Protein AF-A0A9D5SH58-F1 (afdb_monomer)

Radius of gyration: 31.22 Å; Cα contacts (8 Å, |Δi|>4): 1979; chains: 1; bounding box: 89×90×84 Å

Secondary structure (DSSP, 8-state):
--SSSSHHHHHHHHHHHTTTSSSS---SS--PPPPPHHHHHHHHHHHHTS--SEEEE-TTGGGSS---HHHHHHHHTTT-TTT-SEEEEE---SSS---SS--SSGGGGT-TT--HHHHHHHHHHHTT-EEEEEEETT--GGGG-BTTB--S-HHHHH-GGGBS-SSTT-TT-TTS-TTSB-TTSHHHHHHHHHHHHHHHHH---SEEEEETTSS---SHHHHTTPPPPHHHHHHHHHHHHHHHHHHHHHHHHHTS--EEEEE--S-HHHHHHHT--HHHHHHTT--SEEE--TT---S-HHHHHHHHHHTT-EE--EEE--S-GGGGTT-SS-SSSHHHHHHHHHHHHHTT-S-EEEES--SHHHHHHH--SSHHHHTT--EEEESS---SS-GGGTSTTGGGG-SS---BTTBPEEE-BTPPEEEEEEE-S-GGGGGSTTPPEEEEEEEEEE-SSPEEEEETTEEPEEEEE-SSEEEEEPPTTS--SEEEEEEEEE-----GGG-----S-SEETTEE-S--EEEE--S-TTSEEEETTEEEEEEESSSTT---EEEEE---B-S-EEEEEEEEEEEESSTTTSEEEEEESSEEEEEEEETTEEEETTTTEEEE--TTS-EEEEEEE-SS-EEEEETTEEEEEES--EETTSGGGSPTT---TTHHHHHHEEEEEE---SS-EEEEEEEEEEEEPPTT-EEEEEEEEEEE-GGGSPBPPTT-B----TTSBPPEE-SS-EEEEEEEEPPSS-EEEEEE-SS-EEEEEEETTEEEETTS-EEEE---SS-EEEEEEEEETTEEEEEETTEEEEE---------TT----TTS-B-HHHHHHHHGGGS-HHHHHHHHHSEEEEES--TT------PPP-

pLDDT: mean 77.19, std 18.74, range [27.81, 98.81]

Sequence (879 aa):
MNKKMGDYRKMMKHWSCSLLLAGCVLVSGQLRADISEQDYQLLRKAKAQKVRKIVLNNDGADSRGSFTREEFLRRRTAFTPGMVDTIVYCIGHAGFQQIIGIPSGETSKYLKSVDVLQMMIDFARQNDQEVFASFRMNDVHDWRHTEAKPLMSSWKRGNRDVLFGKSVKEKDTYYGFWTALDHEQQKVRDQHYNVISEVLEKYDIDGIDLDFSRYLPLFKKVSCGVPATAEQREMMNDLIRKIRKKADEMGRKRNRAILISVVLPDSFDYCRDLGADIEAWIKEGLIDIWSQPEMFQLNTLSQAITQAKKYGITFLPQTGYPYPAERQQNTFLPRNVPSAYYAKAAAAWTAGAEGLLYSDIPCKRALSTVVKRDNSQLARLDKRYFVTPFQWEGPSSHLASGESYLTRPIILPTSPYYIVPGMKTVLKLELGEDPDMLLKPDAPEVRGVIRKSGGSKLITISSNGKKWKRTGSDSTYETFSIPRGALKKGVNDLVLTVDPRIDVSHATGLFAPLFWKGQFKRYIYRWFASEHPQAEKITPEGLLIQDSGKHDKDIANVAIAYNERGEAMNFVFECKVIDSDDDLAVCARAATGKYYETVALRKDKVKLLNSGFEYQLDTTRFHKYQLVISTRNLIFRIDDEEVYRTRQLTKCTTPEACIKNFKSPATGIMNTISFIIGSLSGKGSGSAVWKSAASGTIPGGVALADLAVEFTYPENHPAAPEDLQFVNSNTTGKMLQSSAGFGAEMTAKHPVKPRHWIISDGKHVTGYTFARDGVKVYNSMPIGVMLNDQQLHCWQVIMLEDRPALYCDGQLFHHAMAPLDYKDPGFWRWADEFMTPADFLKAYGKNFTAAQKNIIKNGGSFVTPETPGSVISLKAGRK

Nearest PDB structures (foldseek):
  6s0f-assembly1_B  TM=7.868E-01  e=6.541E-25  uncultured bacterium pG7
  6s0f-assembly1_A  TM=7.772E-01  e=1.012E-24  uncultured bacterium pG7
  6s04-assembly1_A  TM=7.785E-01  e=2.557E-24  uncultured bacterium pG7
  1uip-assembly1_A  TM=4.868E-01  e=1.488E-02  Mus musculus
  3km8-assembly2_B  TM=4.522E-01  e=1.409E-02  Mus musculus

Mean predicted aligned error: 13.68 Å

Foldseek 3Di:
DPPPPVVVVVVVVVVVVVVVPVPDDDPDDDDDDFDDPVRLVVQQQVLLPPQWAEEEEAQQPLQPDADDLVRSCQFFHPQCQPQGQEYAYEQADFAADDPDQAHPDPSRVHCNPDDVLQSNVVSCVVRVHAYAYEGLLWADNCLVDDPVRHRYDPVCVVPVVQFLANHPPPQQQQLDGRSTGALVDVVSLVVVLVVLLVCLQPDPHQEYEYECVSPQQRHSVQSNFFFDDPVLLVSVVVSLVSSLVSQSVSCSVVVHHYAYEYEAELDQVLSNRSSHNVVVCLVVVSHSEYEYDQQHYQDDLLVSCVVCVVSPHQYAYEDEDQPPCVLQPPDQDDLLDLQLLLFVQLLNVLSPHSYHYYYHQTHSQSCVSNRDSHVVSSPLPKHKWWLASHHDDQLCSNHLLGLVSHPFDDFALQQWEWAFAPDKDKTKTAGSDALVLCVDPQFWFKKKKFFFPDFDFDKWKFKPPGTWAWPFDDGTMTMTGHDRPSDHHTIIIIIIHTHNPQPPVPPPQFPPFCDAQQDGDDDWDFQADAPDPVQWDQDRQAIKHWFALPALRRFTKTKDQDSYQYQKWKKKWKKAWPAWDDQQQWWKKFARLWFIWIWGDHQQWIATPQVGDIDGDRRNDIWMWMWIGHCQKIWIDINNHTPDMDRDTHTLSDPVLQLPDTGDNCRSSCSHGMMMGGGSGSRIITMMGINGIGMGRRRRMTTTNIIIMITGGQVVWDFDDPFWDDDDDPDFFAWTDGPFFTKTKFWDFQDCDWKKKWFAALFFIWIWIGHQFAIQTDVARNQRGDGDRPDTWMWMWGDGPFWIFIDTNRITSDTDDFSSDDDDPVDDDGSRHGQGLVRCCVVCVVVDDPVVSVCSNNTGMDMPDDDDPPPRPPDDDDD

Structure (mmCIF, N/CA/C/O backbone):
data_AF-A0A9D5SH58-F1
#
_entry.id   AF-A0A9D5SH58-F1
#
loop_
_atom_site.group_PDB
_atom_site.id
_atom_site.type_symbol
_atom_site.label_atom_id
_atom_site.label_alt_id
_atom_site.label_comp_id
_atom_site.label_asym_id
_atom_site.label_entity_id
_atom_site.label_seq_id
_atom_site.pdbx_PDB_ins_code
_atom_site.Cartn_x
_atom_site.Cartn_y
_atom_site.Cartn_z
_atom_site.occupancy
_atom_site.B_iso_or_equiv
_atom_site.auth_seq_id
_atom_site.auth_comp_id
_atom_site.auth_asym_id
_atom_site.auth_atom_id
_atom_site.pdbx_PDB_model_num
ATOM 1 N N . MET A 1 1 ? -24.416 55.507 26.902 1.00 43.62 1 MET A N 1
ATOM 2 C CA . MET A 1 1 ? -24.660 54.355 26.002 1.00 43.62 1 MET A CA 1
ATOM 3 C C . MET A 1 1 ? -24.269 53.003 26.633 1.00 43.62 1 MET A C 1
ATOM 5 O O . MET A 1 1 ? -23.828 52.116 25.926 1.00 43.62 1 MET A O 1
ATOM 9 N N . ASN A 1 2 ? -24.485 52.808 27.947 1.00 42.09 2 ASN A N 1
ATOM 10 C CA . ASN A 1 2 ? -24.043 51.612 28.701 1.00 42.09 2 ASN A CA 1
ATOM 11 C C . ASN A 1 2 ? -25.160 50.955 29.546 1.00 42.09 2 ASN A C 1
ATOM 13 O O . ASN A 1 2 ? -24.882 50.196 30.465 1.00 42.09 2 ASN A O 1
ATOM 17 N N . LYS A 1 3 ? -26.439 51.222 29.241 1.00 36.62 3 LYS A N 1
ATOM 18 C CA . LYS A 1 3 ? -27.583 50.649 29.984 1.00 36.62 3 LYS A CA 1
ATOM 19 C C . LYS A 1 3 ? -28.546 49.794 29.144 1.00 36.62 3 LYS A C 1
ATOM 21 O O . LYS A 1 3 ? -29.498 49.272 29.694 1.00 36.62 3 LYS A O 1
ATOM 26 N N . LYS A 1 4 ? -28.287 49.600 27.839 1.00 40.41 4 LYS A N 1
ATOM 27 C CA . LYS A 1 4 ? -29.126 48.777 26.933 1.00 40.41 4 LYS A CA 1
ATOM 28 C C . LYS A 1 4 ? -28.506 47.435 26.495 1.00 40.41 4 LYS A C 1
ATOM 30 O O . LYS A 1 4 ? -29.171 46.659 25.826 1.00 40.41 4 LYS A O 1
ATOM 35 N N . MET A 1 5 ? -27.274 47.118 26.906 1.00 36.19 5 MET A N 1
ATOM 36 C CA . MET A 1 5 ? -26.615 45.827 26.610 1.00 36.19 5 MET A CA 1
ATOM 37 C C . MET A 1 5 ? -26.720 44.787 27.744 1.00 36.19 5 MET A C 1
ATOM 39 O O . MET A 1 5 ? -26.300 43.645 27.565 1.00 36.19 5 MET A O 1
ATOM 43 N N . GLY A 1 6 ? -27.282 45.160 28.901 1.00 35.50 6 GLY A N 1
ATOM 44 C CA . GLY A 1 6 ? -27.437 44.267 30.057 1.00 35.50 6 GLY A CA 1
ATOM 45 C C . GLY A 1 6 ? -28.593 43.268 29.928 1.00 35.50 6 GLY A C 1
ATOM 46 O O . GLY A 1 6 ? -28.449 42.119 30.343 1.00 35.50 6 GLY A O 1
ATOM 47 N N . ASP A 1 7 ? -29.698 43.661 29.288 1.00 38.91 7 ASP A N 1
ATOM 48 C CA . ASP A 1 7 ? -30.921 42.842 29.259 1.00 38.91 7 ASP A CA 1
ATOM 49 C C . ASP A 1 7 ? -30.923 41.754 28.175 1.00 38.91 7 ASP A C 1
ATOM 51 O O . ASP A 1 7 ? -31.467 40.670 28.388 1.00 38.91 7 ASP A O 1
ATOM 55 N N . TYR A 1 8 ? -30.196 41.940 27.067 1.00 37.88 8 TYR A N 1
ATOM 56 C CA . TYR A 1 8 ? -30.078 40.905 26.027 1.00 37.88 8 TYR A CA 1
ATOM 57 C C . TYR A 1 8 ? -29.233 39.690 26.461 1.00 37.88 8 TYR A C 1
ATOM 59 O O . TYR A 1 8 ? -29.462 38.573 25.995 1.00 37.88 8 TYR A O 1
ATOM 67 N N . ARG A 1 9 ? -28.293 39.863 27.405 1.00 40.56 9 ARG A N 1
ATOM 68 C CA . ARG A 1 9 ? -27.490 38.751 27.957 1.00 40.56 9 ARG A CA 1
ATOM 69 C C . ARG A 1 9 ? -28.219 37.942 29.035 1.00 40.56 9 ARG A C 1
ATOM 71 O O . ARG A 1 9 ? -27.860 36.784 29.242 1.00 40.56 9 ARG A O 1
ATOM 78 N N . LYS A 1 10 ? -29.243 38.503 29.693 1.00 37.66 10 LYS A N 1
ATOM 79 C CA . LYS A 1 10 ? -30.092 37.758 30.642 1.00 37.66 10 LYS A CA 1
ATOM 80 C C . LYS A 1 10 ? -31.167 36.928 29.933 1.00 37.66 10 LYS A C 1
ATOM 82 O O . LYS A 1 10 ? -31.383 35.789 30.331 1.00 37.66 10 LYS A O 1
ATOM 87 N N . MET A 1 11 ? -31.738 37.419 28.829 1.00 35.12 11 MET A N 1
ATOM 88 C CA . MET A 1 11 ? -32.735 36.665 28.049 1.00 35.12 11 MET A CA 1
ATOM 89 C C . MET A 1 11 ? -32.150 35.421 27.350 1.00 35.12 11 MET A C 1
ATOM 91 O O . MET A 1 11 ? -32.754 34.351 27.394 1.00 35.12 11 MET A O 1
ATOM 95 N N . MET A 1 12 ? -30.930 35.500 26.798 1.00 33.72 12 MET A N 1
ATOM 96 C CA . MET A 1 12 ? -30.283 34.351 26.134 1.00 33.72 12 MET A CA 1
ATOM 97 C C . MET A 1 12 ? -29.794 33.251 27.093 1.00 33.72 12 MET A C 1
ATOM 99 O O . MET A 1 12 ? -29.640 32.107 26.668 1.00 33.72 12 MET A O 1
ATOM 103 N N . LYS A 1 13 ? -29.609 33.551 28.388 1.00 34.03 13 LYS A N 1
ATOM 104 C CA . LYS A 1 13 ? -29.289 32.543 29.418 1.00 34.03 13 LYS A CA 1
ATOM 105 C C . LYS A 1 13 ? -30.515 31.783 29.938 1.00 34.03 13 LYS A C 1
ATOM 107 O O . LYS A 1 13 ? -30.348 30.739 30.554 1.00 34.03 13 LYS A O 1
ATOM 112 N N . HIS A 1 14 ? -31.736 32.273 29.714 1.00 33.16 14 HIS A N 1
ATOM 113 C CA . HIS A 1 14 ? -32.962 31.581 30.147 1.00 33.16 14 HIS A CA 1
ATOM 114 C C . HIS A 1 14 ? -33.566 30.672 29.065 1.00 33.16 14 HIS A C 1
ATOM 116 O O . HIS A 1 14 ? -34.285 29.731 29.396 1.00 33.16 14 HIS A O 1
ATOM 122 N N . TRP A 1 15 ? -33.194 30.855 27.794 1.00 31.06 15 TRP A N 1
ATOM 123 C CA . TRP A 1 15 ? -33.571 29.935 26.710 1.00 31.06 15 TRP A CA 1
ATOM 124 C C . TRP A 1 15 ? -32.621 28.741 26.543 1.00 31.06 15 TRP A C 1
ATOM 126 O O . TRP A 1 15 ? -33.020 27.710 26.016 1.00 31.06 15 TRP A O 1
ATOM 136 N N . SER A 1 16 ? -31.393 28.828 27.061 1.00 31.47 16 SER A N 1
ATOM 137 C CA . SER A 1 16 ? -30.427 27.720 27.041 1.00 31.47 16 SER A CA 1
ATOM 138 C C . SER A 1 16 ? -30.493 26.817 28.283 1.00 31.47 16 SER A C 1
ATOM 140 O O . SER A 1 16 ? -30.081 25.668 28.204 1.00 31.47 16 SER A O 1
ATOM 142 N N . CYS A 1 17 ? -31.089 27.265 29.396 1.00 29.86 17 CYS A N 1
ATOM 143 C CA . CYS A 1 17 ? -31.307 26.412 30.577 1.00 29.86 17 CYS A CA 1
ATOM 144 C C . CYS A 1 17 ? -32.678 25.712 30.605 1.00 29.86 17 CYS A C 1
ATOM 146 O O . CYS A 1 17 ? -32.815 24.698 31.280 1.00 29.86 17 CYS A O 1
ATOM 148 N N . SER A 1 18 ? -33.673 26.186 29.847 1.00 30.00 18 SER A N 1
ATOM 149 C CA . SER A 1 18 ? -35.025 25.593 29.862 1.00 30.00 18 SER A CA 1
ATOM 150 C C . SER A 1 18 ? -35.188 24.388 28.919 1.00 30.00 18 SER A C 1
ATOM 152 O O . SER A 1 18 ? -36.120 23.611 29.083 1.00 30.00 18 SER A O 1
ATOM 154 N N . LEU A 1 19 ? -34.254 24.177 27.982 1.00 31.59 19 LEU A N 1
ATOM 155 C CA . LEU A 1 19 ? -34.184 22.973 27.130 1.00 31.59 19 LEU A CA 1
ATOM 156 C C . LEU A 1 19 ? -33.216 21.900 27.664 1.00 31.59 19 LEU A C 1
ATOM 158 O O . LEU A 1 19 ? -33.249 20.764 27.205 1.00 31.59 19 LEU A O 1
ATOM 162 N N . LEU A 1 20 ? -32.385 22.234 28.658 1.00 33.06 20 LEU A N 1
ATOM 163 C CA . LEU A 1 20 ? -31.386 21.331 29.252 1.00 33.06 20 LEU A CA 1
ATOM 164 C C . LEU A 1 20 ? -31.807 20.741 30.612 1.00 33.06 20 LEU A C 1
ATOM 166 O O . LEU A 1 20 ? -31.117 19.872 31.134 1.00 33.06 20 LEU A O 1
ATOM 170 N N . LEU A 1 21 ? -32.954 21.155 31.163 1.00 30.39 21 LEU A N 1
ATOM 171 C CA . LEU A 1 21 ? -33.477 20.680 32.455 1.00 30.39 21 LEU A CA 1
ATOM 172 C C . LEU A 1 21 ? -34.727 19.788 32.361 1.00 30.39 21 LEU A C 1
ATOM 174 O O . LEU A 1 21 ? -35.202 19.314 33.386 1.00 30.39 21 LEU A O 1
ATOM 178 N N . ALA A 1 22 ? -35.212 19.468 31.157 1.00 29.94 22 ALA A N 1
ATOM 179 C CA . ALA A 1 22 ? -36.266 18.461 30.967 1.00 29.94 22 ALA A CA 1
ATOM 180 C C . ALA A 1 22 ? -35.726 17.015 30.843 1.00 29.94 22 ALA A C 1
ATOM 182 O O . ALA A 1 22 ? -36.501 16.079 30.677 1.00 29.94 22 ALA A O 1
ATOM 183 N N . GLY A 1 23 ? -34.401 16.817 30.908 1.00 32.12 23 GLY A N 1
ATOM 184 C CA . GLY A 1 23 ? -33.751 15.521 30.662 1.00 32.12 23 GLY A CA 1
ATOM 185 C C . GLY A 1 23 ? -33.316 14.729 31.899 1.00 32.12 23 GLY A C 1
ATOM 186 O O . GLY A 1 23 ? -32.851 13.603 31.748 1.00 32.12 23 GLY A O 1
ATOM 187 N N . CYS A 1 24 ? -33.451 15.274 33.110 1.00 39.84 24 CYS A N 1
ATOM 188 C CA . CYS A 1 24 ? -32.981 14.614 34.328 1.00 39.84 24 CYS A CA 1
ATOM 189 C C . CYS A 1 24 ? -34.012 14.729 35.449 1.00 39.84 24 CYS A C 1
ATOM 191 O O . CYS A 1 24 ? -33.994 15.691 36.208 1.00 39.84 24 CYS A O 1
ATOM 193 N N . VAL A 1 25 ? -34.886 13.722 35.523 1.00 37.12 25 VAL A N 1
ATOM 194 C CA . VAL A 1 25 ? -35.441 13.044 36.714 1.00 37.12 25 VAL A CA 1
ATOM 195 C C . VAL A 1 25 ? -36.816 12.507 36.321 1.00 37.12 25 VAL A C 1
ATOM 197 O O . VAL A 1 25 ? -37.775 13.260 36.229 1.00 37.12 25 VAL A O 1
ATOM 200 N N . LEU A 1 26 ? -36.874 11.200 36.053 1.00 32.94 26 LEU A N 1
ATOM 201 C CA . LEU A 1 26 ? -37.937 10.273 36.463 1.00 32.94 26 LEU A CA 1
ATOM 202 C C . LEU A 1 26 ? -37.530 8.869 35.991 1.00 32.94 26 LEU A C 1
ATOM 204 O O . LEU A 1 26 ? -37.869 8.404 34.906 1.00 32.94 26 LEU A O 1
ATOM 208 N N . VAL A 1 27 ? -36.738 8.197 36.829 1.00 45.22 27 VAL A N 1
ATOM 209 C CA . VAL A 1 27 ? -36.621 6.738 36.805 1.00 45.22 27 VAL A CA 1
ATOM 210 C C . VAL A 1 27 ? -37.731 6.212 37.704 1.00 45.22 27 VAL A C 1
ATOM 212 O O . VAL A 1 27 ? -37.616 6.235 38.923 1.00 45.22 27 VAL A O 1
ATOM 215 N N . SER A 1 28 ? -38.828 5.780 37.094 1.00 38.12 28 SER A N 1
ATOM 216 C CA . SER A 1 28 ? -39.652 4.676 37.590 1.00 38.12 28 SER A CA 1
ATOM 217 C C . SER A 1 28 ? -40.616 4.226 36.487 1.00 38.12 28 SER A C 1
ATOM 219 O O . SER A 1 28 ? -41.533 4.938 36.103 1.00 38.12 28 SER A O 1
ATOM 221 N N . GLY A 1 29 ? -40.356 3.036 35.938 1.00 42.84 29 GLY A N 1
ATOM 222 C CA . GLY A 1 29 ? -41.383 2.114 35.439 1.00 42.84 29 GLY A CA 1
ATOM 223 C C . GLY A 1 29 ? -42.452 2.598 34.450 1.00 42.84 29 GLY A C 1
ATOM 224 O O . GLY A 1 29 ? -43.571 2.103 34.537 1.00 42.84 29 GLY A O 1
ATOM 225 N N . GLN A 1 30 ? -42.156 3.487 33.499 1.00 36.53 30 GLN A N 1
ATOM 226 C CA . GLN A 1 30 ? -43.063 3.775 32.378 1.00 36.53 30 GLN A CA 1
ATOM 227 C C . GLN A 1 30 ? -42.403 3.420 31.045 1.00 36.53 30 GLN A C 1
ATOM 229 O O . GLN A 1 30 ? -41.252 3.779 30.800 1.00 36.53 30 GLN A O 1
ATOM 234 N N . LEU A 1 31 ? -43.141 2.677 30.212 1.00 43.69 31 LEU A N 1
ATOM 235 C CA . LEU A 1 31 ? -42.813 2.350 28.824 1.00 43.69 31 LEU A CA 1
ATOM 236 C C . LEU A 1 31 ? -42.230 3.588 28.125 1.00 43.69 31 LEU A C 1
ATOM 238 O O . LEU A 1 31 ? -42.954 4.546 27.859 1.00 43.69 31 LEU A O 1
ATOM 242 N N . ARG A 1 32 ? -40.916 3.587 27.857 1.00 53.44 32 ARG A N 1
ATOM 243 C CA . ARG A 1 32 ? -40.295 4.613 27.013 1.00 53.44 32 ARG A CA 1
ATOM 244 C C . ARG A 1 32 ? -40.962 4.515 25.647 1.00 53.44 32 ARG A C 1
ATOM 246 O O . ARG A 1 32 ? -40.869 3.470 25.014 1.00 53.44 32 ARG A O 1
ATOM 253 N N . ALA A 1 33 ? -41.654 5.572 25.230 1.00 59.88 33 ALA A N 1
ATOM 254 C CA . ALA A 1 33 ? -42.177 5.666 23.877 1.00 59.88 33 ALA A CA 1
ATOM 255 C C . ALA A 1 33 ? -41.022 5.463 22.884 1.00 59.88 33 ALA A C 1
ATOM 257 O O . ALA A 1 33 ? -39.956 6.062 23.053 1.00 59.88 33 ALA A O 1
ATOM 258 N N . ASP A 1 34 ? -41.223 4.597 21.890 1.00 69.69 34 ASP A N 1
ATOM 259 C CA . ASP A 1 34 ? -40.237 4.372 20.836 1.00 69.69 34 ASP A CA 1
ATOM 260 C C . ASP A 1 34 ? -39.941 5.703 20.129 1.00 69.69 34 ASP A C 1
ATOM 262 O O . ASP A 1 34 ? -40.856 6.430 19.734 1.00 69.69 34 ASP A O 1
ATOM 266 N N . ILE A 1 35 ? -38.654 6.036 19.986 1.00 85.19 35 ILE A N 1
ATOM 267 C CA . ILE A 1 35 ? -38.213 7.206 19.219 1.00 85.19 35 ILE A CA 1
ATOM 268 C C . ILE A 1 35 ? -38.788 7.125 17.794 1.00 85.19 35 ILE A C 1
ATOM 270 O O . ILE A 1 35 ? -38.755 6.063 17.161 1.00 85.19 35 ILE A O 1
ATOM 274 N N . SER A 1 36 ? -39.326 8.239 17.287 1.00 88.56 36 SER A N 1
ATOM 275 C CA . SER A 1 36 ? -39.866 8.281 15.927 1.00 88.56 36 SER A CA 1
ATOM 276 C C . SER A 1 36 ? -38.766 7.986 14.902 1.00 88.56 36 SER A C 1
ATOM 278 O O . SER A 1 36 ? -37.585 8.240 15.148 1.00 88.56 36 SER A O 1
ATOM 280 N N . GLU A 1 37 ? -39.134 7.463 13.731 1.00 88.56 37 GLU A N 1
ATOM 281 C CA . GLU A 1 37 ? -38.156 7.193 12.670 1.00 88.56 37 GLU A CA 1
ATOM 282 C C . GLU A 1 37 ? -37.391 8.469 12.285 1.00 88.56 37 GLU A C 1
ATOM 284 O O . GLU A 1 37 ? -36.171 8.453 12.160 1.00 88.56 37 GLU A O 1
ATOM 289 N N . GLN A 1 38 ? -38.090 9.602 12.181 1.00 90.94 38 GLN A N 1
ATOM 290 C CA . GLN A 1 38 ? -37.481 10.881 11.826 1.00 90.94 38 GLN A CA 1
ATOM 291 C C . GLN A 1 38 ? -36.479 11.363 12.886 1.00 90.94 38 GLN A C 1
ATOM 293 O O . GLN A 1 38 ? -35.365 11.763 12.536 1.00 90.94 38 GLN A O 1
ATOM 298 N N . ASP A 1 39 ? -36.834 11.280 14.169 1.00 92.62 39 ASP A N 1
ATOM 299 C CA . ASP A 1 39 ? -35.941 11.671 15.266 1.00 92.62 39 ASP A CA 1
ATOM 300 C C . ASP A 1 39 ? -34.727 10.744 15.353 1.00 92.62 39 ASP A C 1
ATOM 302 O O . ASP A 1 39 ? -33.602 11.194 15.580 1.00 92.62 39 ASP A O 1
ATOM 306 N N . TYR A 1 40 ? -34.925 9.447 15.112 1.00 93.81 40 TYR A N 1
ATOM 307 C CA . TYR A 1 40 ? -33.837 8.481 15.094 1.00 93.81 40 TYR A CA 1
ATOM 308 C C . TYR A 1 40 ? -32.873 8.718 13.920 1.00 93.81 40 TYR A C 1
ATOM 310 O O . TYR A 1 40 ? -31.655 8.668 14.108 1.00 93.81 40 TYR A O 1
ATOM 318 N N . GLN A 1 41 ? -33.376 9.056 12.728 1.00 93.44 41 GLN A N 1
ATOM 319 C CA . GLN A 1 41 ? -32.516 9.426 11.599 1.00 93.44 41 GLN A CA 1
ATOM 320 C C . GLN A 1 41 ? -31.718 10.710 11.882 1.00 93.44 41 GLN A C 1
ATOM 322 O O . GLN A 1 41 ? -30.537 10.790 11.533 1.00 93.44 41 GLN A O 1
ATOM 327 N N . LEU A 1 42 ? -32.305 11.696 12.575 1.00 94.06 42 LEU A N 1
ATOM 328 C CA . LEU A 1 42 ? -31.578 12.886 13.036 1.00 94.06 42 LEU A CA 1
ATOM 329 C C . LEU A 1 42 ? -30.495 12.531 14.066 1.00 94.06 42 LEU A C 1
ATOM 331 O O . LEU A 1 42 ? -29.360 12.997 13.938 1.00 94.06 42 LEU A O 1
ATOM 335 N N . LEU A 1 43 ? -30.809 11.665 15.037 1.00 95.25 43 LEU A N 1
ATOM 336 C CA . LEU A 1 43 ? -29.857 11.154 16.028 1.00 95.25 43 LEU A CA 1
ATOM 337 C C . LEU A 1 43 ? -28.678 10.440 15.353 1.00 95.25 43 LEU A C 1
ATOM 339 O O . LEU A 1 43 ? -27.517 10.688 15.690 1.00 95.25 43 LEU A O 1
ATOM 343 N N . ARG A 1 44 ? -28.962 9.576 14.373 1.00 96.69 44 ARG A N 1
ATOM 344 C CA . ARG A 1 44 ? -27.948 8.856 13.597 1.00 96.69 44 ARG A CA 1
ATOM 345 C C . ARG A 1 44 ? -27.079 9.812 12.797 1.00 96.69 44 ARG A C 1
ATOM 347 O O . ARG A 1 44 ? -25.859 9.718 12.889 1.00 96.69 44 ARG A O 1
ATOM 354 N N . LYS A 1 45 ? -27.679 10.760 12.076 1.00 94.62 45 LYS A N 1
ATOM 355 C CA . LYS A 1 45 ? -26.943 11.768 11.304 1.00 94.62 45 LYS A CA 1
ATOM 356 C C . LYS A 1 45 ? -26.020 12.600 12.197 1.00 94.62 45 LYS A C 1
ATOM 358 O O . LYS A 1 45 ? -24.851 12.772 11.862 1.00 94.62 45 LYS A O 1
ATOM 363 N N . ALA A 1 46 ? -26.508 13.048 13.355 1.00 94.69 46 ALA A N 1
ATOM 364 C CA . ALA A 1 46 ? -25.697 13.775 14.330 1.00 94.69 46 ALA A CA 1
ATOM 365 C C . ALA A 1 46 ? -24.528 12.921 14.851 1.00 94.69 46 ALA A C 1
ATOM 367 O O . ALA A 1 46 ? -23.402 13.406 14.956 1.00 94.69 46 ALA A O 1
ATOM 368 N N . LYS A 1 47 ? -24.766 11.630 15.122 1.00 96.06 47 LYS A N 1
ATOM 369 C CA . LYS A 1 47 ? -23.714 10.700 15.552 1.00 96.06 47 LYS A CA 1
ATOM 370 C C . LYS A 1 47 ? -22.696 10.411 14.444 1.00 96.06 47 LYS A C 1
ATOM 372 O O . LYS A 1 47 ? -21.501 10.341 14.732 1.00 96.06 47 LYS A O 1
ATOM 377 N N . ALA A 1 48 ? -23.133 10.259 13.195 1.00 94.12 48 ALA A N 1
ATOM 378 C CA . ALA A 1 48 ? -22.253 10.066 12.044 1.00 94.12 48 ALA A CA 1
ATOM 379 C C . ALA A 1 48 ? -21.325 11.278 11.862 1.00 94.12 48 ALA A C 1
ATOM 381 O O . ALA A 1 48 ? -20.115 11.107 11.766 1.00 94.12 48 ALA A O 1
ATOM 382 N N . GLN A 1 49 ? -21.868 12.493 11.986 1.00 91.38 49 GLN A N 1
ATOM 383 C CA . GLN A 1 49 ? -21.131 13.761 11.882 1.00 91.38 49 GLN A CA 1
ATOM 384 C C . GLN A 1 49 ? -20.289 14.118 13.120 1.00 91.38 49 GLN A C 1
ATOM 386 O O . GLN A 1 49 ? -19.625 15.158 13.133 1.00 91.38 49 GLN A O 1
ATOM 391 N N . LYS A 1 50 ? -20.294 13.284 14.172 1.00 92.88 50 LYS A N 1
ATOM 392 C CA . LYS A 1 50 ? -19.401 13.465 15.323 1.00 92.88 50 LYS A CA 1
ATOM 393 C C . LYS A 1 50 ? -17.952 13.485 14.833 1.00 92.88 50 LYS A C 1
ATOM 395 O O . LYS A 1 50 ? -17.496 12.559 14.166 1.00 92.88 50 LYS A O 1
ATOM 400 N N . VAL A 1 51 ? -17.212 14.519 15.228 1.00 90.25 51 VAL A N 1
ATOM 401 C CA . VAL A 1 51 ? -15.780 14.623 14.931 1.00 90.25 51 VAL A CA 1
ATOM 402 C C . VAL A 1 51 ? -15.034 13.484 15.627 1.00 90.25 51 VAL A C 1
ATOM 404 O O . VAL A 1 51 ? -15.102 13.340 16.848 1.00 90.25 51 VAL A O 1
ATOM 407 N N . ARG A 1 52 ? -14.297 12.695 14.841 1.00 93.62 52 ARG A N 1
ATOM 408 C CA . ARG A 1 52 ? -13.428 11.605 15.301 1.00 93.62 52 ARG A CA 1
ATOM 409 C C . ARG A 1 52 ? -12.037 11.867 14.760 1.00 93.62 52 ARG A C 1
ATOM 411 O O . ARG A 1 52 ? -11.766 11.544 13.611 1.00 93.62 52 ARG A O 1
ATOM 418 N N . LYS A 1 53 ? -11.151 12.470 15.551 1.00 95.31 53 LYS A N 1
ATOM 419 C CA . LYS A 1 53 ? -9.803 12.771 15.055 1.00 95.31 53 LYS A CA 1
ATOM 420 C C . LYS A 1 53 ? -9.000 11.484 14.871 1.00 95.31 53 LYS A C 1
ATOM 422 O O . LYS A 1 53 ? -8.356 11.316 13.841 1.00 95.31 53 LYS A O 1
ATOM 427 N N . ILE A 1 54 ? -9.057 10.575 15.843 1.00 95.50 54 ILE A N 1
ATOM 428 C CA . ILE A 1 54 ? -8.295 9.326 15.853 1.00 95.50 54 ILE A CA 1
ATOM 429 C C . ILE A 1 54 ? -9.223 8.140 16.108 1.00 95.50 54 ILE A C 1
ATOM 431 O O . ILE A 1 54 ? -9.851 8.040 17.164 1.00 95.50 54 ILE A O 1
ATOM 435 N N . VAL A 1 55 ? -9.222 7.202 15.169 1.00 95.69 55 VAL A N 1
ATOM 436 C CA . VAL A 1 55 ? -9.836 5.881 15.303 1.00 95.69 55 VAL A CA 1
ATOM 437 C C . VAL A 1 55 ? -8.720 4.842 15.381 1.00 95.69 55 VAL A C 1
ATOM 439 O O . VAL A 1 55 ? -7.780 4.905 14.595 1.00 95.69 55 VAL A O 1
ATOM 442 N N . LEU A 1 56 ? -8.787 3.904 16.324 1.00 92.50 56 LEU A N 1
ATOM 443 C CA . LEU A 1 56 ? -7.796 2.833 16.473 1.00 92.50 56 LEU A CA 1
ATOM 444 C C . LEU A 1 56 ? -8.451 1.474 16.242 1.00 92.50 56 LEU A C 1
ATOM 446 O O . LEU A 1 56 ? -9.284 1.064 17.044 1.00 92.50 56 LEU A O 1
ATOM 450 N N . ASN A 1 57 ? -8.034 0.763 15.196 1.00 90.06 57 ASN A N 1
ATOM 451 C CA . ASN A 1 57 ? -8.368 -0.640 14.976 1.00 90.06 57 ASN A CA 1
ATOM 452 C C . ASN A 1 57 ? -7.233 -1.540 15.488 1.00 90.06 57 ASN A C 1
ATOM 454 O O . ASN A 1 57 ? -6.075 -1.396 15.091 1.00 90.06 57 ASN A O 1
ATOM 458 N N . ASN A 1 58 ? -7.556 -2.470 16.385 1.00 77.94 58 ASN A N 1
ATOM 459 C CA . ASN A 1 58 ? -6.570 -3.344 17.026 1.00 77.94 58 ASN A CA 1
ATOM 460 C C . ASN A 1 58 ? -6.235 -4.627 16.235 1.00 77.94 58 ASN A C 1
ATOM 462 O O . ASN A 1 58 ? -5.386 -5.400 16.690 1.00 77.94 58 ASN A O 1
ATOM 466 N N . ASP A 1 59 ? -6.914 -4.883 15.108 1.00 76.19 59 ASP A N 1
ATOM 467 C CA . ASP A 1 59 ? -6.816 -6.094 14.271 1.00 76.19 59 ASP A CA 1
ATOM 468 C C . ASP A 1 59 ? -7.056 -7.412 15.050 1.00 76.19 59 ASP A C 1
ATOM 470 O O . ASP A 1 59 ? -6.823 -8.498 14.539 1.00 76.19 59 ASP A O 1
ATOM 474 N N . GLY A 1 60 ? -7.555 -7.376 16.293 1.00 66.00 60 GLY A N 1
ATOM 475 C CA . GLY A 1 60 ? -7.938 -8.575 17.059 1.00 66.00 60 GLY A CA 1
ATOM 476 C C . GLY A 1 60 ? -6.767 -9.459 17.526 1.00 66.00 60 GLY A C 1
ATOM 477 O O . GLY A 1 60 ? -6.977 -10.555 18.055 1.00 66.00 60 GLY A O 1
ATOM 478 N N . ALA A 1 61 ? -5.522 -8.994 17.377 1.00 59.72 61 ALA A N 1
ATOM 479 C CA . ALA A 1 61 ? -4.315 -9.752 17.728 1.00 59.72 61 ALA A CA 1
ATOM 480 C C . ALA A 1 61 ? -3.966 -9.736 19.236 1.00 59.72 61 ALA A C 1
ATOM 482 O O . ALA A 1 61 ? -2.937 -10.283 19.640 1.00 59.72 61 ALA A O 1
ATOM 483 N N . ASP A 1 62 ? -4.830 -9.159 20.074 1.00 59.88 62 ASP A N 1
ATOM 484 C CA . ASP A 1 62 ? -4.637 -9.013 21.528 1.00 59.88 62 ASP A CA 1
ATOM 485 C C . ASP A 1 62 ? -4.701 -10.345 22.284 1.00 59.88 62 ASP A C 1
ATOM 487 O O . ASP A 1 62 ? -4.268 -10.457 23.429 1.00 59.88 62 ASP A O 1
ATOM 491 N N . SER A 1 63 ? -5.225 -11.380 21.631 1.00 51.34 63 SER A N 1
ATOM 492 C CA . SER A 1 63 ? -5.639 -12.621 22.271 1.00 51.34 63 SER A CA 1
ATOM 493 C C . SER A 1 63 ? -4.479 -13.578 22.620 1.00 51.34 63 SER A C 1
ATOM 495 O O . SER A 1 63 ? -4.628 -14.438 23.480 1.00 51.34 63 SER A O 1
ATOM 497 N N . ARG A 1 64 ? -3.274 -13.445 22.049 1.00 50.25 64 ARG A N 1
ATOM 498 C CA . ARG A 1 64 ? -2.203 -14.459 22.224 1.00 50.25 64 ARG A CA 1
ATOM 499 C C . ARG A 1 64 ? -1.503 -14.428 23.597 1.00 50.25 64 ARG A C 1
ATOM 501 O O . ARG A 1 64 ? -0.605 -13.604 23.786 1.00 50.25 64 ARG A O 1
ATOM 508 N N . GLY A 1 65 ? -1.839 -15.372 24.491 1.00 50.81 65 GLY A N 1
ATOM 509 C CA . GLY A 1 65 ? -1.150 -15.704 25.761 1.00 50.81 65 GLY A CA 1
ATOM 510 C C . GLY A 1 65 ? -2.095 -15.943 26.962 1.00 50.81 65 GLY A C 1
ATOM 511 O O . GLY A 1 65 ? -3.298 -16.097 26.770 1.00 50.81 65 GLY A O 1
ATOM 512 N N . SER A 1 66 ? -1.548 -16.006 28.185 1.00 50.28 66 SER A N 1
ATOM 513 C CA . SER A 1 66 ? -2.290 -16.152 29.458 1.00 50.28 66 SER A CA 1
ATOM 514 C C . SER A 1 66 ? -2.458 -14.788 30.134 1.00 50.28 66 SER A C 1
ATOM 516 O O . SER A 1 66 ? -1.434 -14.163 30.401 1.00 50.28 66 SER A O 1
ATOM 518 N N . PHE A 1 67 ? -3.692 -14.326 30.411 1.00 63.47 67 PHE A N 1
ATOM 519 C CA . PHE A 1 67 ? -3.947 -12.949 30.884 1.00 63.47 67 PHE A CA 1
ATOM 520 C C . PHE A 1 67 ? -5.007 -12.809 31.976 1.00 63.47 67 PHE A C 1
ATOM 522 O O . PHE A 1 67 ? -6.067 -13.430 31.921 1.00 63.47 67 PHE A O 1
ATOM 529 N N . THR A 1 68 ? -4.747 -11.876 32.889 1.00 73.81 68 THR A N 1
ATOM 530 C CA . THR A 1 68 ? -5.746 -11.125 33.672 1.00 73.81 68 THR A CA 1
ATOM 531 C C . THR A 1 68 ? -6.398 -10.004 32.835 1.00 73.81 68 THR A C 1
ATOM 533 O O . THR A 1 68 ? -5.877 -9.624 31.781 1.00 73.81 68 THR A O 1
ATOM 536 N N . ARG A 1 69 ? -7.523 -9.424 33.297 1.00 75.94 69 ARG A N 1
ATOM 537 C CA . ARG A 1 69 ? -8.199 -8.274 32.642 1.00 75.94 69 ARG A CA 1
ATOM 538 C C . ARG A 1 69 ? -7.239 -7.096 32.450 1.00 75.94 69 ARG A C 1
ATOM 540 O O . ARG A 1 69 ? -7.177 -6.498 31.377 1.00 75.94 69 ARG A O 1
ATOM 547 N N . GLU A 1 70 ? -6.458 -6.786 33.477 1.00 77.81 70 GLU A N 1
ATOM 548 C CA . GLU A 1 70 ? -5.522 -5.665 33.496 1.00 77.81 70 GLU A CA 1
ATOM 549 C C . GLU A 1 70 ? -4.347 -5.888 32.542 1.00 77.81 70 GLU A C 1
ATOM 551 O O . GLU A 1 70 ? -3.857 -4.934 31.939 1.00 77.81 70 GLU A O 1
ATOM 556 N N . GLU A 1 71 ? -3.857 -7.121 32.407 1.00 73.62 71 GLU A N 1
ATOM 557 C CA . GLU A 1 71 ? -2.792 -7.457 31.453 1.00 73.62 71 GLU A CA 1
ATOM 558 C C . GLU A 1 71 ? -3.280 -7.404 30.008 1.00 73.62 71 GLU A C 1
ATOM 560 O O . GLU A 1 71 ? -2.557 -6.900 29.147 1.00 73.62 71 GLU A O 1
ATOM 565 N N . PHE A 1 72 ? -4.509 -7.864 29.753 1.00 76.50 72 PHE A N 1
ATOM 566 C CA . PHE A 1 72 ? -5.134 -7.771 28.437 1.00 76.50 72 PHE A CA 1
ATOM 567 C C . PHE A 1 72 ? -5.246 -6.307 27.992 1.00 76.50 72 PHE A C 1
ATOM 569 O O . PHE A 1 72 ? -4.692 -5.923 26.960 1.00 76.50 72 PHE A O 1
ATOM 576 N N . LEU A 1 73 ? -5.869 -5.459 28.820 1.00 80.00 73 LEU A N 1
ATOM 577 C CA . LEU A 1 73 ? -6.038 -4.040 28.508 1.00 80.00 73 LEU A CA 1
ATOM 578 C C . LEU A 1 73 ? -4.688 -3.322 28.372 1.00 80.00 73 LEU A C 1
ATOM 580 O O . LEU A 1 73 ? -4.521 -2.520 27.454 1.00 80.00 73 LEU A O 1
ATOM 584 N N . ARG A 1 74 ? -3.694 -3.613 29.225 1.00 77.56 74 ARG A N 1
ATOM 585 C CA . ARG A 1 74 ? -2.373 -2.950 29.180 1.00 77.56 74 ARG A CA 1
ATOM 586 C C . ARG A 1 74 ? -1.621 -3.133 27.863 1.00 77.56 74 ARG A C 1
ATOM 588 O O . ARG A 1 74 ? -0.843 -2.250 27.505 1.00 77.56 74 ARG A O 1
ATOM 595 N N . ARG A 1 75 ? -1.839 -4.235 27.139 1.00 71.06 75 ARG A N 1
ATOM 596 C CA . ARG A 1 75 ? -1.103 -4.523 25.899 1.00 71.06 75 ARG A CA 1
ATOM 597 C C . ARG A 1 75 ? -1.417 -3.540 24.780 1.00 71.06 75 ARG A C 1
ATOM 599 O O . ARG A 1 75 ? -0.481 -3.035 24.159 1.00 71.06 75 ARG A O 1
ATOM 606 N N . ARG A 1 76 ? -2.704 -3.263 24.532 1.00 72.06 76 ARG A N 1
ATOM 607 C CA . ARG A 1 76 ? -3.136 -2.457 23.373 1.00 72.06 76 ARG A CA 1
ATOM 608 C C . ARG A 1 76 ? -4.184 -1.377 23.648 1.00 72.06 76 ARG A C 1
ATOM 610 O O . ARG A 1 76 ? -4.376 -0.525 22.787 1.00 72.06 76 ARG A O 1
ATOM 617 N N . THR A 1 77 ? -4.800 -1.351 24.831 1.00 82.19 77 THR A N 1
ATOM 618 C CA . THR A 1 77 ? -5.993 -0.519 25.077 1.00 82.19 77 THR A CA 1
ATOM 619 C C . THR A 1 77 ? -5.805 0.511 26.191 1.00 82.19 77 THR A C 1
ATOM 621 O O . THR A 1 77 ? -6.206 1.653 26.042 1.00 82.19 77 THR A O 1
ATOM 624 N N . ALA A 1 78 ? -5.141 0.183 27.301 1.00 84.19 78 ALA A N 1
ATOM 625 C CA . ALA A 1 78 ? -5.126 1.020 28.512 1.00 84.19 78 ALA A CA 1
ATOM 626 C C . ALA A 1 78 ? -4.504 2.424 28.334 1.00 84.19 78 ALA A C 1
ATOM 628 O O . ALA A 1 78 ? -4.588 3.261 29.226 1.00 84.19 78 ALA A O 1
ATOM 629 N N . PHE A 1 79 ? -3.846 2.681 27.205 1.00 83.31 79 PHE A N 1
ATOM 630 C CA . PHE A 1 79 ? -3.193 3.946 26.871 1.00 83.31 79 PHE A CA 1
ATOM 631 C C . PHE A 1 79 ? -3.949 4.792 25.839 1.00 83.31 79 PHE A C 1
ATOM 633 O O . PHE A 1 79 ? -3.445 5.837 25.432 1.00 83.31 79 PHE A O 1
ATOM 640 N N . THR A 1 80 ? -5.122 4.345 25.392 1.00 89.81 80 THR A N 1
ATOM 641 C CA . THR A 1 80 ? -5.965 5.074 24.440 1.00 89.81 80 THR A CA 1
ATOM 642 C C . THR A 1 80 ? -6.668 6.318 25.000 1.00 89.81 80 THR A C 1
ATOM 644 O O . THR A 1 80 ? -6.904 7.219 24.186 1.00 89.81 80 THR A O 1
ATOM 647 N N . PRO A 1 81 ? -7.012 6.432 26.305 1.00 91.94 81 PRO A N 1
ATOM 648 C CA . PRO A 1 81 ? -7.728 7.603 26.813 1.00 91.94 81 PRO A CA 1
ATOM 649 C C . PRO A 1 81 ? -6.994 8.918 26.513 1.00 91.94 81 PRO A C 1
ATOM 651 O O . PRO A 1 81 ? -5.773 9.011 26.640 1.00 91.94 81 PRO A O 1
ATOM 654 N N . GLY A 1 82 ? -7.736 9.931 26.055 1.00 87.44 82 GLY A N 1
ATOM 655 C CA . GLY A 1 82 ? -7.205 11.241 25.646 1.00 87.44 82 GLY A CA 1
ATOM 656 C C . GLY A 1 82 ? -6.488 11.275 24.285 1.00 87.44 82 GLY A C 1
ATOM 657 O O . GLY A 1 82 ? -6.289 12.355 23.726 1.00 87.44 82 GLY A O 1
ATOM 658 N N . MET A 1 83 ? -6.127 10.120 23.716 1.00 88.38 83 MET A N 1
ATOM 659 C CA . MET A 1 83 ? -5.434 10.018 22.425 1.00 88.38 83 MET A CA 1
ATOM 660 C C . MET A 1 83 ? -6.352 9.548 21.294 1.00 88.38 83 MET A C 1
ATOM 662 O O . MET A 1 83 ? -6.253 10.062 20.177 1.00 88.38 83 MET A O 1
ATOM 666 N N . VAL A 1 84 ? -7.230 8.590 21.586 1.00 93.44 84 VAL A N 1
ATOM 667 C CA . VAL A 1 84 ? -8.124 7.915 20.635 1.00 93.44 84 VAL A CA 1
ATOM 668 C C . VAL A 1 84 ? -9.569 8.308 20.932 1.00 93.44 84 VAL A C 1
ATOM 670 O O . VAL A 1 84 ? -9.977 8.315 22.089 1.00 93.44 84 VAL A O 1
ATOM 673 N N . ASP A 1 85 ? -10.351 8.616 19.901 1.00 96.25 85 ASP A N 1
ATOM 674 C CA . ASP A 1 85 ? -11.773 8.960 20.041 1.00 96.25 85 ASP A CA 1
ATOM 675 C C . ASP A 1 85 ? -12.670 7.716 19.912 1.00 96.25 85 ASP A C 1
ATOM 677 O O . ASP A 1 85 ? -13.647 7.572 20.651 1.00 96.25 85 ASP A O 1
ATOM 681 N N . THR A 1 86 ? -12.304 6.799 19.009 1.00 96.69 86 THR A N 1
ATOM 682 C CA . THR A 1 86 ? -13.053 5.565 18.729 1.00 96.69 86 THR A CA 1
ATOM 683 C C . THR A 1 86 ? -12.125 4.353 18.718 1.00 96.69 86 THR A C 1
ATOM 685 O O . THR A 1 86 ? -11.141 4.316 17.976 1.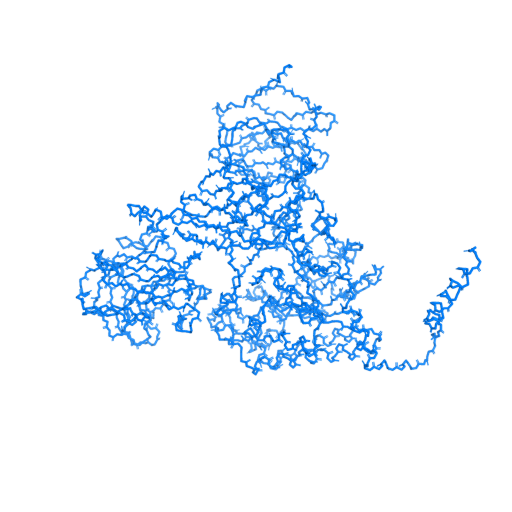00 96.69 86 THR A O 1
ATOM 688 N N . ILE A 1 87 ? -12.453 3.339 19.513 1.00 94.56 87 ILE A N 1
ATOM 689 C CA . ILE A 1 87 ? -11.807 2.026 19.492 1.00 94.56 87 ILE A CA 1
ATOM 690 C C . ILE A 1 87 ? -12.615 1.114 18.567 1.00 94.56 87 ILE A C 1
ATOM 692 O O . ILE A 1 87 ? -13.790 0.855 18.809 1.00 94.56 87 ILE A O 1
ATOM 696 N N . VAL A 1 88 ? -11.978 0.598 17.526 1.00 93.94 88 VAL A N 1
ATOM 697 C CA . VAL A 1 88 ? -12.518 -0.437 16.645 1.00 93.94 88 VAL A CA 1
ATOM 698 C C . VAL A 1 88 ? -11.913 -1.766 17.088 1.00 93.94 88 VAL A C 1
ATOM 700 O O . VAL A 1 88 ? -10.737 -2.047 16.861 1.00 93.94 88 VAL A O 1
ATOM 703 N N . TYR A 1 89 ? -12.706 -2.568 17.790 1.00 89.94 89 TYR A N 1
ATOM 704 C CA . TYR A 1 89 ? -12.264 -3.836 18.351 1.00 89.94 89 TYR A CA 1
ATOM 705 C C . TYR A 1 89 ? -12.645 -4.990 17.418 1.00 89.94 89 TYR A C 1
ATOM 707 O O . TYR A 1 89 ? -13.824 -5.315 17.268 1.00 89.94 89 TYR A O 1
ATOM 715 N N . CYS A 1 90 ? -11.652 -5.621 16.790 1.00 86.00 90 CYS A N 1
ATOM 716 C CA . CYS A 1 90 ? -11.862 -6.798 15.949 1.00 86.00 90 CYS A CA 1
ATOM 717 C C . CYS A 1 90 ? -12.065 -8.045 16.815 1.00 86.00 90 CYS A C 1
ATOM 719 O O . CYS A 1 90 ? -11.179 -8.492 17.542 1.00 86.00 90 CYS A O 1
ATOM 721 N N . ILE A 1 91 ? -13.256 -8.624 16.704 1.00 76.12 91 ILE A N 1
ATOM 722 C CA . ILE A 1 91 ? -13.759 -9.707 17.562 1.00 76.12 91 ILE A CA 1
ATOM 723 C C . ILE A 1 91 ? -13.281 -11.117 17.158 1.00 76.12 91 ILE A C 1
ATOM 725 O O . ILE A 1 91 ? -13.668 -12.092 17.796 1.00 76.12 91 ILE A O 1
ATOM 729 N N . GLY A 1 92 ? -12.435 -11.259 16.128 1.00 63.69 92 GLY A N 1
ATOM 730 C CA . GLY A 1 92 ? -11.908 -12.558 15.683 1.00 63.69 92 GLY A CA 1
ATOM 731 C C . GLY A 1 92 ? -10.479 -12.509 15.130 1.00 63.69 92 GLY A C 1
ATOM 732 O O . GLY A 1 92 ? -10.077 -11.520 14.522 1.00 63.69 92 GLY A O 1
ATOM 733 N N . HIS A 1 93 ? -9.724 -13.605 15.311 1.00 50.91 93 HIS A N 1
ATOM 734 C CA . HIS A 1 93 ? -8.388 -13.823 14.732 1.00 50.91 93 HIS A CA 1
ATOM 735 C C . HIS A 1 93 ? -8.316 -15.197 14.044 1.00 50.91 93 HIS A C 1
ATOM 737 O O . HIS A 1 93 ? -8.521 -16.213 14.700 1.00 50.91 93 HIS A O 1
ATOM 743 N N . ALA A 1 94 ? -7.950 -15.201 12.756 1.00 42.06 94 ALA A N 1
ATOM 744 C CA . ALA A 1 94 ? -7.709 -16.355 11.879 1.00 42.06 94 ALA A CA 1
ATOM 745 C C . ALA A 1 94 ? -8.846 -17.391 11.752 1.00 42.06 94 ALA A C 1
ATOM 747 O O . ALA A 1 94 ? -9.109 -18.180 12.659 1.00 42.06 94 ALA A O 1
ATOM 748 N N . GLY A 1 95 ? -9.447 -17.446 10.557 1.00 45.22 95 GLY A N 1
ATOM 749 C CA . GLY A 1 95 ? -10.599 -18.303 10.278 1.00 45.22 95 GLY A CA 1
ATOM 750 C C . GLY A 1 95 ? -11.886 -17.676 10.818 1.00 45.22 95 GLY A C 1
ATOM 751 O O . GLY A 1 95 ? -11.881 -16.989 11.832 1.00 45.22 95 GLY A O 1
ATOM 752 N N . PHE A 1 96 ? -12.984 -17.854 10.087 1.00 43.72 96 PHE A N 1
ATOM 753 C CA . PHE A 1 96 ? -14.273 -17.187 10.312 1.00 43.72 96 PHE A CA 1
ATOM 754 C C . PHE A 1 96 ? -14.651 -16.985 11.791 1.00 43.72 96 PHE A C 1
ATOM 756 O O . PHE A 1 96 ? -14.544 -17.924 12.585 1.00 43.72 96 PHE A O 1
ATOM 763 N N . GLN A 1 97 ? -15.144 -15.783 12.109 1.00 51.91 97 GLN A N 1
ATOM 764 C CA . GLN A 1 97 ? -15.584 -15.348 13.436 1.00 51.91 97 GLN A CA 1
ATOM 765 C C . GLN A 1 97 ? -16.509 -16.372 14.090 1.00 51.91 97 GLN A C 1
ATOM 767 O O . GLN A 1 97 ? -17.683 -16.500 13.752 1.00 51.91 97 GLN A O 1
ATOM 772 N N . GLN A 1 98 ? -15.962 -17.102 15.053 1.00 40.62 98 GLN A N 1
ATOM 773 C CA . GLN A 1 98 ? -16.760 -17.750 16.076 1.00 40.62 98 GLN A CA 1
ATOM 774 C C . GLN A 1 98 ? -16.990 -16.696 17.154 1.00 40.62 98 GLN A C 1
ATOM 776 O O . GLN A 1 98 ? -16.092 -16.428 17.946 1.00 40.62 98 GLN A O 1
ATOM 781 N N . ILE A 1 99 ? -18.162 -16.071 17.180 1.00 37.59 99 ILE A N 1
ATOM 782 C CA . ILE A 1 99 ? -18.597 -15.330 18.364 1.00 37.59 99 ILE A CA 1
ATOM 783 C C . ILE A 1 99 ? -19.712 -16.165 18.965 1.00 37.59 99 ILE A C 1
ATOM 785 O O . ILE A 1 99 ? -20.776 -16.290 18.380 1.00 37.59 99 ILE A O 1
ATOM 789 N N . ILE A 1 100 ? -19.373 -16.936 19.993 1.00 35.09 100 ILE A N 1
ATOM 790 C CA . ILE A 1 100 ? -19.694 -16.721 21.409 1.00 35.09 100 ILE A CA 1
ATOM 791 C C . ILE A 1 100 ? -19.056 -17.907 22.146 1.00 35.09 100 ILE A C 1
ATOM 793 O O . ILE A 1 100 ? -19.329 -19.066 21.848 1.00 35.09 100 ILE A O 1
ATOM 797 N N . GLY A 1 101 ? -18.170 -17.623 23.101 1.00 34.34 101 GLY A N 1
ATOM 798 C CA . GLY A 1 101 ? -17.738 -18.600 24.108 1.00 34.34 101 GLY A CA 1
ATOM 799 C C . GLY A 1 101 ? -16.586 -19.554 23.769 1.00 34.34 101 GLY A C 1
ATOM 800 O O . GLY A 1 101 ? -16.200 -20.319 24.649 1.00 34.34 101 GLY A O 1
ATOM 801 N N . ILE A 1 102 ? -15.980 -19.536 22.575 1.00 35.41 102 ILE A N 1
ATOM 802 C CA . ILE A 1 102 ? -14.796 -20.376 22.303 1.00 35.41 102 ILE A CA 1
ATOM 803 C C . ILE A 1 102 ? -13.781 -19.617 21.433 1.00 35.41 102 ILE A C 1
ATOM 805 O O . ILE A 1 102 ? -13.976 -19.509 20.224 1.00 35.41 102 ILE A O 1
ATOM 809 N N . PRO A 1 103 ? -12.665 -19.118 21.999 1.00 35.00 103 PRO A N 1
ATOM 810 C CA . PRO A 1 103 ? -11.539 -18.666 21.190 1.00 35.00 103 PRO A CA 1
ATOM 811 C C . PRO A 1 103 ? -11.015 -19.840 20.346 1.00 35.00 103 PRO A C 1
ATOM 813 O O . PRO A 1 103 ? -10.830 -20.937 20.866 1.00 35.00 103 PRO A O 1
ATOM 816 N N . SER A 1 104 ? -10.739 -19.657 19.058 1.00 36.03 104 SER A N 1
ATOM 817 C CA . SER A 1 104 ? -9.974 -20.646 18.289 1.00 36.03 104 SER A CA 1
ATOM 818 C C . SER A 1 104 ? -8.479 -20.508 18.601 1.00 36.03 104 SER A C 1
ATOM 820 O O . SER A 1 104 ? -7.914 -19.421 18.504 1.00 36.03 104 SER A O 1
ATOM 822 N N . GLY A 1 105 ? -7.829 -21.621 18.960 1.00 42.12 105 GLY A N 1
ATOM 823 C CA . GLY A 1 105 ? -6.390 -21.690 19.253 1.00 42.12 105 GLY A CA 1
ATOM 824 C C . GLY A 1 105 ? -6.037 -21.736 20.747 1.00 42.12 105 GLY A C 1
ATOM 825 O O . GLY A 1 105 ? -6.909 -21.861 21.609 1.00 42.12 105 GLY A O 1
ATOM 826 N N . GLU A 1 106 ? -4.737 -21.678 21.062 1.00 34.75 106 GLU A N 1
ATOM 827 C CA . GLU A 1 106 ? -4.196 -21.744 22.438 1.00 34.75 106 GLU A CA 1
ATOM 828 C C . GLU A 1 106 ? -4.764 -20.673 23.389 1.00 34.75 106 GLU A C 1
ATOM 830 O O . GLU A 1 106 ? -4.827 -20.882 24.598 1.00 34.75 106 GLU A O 1
ATOM 835 N N . THR A 1 107 ? -5.276 -19.578 22.830 1.00 38.19 107 THR A N 1
ATOM 836 C CA . THR A 1 107 ? -6.146 -18.565 23.450 1.00 38.19 107 THR A CA 1
ATOM 837 C C . THR A 1 107 ? -7.291 -19.143 24.281 1.00 38.19 107 THR A C 1
ATOM 839 O O . THR A 1 107 ? -7.627 -18.618 25.343 1.00 38.19 107 THR A O 1
ATOM 842 N N . SER A 1 108 ? -7.872 -20.258 23.830 1.00 42.75 108 SER A N 1
ATOM 843 C CA . SER A 1 108 ? -8.982 -20.937 24.507 1.00 42.75 108 SER A CA 1
ATOM 844 C C . SER A 1 108 ? -8.617 -21.521 25.864 1.00 42.75 108 SER A C 1
ATOM 846 O O . SER A 1 108 ? -9.512 -21.823 26.642 1.00 42.75 108 SER A O 1
ATOM 848 N N . LYS A 1 109 ? -7.337 -21.707 26.198 1.00 40.44 109 LYS A N 1
ATOM 849 C CA . LYS A 1 109 ? -6.986 -22.235 27.523 1.00 40.44 109 LYS A CA 1
ATOM 850 C C . LYS A 1 109 ? -7.094 -21.187 28.632 1.00 40.44 109 LYS A C 1
ATOM 852 O O . LYS A 1 109 ? -7.286 -21.588 29.773 1.00 40.44 109 LYS A O 1
ATOM 857 N N . TYR A 1 110 ? -7.041 -19.891 28.308 1.00 42.31 110 TYR A N 1
ATOM 858 C CA . TYR A 1 110 ? -6.834 -18.833 29.307 1.00 42.31 110 TYR A CA 1
ATOM 859 C C . TYR A 1 110 ? -7.988 -17.822 29.440 1.00 42.31 110 TYR A C 1
ATOM 861 O O . TYR A 1 110 ? -8.121 -17.211 30.492 1.00 42.31 110 TYR A O 1
ATOM 869 N N . LEU A 1 111 ? -8.853 -17.671 28.424 1.00 48.12 111 LEU A N 1
ATOM 870 C CA . LEU A 1 111 ? -9.968 -16.695 28.411 1.00 48.12 111 LEU A CA 1
ATOM 871 C C . LEU A 1 111 ? -11.372 -17.334 28.387 1.00 48.12 111 LEU A C 1
ATOM 873 O O . LEU A 1 111 ? -12.354 -16.657 28.097 1.00 48.12 111 LEU A O 1
ATOM 877 N N . LYS A 1 112 ? -11.493 -18.631 28.701 1.00 47.28 112 LYS A N 1
ATOM 878 C CA . LYS A 1 112 ? -12.741 -19.426 28.617 1.00 47.28 112 LYS A CA 1
ATOM 879 C C . LYS A 1 112 ? -13.959 -18.860 29.372 1.00 47.28 112 LYS A C 1
ATOM 881 O O . LYS A 1 112 ? -15.059 -19.357 29.161 1.00 47.28 112 LYS A O 1
ATOM 886 N N . SER A 1 113 ? -13.783 -17.852 30.224 1.00 51.22 113 SER A N 1
ATOM 887 C CA . SER A 1 113 ? -14.835 -17.248 31.049 1.00 51.22 113 SER A CA 1
ATOM 888 C C . SER A 1 113 ? -14.961 -15.725 30.914 1.00 51.22 113 SER A C 1
ATOM 890 O O . SER A 1 113 ? -15.675 -15.119 31.710 1.00 51.22 113 SER A O 1
ATOM 892 N N . VAL A 1 114 ? -14.260 -15.079 29.974 1.00 62.69 114 VAL A N 1
ATOM 893 C CA . VAL A 1 114 ? -14.202 -13.609 29.898 1.00 62.69 114 VAL A CA 1
ATOM 894 C C . VAL A 1 114 ? -14.761 -13.109 28.572 1.00 62.69 114 VAL A C 1
ATOM 896 O O . VAL A 1 114 ? -14.207 -13.377 27.506 1.00 62.69 114 VAL A O 1
ATOM 899 N N . ASP A 1 115 ? -15.847 -12.342 28.650 1.00 77.62 115 ASP A N 1
ATOM 900 C CA . ASP A 1 115 ? -16.403 -11.624 27.509 1.00 77.62 115 ASP A CA 1
ATOM 901 C C . ASP A 1 115 ? -15.532 -10.403 27.184 1.00 77.62 115 ASP A C 1
ATOM 903 O O . ASP A 1 115 ? -15.597 -9.354 27.832 1.00 77.62 115 ASP A O 1
ATOM 907 N N . VAL A 1 116 ? -14.655 -10.567 26.196 1.00 80.38 116 VAL A N 1
ATOM 908 C CA . VAL A 1 116 ? -13.673 -9.542 25.838 1.00 80.38 116 VAL A CA 1
ATOM 909 C C . VAL A 1 116 ? -14.332 -8.333 25.173 1.00 80.38 116 VAL A C 1
ATOM 911 O O . VAL A 1 116 ? -13.902 -7.207 25.411 1.00 80.38 116 VAL A O 1
ATOM 914 N N . LEU A 1 117 ? -15.394 -8.527 24.383 1.00 84.75 117 LEU A N 1
ATOM 915 C CA . LEU A 1 117 ? -16.100 -7.395 23.784 1.00 84.75 117 LEU A CA 1
ATOM 916 C C . LEU A 1 117 ? -16.777 -6.560 24.877 1.00 84.75 117 LEU A C 1
ATOM 918 O O . LEU A 1 117 ? -16.634 -5.339 24.872 1.00 84.75 117 LEU A O 1
ATOM 922 N N . GLN A 1 118 ? -17.412 -7.203 25.863 1.00 88.19 118 GLN A N 1
ATOM 923 C CA . GLN A 1 118 ? -17.964 -6.493 27.018 1.00 88.19 118 GLN A CA 1
ATOM 924 C C . GLN A 1 118 ? -16.876 -5.759 27.812 1.00 88.19 118 GLN A C 1
ATOM 926 O O . GLN A 1 118 ? -17.054 -4.596 28.159 1.00 88.19 118 GLN A O 1
ATOM 931 N N . MET A 1 119 ? -15.712 -6.381 28.030 1.00 86.25 119 MET A N 1
ATOM 932 C CA . MET A 1 119 ? -14.575 -5.724 28.686 1.00 86.25 119 MET A CA 1
ATOM 933 C C . MET A 1 119 ? -14.138 -4.444 27.957 1.00 86.25 119 MET A C 1
ATOM 935 O O . MET A 1 119 ? -13.858 -3.431 28.603 1.00 86.25 119 MET A O 1
ATOM 939 N N . MET A 1 120 ? -14.079 -4.483 26.625 1.00 88.62 120 MET A N 1
ATOM 940 C CA . MET A 1 120 ? -13.725 -3.327 25.798 1.00 88.62 120 MET A CA 1
ATOM 941 C C . MET A 1 120 ? -14.804 -2.242 25.841 1.00 88.62 120 MET A C 1
ATOM 943 O O . MET A 1 120 ? -14.469 -1.059 25.883 1.00 88.62 120 MET A O 1
ATOM 947 N N . ILE A 1 121 ? -16.081 -2.632 25.885 1.00 92.56 121 ILE A N 1
ATOM 948 C CA . ILE A 1 121 ? -17.206 -1.706 26.055 1.00 92.56 121 ILE A CA 1
ATOM 949 C C . ILE A 1 121 ? -17.124 -1.012 27.412 1.00 92.56 121 ILE A C 1
ATOM 951 O O . ILE A 1 121 ? -17.141 0.216 27.454 1.00 92.56 121 ILE A O 1
ATOM 955 N N . ASP A 1 122 ? -16.973 -1.765 28.504 1.00 93.81 122 ASP A N 1
ATOM 956 C CA . ASP A 1 122 ? -16.837 -1.204 29.851 1.00 93.81 122 ASP A CA 1
ATOM 957 C C . ASP A 1 122 ? -15.682 -0.200 29.909 1.00 93.81 122 ASP A C 1
ATOM 959 O O . ASP A 1 122 ? -15.839 0.909 30.418 1.00 93.81 122 ASP A O 1
ATOM 963 N N . PHE A 1 123 ? -14.524 -0.580 29.354 1.00 93.50 123 PHE A N 1
ATOM 964 C CA . PHE A 1 123 ? -13.348 0.280 29.305 1.00 93.50 123 PHE A CA 1
ATOM 965 C C . PHE A 1 123 ? -13.633 1.569 28.526 1.00 93.50 123 PHE A C 1
ATOM 967 O O . PHE A 1 123 ? -13.338 2.658 29.016 1.00 93.50 123 PHE A O 1
ATOM 974 N N . ALA A 1 124 ? -14.232 1.469 27.337 1.00 95.19 124 ALA A N 1
ATOM 975 C CA . ALA A 1 124 ? -14.549 2.633 26.517 1.00 95.19 124 ALA A CA 1
ATOM 976 C C . ALA A 1 124 ? -15.544 3.569 27.223 1.00 95.19 124 ALA A C 1
ATOM 978 O O . ALA A 1 124 ? -15.330 4.778 27.258 1.00 95.19 124 ALA A O 1
ATOM 979 N N . ARG A 1 125 ? -16.585 3.021 27.864 1.00 95.19 125 ARG A N 1
ATOM 980 C CA . ARG A 1 125 ? -17.576 3.793 28.634 1.00 95.19 125 ARG A CA 1
ATOM 981 C C . ARG A 1 125 ? -16.943 4.511 29.829 1.00 95.19 125 ARG A C 1
ATOM 983 O O . ARG A 1 125 ? -17.234 5.682 30.038 1.00 95.19 125 ARG A O 1
ATOM 990 N N . GLN A 1 126 ? -16.051 3.845 30.567 1.00 96.19 126 GLN A N 1
ATOM 991 C CA . GLN A 1 126 ? -15.319 4.441 31.696 1.00 96.19 126 GLN A CA 1
ATOM 992 C C . GLN A 1 126 ? -14.388 5.592 31.280 1.00 96.19 126 GLN A C 1
ATOM 994 O O . GLN A 1 126 ? -14.038 6.415 32.120 1.00 96.19 126 GLN A O 1
ATOM 999 N N . ASN A 1 127 ? -13.994 5.655 30.004 1.00 96.00 127 ASN A N 1
ATOM 1000 C CA . ASN A 1 127 ? -13.028 6.623 29.481 1.00 96.00 127 ASN A CA 1
ATOM 1001 C C . ASN A 1 127 ? -13.622 7.595 28.442 1.00 96.00 127 ASN A C 1
ATOM 1003 O O . ASN A 1 127 ? -12.860 8.265 27.748 1.00 96.00 127 ASN A O 1
ATOM 1007 N N . ASP A 1 128 ? -14.954 7.665 28.318 1.00 93.69 128 ASP A N 1
ATOM 1008 C CA . ASP A 1 128 ? -15.670 8.499 27.332 1.00 93.69 128 ASP A CA 1
ATOM 1009 C C . ASP A 1 128 ? -15.211 8.279 25.872 1.00 93.69 128 ASP A C 1
ATOM 1011 O O . ASP A 1 128 ? -15.094 9.199 25.061 1.00 93.69 128 ASP A O 1
ATOM 1015 N N . GLN A 1 129 ? -14.923 7.022 25.524 1.00 95.81 129 GLN A N 1
ATOM 1016 C CA . GLN A 1 129 ? -14.532 6.612 24.176 1.00 95.81 129 GLN A CA 1
ATOM 1017 C C . GLN A 1 129 ? -15.687 5.904 23.462 1.00 95.81 129 GLN A C 1
ATOM 1019 O O . GLN A 1 129 ? -16.516 5.214 24.065 1.00 95.81 129 GLN A O 1
ATOM 1024 N N . GLU A 1 130 ? -15.734 6.060 22.142 1.00 96.94 130 GLU A N 1
ATOM 1025 C CA . GLU A 1 130 ? -16.643 5.299 21.290 1.00 96.94 130 GLU A CA 1
ATOM 1026 C C . GLU A 1 130 ? -16.067 3.897 21.035 1.00 96.94 130 GLU A C 1
ATOM 1028 O O . GLU A 1 130 ? -14.851 3.737 20.923 1.00 96.94 130 GLU A O 1
ATOM 1033 N N . VAL A 1 131 ? -16.921 2.876 20.935 1.00 96.19 131 VAL A N 1
ATOM 1034 C CA . VAL A 1 131 ? -16.480 1.490 20.700 1.00 96.19 131 VAL A CA 1
ATOM 1035 C C . VAL A 1 131 ? -17.268 0.824 19.582 1.00 96.19 131 VAL A C 1
ATOM 1037 O O . VAL A 1 131 ? -18.500 0.766 19.616 1.00 96.19 131 VAL A O 1
ATOM 1040 N N . PHE A 1 132 ? -16.550 0.336 18.575 1.00 97.44 132 PHE A N 1
ATOM 1041 C CA . PHE A 1 132 ? -17.103 -0.381 17.433 1.00 97.44 132 PHE A CA 1
ATOM 1042 C C . PHE A 1 132 ? -16.680 -1.847 17.489 1.00 97.44 132 PHE A C 1
ATOM 1044 O O . PHE A 1 132 ? -15.513 -2.144 17.747 1.00 97.44 132 PHE A O 1
ATOM 1051 N N . ALA A 1 133 ? -17.607 -2.758 17.202 1.00 93.94 133 ALA A N 1
ATOM 1052 C CA . ALA A 1 133 ? -17.271 -4.160 16.961 1.00 93.94 133 ALA A CA 1
ATOM 1053 C C . ALA A 1 133 ? -16.905 -4.343 15.480 1.00 93.94 133 ALA A C 1
ATOM 1055 O O . ALA A 1 133 ? -17.720 -4.042 14.610 1.00 93.94 133 ALA A O 1
ATOM 1056 N N . SER A 1 134 ? -15.693 -4.816 15.186 1.00 92.75 134 SER A N 1
ATOM 1057 C CA . SER A 1 134 ? -15.224 -5.030 13.811 1.00 92.75 134 SER A CA 1
ATOM 1058 C C . SER A 1 134 ? -15.311 -6.491 13.389 1.00 92.75 134 SER A C 1
ATOM 1060 O O . SER A 1 134 ? -14.898 -7.397 14.121 1.00 92.75 134 SER A O 1
ATOM 1062 N N . PHE A 1 135 ? -15.835 -6.692 12.183 1.00 90.56 135 PHE A N 1
ATOM 1063 C CA . PHE A 1 135 ? -16.096 -7.966 11.545 1.00 90.56 135 PHE A CA 1
ATOM 1064 C C . PHE A 1 135 ? -15.268 -8.056 10.253 1.00 90.56 135 PHE A C 1
ATOM 1066 O O . PHE A 1 135 ? -15.629 -7.489 9.229 1.00 90.56 135 PHE A O 1
ATOM 1073 N N . ARG A 1 136 ? -14.187 -8.842 10.266 1.00 89.06 136 ARG A N 1
ATOM 1074 C CA . ARG A 1 136 ? -13.535 -9.375 9.054 1.00 89.06 136 ARG A CA 1
ATOM 1075 C C . ARG A 1 136 ? -14.527 -10.174 8.201 1.00 89.06 136 ARG A C 1
ATOM 1077 O O . ARG A 1 136 ? -14.903 -11.288 8.574 1.00 89.06 136 ARG A O 1
ATOM 1084 N N . MET A 1 137 ? -14.934 -9.631 7.061 1.00 91.69 137 MET A N 1
ATOM 1085 C CA . MET A 1 137 ? -16.025 -10.187 6.256 1.00 91.69 137 MET A CA 1
ATOM 1086 C C . MET A 1 137 ? -15.632 -11.432 5.454 1.00 91.69 137 MET A C 1
ATOM 1088 O O . MET A 1 137 ? -16.509 -12.137 4.978 1.00 91.69 137 MET A O 1
ATOM 1092 N N . ASN A 1 138 ? -14.345 -11.758 5.309 1.00 89.94 138 ASN A N 1
ATOM 1093 C CA . ASN A 1 138 ? -13.933 -12.955 4.574 1.00 89.94 138 ASN A CA 1
ATOM 1094 C C . ASN A 1 138 ? -12.527 -13.459 4.967 1.00 89.94 138 ASN A C 1
ATOM 1096 O O . ASN A 1 138 ? -11.675 -13.631 4.100 1.00 89.94 138 ASN A O 1
ATOM 1100 N N . ASP A 1 139 ? -12.215 -13.594 6.267 1.00 85.69 139 ASP A N 1
ATOM 1101 C CA . ASP A 1 139 ? -10.831 -13.855 6.707 1.00 85.69 139 ASP A CA 1
ATOM 1102 C C . ASP A 1 139 ? -10.303 -15.187 6.150 1.00 85.69 139 ASP A C 1
ATOM 1104 O O . ASP A 1 139 ? -10.979 -16.220 6.219 1.00 85.69 139 ASP A O 1
ATOM 1108 N N . VAL A 1 140 ? -9.074 -15.154 5.627 1.00 83.50 140 VAL A N 1
ATOM 1109 C CA . VAL A 1 140 ? -8.428 -16.277 4.927 1.00 83.50 140 VAL A CA 1
ATOM 1110 C C . VAL A 1 140 ? -7.112 -16.713 5.560 1.00 83.50 140 VAL A C 1
ATOM 1112 O O . VAL A 1 140 ? -6.365 -17.471 4.949 1.00 83.50 140 VAL A O 1
ATOM 1115 N N . HIS A 1 141 ? -6.776 -16.283 6.781 1.00 81.00 141 HIS A N 1
ATOM 1116 C CA . HIS A 1 141 ? -5.525 -16.716 7.426 1.00 81.00 141 HIS A CA 1
ATOM 1117 C C . HIS A 1 141 ? -5.468 -18.240 7.647 1.00 81.00 141 HIS A C 1
ATOM 1119 O O . HIS A 1 141 ? -4.391 -18.813 7.827 1.00 81.00 141 HIS A O 1
ATOM 1125 N N . ASP A 1 142 ? -6.621 -18.905 7.572 1.00 79.69 142 ASP A N 1
ATOM 1126 C CA . ASP A 1 142 ? -6.785 -20.353 7.561 1.00 79.69 142 ASP A CA 1
ATOM 1127 C C . ASP A 1 142 ? -6.403 -21.031 6.230 1.00 79.69 142 ASP A C 1
ATOM 1129 O O . ASP A 1 142 ? -6.470 -22.253 6.144 1.00 79.69 142 ASP A O 1
ATOM 1133 N N . TRP A 1 143 ? -5.923 -20.310 5.209 1.00 78.44 143 TRP A N 1
ATOM 1134 C CA . TRP A 1 143 ? -5.525 -20.908 3.924 1.00 78.44 143 TRP A CA 1
ATOM 1135 C C . TRP A 1 143 ? -4.409 -21.958 4.045 1.00 78.44 143 TRP A C 1
ATOM 1137 O O . TRP A 1 143 ? -4.285 -22.842 3.194 1.00 78.44 143 TRP A O 1
ATOM 1147 N N . ARG A 1 144 ? -3.602 -21.888 5.113 1.00 73.06 144 ARG A N 1
ATOM 1148 C CA . ARG A 1 144 ? -2.572 -22.885 5.465 1.00 73.06 144 ARG A CA 1
ATOM 1149 C C . ARG A 1 144 ? -3.090 -24.001 6.376 1.00 73.06 144 ARG A C 1
ATOM 1151 O O . ARG A 1 144 ? -2.283 -24.693 6.991 1.00 73.06 144 ARG A O 1
ATOM 1158 N N . HIS A 1 145 ? -4.406 -24.147 6.515 1.00 70.31 145 HIS A N 1
ATOM 1159 C CA . HIS A 1 145 ? -5.013 -25.158 7.371 1.00 70.31 145 HIS A CA 1
ATOM 1160 C C . HIS A 1 145 ? -4.509 -26.563 7.024 1.00 70.31 145 HIS A C 1
ATOM 1162 O O . HIS A 1 145 ? -4.567 -27.000 5.873 1.00 70.31 145 HIS A O 1
ATOM 1168 N N . THR A 1 146 ? -4.055 -27.276 8.051 1.00 67.19 146 THR A N 1
ATOM 1169 C CA . THR A 1 146 ? -3.740 -28.706 8.010 1.00 67.19 146 THR A CA 1
ATOM 1170 C C . THR A 1 146 ? -4.327 -29.376 9.249 1.00 67.19 146 THR A C 1
ATOM 1172 O O . THR A 1 146 ? -4.633 -28.696 10.230 1.00 67.19 146 THR A O 1
ATOM 1175 N N . GLU A 1 147 ? -4.450 -30.704 9.249 1.00 67.81 147 GLU A N 1
ATOM 1176 C CA . GLU A 1 147 ? -4.875 -31.446 10.448 1.00 67.81 147 GLU A CA 1
ATOM 1177 C C . GLU A 1 147 ? -3.944 -31.180 11.644 1.00 67.81 147 GLU A C 1
ATOM 1179 O O . GLU A 1 147 ? -4.407 -30.996 12.765 1.00 67.81 147 GLU A O 1
ATOM 1184 N N . ALA A 1 148 ? -2.639 -31.040 11.386 1.00 56.75 148 ALA A N 1
ATOM 1185 C CA . ALA A 1 148 ? -1.635 -30.700 12.395 1.00 56.75 148 ALA A CA 1
ATOM 1186 C C . ALA A 1 148 ? -1.666 -29.222 12.844 1.00 56.75 148 ALA A C 1
ATOM 1188 O O . ALA A 1 148 ? -1.116 -28.886 13.892 1.00 56.75 148 ALA A O 1
ATOM 1189 N N . LYS A 1 149 ? -2.265 -28.319 12.054 1.00 64.12 149 LYS A N 1
ATOM 1190 C CA . LYS A 1 149 ? -2.404 -26.882 12.357 1.00 64.12 149 LYS A CA 1
ATOM 1191 C C . LYS A 1 149 ? -3.828 -26.417 12.032 1.00 64.12 149 LYS A C 1
ATOM 1193 O O . LYS A 1 149 ? -4.055 -25.778 10.994 1.00 64.12 149 LYS A O 1
ATOM 1198 N N . PRO A 1 150 ? -4.806 -26.728 12.902 1.00 66.31 150 PRO A N 1
ATOM 1199 C CA . PRO A 1 150 ? -6.207 -26.466 12.627 1.00 66.31 150 PRO A CA 1
ATOM 1200 C C . PRO A 1 150 ? -6.552 -24.978 12.805 1.00 66.31 150 PRO A C 1
ATOM 1202 O O . PRO A 1 150 ? -7.060 -24.563 13.838 1.00 66.31 150 PRO A O 1
ATOM 1205 N N . LEU A 1 151 ? -6.270 -24.167 11.781 1.00 69.50 151 LEU A N 1
ATOM 1206 C CA . LEU A 1 151 ? -6.595 -22.729 11.753 1.00 69.50 151 LEU A CA 1
ATOM 1207 C C . LEU A 1 151 ? -8.027 -22.415 11.280 1.00 69.50 151 LEU A C 1
ATOM 1209 O O . LEU A 1 151 ? -8.503 -21.304 11.458 1.00 69.50 151 LEU A O 1
ATOM 1213 N N . MET A 1 152 ? -8.710 -23.376 10.655 1.00 77.75 152 MET A N 1
ATOM 1214 C CA . MET A 1 152 ? -10.042 -23.194 10.080 1.00 77.75 152 MET A CA 1
ATOM 1215 C C . MET A 1 152 ? -11.131 -23.362 11.143 1.00 77.75 152 MET A C 1
ATOM 1217 O O . MET A 1 152 ? -11.099 -24.313 11.932 1.00 77.75 152 MET A O 1
ATOM 1221 N N . SER A 1 153 ? -12.127 -22.473 11.134 1.00 76.25 153 SER A N 1
ATOM 1222 C CA . SER A 1 153 ? -13.236 -22.511 12.093 1.00 76.25 153 SER A CA 1
ATOM 1223 C C . SER A 1 153 ? -14.054 -23.808 11.993 1.00 76.25 153 SER A C 1
ATOM 1225 O O . SER A 1 153 ? -14.069 -24.481 10.959 1.00 76.25 153 SER A O 1
ATOM 1227 N N . SER A 1 154 ? -14.747 -24.186 13.074 1.00 78.69 154 SER A N 1
ATOM 1228 C CA . SER A 1 154 ? -15.680 -25.328 13.066 1.00 78.69 154 SER A CA 1
ATOM 1229 C C . SER A 1 154 ? -16.759 -25.164 11.994 1.00 78.69 154 SER A C 1
ATOM 1231 O O . SER A 1 154 ? -17.035 -26.108 11.259 1.00 78.69 154 SER A O 1
ATOM 1233 N N . TRP A 1 155 ? -17.291 -23.948 11.842 1.00 82.94 155 TRP A N 1
ATOM 1234 C CA . TRP A 1 155 ? -18.281 -23.632 10.820 1.00 82.94 155 TRP A CA 1
ATOM 1235 C C . TRP A 1 155 ? -17.728 -23.840 9.405 1.00 82.94 155 TRP A C 1
ATOM 1237 O O . TRP A 1 155 ? -18.333 -24.578 8.636 1.00 82.94 155 TRP A O 1
ATOM 1247 N N . LYS A 1 156 ? -16.549 -23.296 9.063 1.00 85.19 156 LYS A N 1
ATOM 1248 C CA . LYS A 1 156 ? -15.943 -23.517 7.733 1.00 85.19 156 LYS A CA 1
ATOM 1249 C C . LYS A 1 156 ? -15.626 -24.999 7.485 1.00 85.19 156 LYS A C 1
ATOM 1251 O O . LYS A 1 156 ? -15.821 -25.489 6.379 1.00 85.19 156 LYS A O 1
ATOM 1256 N N . ARG A 1 157 ? -15.198 -25.743 8.516 1.00 83.88 157 ARG A N 1
ATOM 1257 C CA . ARG A 1 157 ? -14.970 -27.198 8.413 1.00 83.88 157 ARG A CA 1
ATOM 1258 C C . ARG A 1 157 ? -16.252 -27.987 8.134 1.00 83.88 157 ARG A C 1
ATOM 1260 O O . ARG A 1 157 ? -16.186 -28.958 7.388 1.00 83.88 157 ARG A O 1
ATOM 1267 N N . GLY A 1 158 ? -17.384 -27.574 8.707 1.00 85.62 158 GLY A N 1
ATOM 1268 C CA . GLY A 1 158 ? -18.700 -28.175 8.458 1.00 85.62 158 GLY A CA 1
ATOM 1269 C C . GLY A 1 158 ? -19.387 -27.702 7.170 1.00 85.62 158 GLY A C 1
ATOM 1270 O O . GLY A 1 158 ? -20.365 -28.312 6.758 1.00 85.62 158 GLY A O 1
ATOM 1271 N N . ASN A 1 159 ? -18.880 -26.641 6.534 1.00 88.12 159 ASN A N 1
ATOM 1272 C CA . ASN A 1 159 ? -19.469 -25.990 5.358 1.00 88.12 159 ASN A CA 1
ATOM 1273 C C . ASN A 1 159 ? -18.403 -25.774 4.274 1.00 88.12 159 ASN A C 1
ATOM 1275 O O . ASN A 1 159 ? -18.114 -24.653 3.865 1.00 88.12 159 ASN A O 1
ATOM 1279 N N . ARG A 1 160 ? -17.732 -26.849 3.851 1.00 88.94 160 ARG A N 1
ATOM 1280 C CA . ARG A 1 160 ? -16.639 -26.751 2.866 1.00 88.94 160 ARG A CA 1
ATOM 1281 C C . ARG A 1 160 ? -17.126 -26.479 1.443 1.00 88.94 160 ARG A C 1
ATOM 1283 O O . ARG A 1 160 ? -16.333 -26.075 0.602 1.00 88.94 160 ARG A O 1
ATOM 1290 N N . ASP A 1 161 ? -18.396 -26.753 1.175 1.00 91.12 161 ASP A N 1
ATOM 1291 C CA . ASP A 1 161 ? -19.080 -26.564 -0.104 1.00 91.12 161 ASP A CA 1
ATOM 1292 C C . ASP A 1 161 ? -19.282 -25.087 -0.463 1.00 91.12 161 ASP A C 1
ATOM 1294 O O . ASP A 1 161 ? -19.344 -24.760 -1.644 1.00 91.12 161 ASP A O 1
ATOM 1298 N N . VAL A 1 162 ? -19.299 -24.197 0.535 1.00 92.56 162 VAL A N 1
ATOM 1299 C CA . VAL A 1 162 ? -19.450 -22.745 0.339 1.00 92.56 162 VAL A CA 1
ATOM 1300 C C . VAL A 1 162 ? -18.115 -21.988 0.293 1.00 92.56 162 VAL A C 1
ATOM 1302 O O . VAL A 1 162 ? -18.092 -20.760 0.356 1.00 92.56 162 VAL A O 1
ATOM 1305 N N . LEU A 1 163 ? -16.989 -22.703 0.228 1.00 91.50 163 LEU A N 1
ATOM 1306 C CA . LEU A 1 163 ? -15.660 -22.112 0.061 1.00 91.50 163 LEU A CA 1
ATOM 1307 C C . LEU A 1 163 ? -15.324 -21.955 -1.426 1.00 91.50 163 LEU A C 1
ATOM 1309 O O . LEU A 1 163 ? -15.811 -22.704 -2.274 1.00 91.50 163 LEU A O 1
ATOM 1313 N N . PHE A 1 164 ? -14.425 -21.028 -1.755 1.00 89.31 164 PHE A N 1
ATOM 1314 C CA . PHE A 1 164 ? -13.961 -20.858 -3.133 1.00 89.31 164 PHE A CA 1
ATOM 1315 C C . PHE A 1 164 ? -13.307 -22.133 -3.690 1.00 89.31 164 PHE A C 1
ATOM 1317 O O . PHE A 1 164 ? -13.486 -22.449 -4.869 1.00 89.31 164 PHE A O 1
ATOM 1324 N N . GLY A 1 165 ? -12.591 -22.893 -2.856 1.00 85.81 165 GLY A N 1
ATOM 1325 C CA . GLY A 1 165 ? -11.981 -24.168 -3.232 1.00 85.81 165 GLY A CA 1
ATOM 1326 C C . GLY A 1 165 ? -11.962 -25.186 -2.090 1.00 85.81 165 GLY A C 1
ATOM 1327 O O . GLY A 1 165 ? -12.334 -24.908 -0.953 1.00 85.81 165 GLY A O 1
ATOM 1328 N N . LYS A 1 166 ? -11.499 -26.401 -2.386 1.00 79.69 166 LYS A N 1
ATOM 1329 C CA . LYS A 1 166 ? -11.431 -27.531 -1.449 1.00 79.69 166 LYS A CA 1
ATOM 1330 C C . LYS A 1 166 ? -10.059 -27.702 -0.811 1.00 79.69 166 LYS A C 1
ATOM 1332 O O . LYS A 1 166 ? -9.969 -28.353 0.230 1.00 79.69 166 LYS A O 1
ATOM 1337 N N . SER A 1 167 ? -8.992 -27.185 -1.423 1.00 75.06 167 SER A N 1
ATOM 1338 C CA . SER A 1 167 ? -7.636 -27.213 -0.862 1.00 75.06 167 SER A CA 1
ATOM 1339 C C . SER A 1 167 ? -6.716 -26.204 -1.549 1.00 75.06 167 SER A C 1
ATOM 1341 O O . SER A 1 167 ? -7.005 -25.752 -2.652 1.00 75.06 167 SER A O 1
ATOM 1343 N N . VAL A 1 168 ? -5.537 -25.967 -0.966 1.00 67.81 168 VAL A N 1
ATOM 1344 C CA . VAL A 1 168 ? -4.458 -25.169 -1.582 1.00 67.81 168 VAL A CA 1
ATOM 1345 C C . VAL A 1 168 ? -3.975 -25.718 -2.936 1.00 67.81 168 VAL A C 1
ATOM 1347 O O . VAL A 1 168 ? -3.317 -25.009 -3.689 1.00 67.81 168 VAL A O 1
ATOM 1350 N N . LYS A 1 169 ? -4.272 -26.988 -3.254 1.00 63.50 169 LYS A N 1
ATOM 1351 C CA . LYS A 1 169 ? -3.927 -27.614 -4.540 1.00 63.50 169 LYS A CA 1
ATOM 1352 C C . LYS A 1 169 ? -4.962 -27.331 -5.629 1.00 63.50 169 LYS A C 1
ATOM 1354 O O . LYS A 1 169 ? -4.668 -27.564 -6.800 1.00 63.50 169 LYS A O 1
ATOM 1359 N N . GLU A 1 170 ? -6.163 -26.888 -5.259 1.00 64.44 170 GLU A N 1
ATOM 1360 C CA . GLU A 1 170 ? -7.200 -26.539 -6.222 1.00 64.44 170 GLU A CA 1
ATOM 1361 C C . GLU A 1 170 ? -6.833 -25.214 -6.869 1.00 64.44 170 GLU A C 1
ATOM 1363 O O . GLU A 1 170 ? -6.667 -24.191 -6.211 1.00 64.44 170 GLU A O 1
ATOM 1368 N N . LYS A 1 171 ? -6.621 -25.275 -8.177 1.00 57.91 171 LYS A N 1
ATOM 1369 C CA . LYS A 1 171 ? -5.972 -24.198 -8.903 1.00 57.91 171 LYS A CA 1
ATOM 1370 C C . LYS A 1 171 ? -6.944 -23.126 -9.389 1.00 57.91 171 LYS A C 1
ATOM 1372 O O . LYS A 1 171 ? -6.464 -22.194 -9.993 1.00 57.91 171 LYS A O 1
ATOM 1377 N N . ASP A 1 172 ? -8.251 -23.226 -9.167 1.00 61.69 172 ASP A N 1
ATOM 1378 C CA . ASP A 1 172 ? -9.226 -22.385 -9.883 1.00 61.69 172 ASP A CA 1
ATOM 1379 C C . ASP A 1 172 ? -9.472 -21.002 -9.243 1.00 61.69 172 ASP A C 1
ATOM 1381 O O . ASP A 1 172 ? -10.157 -20.175 -9.832 1.00 61.69 172 ASP A O 1
ATOM 1385 N N . THR A 1 173 ? -8.883 -20.712 -8.076 1.00 67.38 173 THR A N 1
ATOM 1386 C CA . THR A 1 173 ? -9.051 -19.448 -7.333 1.00 67.38 173 THR A CA 1
ATOM 1387 C C . THR A 1 173 ? -7.785 -18.585 -7.448 1.00 67.38 173 THR A C 1
ATOM 1389 O O . THR A 1 173 ? -6.946 -18.569 -6.551 1.00 67.38 173 THR A O 1
ATOM 1392 N N . TYR A 1 174 ? -7.586 -17.916 -8.585 1.00 67.44 174 TYR A N 1
ATOM 1393 C CA . TYR A 1 174 ? -6.346 -17.188 -8.921 1.00 67.44 174 TYR A CA 1
ATOM 1394 C C . TYR A 1 174 ? -6.157 -15.872 -8.177 1.00 67.44 174 TYR A C 1
ATOM 1396 O O . TYR A 1 174 ? -5.031 -15.486 -7.875 1.00 67.44 174 TYR A O 1
ATOM 1404 N N . TYR A 1 175 ? -7.269 -15.192 -7.924 1.00 73.56 175 TYR A N 1
ATOM 1405 C CA . TYR A 1 175 ? -7.333 -13.854 -7.347 1.00 73.56 175 TYR A CA 1
ATOM 1406 C C . TYR A 1 175 ? -7.885 -13.888 -5.919 1.00 73.56 175 TYR A C 1
ATOM 1408 O O . TYR A 1 175 ? -8.449 -12.919 -5.430 1.00 73.56 175 TYR A O 1
ATOM 1416 N N . GLY A 1 176 ? -7.797 -15.042 -5.257 1.00 76.31 176 GLY A N 1
ATOM 1417 C CA . GLY A 1 176 ? -8.333 -15.264 -3.921 1.00 76.31 176 GLY A CA 1
ATOM 1418 C C . GLY A 1 176 ? -7.773 -16.535 -3.298 1.00 76.31 176 GLY A C 1
ATOM 1419 O O . GLY A 1 176 ? -7.104 -17.332 -3.948 1.00 76.31 176 GLY A O 1
ATOM 1420 N N . PHE A 1 177 ? -8.045 -16.737 -2.015 1.00 82.81 177 PHE A N 1
ATOM 1421 C CA . PHE A 1 177 ? -7.603 -17.933 -1.305 1.00 82.81 177 PHE A CA 1
ATOM 1422 C C . PHE A 1 177 ? -8.700 -18.996 -1.310 1.00 82.81 177 PHE A C 1
ATOM 1424 O O . PHE A 1 177 ? -9.878 -18.677 -1.186 1.00 82.81 177 PHE A O 1
ATOM 1431 N N . TRP A 1 178 ? -8.311 -20.271 -1.381 1.00 84.56 178 TRP A N 1
ATOM 1432 C CA . TRP A 1 178 ? -9.260 -21.390 -1.437 1.00 84.56 178 TRP A CA 1
ATOM 1433 C C . TRP A 1 178 ? -10.211 -21.458 -0.229 1.00 84.56 178 TRP A C 1
ATOM 1435 O O . TRP A 1 178 ? -11.304 -21.998 -0.355 1.00 84.56 178 TRP A O 1
ATOM 1445 N N . THR A 1 179 ? -9.817 -20.913 0.929 1.00 86.94 179 THR A N 1
ATOM 1446 C CA . THR A 1 179 ? -10.637 -20.870 2.152 1.00 86.94 179 THR A CA 1
ATOM 1447 C C . THR A 1 179 ? -11.534 -19.640 2.270 1.00 86.94 179 THR A C 1
ATOM 1449 O O . THR A 1 179 ? -12.225 -19.502 3.282 1.00 86.94 179 THR A O 1
ATOM 1452 N N . ALA A 1 180 ? -11.530 -18.732 1.292 1.00 89.75 180 ALA A N 1
ATOM 1453 C CA . ALA A 1 180 ? -12.492 -17.636 1.247 1.00 89.75 180 ALA A CA 1
ATOM 1454 C C . ALA A 1 180 ? -13.915 -18.178 1.043 1.00 89.75 180 ALA A C 1
ATOM 1456 O O . ALA A 1 180 ? -14.112 -19.227 0.426 1.00 89.75 180 ALA A O 1
ATOM 1457 N N . LEU A 1 181 ? -14.895 -17.469 1.589 1.00 92.25 181 LEU A N 1
ATOM 1458 C CA . LEU A 1 181 ? -16.310 -17.796 1.510 1.00 92.25 181 LEU A CA 1
ATOM 1459 C C . LEU A 1 181 ? -16.946 -17.215 0.255 1.00 92.25 181 LEU A C 1
ATOM 1461 O O . LEU A 1 181 ? -16.730 -16.049 -0.080 1.00 92.25 181 LEU A O 1
ATOM 1465 N N . ASP A 1 182 ? -17.771 -18.032 -0.394 1.00 95.31 182 ASP A N 1
ATOM 1466 C CA . ASP A 1 182 ? -18.558 -17.648 -1.553 1.00 95.31 182 ASP A CA 1
ATOM 1467 C C . ASP A 1 182 ? -19.870 -16.991 -1.141 1.00 95.31 182 ASP A C 1
ATOM 1469 O O . ASP A 1 182 ? -20.838 -17.655 -0.767 1.00 95.31 182 ASP A O 1
ATOM 1473 N N . HIS A 1 183 ? -19.909 -15.662 -1.236 1.00 96.75 183 HIS A N 1
ATOM 1474 C CA . HIS A 1 183 ? -21.084 -14.874 -0.888 1.00 96.75 183 HIS A CA 1
ATOM 1475 C C . HIS A 1 183 ? -22.241 -15.056 -1.875 1.00 96.75 183 HIS A C 1
ATOM 1477 O O . HIS A 1 183 ? -23.316 -14.530 -1.609 1.00 96.75 183 HIS A O 1
ATOM 1483 N N . GLU A 1 184 ? -22.080 -15.812 -2.973 1.00 97.25 184 GLU A N 1
ATOM 1484 C CA . GLU A 1 184 ? -23.200 -16.254 -3.825 1.00 97.25 184 GLU A CA 1
ATOM 1485 C C . GLU A 1 184 ? -24.128 -17.202 -3.045 1.00 97.25 184 GLU A C 1
ATOM 1487 O O . GLU A 1 184 ? -25.348 -17.192 -3.228 1.00 97.25 184 GLU A O 1
ATOM 1492 N N . GLN A 1 185 ? -23.572 -17.941 -2.080 1.00 97.69 185 GLN A N 1
ATOM 1493 C CA . GLN A 1 185 ? -24.303 -18.877 -1.235 1.00 97.69 185 GLN A CA 1
ATOM 1494 C C . GLN A 1 185 ? -25.093 -18.132 -0.152 1.00 97.69 185 GLN A C 1
ATOM 1496 O O . GLN A 1 185 ? -24.522 -17.478 0.723 1.00 97.69 185 GLN A O 1
ATOM 1501 N N . GLN A 1 186 ? -26.421 -18.291 -0.149 1.00 97.25 186 GLN A N 1
ATOM 1502 C CA . GLN A 1 186 ? -27.303 -17.666 0.850 1.00 97.25 186 GLN A CA 1
ATOM 1503 C C . GLN A 1 186 ? -26.868 -17.995 2.288 1.00 97.25 186 GLN A C 1
ATOM 1505 O O . GLN A 1 186 ? -26.830 -17.107 3.133 1.00 97.25 186 GLN A O 1
ATOM 1510 N N . LYS A 1 187 ? -26.426 -19.235 2.539 1.00 95.06 187 LYS A N 1
ATOM 1511 C CA . LYS A 1 187 ? -25.940 -19.700 3.849 1.00 95.06 187 LYS A CA 1
ATOM 1512 C C . LYS A 1 187 ? -24.756 -18.889 4.391 1.00 95.06 187 LYS A C 1
ATOM 1514 O O . LYS A 1 187 ? -24.652 -18.703 5.600 1.00 95.06 187 LYS A O 1
ATOM 1519 N N . VAL A 1 188 ? -23.869 -18.403 3.517 1.00 94.69 188 VAL A N 1
ATOM 1520 C CA . VAL A 1 188 ? -22.746 -17.532 3.905 1.00 94.69 188 VAL A CA 1
ATOM 1521 C C . VAL A 1 188 ? -23.278 -16.175 4.357 1.00 94.69 188 VAL A C 1
ATOM 1523 O O . VAL A 1 188 ? -22.944 -15.713 5.447 1.00 94.69 188 VAL A O 1
ATOM 1526 N N . ARG A 1 189 ? -24.160 -15.564 3.556 1.00 97.06 189 ARG A N 1
ATOM 1527 C CA . ARG A 1 189 ? -24.769 -14.263 3.872 1.00 97.06 189 ARG A CA 1
ATOM 1528 C C . ARG A 1 189 ? -25.604 -14.319 5.154 1.00 97.06 189 ARG A C 1
ATOM 1530 O O . ARG A 1 189 ? -25.487 -13.428 5.992 1.00 97.06 189 ARG A O 1
ATOM 1537 N N . ASP A 1 190 ? -26.381 -15.385 5.339 1.00 95.38 190 ASP A N 1
ATOM 1538 C CA . ASP A 1 190 ? -27.172 -15.614 6.553 1.00 95.38 190 ASP A CA 1
ATOM 1539 C C . ASP A 1 190 ? -26.276 -15.763 7.779 1.00 95.38 190 ASP A C 1
ATOM 1541 O O . ASP A 1 190 ? -26.567 -15.188 8.823 1.00 95.38 190 ASP A O 1
ATOM 1545 N N . GLN A 1 191 ? -25.154 -16.478 7.661 1.00 89.81 191 GLN A N 1
ATOM 1546 C CA . GLN A 1 191 ? -24.218 -16.619 8.769 1.00 89.81 191 GLN A CA 1
ATOM 1547 C C . GLN A 1 191 ? -23.614 -15.270 9.184 1.00 89.81 191 GLN A C 1
ATOM 1549 O O . GLN A 1 191 ? -23.549 -14.988 10.381 1.00 89.81 191 GLN A O 1
ATOM 1554 N N . HIS A 1 192 ? -23.202 -14.428 8.229 1.00 90.62 192 HIS A N 1
ATOM 1555 C CA . HIS A 1 192 ? -22.735 -13.071 8.534 1.00 90.62 192 HIS A CA 1
ATOM 1556 C C . HIS A 1 192 ? -23.814 -12.247 9.232 1.00 90.62 192 HIS A C 1
ATOM 1558 O O . HIS A 1 192 ? -23.553 -11.661 10.282 1.00 90.62 192 HIS A O 1
ATOM 1564 N N . TYR A 1 193 ? -25.030 -12.242 8.679 1.00 96.19 193 TYR A N 1
ATOM 1565 C CA . TYR A 1 193 ? -26.158 -11.537 9.275 1.00 96.19 193 TYR A CA 1
ATOM 1566 C C . TYR A 1 193 ? -26.439 -12.017 10.702 1.00 96.19 193 TYR A C 1
ATOM 1568 O O . TYR A 1 193 ? -26.584 -11.186 11.591 1.00 96.19 193 TYR A O 1
ATOM 1576 N N . ASN A 1 194 ? -26.459 -13.330 10.944 1.00 89.88 194 ASN A N 1
ATOM 1577 C CA . ASN A 1 194 ? -26.756 -13.903 12.256 1.00 89.88 194 ASN A CA 1
ATOM 1578 C C . ASN A 1 194 ? -25.721 -13.490 13.308 1.00 89.88 194 ASN A C 1
ATOM 1580 O O . ASN A 1 194 ? -26.102 -13.025 14.378 1.00 89.88 194 ASN A O 1
ATOM 1584 N N . VAL A 1 195 ? -24.425 -13.594 12.990 1.00 85.94 195 VAL A N 1
ATOM 1585 C CA . VAL A 1 195 ? -23.341 -13.209 13.914 1.00 85.94 195 VAL A CA 1
ATOM 1586 C C . VAL A 1 195 ? -23.385 -11.709 14.219 1.00 85.94 195 VAL A C 1
ATOM 1588 O O . VAL A 1 195 ? -23.276 -11.302 15.375 1.00 85.94 195 VAL A O 1
ATOM 1591 N N . ILE A 1 196 ? -23.590 -10.872 13.198 1.00 92.44 196 ILE A N 1
ATOM 1592 C CA . ILE A 1 196 ? -23.696 -9.418 13.375 1.00 92.44 196 ILE A CA 1
ATOM 1593 C C . ILE A 1 196 ? -24.959 -9.061 14.172 1.00 92.44 196 ILE A C 1
ATOM 1595 O O . ILE A 1 196 ? -24.893 -8.252 15.094 1.00 92.44 196 ILE A O 1
ATOM 1599 N N . SER A 1 197 ? -26.098 -9.683 13.859 1.00 92.50 197 SER A N 1
ATOM 1600 C CA . SER A 1 197 ? -27.377 -9.484 14.551 1.00 92.50 197 SER A CA 1
ATOM 1601 C C . SER A 1 197 ? -27.274 -9.842 16.028 1.00 92.50 197 SER A C 1
ATOM 1603 O O . SER A 1 197 ? -27.728 -9.079 16.874 1.00 92.50 197 SER A O 1
ATOM 1605 N N . GLU A 1 198 ? -26.636 -10.964 16.348 1.00 88.75 198 GLU A N 1
ATOM 1606 C CA . GLU A 1 198 ? -26.417 -11.397 17.724 1.00 88.75 198 GLU A CA 1
ATOM 1607 C C . GLU A 1 198 ? -25.566 -10.394 18.513 1.00 88.75 198 GLU A C 1
ATOM 1609 O O . GLU A 1 198 ? -25.906 -10.048 19.646 1.00 88.75 198 GLU A O 1
ATOM 1614 N N . VAL A 1 199 ? -24.495 -9.865 17.909 1.00 90.38 199 VAL A N 1
ATOM 1615 C CA . VAL A 1 199 ? -23.682 -8.822 18.548 1.00 90.38 199 VAL A CA 1
ATOM 1616 C C . VAL A 1 199 ? -24.491 -7.536 18.747 1.00 90.38 199 VAL A C 1
ATOM 1618 O O . VAL A 1 199 ? -24.465 -6.951 19.831 1.00 90.38 199 VAL A O 1
ATOM 1621 N N . LEU A 1 200 ? -25.245 -7.118 17.725 1.00 94.19 200 LEU A N 1
ATOM 1622 C CA . LEU A 1 200 ? -26.119 -5.947 17.792 1.00 94.19 200 LEU A CA 1
ATOM 1623 C C . LEU A 1 200 ? -27.184 -6.089 18.882 1.00 94.19 200 LEU A C 1
ATOM 1625 O O . LEU A 1 200 ? -27.514 -5.094 19.513 1.00 94.19 200 LEU A O 1
ATOM 1629 N N . GLU A 1 201 ? -27.705 -7.289 19.130 1.00 92.06 201 GLU A N 1
ATOM 1630 C CA . GLU A 1 201 ? -28.696 -7.559 20.178 1.00 92.06 201 GLU A CA 1
ATOM 1631 C C . GLU A 1 201 ? -28.082 -7.565 21.581 1.00 92.06 201 GLU A C 1
ATOM 1633 O O . GLU A 1 201 ? -28.652 -6.970 22.500 1.00 92.06 201 GLU A O 1
ATOM 1638 N N . LYS A 1 202 ? -26.916 -8.200 21.744 1.00 88.81 202 LYS A N 1
ATOM 1639 C CA . LYS A 1 202 ? -26.315 -8.473 23.060 1.00 88.81 202 LYS A CA 1
ATOM 1640 C C . LYS A 1 202 ? -25.499 -7.321 23.631 1.00 88.81 202 LYS A C 1
ATOM 1642 O O . LYS A 1 202 ? -25.506 -7.132 24.843 1.00 88.81 202 LYS A O 1
ATOM 1647 N N . TYR A 1 203 ? -24.810 -6.555 22.788 1.00 91.12 203 TYR A N 1
ATOM 1648 C CA . TYR A 1 203 ? -23.792 -5.609 23.246 1.00 91.12 203 TYR A CA 1
ATOM 1649 C C . TYR A 1 203 ? -24.186 -4.152 23.006 1.00 91.12 203 TYR A C 1
ATOM 1651 O O . TYR A 1 203 ? -24.588 -3.789 21.899 1.00 91.12 203 TYR A O 1
ATOM 1659 N N . ASP A 1 204 ? -24.000 -3.292 24.015 1.00 93.81 204 ASP A N 1
ATOM 1660 C CA . ASP A 1 204 ? -24.183 -1.832 23.917 1.00 93.81 204 ASP A CA 1
ATOM 1661 C C . ASP A 1 204 ? -22.998 -1.150 23.207 1.00 93.81 204 ASP A C 1
ATOM 1663 O O . ASP A 1 204 ? -22.249 -0.363 23.788 1.00 93.81 204 ASP A O 1
ATOM 1667 N N . ILE A 1 205 ? -22.799 -1.484 21.934 1.00 96.00 205 ILE A N 1
ATOM 1668 C CA . ILE A 1 205 ? -21.781 -0.887 21.060 1.00 96.00 205 ILE A CA 1
ATOM 1669 C C . ILE A 1 205 ? -22.271 0.404 20.399 1.00 96.00 205 ILE A C 1
ATOM 1671 O O . ILE A 1 205 ? -23.466 0.633 20.220 1.00 96.00 205 ILE A O 1
ATOM 1675 N N . ASP A 1 206 ? -21.328 1.253 19.992 1.00 98.19 206 ASP A N 1
ATOM 1676 C CA . ASP A 1 206 ? -21.631 2.488 19.271 1.00 98.19 206 ASP A CA 1
ATOM 1677 C C . ASP A 1 206 ? -21.778 2.317 17.764 1.00 98.19 206 ASP A C 1
ATOM 1679 O O . ASP A 1 206 ? -22.422 3.143 17.108 1.00 98.19 206 ASP A O 1
ATOM 1683 N N . GLY A 1 207 ? -21.180 1.266 17.229 1.00 98.12 207 GLY A N 1
ATOM 1684 C CA . GLY A 1 207 ? -21.200 0.960 15.817 1.00 98.12 207 GLY A CA 1
ATOM 1685 C C . GLY A 1 207 ? -20.617 -0.411 15.537 1.00 98.12 207 GLY A C 1
ATOM 1686 O O . GLY A 1 207 ? -20.054 -1.067 16.417 1.00 98.12 207 GLY A O 1
ATOM 1687 N N . ILE A 1 208 ? -20.757 -0.832 14.293 1.00 98.06 208 ILE A N 1
ATOM 1688 C CA . ILE A 1 208 ? -20.078 -1.995 13.740 1.00 98.06 208 ILE A CA 1
ATOM 1689 C C . ILE A 1 208 ? -19.172 -1.543 12.602 1.00 98.06 208 ILE A C 1
ATOM 1691 O O . ILE A 1 208 ? -19.465 -0.568 11.913 1.00 98.06 208 ILE A O 1
ATOM 1695 N N . ASP A 1 209 ? -18.073 -2.254 12.411 1.00 97.69 209 ASP A N 1
ATOM 1696 C CA . ASP A 1 209 ? -17.139 -2.049 11.312 1.00 97.69 209 ASP A CA 1
ATOM 1697 C C . ASP A 1 209 ? -17.082 -3.324 10.466 1.00 97.69 209 ASP A C 1
ATOM 1699 O O . ASP A 1 209 ? -16.791 -4.400 10.980 1.00 97.69 209 ASP A O 1
ATOM 1703 N N . LEU A 1 210 ? -17.432 -3.231 9.185 1.00 96.88 210 LEU A N 1
ATOM 1704 C CA . LEU A 1 210 ? -17.432 -4.355 8.252 1.00 96.88 210 LEU A CA 1
ATOM 1705 C C . LEU A 1 210 ? -16.151 -4.294 7.418 1.00 96.88 210 LEU A C 1
ATOM 1707 O O . LEU A 1 210 ? -16.052 -3.561 6.429 1.00 96.88 210 LEU A O 1
ATOM 1711 N N . ASP A 1 211 ? -15.150 -5.063 7.835 1.00 93.62 211 ASP A N 1
ATOM 1712 C CA . ASP A 1 211 ? -13.839 -5.095 7.203 1.00 93.62 211 ASP A CA 1
ATOM 1713 C C . ASP A 1 211 ? -13.812 -6.110 6.052 1.00 93.62 211 ASP A C 1
ATOM 1715 O O . ASP A 1 211 ? -13.511 -7.297 6.225 1.00 93.62 211 ASP A O 1
ATOM 1719 N N . PHE A 1 212 ? -14.118 -5.632 4.845 1.00 93.50 212 PHE A N 1
ATOM 1720 C CA . PHE A 1 212 ? -14.028 -6.418 3.612 1.00 93.50 212 PHE A CA 1
ATOM 1721 C C . PHE A 1 212 ? -12.588 -6.608 3.128 1.00 93.50 212 PHE A C 1
ATOM 1723 O O . PHE A 1 212 ? -12.334 -7.451 2.273 1.00 93.50 212 PHE A O 1
ATOM 1730 N N . SER A 1 213 ? -11.612 -5.888 3.689 1.00 88.50 213 SER A N 1
ATOM 1731 C CA . SER A 1 213 ? -10.200 -6.023 3.310 1.00 88.50 213 SER A CA 1
ATOM 1732 C C . SER A 1 213 ? -9.562 -7.336 3.775 1.00 88.50 213 SER A C 1
ATOM 1734 O O . SER A 1 213 ? -8.441 -7.671 3.384 1.00 88.50 213 SER A O 1
ATOM 1736 N N . ARG A 1 214 ? -10.281 -8.102 4.597 1.00 85.00 214 ARG A N 1
ATOM 1737 C CA . ARG A 1 214 ? -9.884 -9.403 5.134 1.00 85.00 214 ARG A CA 1
ATOM 1738 C C . ARG A 1 214 ? -10.899 -10.450 4.686 1.00 85.00 214 ARG A C 1
ATOM 1740 O O . ARG A 1 214 ? -11.672 -10.886 5.526 1.00 85.00 214 ARG A O 1
ATOM 1747 N N . TYR A 1 215 ? -10.997 -10.861 3.421 1.00 84.75 215 TYR A N 1
ATOM 1748 C CA . TYR A 1 215 ? -10.231 -10.520 2.213 1.00 84.75 215 TYR A CA 1
ATOM 1749 C C . TYR A 1 215 ? -11.164 -10.050 1.071 1.00 84.75 215 TYR A C 1
ATOM 1751 O O . TYR A 1 215 ? -12.323 -10.450 1.023 1.00 84.75 215 TYR A O 1
ATOM 1759 N N . LEU A 1 216 ? -10.650 -9.231 0.142 1.00 91.00 216 LEU A N 1
ATOM 1760 C CA . LEU A 1 216 ? -11.457 -8.425 -0.799 1.00 91.00 216 LEU A CA 1
ATOM 1761 C C . LEU A 1 216 ? -12.407 -9.176 -1.761 1.00 91.00 216 LEU A C 1
ATOM 1763 O O . LEU A 1 216 ? -13.526 -8.701 -1.948 1.00 91.00 216 LEU A O 1
ATOM 1767 N N . PRO A 1 217 ? -12.018 -10.284 -2.423 1.00 90.50 217 PRO A N 1
ATOM 1768 C CA . PRO A 1 217 ? -12.916 -10.998 -3.326 1.00 90.50 217 PRO A CA 1
ATOM 1769 C C . PRO A 1 217 ? -14.075 -11.642 -2.553 1.00 90.50 217 PRO A C 1
ATOM 1771 O O . PRO A 1 217 ? -13.853 -12.422 -1.624 1.00 90.50 217 PRO A O 1
ATOM 1774 N N . LEU A 1 218 ? -15.310 -11.354 -2.970 1.00 94.25 218 LEU A N 1
ATOM 1775 C CA . LEU A 1 218 ? -16.526 -11.829 -2.291 1.00 94.25 218 LEU A CA 1
ATOM 1776 C C . LEU A 1 218 ? -17.136 -13.075 -2.941 1.00 94.25 218 LEU A C 1
ATOM 1778 O O . LEU A 1 218 ? -17.806 -13.861 -2.273 1.00 94.25 218 LEU A O 1
ATOM 1782 N N . PHE A 1 219 ? -16.868 -13.276 -4.232 1.00 94.88 219 PHE A N 1
ATOM 1783 C CA . PHE A 1 219 ? -17.481 -14.319 -5.049 1.00 94.88 219 PHE A CA 1
ATOM 1784 C C . PHE A 1 219 ? -16.436 -15.229 -5.682 1.00 94.88 219 PHE A C 1
ATOM 1786 O O . PHE A 1 219 ? -15.392 -14.762 -6.156 1.00 94.88 219 PHE A O 1
ATOM 1793 N N . LYS A 1 220 ? -16.749 -16.527 -5.790 1.00 90.56 220 LYS A N 1
ATOM 1794 C CA . LYS A 1 220 ? -15.834 -17.498 -6.411 1.00 90.56 220 LYS A CA 1
ATOM 1795 C C . LYS A 1 220 ? -15.459 -17.088 -7.839 1.00 90.56 220 LYS A C 1
ATOM 1797 O O . LYS A 1 220 ? -14.282 -17.125 -8.185 1.00 90.56 220 LYS A O 1
ATOM 1802 N N . LYS A 1 221 ? -16.418 -16.613 -8.643 1.00 86.75 221 LYS A N 1
ATOM 1803 C CA . LYS A 1 221 ? -16.174 -16.147 -10.026 1.00 86.75 221 LYS A CA 1
ATOM 1804 C C . LYS A 1 221 ? -15.194 -14.967 -10.102 1.00 86.75 221 LYS A C 1
ATOM 1806 O O . LYS A 1 221 ? -14.335 -14.962 -10.983 1.00 86.75 221 LYS A O 1
ATOM 1811 N N . VAL A 1 222 ? -15.252 -14.042 -9.141 1.00 87.62 222 VAL A N 1
ATOM 1812 C CA . VAL A 1 222 ? -14.283 -12.937 -9.009 1.00 87.62 222 VAL A CA 1
ATOM 1813 C C . VAL A 1 222 ? -12.890 -13.481 -8.736 1.00 87.62 222 VAL A C 1
ATOM 1815 O O . VAL A 1 222 ? -11.938 -13.102 -9.417 1.00 87.62 222 VAL A O 1
ATOM 1818 N N . SER A 1 223 ? -12.772 -14.469 -7.844 1.00 81.56 223 SER A N 1
ATOM 1819 C CA . SER A 1 223 ? -11.497 -15.159 -7.616 1.00 81.56 223 SER A CA 1
ATOM 1820 C C . SER A 1 223 ? -10.972 -15.898 -8.858 1.00 81.56 223 SER A C 1
ATOM 1822 O O . SER A 1 223 ? -9.767 -16.108 -8.974 1.00 81.56 223 SER A O 1
ATOM 1824 N N . CYS A 1 224 ? -11.842 -16.242 -9.815 1.00 75.06 224 CYS A N 1
ATOM 1825 C CA . CYS A 1 224 ? -11.476 -16.825 -11.110 1.00 75.06 224 CYS A CA 1
ATOM 1826 C C . CYS A 1 224 ? -11.142 -15.772 -12.188 1.00 75.06 224 CYS A C 1
ATOM 1828 O O . CYS A 1 224 ? -10.781 -16.143 -13.303 1.00 75.06 224 CYS A O 1
ATOM 1830 N N . GLY A 1 225 ? -11.248 -14.475 -11.879 1.00 71.94 225 GLY A N 1
ATOM 1831 C CA . GLY A 1 225 ? -10.907 -13.372 -12.783 1.00 71.94 225 GLY A CA 1
ATOM 1832 C C . GLY A 1 225 ? -12.085 -12.762 -13.538 1.00 71.94 225 GLY A C 1
ATOM 1833 O O . GLY A 1 225 ? -11.864 -11.959 -14.441 1.00 71.94 225 GLY A O 1
ATOM 1834 N N . VAL A 1 226 ? -13.319 -13.124 -13.182 1.00 81.38 226 VAL A N 1
ATOM 1835 C CA . VAL A 1 226 ? -14.539 -12.576 -13.789 1.00 81.38 226 VAL A CA 1
ATOM 1836 C C . VAL A 1 226 ? -15.143 -11.526 -12.854 1.00 81.38 226 VAL A C 1
ATOM 1838 O O . VAL A 1 226 ? -15.453 -11.879 -11.718 1.00 81.38 226 VAL A O 1
ATOM 1841 N N . PRO A 1 227 ? -15.351 -10.271 -13.291 1.00 87.12 227 PRO A N 1
ATOM 1842 C CA . PRO A 1 227 ? -16.011 -9.256 -12.472 1.00 87.12 227 PRO A CA 1
ATOM 1843 C C . PRO A 1 227 ? -17.377 -9.709 -11.944 1.00 87.12 227 PRO A C 1
ATOM 1845 O O . PRO A 1 227 ? -18.083 -10.487 -12.592 1.00 87.12 227 PRO A O 1
ATOM 1848 N N . ALA A 1 228 ? -17.764 -9.203 -10.775 1.00 95.00 228 ALA A N 1
ATOM 1849 C CA . ALA A 1 228 ? -19.057 -9.506 -10.184 1.00 95.00 228 ALA A CA 1
ATOM 1850 C C . ALA A 1 228 ? -20.221 -9.028 -11.072 1.00 95.00 228 ALA A C 1
ATOM 1852 O O . ALA A 1 228 ? -20.219 -7.925 -11.626 1.00 95.00 228 ALA A O 1
ATOM 1853 N N . THR A 1 229 ? -21.252 -9.862 -11.166 1.00 96.50 229 THR A N 1
ATOM 1854 C CA . THR A 1 229 ? -22.503 -9.572 -11.888 1.00 96.50 229 THR A CA 1
ATOM 1855 C C . THR A 1 229 ? -23.393 -8.589 -11.121 1.00 96.50 229 THR A C 1
ATOM 1857 O O . THR A 1 229 ? -23.169 -8.324 -9.938 1.00 96.50 229 THR A O 1
ATOM 1860 N N . ALA A 1 230 ? -24.415 -8.031 -11.778 1.00 97.12 230 ALA A N 1
ATOM 1861 C CA . ALA A 1 230 ? -25.375 -7.146 -11.114 1.00 97.12 230 ALA A CA 1
ATOM 1862 C C . ALA A 1 230 ? -26.158 -7.875 -10.016 1.00 97.12 230 ALA A C 1
ATOM 1864 O O . ALA A 1 230 ? -26.345 -7.334 -8.931 1.00 97.12 230 ALA A O 1
ATOM 1865 N N . GLU A 1 231 ? -26.524 -9.129 -10.267 1.00 97.94 231 GLU A N 1
ATOM 1866 C CA . GLU A 1 231 ? -27.232 -9.996 -9.333 1.00 97.94 231 GLU A CA 1
ATOM 1867 C C . GLU A 1 231 ? -26.381 -10.275 -8.090 1.00 97.94 231 GLU A C 1
ATOM 1869 O O . GLU A 1 231 ? -26.866 -10.163 -6.968 1.00 97.94 231 GLU A O 1
ATOM 1874 N N . GLN A 1 232 ? -25.090 -10.575 -8.268 1.00 98.06 232 GLN A N 1
ATOM 1875 C CA . GLN A 1 232 ? -24.156 -10.763 -7.153 1.00 98.06 232 GLN A CA 1
ATOM 1876 C C . GLN A 1 232 ? -23.994 -9.489 -6.312 1.00 98.06 232 GLN A C 1
ATOM 1878 O O . GLN A 1 232 ? -23.984 -9.563 -5.084 1.00 98.06 232 GLN A O 1
ATOM 1883 N N . ARG A 1 233 ? -23.916 -8.311 -6.943 1.00 98.12 233 ARG A N 1
ATOM 1884 C CA . ARG A 1 233 ? -23.893 -7.040 -6.199 1.00 98.12 233 ARG A CA 1
ATOM 1885 C C . ARG A 1 233 ? -25.167 -6.835 -5.396 1.00 98.12 233 ARG A C 1
ATOM 1887 O O . ARG A 1 233 ? -25.093 -6.457 -4.231 1.00 98.12 233 ARG A O 1
ATOM 1894 N N . GLU A 1 234 ? -26.314 -7.148 -5.985 1.00 98.38 234 GLU A N 1
ATOM 1895 C CA . GLU A 1 234 ? -27.595 -7.007 -5.303 1.00 98.38 234 GLU A CA 1
ATOM 1896 C C . GLU A 1 234 ? -27.722 -7.946 -4.096 1.00 98.38 234 GLU A C 1
ATOM 1898 O O . GLU A 1 234 ? -28.208 -7.529 -3.047 1.00 98.38 234 GLU A O 1
ATOM 1903 N N . MET A 1 235 ? -27.164 -9.161 -4.164 1.00 98.56 235 MET A N 1
ATOM 1904 C CA . MET A 1 235 ? -27.078 -10.057 -2.999 1.00 98.56 235 MET A CA 1
ATOM 1905 C C . MET A 1 235 ? -26.329 -9.422 -1.816 1.00 98.56 235 MET A C 1
ATOM 1907 O O . MET A 1 235 ? -26.700 -9.643 -0.659 1.00 98.56 235 MET A O 1
ATOM 1911 N N . MET A 1 236 ? -25.270 -8.651 -2.089 1.00 98.50 236 MET A N 1
ATOM 1912 C CA . MET A 1 236 ? -24.534 -7.925 -1.051 1.00 98.50 236 MET A CA 1
ATOM 1913 C C . MET A 1 236 ? -25.294 -6.686 -0.583 1.00 98.50 236 MET A C 1
ATOM 1915 O O . MET A 1 236 ? -25.359 -6.458 0.624 1.00 98.50 236 MET A O 1
ATOM 1919 N N . ASN A 1 237 ? -25.918 -5.933 -1.494 1.00 98.69 237 ASN A N 1
ATOM 1920 C CA . ASN A 1 237 ? -26.789 -4.807 -1.142 1.00 98.69 237 ASN A CA 1
ATOM 1921 C C . ASN A 1 237 ? -27.881 -5.253 -0.161 1.00 98.69 237 ASN A C 1
ATOM 1923 O O . ASN A 1 237 ? -28.044 -4.646 0.896 1.00 98.69 237 ASN A O 1
ATOM 1927 N N . ASP A 1 238 ? -28.550 -6.371 -0.441 1.00 98.69 238 ASP A N 1
ATOM 1928 C CA . ASP A 1 238 ? -29.574 -6.948 0.430 1.00 98.69 238 ASP A CA 1
ATOM 1929 C C . ASP A 1 238 ? -29.043 -7.344 1.809 1.00 98.69 238 ASP A C 1
ATOM 1931 O O . ASP A 1 238 ? -29.712 -7.111 2.822 1.00 98.69 238 ASP A O 1
ATOM 1935 N N . LEU A 1 239 ? -27.840 -7.921 1.883 1.00 98.69 239 LEU A N 1
ATOM 1936 C CA . LEU A 1 239 ? -27.199 -8.220 3.164 1.00 98.69 239 LEU A CA 1
ATOM 1937 C C . LEU A 1 239 ? -26.966 -6.935 3.973 1.00 98.69 239 LEU A C 1
ATOM 1939 O O . LEU A 1 239 ? -27.327 -6.881 5.151 1.00 98.69 239 LEU A O 1
ATOM 1943 N N . ILE A 1 240 ? -26.419 -5.888 3.349 1.00 98.75 240 ILE A N 1
ATOM 1944 C CA . ILE A 1 240 ? -26.157 -4.614 4.028 1.00 98.75 240 ILE A CA 1
ATOM 1945 C C . ILE A 1 240 ? -27.467 -3.925 4.441 1.00 98.75 240 ILE A C 1
ATOM 1947 O O . ILE A 1 240 ? -27.557 -3.437 5.568 1.00 98.75 240 ILE A O 1
ATOM 1951 N N . ARG A 1 241 ? -28.523 -3.963 3.615 1.00 98.81 241 ARG A N 1
ATOM 1952 C CA . ARG A 1 241 ? -29.864 -3.467 3.986 1.00 98.81 241 ARG A CA 1
ATOM 1953 C C . ARG A 1 241 ? -30.415 -4.176 5.221 1.00 98.81 241 ARG A C 1
ATOM 1955 O O . ARG A 1 241 ? -30.923 -3.519 6.130 1.00 98.81 241 ARG A O 1
ATOM 1962 N N . LYS A 1 242 ? -30.292 -5.507 5.292 1.00 98.75 242 LYS A N 1
ATOM 1963 C CA . LYS A 1 242 ? -30.714 -6.290 6.467 1.00 98.75 242 LYS A CA 1
ATOM 1964 C C . LYS A 1 242 ? -29.927 -5.895 7.718 1.00 98.75 242 LYS A C 1
ATOM 1966 O O . LYS A 1 242 ? -30.536 -5.678 8.766 1.00 98.75 242 LYS A O 1
ATOM 1971 N N . ILE A 1 243 ? -28.604 -5.751 7.610 1.00 98.75 243 ILE A N 1
ATOM 1972 C CA . ILE A 1 243 ? -27.742 -5.322 8.723 1.00 98.75 243 ILE A CA 1
ATOM 1973 C C . ILE A 1 243 ? -28.113 -3.906 9.189 1.00 98.75 243 ILE A C 1
ATOM 1975 O O . ILE A 1 243 ? -28.301 -3.695 10.387 1.00 98.75 243 ILE A O 1
ATOM 1979 N N . ARG A 1 244 ? -28.298 -2.955 8.263 1.00 98.69 244 ARG A N 1
ATOM 1980 C CA . ARG A 1 244 ? -28.745 -1.585 8.563 1.00 98.69 244 ARG A CA 1
ATOM 1981 C C . ARG A 1 244 ? -30.076 -1.577 9.302 1.00 98.69 244 ARG A C 1
ATOM 1983 O O . ARG A 1 244 ? -30.175 -0.981 10.372 1.00 98.69 244 ARG A O 1
ATOM 1990 N N . LYS A 1 245 ? -31.072 -2.305 8.785 1.00 98.44 245 LYS A N 1
ATOM 1991 C CA . LYS A 1 245 ? -32.385 -2.440 9.427 1.00 98.44 245 LYS A CA 1
ATOM 1992 C C . LYS A 1 245 ? -32.255 -2.972 10.854 1.00 98.44 245 LYS A C 1
ATOM 1994 O O . LYS A 1 245 ? -32.906 -2.447 11.755 1.00 98.44 245 LYS A O 1
ATOM 1999 N N . LYS A 1 246 ? -31.403 -3.980 11.075 1.00 98.38 246 LYS A N 1
ATOM 2000 C CA . LYS A 1 246 ? -31.179 -4.542 12.411 1.00 98.38 246 LYS A CA 1
ATOM 2001 C C . LYS A 1 246 ? -30.496 -3.552 13.353 1.00 98.38 246 LYS A C 1
ATOM 2003 O O . LYS A 1 246 ? -30.911 -3.418 14.503 1.00 98.38 246 LYS A O 1
ATOM 2008 N N . ALA A 1 247 ? -29.482 -2.839 12.871 1.00 98.31 247 ALA A N 1
ATOM 2009 C CA . ALA A 1 247 ? -28.792 -1.812 13.642 1.00 98.31 247 ALA A CA 1
ATOM 2010 C C . ALA A 1 247 ? -29.733 -0.650 14.012 1.00 98.31 247 ALA A C 1
ATOM 2012 O O . ALA A 1 247 ? -29.667 -0.157 15.135 1.00 98.31 247 ALA A O 1
ATOM 2013 N N . ASP A 1 248 ? -30.659 -0.268 13.126 1.00 97.62 248 ASP A N 1
ATOM 2014 C CA . ASP A 1 248 ? -31.691 0.738 13.416 1.00 97.62 248 ASP A CA 1
ATOM 2015 C C . ASP A 1 248 ? -32.749 0.253 14.399 1.00 97.62 248 ASP A C 1
ATOM 2017 O O . ASP A 1 248 ? -33.155 0.995 15.289 1.00 97.62 248 ASP A O 1
ATOM 2021 N N . GLU A 1 249 ? -33.178 -1.002 14.287 1.00 96.19 249 GLU A N 1
ATOM 2022 C CA . GLU A 1 249 ? -34.078 -1.616 15.262 1.00 96.19 249 GLU A CA 1
ATOM 2023 C C . GLU A 1 249 ? -33.459 -1.606 16.670 1.00 96.19 249 GLU A C 1
ATOM 2025 O O . GLU A 1 249 ? -34.093 -1.158 17.626 1.00 96.19 249 GLU A O 1
ATOM 2030 N N . MET A 1 250 ? -32.208 -2.065 16.804 1.00 96.06 250 MET A N 1
ATOM 2031 C CA . MET A 1 250 ? -31.517 -2.098 18.099 1.00 96.06 250 MET A CA 1
ATOM 2032 C C . MET A 1 250 ? -31.189 -0.693 18.603 1.00 96.06 250 MET A C 1
ATOM 2034 O O . MET A 1 250 ? -31.334 -0.419 19.795 1.00 96.06 250 MET A O 1
ATOM 2038 N N . GLY A 1 251 ? -30.801 0.215 17.706 1.00 95.62 251 GLY A N 1
ATOM 2039 C CA . GLY A 1 251 ? -30.518 1.600 18.053 1.00 95.62 251 GLY A CA 1
ATOM 2040 C C . GLY A 1 251 ? -31.747 2.338 18.583 1.00 95.62 251 GLY A C 1
ATOM 2041 O O . GLY A 1 251 ? -31.649 3.042 19.590 1.00 95.62 251 GLY A O 1
ATOM 2042 N N . ARG A 1 252 ? -32.924 2.123 17.980 1.00 94.75 252 ARG A N 1
ATOM 2043 C CA . ARG A 1 252 ? -34.197 2.678 18.470 1.00 94.75 252 ARG A CA 1
ATOM 2044 C C . ARG A 1 252 ? -34.589 2.108 19.828 1.00 94.75 252 ARG A C 1
ATOM 2046 O O . ARG A 1 252 ? -34.845 2.888 20.741 1.00 94.75 252 ARG A O 1
ATOM 2053 N N . LYS A 1 253 ? -34.508 0.782 20.007 1.00 92.62 253 LYS A N 1
ATOM 2054 C CA . LYS A 1 253 ? -34.757 0.122 21.308 1.00 92.62 253 LYS A CA 1
ATOM 2055 C C . LYS A 1 253 ? -33.875 0.672 22.433 1.00 92.62 253 LYS A C 1
ATOM 2057 O O . LYS A 1 253 ? -34.283 0.694 23.591 1.00 92.62 253 LYS A O 1
ATOM 2062 N N . ARG A 1 254 ? -32.661 1.119 22.100 1.00 91.75 254 ARG A N 1
ATOM 2063 C CA . ARG A 1 254 ? -31.688 1.682 23.050 1.00 91.75 254 ARG A CA 1
ATOM 2064 C C . ARG A 1 254 ? -31.718 3.208 23.138 1.00 91.75 254 ARG A C 1
ATOM 2066 O O . ARG A 1 254 ? -31.010 3.766 23.972 1.00 91.75 254 ARG A O 1
ATOM 2073 N N . ASN A 1 255 ? -32.506 3.881 22.297 1.00 91.00 255 ASN A N 1
ATOM 2074 C CA . ASN A 1 255 ? -32.468 5.331 22.096 1.00 91.00 255 ASN A CA 1
ATOM 2075 C C . ASN A 1 255 ? -31.039 5.863 21.835 1.00 91.00 255 ASN A C 1
ATOM 2077 O O . ASN A 1 255 ? -30.624 6.898 22.358 1.00 91.00 255 ASN A O 1
ATOM 2081 N N . ARG A 1 256 ? -30.252 5.105 21.063 1.00 91.31 256 ARG A N 1
ATOM 2082 C CA . ARG A 1 256 ? -28.852 5.396 20.734 1.00 91.31 256 ARG A CA 1
ATOM 2083 C C . ARG A 1 256 ? -28.552 4.866 19.340 1.00 91.31 256 ARG A C 1
ATOM 2085 O O . ARG A 1 256 ? -28.581 3.662 19.122 1.00 91.31 256 ARG A O 1
ATOM 2092 N N . ALA A 1 257 ? -28.229 5.748 18.400 1.00 96.00 257 ALA A N 1
ATOM 2093 C CA . ALA A 1 257 ? -27.894 5.326 17.043 1.00 96.00 257 ALA A CA 1
ATOM 2094 C C . ALA A 1 257 ? -26.673 4.392 17.021 1.00 96.00 257 ALA A C 1
ATOM 2096 O O . ALA A 1 257 ? -25.683 4.652 17.713 1.00 96.00 257 ALA A O 1
ATOM 2097 N N . ILE A 1 258 ? -26.737 3.341 16.201 1.00 98.31 258 ILE A N 1
ATOM 2098 C CA . ILE A 1 258 ? -25.628 2.415 15.937 1.00 98.31 258 ILE A CA 1
ATOM 2099 C C . ILE A 1 258 ? -25.121 2.684 14.519 1.00 98.31 258 ILE A C 1
ATOM 2101 O O . ILE A 1 258 ? -25.884 2.577 13.555 1.00 98.31 258 ILE A O 1
ATOM 2105 N N . LEU A 1 259 ? -23.851 3.069 14.391 1.00 98.62 259 LEU A N 1
ATOM 2106 C CA . LEU A 1 259 ? -23.247 3.399 13.098 1.00 98.62 259 LEU A CA 1
ATOM 2107 C C . LEU A 1 259 ? -22.706 2.160 12.378 1.00 98.62 259 LEU A C 1
ATOM 2109 O O . LEU A 1 259 ? -22.348 1.174 13.019 1.00 98.62 259 LEU A O 1
ATOM 2113 N N . ILE A 1 260 ? -22.614 2.230 11.051 1.00 98.75 260 ILE A N 1
ATOM 2114 C CA . ILE A 1 260 ? -21.988 1.203 10.211 1.00 98.75 260 ILE A CA 1
ATOM 2115 C C . ILE A 1 260 ? -20.785 1.812 9.486 1.00 98.75 260 ILE A C 1
ATOM 2117 O O . ILE A 1 260 ? -20.930 2.699 8.645 1.00 98.75 260 ILE A O 1
ATOM 2121 N N . SER A 1 261 ? -19.596 1.316 9.815 1.00 98.31 261 SER A N 1
ATOM 2122 C CA . SER A 1 261 ? -18.339 1.577 9.114 1.00 98.31 261 SER A CA 1
ATOM 2123 C C . SER A 1 261 ? -18.031 0.441 8.139 1.00 98.31 261 SER A C 1
ATOM 2125 O O . SER A 1 261 ? -18.384 -0.708 8.407 1.00 98.31 261 SER A O 1
ATOM 2127 N N . VAL A 1 262 ? -17.374 0.743 7.018 1.00 97.81 262 VAL A N 1
ATOM 2128 C CA . VAL A 1 262 ? -16.864 -0.263 6.073 1.00 97.81 262 VAL A CA 1
ATOM 2129 C C . VAL A 1 262 ? -15.415 0.018 5.684 1.00 97.81 262 VAL A C 1
ATOM 2131 O O . VAL A 1 262 ? -15.036 1.170 5.455 1.00 97.81 262 VAL A O 1
ATOM 2134 N N . VAL A 1 263 ? -14.623 -1.047 5.531 1.00 95.69 263 VAL A N 1
ATOM 2135 C CA . VAL A 1 263 ? -13.253 -0.975 4.998 1.00 95.69 263 VAL A CA 1
ATOM 2136 C C . VAL A 1 263 ? -13.210 -1.605 3.604 1.00 95.69 263 VAL A C 1
ATOM 2138 O O . VAL A 1 263 ? -13.274 -2.827 3.465 1.00 95.69 263 VAL A O 1
ATOM 2141 N N . LEU A 1 264 ? -13.112 -0.770 2.566 1.00 95.44 264 LEU A N 1
ATOM 2142 C CA . LEU A 1 264 ? -13.139 -1.153 1.146 1.00 95.44 264 LEU A CA 1
ATOM 2143 C C . LEU A 1 264 ? -12.241 -0.230 0.305 1.00 95.44 264 LEU A C 1
ATOM 2145 O O . LEU A 1 264 ? -12.105 0.940 0.655 1.00 95.44 264 LEU A O 1
ATOM 2149 N N . PRO A 1 265 ? -11.648 -0.707 -0.808 1.00 94.81 265 PRO A N 1
ATOM 2150 C CA . PRO A 1 265 ? -10.772 0.090 -1.669 1.00 94.81 265 PRO A CA 1
ATOM 2151 C C . PRO A 1 265 ? -11.367 1.443 -2.063 1.00 94.81 265 PRO A C 1
ATOM 2153 O O . PRO A 1 265 ? -12.563 1.545 -2.304 1.00 94.81 265 PRO A O 1
ATOM 2156 N N . ASP A 1 266 ? -10.526 2.462 -2.223 1.00 93.75 266 ASP A N 1
ATOM 2157 C CA . ASP A 1 266 ? -10.897 3.854 -2.521 1.00 93.75 266 ASP A CA 1
ATOM 2158 C C . ASP A 1 266 ? -11.400 4.099 -3.961 1.00 93.75 266 ASP A C 1
ATOM 2160 O O . ASP A 1 266 ? -11.258 5.202 -4.479 1.00 93.75 266 ASP A O 1
ATOM 2164 N N . SER A 1 267 ? -11.993 3.099 -4.625 1.00 94.19 267 SER A N 1
ATOM 2165 C CA . SER A 1 267 ? -12.552 3.192 -5.982 1.00 94.19 267 SER A CA 1
ATOM 2166 C C . SER A 1 267 ? -13.894 2.470 -6.077 1.00 94.19 267 SER A C 1
ATOM 2168 O O . SER A 1 267 ? -13.976 1.264 -5.836 1.00 94.19 267 SER A O 1
ATOM 2170 N N . PHE A 1 268 ? -14.939 3.199 -6.478 1.00 94.81 268 PHE A N 1
ATOM 2171 C CA . PHE A 1 268 ? -16.283 2.641 -6.652 1.00 94.81 268 PHE A CA 1
ATOM 2172 C C . PHE A 1 268 ? -16.331 1.545 -7.710 1.00 94.81 268 PHE A C 1
ATOM 2174 O O . PHE A 1 268 ? -16.900 0.491 -7.450 1.00 94.81 268 PHE A O 1
ATOM 2181 N N . ASP A 1 269 ? -15.704 1.758 -8.868 1.00 94.25 269 ASP A N 1
ATOM 2182 C CA . ASP A 1 269 ? -15.748 0.777 -9.953 1.00 94.25 269 ASP A CA 1
ATOM 2183 C C . ASP A 1 269 ? -14.986 -0.503 -9.580 1.00 94.25 269 ASP A C 1
ATOM 2185 O O . ASP A 1 269 ? -15.465 -1.604 -9.835 1.00 94.25 269 ASP A O 1
ATOM 2189 N N . TYR A 1 270 ? -13.857 -0.376 -8.872 1.00 94.44 270 TYR A N 1
ATOM 2190 C CA . TYR A 1 270 ? -13.127 -1.541 -8.368 1.00 94.44 270 TYR A CA 1
ATOM 2191 C C . TYR A 1 270 ? -13.940 -2.318 -7.322 1.00 94.44 270 TYR A C 1
ATOM 2193 O O . TYR A 1 270 ? -13.999 -3.544 -7.368 1.00 94.44 270 TYR A O 1
ATOM 2201 N N . CYS A 1 271 ? -14.604 -1.619 -6.393 1.00 96.12 271 CYS A N 1
ATOM 2202 C CA . CYS A 1 271 ? -15.490 -2.263 -5.421 1.00 96.12 271 CYS A CA 1
ATOM 2203 C C . CYS A 1 271 ? -16.666 -2.963 -6.113 1.00 96.12 271 CYS A C 1
ATOM 2205 O O . CYS A 1 271 ? -16.987 -4.100 -5.766 1.00 96.12 271 CYS A O 1
ATOM 2207 N N . ARG A 1 272 ? -17.256 -2.330 -7.137 1.00 95.94 272 ARG A N 1
ATOM 2208 C CA . ARG A 1 272 ? -18.351 -2.892 -7.936 1.00 95.94 272 ARG A CA 1
ATOM 2209 C C . ARG A 1 272 ? -17.939 -4.212 -8.589 1.00 95.94 272 ARG A C 1
ATOM 2211 O O . ARG A 1 272 ? -18.678 -5.189 -8.484 1.00 95.94 272 ARG A O 1
ATOM 2218 N N . ASP A 1 273 ? -16.748 -4.266 -9.179 1.00 94.62 273 ASP A N 1
ATOM 2219 C CA . ASP A 1 273 ? -16.212 -5.479 -9.805 1.00 94.62 273 ASP A CA 1
ATOM 2220 C C . ASP A 1 273 ? -15.836 -6.576 -8.798 1.00 94.62 273 ASP A C 1
ATOM 2222 O O . ASP A 1 273 ? -15.888 -7.759 -9.137 1.00 94.62 273 ASP A O 1
ATOM 2226 N N . LEU A 1 274 ? -15.504 -6.213 -7.555 1.00 94.69 274 LEU A N 1
ATOM 2227 C CA . LEU A 1 274 ? -15.337 -7.171 -6.454 1.00 94.69 274 LEU A CA 1
ATOM 2228 C C . LEU A 1 274 ? -16.672 -7.704 -5.912 1.00 94.69 274 LEU A C 1
ATOM 2230 O O . LEU A 1 274 ? -16.689 -8.752 -5.260 1.00 94.69 274 LEU A O 1
ATOM 2234 N N . GLY A 1 275 ? -17.777 -7.002 -6.186 1.00 95.75 275 GLY A N 1
ATOM 2235 C CA . GLY A 1 275 ? -19.122 -7.362 -5.747 1.00 95.75 275 GLY A CA 1
ATOM 2236 C C . GLY A 1 275 ? -19.725 -6.476 -4.653 1.00 95.75 275 GLY A C 1
ATOM 2237 O O . GLY A 1 275 ? -20.793 -6.803 -4.145 1.00 95.75 275 GLY A O 1
ATOM 2238 N N . ALA A 1 276 ? -19.072 -5.369 -4.294 1.00 97.44 276 ALA A N 1
ATOM 2239 C CA . ALA A 1 276 ? -19.542 -4.403 -3.302 1.00 97.44 276 ALA A CA 1
ATOM 2240 C C . ALA A 1 276 ? -19.936 -3.072 -3.968 1.00 97.44 276 ALA A C 1
ATOM 2242 O O . ALA A 1 276 ? -19.074 -2.302 -4.396 1.00 97.44 276 ALA A O 1
ATOM 2243 N N . ASP A 1 277 ? -21.234 -2.766 -4.035 1.00 97.25 277 ASP A N 1
ATOM 2244 C CA . ASP A 1 277 ? -21.729 -1.498 -4.588 1.00 97.25 277 ASP A CA 1
ATOM 2245 C C . ASP A 1 277 ? -21.794 -0.399 -3.518 1.00 97.25 277 ASP A C 1
ATOM 2247 O O . ASP A 1 277 ? -22.854 0.021 -3.054 1.00 97.25 277 ASP A O 1
ATOM 2251 N N . ILE A 1 278 ? -20.618 0.069 -3.101 1.00 96.62 278 ILE A N 1
ATOM 2252 C CA . ILE A 1 278 ? -20.500 1.103 -2.068 1.00 96.62 278 ILE A CA 1
ATOM 2253 C C . ILE A 1 278 ? -21.205 2.415 -2.456 1.00 96.62 278 ILE A C 1
ATOM 2255 O O . ILE A 1 278 ? -21.703 3.127 -1.587 1.00 96.62 278 ILE A O 1
ATOM 2259 N N . GLU A 1 279 ? -21.295 2.732 -3.752 1.00 96.19 279 GLU A N 1
ATOM 2260 C CA . GLU A 1 279 ? -22.009 3.921 -4.219 1.00 96.19 279 GLU A CA 1
ATOM 2261 C C . GLU A 1 279 ? -23.513 3.803 -3.928 1.00 96.19 279 GLU A C 1
ATOM 2263 O O . GLU A 1 279 ? -24.113 4.757 -3.424 1.00 96.19 279 GLU A O 1
ATOM 2268 N N . ALA A 1 280 ? -24.112 2.633 -4.186 1.00 97.44 280 ALA A N 1
ATOM 2269 C CA . ALA A 1 280 ? -25.490 2.345 -3.794 1.00 97.44 280 ALA A CA 1
ATOM 2270 C C . ALA A 1 280 ? -25.662 2.407 -2.269 1.00 97.44 280 ALA A C 1
ATOM 2272 O O . ALA A 1 280 ? -26.579 3.068 -1.785 1.00 97.44 280 ALA A O 1
ATOM 2273 N N . TRP A 1 281 ? -24.737 1.818 -1.500 1.00 98.44 281 TRP A N 1
ATOM 2274 C CA . TRP A 1 281 ? -24.812 1.818 -0.033 1.00 98.44 281 TRP A CA 1
ATOM 2275 C C . TRP A 1 281 ? -24.795 3.226 0.564 1.00 98.44 281 TRP A C 1
ATOM 2277 O O . TRP A 1 281 ? -25.505 3.480 1.535 1.00 98.44 281 TRP A O 1
ATOM 2287 N N . ILE A 1 282 ? -24.022 4.150 -0.014 1.00 97.44 282 ILE A N 1
ATOM 2288 C CA . ILE A 1 282 ? -24.007 5.551 0.424 1.00 97.44 282 ILE A CA 1
ATOM 2289 C C . ILE A 1 282 ? -25.317 6.252 0.038 1.00 97.44 282 ILE A C 1
ATOM 2291 O O . ILE A 1 282 ? -25.924 6.907 0.884 1.00 97.44 282 ILE A O 1
ATOM 2295 N N . LYS A 1 283 ? -25.784 6.103 -1.211 1.00 96.69 283 LYS A N 1
ATOM 2296 C CA . LYS A 1 283 ? -27.023 6.748 -1.696 1.00 96.69 283 LYS A CA 1
ATOM 2297 C C . LYS A 1 283 ? -28.266 6.294 -0.933 1.00 96.69 283 LYS A C 1
ATOM 2299 O O . LYS A 1 283 ? -29.151 7.102 -0.677 1.00 96.69 283 LYS A O 1
ATOM 2304 N N . GLU A 1 284 ? -28.316 5.020 -0.564 1.00 97.44 284 GLU A N 1
ATOM 2305 C CA . GLU A 1 284 ? -29.397 4.430 0.229 1.00 97.44 284 GLU A CA 1
ATOM 2306 C C . GLU A 1 284 ? -29.237 4.676 1.743 1.00 97.44 284 GLU A C 1
ATOM 2308 O O . GLU A 1 284 ? -30.099 4.285 2.528 1.00 97.44 284 GLU A O 1
ATOM 2313 N N . GLY A 1 285 ? -28.147 5.318 2.185 1.00 96.88 285 GLY A N 1
ATOM 2314 C CA . GLY A 1 285 ? -27.896 5.595 3.600 1.00 96.88 285 GLY A CA 1
ATOM 2315 C C . GLY A 1 285 ? -27.659 4.333 4.436 1.00 96.88 285 GLY A C 1
ATOM 2316 O O . GLY A 1 285 ? -28.010 4.297 5.618 1.00 96.88 285 GLY A O 1
ATOM 2317 N N . LEU A 1 286 ? -27.082 3.284 3.847 1.00 98.50 286 LEU A N 1
ATOM 2318 C CA . LEU A 1 286 ? -26.833 2.004 4.517 1.00 98.50 286 LEU A CA 1
ATOM 2319 C C . LEU A 1 286 ? -25.553 2.000 5.358 1.00 98.50 286 LEU A C 1
ATOM 2321 O O . LEU A 1 286 ? -25.459 1.242 6.321 1.00 98.50 286 LEU A O 1
ATOM 2325 N N . ILE A 1 287 ? -24.594 2.858 5.016 1.00 98.50 287 ILE A N 1
ATOM 2326 C CA . ILE A 1 287 ? -23.323 3.020 5.729 1.00 98.50 287 ILE A CA 1
ATOM 2327 C C . ILE A 1 287 ? -23.146 4.468 6.190 1.00 98.50 287 ILE A C 1
ATOM 2329 O O . ILE A 1 287 ? -23.758 5.381 5.639 1.00 98.50 287 ILE A O 1
ATOM 2333 N N . ASP A 1 288 ? -22.317 4.666 7.211 1.00 98.06 288 ASP A N 1
ATOM 2334 C CA . ASP A 1 288 ? -22.064 5.963 7.849 1.00 98.06 288 ASP A CA 1
ATOM 2335 C C . ASP A 1 288 ? -20.602 6.413 7.709 1.00 98.06 288 ASP A C 1
ATOM 2337 O O . ASP A 1 288 ? -20.322 7.611 7.669 1.00 98.06 288 ASP A O 1
ATOM 2341 N N . ILE A 1 289 ? -19.668 5.459 7.643 1.00 98.00 289 ILE A N 1
ATOM 2342 C CA . ILE A 1 289 ? -18.224 5.712 7.597 1.00 98.00 289 ILE A CA 1
ATOM 2343 C C . ILE A 1 289 ? -17.582 4.786 6.561 1.00 98.00 289 ILE A C 1
ATOM 2345 O O . ILE A 1 289 ? -17.917 3.604 6.479 1.00 98.00 289 ILE A O 1
ATOM 2349 N N . TRP A 1 290 ? -16.638 5.317 5.786 1.00 97.00 290 TRP A N 1
ATOM 2350 C CA . TRP A 1 290 ? -15.839 4.555 4.830 1.00 97.00 290 TRP A CA 1
ATOM 2351 C C . TRP A 1 290 ? -14.341 4.766 5.071 1.00 97.00 290 TRP A C 1
ATOM 2353 O O . TRP A 1 290 ? -13.866 5.892 5.210 1.00 97.00 290 TRP A O 1
ATOM 2363 N N . SER A 1 291 ? -13.583 3.677 5.077 1.00 95.44 291 SER A N 1
ATOM 2364 C CA . SER A 1 291 ? -12.122 3.682 5.044 1.00 95.44 291 SER A CA 1
ATOM 2365 C C . SER A 1 291 ? -11.609 2.834 3.892 1.00 95.44 291 SER A C 1
ATOM 2367 O O . SER A 1 291 ? -12.193 1.804 3.559 1.00 95.44 291 SER A O 1
ATOM 2369 N N . GLN A 1 292 ? -10.477 3.228 3.317 1.00 92.25 292 GLN A N 1
ATOM 2370 C CA . GLN A 1 292 ? -9.697 2.363 2.440 1.00 92.25 292 GLN A CA 1
ATOM 2371 C C . GLN A 1 292 ? -8.710 1.518 3.244 1.00 92.25 292 GLN A C 1
ATOM 2373 O O . GLN A 1 292 ? -8.145 2.039 4.203 1.00 92.25 292 GLN A O 1
ATOM 2378 N N . PRO A 1 293 ? -8.432 0.261 2.853 1.00 87.19 293 PRO A N 1
ATOM 2379 C CA . PRO A 1 293 ? -7.406 -0.533 3.513 1.00 87.19 293 PRO A CA 1
ATOM 2380 C C . PRO A 1 293 ? -6.045 0.153 3.359 1.00 87.19 293 PRO A C 1
ATOM 2382 O O . PRO A 1 293 ? -5.654 0.482 2.241 1.00 87.19 293 PRO A O 1
ATOM 2385 N N . GLU A 1 294 ? -5.282 0.327 4.443 1.00 72.31 294 GLU A N 1
ATOM 2386 C CA . GLU A 1 294 ? -3.991 1.044 4.381 1.00 72.31 294 GLU A CA 1
ATOM 2387 C C . GLU A 1 294 ? -3.065 0.491 3.289 1.00 72.31 294 GLU A C 1
ATOM 2389 O O . GLU A 1 294 ? -2.398 1.234 2.571 1.00 72.31 294 GLU A O 1
ATOM 2394 N N . MET A 1 295 ? -2.995 -0.834 3.183 1.00 71.94 295 MET A N 1
ATOM 2395 C CA . MET A 1 295 ? -2.063 -1.507 2.286 1.00 71.94 295 MET A CA 1
ATOM 2396 C C . MET A 1 295 ? -2.578 -1.611 0.844 1.00 71.94 295 MET A C 1
ATOM 2398 O O . MET A 1 295 ? -1.974 -2.332 0.045 1.00 71.94 295 MET A O 1
ATOM 2402 N N . PHE A 1 296 ? -3.681 -0.929 0.518 1.00 84.00 296 PHE A N 1
ATOM 2403 C CA . PHE A 1 296 ? -4.358 -1.007 -0.769 1.00 84.00 296 PHE A CA 1
ATOM 2404 C C . PHE A 1 296 ? -4.988 0.344 -1.148 1.00 84.00 296 PHE A C 1
ATOM 2406 O O . PHE A 1 296 ? -6.120 0.651 -0.777 1.00 84.00 296 PHE A O 1
ATOM 2413 N N . GLN A 1 297 ? -4.246 1.150 -1.911 1.00 85.94 297 GLN A N 1
ATOM 2414 C CA . GLN A 1 297 ? -4.664 2.492 -2.316 1.00 85.94 297 GLN A CA 1
ATOM 2415 C C . GLN A 1 297 ? -4.598 2.652 -3.840 1.00 85.94 297 GLN A C 1
ATOM 2417 O O . GLN A 1 297 ? -3.528 2.517 -4.440 1.00 85.94 297 GLN A O 1
ATOM 2422 N N . LEU A 1 298 ? -5.732 2.972 -4.460 1.00 89.00 298 LEU A N 1
ATOM 2423 C CA . LEU A 1 298 ? -5.889 3.128 -5.906 1.00 89.00 298 LEU A CA 1
ATOM 2424 C C . LEU A 1 298 ? -5.829 4.591 -6.353 1.00 89.00 298 LEU A C 1
ATOM 2426 O O . LEU A 1 298 ? -5.353 4.873 -7.457 1.00 89.00 298 LEU A O 1
ATOM 2430 N N . ASN A 1 299 ? -6.275 5.511 -5.494 1.00 90.75 299 ASN A N 1
ATOM 2431 C CA . ASN A 1 299 ? -6.350 6.944 -5.763 1.00 90.75 299 ASN A CA 1
ATOM 2432 C C . ASN A 1 299 ? -5.361 7.748 -4.912 1.00 90.75 299 ASN A C 1
ATOM 2434 O O . ASN A 1 299 ? -4.762 7.243 -3.965 1.00 90.75 299 ASN A O 1
ATOM 2438 N N . THR A 1 300 ? -5.137 9.024 -5.240 1.00 89.62 300 THR A N 1
ATOM 2439 C CA . THR A 1 300 ? -4.473 9.924 -4.279 1.00 89.62 300 THR A CA 1
ATOM 2440 C C . THR A 1 300 ? -5.403 10.189 -3.087 1.00 89.62 300 THR A C 1
ATOM 2442 O O . THR A 1 300 ? -6.627 10.115 -3.224 1.00 89.62 300 THR A O 1
ATOM 2445 N N . LEU A 1 301 ? -4.858 10.542 -1.918 1.00 89.81 301 LEU A N 1
ATOM 2446 C CA . LEU A 1 301 ? -5.659 10.834 -0.719 1.00 89.81 301 LEU A CA 1
ATOM 2447 C C . LEU A 1 301 ? -6.662 11.958 -0.994 1.00 89.81 301 LEU A C 1
ATOM 2449 O O . LEU A 1 301 ? -7.836 11.846 -0.651 1.00 89.81 301 LEU A O 1
ATOM 2453 N N . SER A 1 302 ? -6.216 13.011 -1.684 1.00 91.88 302 SER A N 1
ATOM 2454 C CA . SER A 1 302 ? -7.069 14.139 -2.068 1.00 91.88 302 SER A CA 1
ATOM 2455 C C . SER A 1 302 ? -8.235 13.714 -2.960 1.00 91.88 302 SER A C 1
ATOM 2457 O O . SER A 1 302 ? -9.340 14.225 -2.787 1.00 91.88 302 SER A O 1
ATOM 2459 N N . GLN A 1 303 ? -8.022 12.779 -3.894 1.00 93.06 303 GLN A N 1
ATOM 2460 C CA . GLN A 1 303 ? -9.079 12.267 -4.772 1.00 93.06 303 GLN A CA 1
ATOM 2461 C C . GLN A 1 303 ? -10.103 11.456 -3.980 1.00 93.06 303 GLN A C 1
ATOM 2463 O O . GLN A 1 303 ? -11.293 11.750 -4.078 1.00 93.06 303 GLN A O 1
ATOM 2468 N N . ALA A 1 304 ? -9.644 10.510 -3.155 1.00 92.81 304 ALA A N 1
ATOM 2469 C CA . ALA A 1 304 ? -10.513 9.680 -2.322 1.00 92.81 304 ALA A CA 1
ATOM 2470 C C . ALA A 1 304 ? -11.366 10.527 -1.357 1.00 92.81 304 ALA A C 1
ATOM 2472 O O . ALA A 1 304 ? -12.588 10.390 -1.316 1.00 92.81 304 ALA A O 1
ATOM 2473 N N . ILE A 1 305 ? -10.748 11.487 -0.657 1.00 94.25 305 ILE A N 1
ATOM 2474 C CA . ILE A 1 305 ? -11.450 12.389 0.273 1.00 94.25 305 ILE A CA 1
ATOM 2475 C C . ILE A 1 305 ? -12.437 13.300 -0.467 1.00 94.25 305 ILE A C 1
ATOM 2477 O O . ILE A 1 305 ? -13.567 13.483 -0.016 1.00 94.25 305 ILE A O 1
ATOM 2481 N N . THR A 1 306 ? -12.044 13.874 -1.609 1.00 94.56 306 THR A N 1
ATOM 2482 C CA . THR A 1 306 ? -12.945 14.725 -2.410 1.00 94.56 306 THR A CA 1
ATOM 2483 C C . THR A 1 306 ? -14.142 13.930 -2.921 1.00 94.56 306 THR A C 1
ATOM 2485 O O . THR A 1 306 ? -15.271 14.422 -2.884 1.00 94.56 306 THR A O 1
ATOM 2488 N N . GLN A 1 307 ? -13.910 12.693 -3.364 1.00 93.38 307 GLN A N 1
ATOM 2489 C CA . GLN A 1 307 ? -14.967 11.791 -3.795 1.00 93.38 307 GLN A CA 1
ATOM 2490 C C . GLN A 1 307 ? -15.932 11.494 -2.649 1.00 93.38 307 GLN A C 1
ATOM 2492 O O . GLN A 1 307 ? -17.124 11.710 -2.820 1.00 93.38 307 GLN A O 1
ATOM 2497 N N . ALA A 1 308 ? -15.446 11.098 -1.474 1.00 94.06 308 ALA A N 1
ATOM 2498 C CA . ALA A 1 308 ? -16.302 10.852 -0.316 1.00 94.06 308 ALA A CA 1
ATOM 2499 C C . ALA A 1 308 ? -17.132 12.084 0.091 1.00 94.06 308 ALA A C 1
ATOM 2501 O O . ALA A 1 308 ? -18.351 11.991 0.249 1.00 94.06 308 ALA A O 1
ATOM 2502 N N . LYS A 1 309 ? -16.505 13.268 0.138 1.00 93.88 309 LYS A N 1
ATOM 2503 C CA . LYS A 1 309 ? -17.191 14.536 0.436 1.00 93.88 309 LYS A CA 1
ATOM 2504 C C . LYS A 1 309 ? -18.317 14.850 -0.543 1.00 93.88 309 LYS A C 1
ATOM 2506 O O . LYS A 1 309 ? -19.360 15.334 -0.114 1.00 93.88 309 LYS A O 1
ATOM 2511 N N . LYS A 1 310 ? -18.146 14.548 -1.837 1.00 94.38 310 LYS A N 1
ATOM 2512 C CA . LYS A 1 310 ? -19.198 14.730 -2.855 1.00 94.38 310 LYS A CA 1
ATOM 2513 C C . LYS A 1 310 ? -20.471 13.944 -2.515 1.00 94.38 310 LYS A C 1
ATOM 2515 O O . LYS A 1 310 ? -21.561 14.404 -2.839 1.00 94.38 310 LYS A O 1
ATOM 2520 N N . TYR A 1 311 ? -20.332 12.787 -1.870 1.00 93.31 311 TYR A N 1
ATOM 2521 C CA . TYR A 1 311 ? -21.451 11.945 -1.444 1.00 93.31 311 TYR A CA 1
ATOM 2522 C C . TYR A 1 311 ? -21.882 12.187 0.010 1.00 93.31 311 TYR A C 1
ATOM 2524 O O . TYR A 1 311 ? -22.831 11.562 0.470 1.00 93.31 311 TYR A O 1
ATOM 2532 N N . GLY A 1 312 ? -21.214 13.090 0.735 1.00 92.81 312 GLY A N 1
ATOM 2533 C CA . GLY A 1 312 ? -21.535 13.402 2.128 1.00 92.81 312 GLY A CA 1
ATOM 2534 C C . GLY A 1 312 ? -21.247 12.268 3.119 1.00 92.81 312 GLY A C 1
ATOM 2535 O O . GLY A 1 312 ? -21.831 12.273 4.200 1.00 92.81 312 GLY A O 1
ATOM 2536 N N . ILE A 1 313 ? -20.377 11.313 2.765 1.00 95.00 313 ILE A N 1
ATOM 2537 C CA . ILE A 1 313 ? -19.947 10.226 3.656 1.00 95.00 313 ILE A CA 1
ATOM 2538 C C . ILE A 1 313 ? -18.639 10.603 4.362 1.00 95.00 313 ILE A C 1
ATOM 2540 O O . ILE A 1 313 ? -17.730 11.154 3.734 1.00 95.00 313 ILE A O 1
ATOM 2544 N N . THR A 1 314 ? -18.520 10.279 5.652 1.00 95.00 314 THR A N 1
ATOM 2545 C CA . THR A 1 314 ? -17.258 10.437 6.384 1.00 95.00 314 THR A CA 1
ATOM 2546 C C . THR A 1 314 ? -16.236 9.438 5.857 1.00 95.00 314 THR A C 1
ATOM 2548 O O . THR A 1 314 ? -16.461 8.227 5.900 1.00 95.00 314 THR A O 1
ATOM 2551 N N . PHE A 1 315 ? -15.093 9.946 5.394 1.00 95.12 315 PHE A N 1
ATOM 2552 C CA . PHE A 1 315 ? -13.972 9.121 4.953 1.00 95.12 315 PHE A CA 1
ATOM 2553 C C . PHE A 1 315 ? -12.795 9.236 5.911 1.00 95.12 315 PHE A C 1
ATOM 2555 O O . PHE A 1 315 ? -12.305 10.340 6.170 1.00 95.12 315 PHE A O 1
ATOM 2562 N N . LEU A 1 316 ? -12.329 8.095 6.417 1.00 95.25 316 LEU A N 1
ATOM 2563 C CA . LEU A 1 316 ? -11.207 8.013 7.348 1.00 95.25 316 LEU A CA 1
ATOM 2564 C C . LEU A 1 316 ? -10.023 7.329 6.658 1.00 95.25 316 LEU A C 1
ATOM 2566 O O . LEU A 1 316 ? -10.003 6.095 6.589 1.00 95.25 316 LEU A O 1
ATOM 2570 N N . PRO A 1 317 ? -9.024 8.093 6.171 1.00 94.12 317 PRO A N 1
ATOM 2571 C CA . PRO A 1 317 ? -7.802 7.520 5.637 1.00 94.12 317 PRO A CA 1
ATOM 2572 C C . PRO A 1 317 ? -7.132 6.593 6.645 1.00 94.12 317 PRO A C 1
ATOM 2574 O O . PRO A 1 317 ? -6.782 7.010 7.755 1.00 94.12 317 PRO A O 1
ATOM 2577 N N . GLN A 1 318 ? -6.942 5.341 6.240 1.00 91.12 318 GLN A N 1
ATOM 2578 C CA . GLN A 1 318 ? -6.284 4.350 7.076 1.00 91.12 318 GLN A CA 1
ATOM 2579 C C . GLN A 1 318 ? -4.758 4.441 6.969 1.00 91.12 318 GLN A C 1
ATOM 2581 O O . GLN A 1 318 ? -4.184 4.620 5.894 1.00 91.12 318 GLN A O 1
ATOM 2586 N N . THR A 1 319 ? -4.094 4.292 8.107 1.00 85.12 319 THR A N 1
ATOM 2587 C CA . THR A 1 319 ? -2.643 4.247 8.289 1.00 85.12 319 THR A CA 1
ATOM 2588 C C . THR A 1 319 ? -2.319 3.231 9.388 1.00 85.12 319 THR A C 1
ATOM 2590 O O . THR A 1 319 ? -3.170 2.880 10.188 1.00 85.12 319 THR A O 1
ATOM 2593 N N . GLY A 1 320 ? -1.096 2.738 9.464 1.00 76.00 320 GLY A N 1
ATOM 2594 C CA . GLY A 1 320 ? -0.787 1.557 10.253 1.00 76.00 320 GLY A CA 1
ATOM 2595 C C . GLY A 1 320 ? 0.561 0.972 9.858 1.00 76.00 320 GLY A C 1
ATOM 2596 O O . GLY A 1 320 ? 1.461 1.683 9.391 1.00 76.00 320 GLY A O 1
ATOM 2597 N N . TYR A 1 321 ? 0.767 -0.303 10.153 1.00 71.31 321 TYR A N 1
ATOM 2598 C CA . TYR A 1 321 ? 2.066 -0.934 9.976 1.00 71.31 321 TYR A CA 1
ATOM 2599 C C . TYR A 1 321 ? 2.341 -1.312 8.507 1.00 71.31 321 TYR A C 1
ATOM 2601 O O . TYR A 1 321 ? 1.578 -2.083 7.927 1.00 71.31 321 TYR A O 1
ATOM 2609 N N . PRO A 1 322 ? 3.457 -0.864 7.891 1.00 64.94 322 PRO A N 1
ATOM 2610 C CA . PRO A 1 322 ? 3.801 -1.221 6.515 1.00 64.94 322 PRO A CA 1
ATOM 2611 C C . PRO A 1 322 ? 4.332 -2.667 6.426 1.00 64.94 322 PRO A C 1
ATOM 2613 O O . PRO A 1 322 ? 5.537 -2.900 6.283 1.00 64.94 322 PRO A O 1
ATOM 2616 N N . TYR A 1 323 ? 3.437 -3.653 6.535 1.00 59.78 323 TYR A N 1
ATOM 2617 C CA . TYR A 1 323 ? 3.763 -5.079 6.463 1.00 59.78 323 TYR A CA 1
ATOM 2618 C C . TYR A 1 323 ? 4.021 -5.518 5.010 1.00 59.78 323 TYR A C 1
ATOM 2620 O O . TYR A 1 323 ? 3.159 -5.250 4.192 1.00 59.78 323 TYR A O 1
ATOM 2628 N N . PRO A 1 324 ? 5.141 -6.201 4.668 1.00 53.66 324 PRO A N 1
ATOM 2629 C CA . PRO A 1 324 ? 6.105 -6.782 5.580 1.00 53.66 324 PRO A CA 1
ATOM 2630 C C . PRO A 1 324 ? 7.333 -5.868 5.688 1.00 53.66 324 PRO A C 1
ATOM 2632 O O . PRO A 1 324 ? 7.948 -5.470 4.690 1.00 53.66 324 PRO A O 1
ATOM 2635 N N . ALA A 1 325 ? 7.783 -5.628 6.913 1.00 52.72 325 ALA A N 1
ATOM 2636 C CA . ALA A 1 325 ? 9.060 -4.968 7.174 1.00 52.72 325 ALA A CA 1
ATOM 2637 C C . ALA A 1 325 ? 10.239 -5.640 6.444 1.00 52.72 325 ALA A C 1
ATOM 2639 O O . ALA A 1 325 ? 11.193 -4.989 6.026 1.00 52.72 325 ALA A O 1
ATOM 2640 N N . GLU A 1 326 ? 10.141 -6.949 6.209 1.00 48.56 326 GLU A N 1
ATOM 2641 C CA . GLU A 1 326 ? 11.160 -7.764 5.551 1.00 48.56 326 GLU A CA 1
ATOM 2642 C C . GLU A 1 326 ? 11.424 -7.351 4.100 1.00 48.56 326 GLU A C 1
ATOM 2644 O O . GLU A 1 326 ? 12.561 -7.416 3.637 1.00 48.56 326 GLU A O 1
ATOM 2649 N N . ARG A 1 327 ? 10.409 -6.831 3.397 1.00 51.78 327 ARG A N 1
ATOM 2650 C CA . ARG A 1 327 ? 10.566 -6.273 2.042 1.00 51.78 327 ARG A CA 1
ATOM 2651 C C . ARG A 1 327 ? 11.285 -4.916 2.036 1.00 51.78 327 ARG A C 1
ATOM 2653 O O . ARG A 1 327 ? 11.642 -4.423 0.968 1.00 51.78 327 ARG A O 1
ATOM 2660 N N . GLN A 1 328 ? 11.527 -4.325 3.210 1.00 56.84 328 GLN A N 1
ATOM 2661 C CA . GLN A 1 328 ? 12.372 -3.140 3.401 1.00 56.84 328 GLN A CA 1
ATOM 2662 C C . GLN A 1 328 ? 13.784 -3.493 3.899 1.00 56.84 328 GLN A C 1
ATOM 2664 O O . GLN A 1 328 ? 14.603 -2.597 4.121 1.00 56.84 328 GLN A O 1
ATOM 2669 N N . GLN A 1 329 ? 14.120 -4.781 4.044 1.00 52.03 329 GLN A N 1
ATOM 2670 C CA . GLN A 1 329 ? 15.491 -5.180 4.352 1.00 52.03 329 GLN A CA 1
ATOM 2671 C C . GLN A 1 329 ? 16.415 -4.675 3.235 1.00 52.03 329 GLN A C 1
ATOM 2673 O O . GLN A 1 329 ? 16.163 -4.873 2.048 1.00 52.03 329 GLN A O 1
ATOM 2678 N N . ASN A 1 330 ? 17.486 -3.984 3.630 1.00 60.88 330 ASN A N 1
ATOM 2679 C CA . ASN A 1 330 ? 18.492 -3.384 2.749 1.00 60.88 330 ASN A CA 1
ATOM 2680 C C . ASN A 1 330 ? 18.133 -2.068 2.031 1.00 60.88 330 ASN A C 1
ATOM 2682 O O . ASN A 1 330 ? 18.832 -1.726 1.082 1.00 60.88 330 ASN A O 1
ATOM 2686 N N . THR A 1 331 ? 17.141 -1.290 2.489 1.00 73.94 331 THR A N 1
ATOM 2687 C CA . THR A 1 331 ? 16.948 0.098 2.006 1.00 73.94 331 THR A CA 1
ATOM 2688 C C . THR A 1 331 ? 17.221 1.169 3.049 1.00 73.94 331 THR A C 1
ATOM 2690 O O . THR A 1 331 ? 16.614 1.161 4.106 1.00 73.94 331 THR A O 1
ATOM 2693 N N . PHE A 1 332 ? 18.037 2.168 2.718 1.00 77.19 332 PHE A N 1
ATOM 2694 C CA . PHE A 1 332 ? 18.239 3.376 3.529 1.00 77.19 332 PHE A CA 1
ATOM 2695 C C . PHE A 1 332 ? 17.047 4.357 3.533 1.00 77.19 332 PHE A C 1
ATOM 2697 O O . PHE A 1 332 ? 17.120 5.414 4.152 1.00 77.19 332 PHE A O 1
ATOM 2704 N N . LEU A 1 333 ? 15.930 3.986 2.893 1.00 81.38 333 LEU A N 1
ATOM 2705 C CA . LEU A 1 333 ? 14.653 4.708 2.903 1.00 81.38 333 LEU A CA 1
ATOM 2706 C C . LEU A 1 333 ? 13.526 3.843 3.504 1.00 81.38 333 LEU A C 1
ATOM 2708 O O . LEU A 1 333 ? 12.626 3.421 2.769 1.00 81.38 333 LEU A O 1
ATOM 2712 N N . PRO A 1 334 ? 13.540 3.531 4.815 1.00 78.06 334 PRO A N 1
ATOM 2713 C CA . PRO A 1 334 ? 12.425 2.823 5.435 1.00 78.06 334 PRO A CA 1
ATOM 2714 C C . PRO A 1 334 ? 11.167 3.699 5.499 1.00 78.06 334 PRO A C 1
ATOM 2716 O O . PRO A 1 334 ? 11.237 4.920 5.683 1.00 78.06 334 PRO A O 1
ATOM 2719 N N . ARG A 1 335 ? 10.009 3.043 5.396 1.00 80.62 335 ARG A N 1
ATOM 2720 C CA . ARG A 1 335 ? 8.671 3.625 5.612 1.00 80.62 335 ARG A CA 1
ATOM 2721 C C . ARG A 1 335 ? 8.176 3.433 7.039 1.00 80.62 335 ARG A C 1
ATOM 2723 O O . ARG A 1 335 ? 7.290 4.151 7.477 1.00 80.62 335 ARG A O 1
ATOM 2730 N N . ASN A 1 336 ? 8.731 2.464 7.763 1.00 77.19 336 ASN A N 1
ATOM 2731 C CA . ASN A 1 336 ? 8.353 2.172 9.142 1.00 77.19 336 ASN A CA 1
ATOM 2732 C C . ASN A 1 336 ? 9.130 3.059 10.131 1.00 77.19 336 ASN A C 1
ATOM 2734 O O . ASN A 1 336 ? 9.863 2.578 10.992 1.00 77.19 336 ASN A O 1
ATOM 2738 N N . VAL A 1 337 ? 9.030 4.373 9.942 1.00 76.12 337 VAL A N 1
ATOM 2739 C CA . VAL A 1 337 ? 9.683 5.387 10.778 1.00 76.12 337 VAL A CA 1
ATOM 2740 C C . VAL A 1 337 ? 8.682 6.488 11.102 1.00 76.12 337 VAL A C 1
ATOM 2742 O O . VAL A 1 337 ? 7.864 6.814 10.237 1.00 76.12 337 VAL A O 1
ATOM 2745 N N . PRO A 1 338 ? 8.736 7.106 12.296 1.00 81.38 338 PRO A N 1
ATOM 2746 C CA . PRO A 1 338 ? 7.759 8.121 12.687 1.00 81.38 338 PRO A CA 1
ATOM 2747 C C . PRO A 1 338 ? 7.597 9.255 11.673 1.00 81.38 338 PRO A C 1
ATOM 2749 O O . PRO A 1 338 ? 6.470 9.621 11.360 1.00 81.38 338 PRO A O 1
ATOM 2752 N N . SER A 1 339 ? 8.684 9.718 11.050 1.00 84.88 339 SER A N 1
ATOM 2753 C CA . SER A 1 339 ? 8.632 10.765 10.021 1.00 84.88 339 SER A CA 1
ATOM 2754 C C . SER A 1 339 ? 7.777 10.399 8.798 1.00 84.88 339 SER A C 1
ATOM 2756 O O . SER A 1 339 ? 7.150 11.272 8.198 1.00 84.88 339 SER A O 1
ATOM 2758 N N . ALA A 1 340 ? 7.679 9.118 8.432 1.00 87.12 340 ALA A N 1
ATOM 2759 C CA . ALA A 1 340 ? 6.795 8.663 7.358 1.00 87.12 340 ALA A CA 1
ATOM 2760 C C . ALA A 1 340 ? 5.324 8.590 7.809 1.00 87.12 340 ALA A C 1
ATOM 2762 O O . ALA A 1 340 ? 4.426 8.914 7.032 1.00 87.12 340 ALA A O 1
ATOM 2763 N N . TYR A 1 341 ? 5.056 8.232 9.070 1.00 89.00 341 TYR A N 1
ATOM 2764 C CA . TYR A 1 341 ? 3.709 8.316 9.650 1.00 89.00 341 TYR A CA 1
ATOM 2765 C C . TYR A 1 341 ? 3.221 9.761 9.744 1.00 89.00 341 TYR A C 1
ATOM 2767 O O . TYR A 1 341 ? 2.099 10.061 9.339 1.00 89.00 341 TYR A O 1
ATOM 2775 N N . TYR A 1 342 ? 4.083 10.665 10.209 1.00 92.69 342 TYR A N 1
ATOM 2776 C CA . TYR A 1 342 ? 3.795 12.093 10.288 1.00 92.69 342 TYR A CA 1
ATOM 2777 C C . TYR A 1 342 ? 3.522 12.689 8.907 1.00 92.69 342 TYR A C 1
ATOM 2779 O O . TYR A 1 342 ? 2.584 13.467 8.759 1.00 92.69 342 TYR A O 1
ATOM 2787 N N . ALA A 1 343 ? 4.283 12.285 7.885 1.00 94.00 343 ALA A N 1
ATOM 2788 C CA . ALA A 1 343 ? 4.039 12.674 6.499 1.00 94.00 343 ALA A CA 1
ATOM 2789 C C . ALA A 1 343 ? 2.660 12.210 5.995 1.00 94.00 343 ALA A C 1
ATOM 2791 O O . ALA A 1 343 ? 1.908 13.023 5.456 1.00 94.00 343 ALA A O 1
ATOM 2792 N N . LYS A 1 344 ? 2.295 10.935 6.219 1.00 92.19 344 LYS A N 1
ATOM 2793 C CA . LYS A 1 344 ? 0.964 10.395 5.873 1.00 92.19 344 LYS A CA 1
ATOM 2794 C C . LYS A 1 344 ? -0.156 11.191 6.551 1.00 92.19 344 LYS A C 1
ATOM 2796 O O . LYS A 1 344 ? -1.090 11.623 5.879 1.00 92.19 344 LYS A O 1
ATOM 2801 N N . ALA A 1 345 ? -0.037 11.424 7.860 1.00 94.19 345 ALA A N 1
ATOM 2802 C CA . ALA A 1 345 ? -1.023 12.177 8.630 1.00 94.19 345 ALA A CA 1
ATOM 2803 C C . ALA A 1 345 ? -1.143 13.629 8.138 1.00 94.19 345 ALA A C 1
ATOM 2805 O O . ALA A 1 345 ? -2.246 14.098 7.872 1.00 94.19 345 ALA A O 1
ATOM 2806 N N . ALA A 1 346 ? -0.019 14.325 7.942 1.00 95.44 346 ALA A N 1
ATOM 2807 C CA . ALA A 1 346 ? -0.003 15.714 7.484 1.00 95.44 346 ALA A CA 1
ATOM 2808 C C . ALA A 1 346 ? -0.613 15.876 6.080 1.00 95.44 346 ALA A C 1
ATOM 2810 O O . ALA A 1 346 ? -1.365 16.826 5.830 1.00 95.44 346 ALA A O 1
ATOM 2811 N N . ALA A 1 347 ? -0.320 14.939 5.169 1.00 94.50 347 ALA A N 1
ATOM 2812 C CA . ALA A 1 347 ? -0.918 14.901 3.837 1.00 94.50 347 ALA A CA 1
ATOM 2813 C C . ALA A 1 347 ? -2.436 14.674 3.909 1.00 94.50 347 ALA A C 1
ATOM 2815 O O . ALA A 1 347 ? -3.188 15.412 3.276 1.00 94.50 347 ALA A O 1
ATOM 2816 N N . ALA A 1 348 ? -2.896 13.719 4.723 1.00 94.25 348 ALA A N 1
ATOM 2817 C CA . ALA A 1 348 ? -4.318 13.427 4.894 1.00 94.25 348 ALA A CA 1
ATOM 2818 C C . ALA A 1 348 ? -5.096 14.609 5.505 1.00 94.25 348 ALA A C 1
ATOM 2820 O O . ALA A 1 348 ? -6.136 15.000 4.974 1.00 94.25 348 ALA A O 1
ATOM 2821 N N . TRP A 1 349 ? -4.570 15.246 6.557 1.00 94.56 349 TRP A N 1
ATOM 2822 C CA . TRP A 1 349 ? -5.182 16.446 7.138 1.00 94.56 349 TRP A CA 1
ATOM 2823 C C . TRP A 1 349 ? -5.239 17.607 6.147 1.00 94.56 349 TRP A C 1
ATOM 2825 O O . TRP A 1 349 ? -6.240 18.313 6.070 1.00 94.56 349 TRP A O 1
ATOM 2835 N N . THR A 1 350 ? -4.188 17.789 5.347 1.00 94.31 350 THR A N 1
ATOM 2836 C CA . THR A 1 350 ? -4.145 18.823 4.303 1.00 94.31 350 THR A CA 1
ATOM 2837 C C . THR A 1 350 ? -5.107 18.542 3.152 1.00 94.31 350 THR A C 1
ATOM 2839 O O . THR A 1 350 ? -5.714 19.475 2.631 1.00 94.31 350 THR A O 1
ATOM 2842 N N . ALA A 1 351 ? -5.308 17.273 2.796 1.00 93.75 351 ALA A N 1
ATOM 2843 C CA . ALA A 1 351 ? -6.350 16.838 1.867 1.00 93.75 351 ALA A CA 1
ATOM 2844 C C . ALA A 1 351 ? -7.774 16.993 2.451 1.00 93.75 351 ALA A C 1
ATOM 2846 O O . ALA A 1 351 ? -8.770 16.865 1.737 1.00 93.75 351 ALA A O 1
ATOM 2847 N N . GLY A 1 352 ? -7.879 17.320 3.743 1.00 93.62 352 GLY A N 1
ATOM 2848 C CA . GLY A 1 352 ? -9.125 17.621 4.432 1.00 93.62 352 GLY A CA 1
ATOM 2849 C C . GLY A 1 352 ? -9.819 16.393 5.009 1.00 93.62 352 GLY A C 1
ATOM 2850 O O . GLY A 1 352 ? -11.049 16.383 5.032 1.00 93.62 352 GLY A O 1
ATOM 2851 N N . ALA A 1 353 ? -9.061 15.376 5.427 1.00 93.56 353 ALA A N 1
ATOM 2852 C CA . ALA A 1 353 ? -9.587 14.260 6.206 1.00 93.56 353 ALA A CA 1
ATOM 2853 C C . ALA A 1 353 ? -10.287 14.760 7.483 1.00 93.56 353 ALA A C 1
ATOM 2855 O O . ALA A 1 353 ? -9.813 15.693 8.132 1.00 93.56 353 ALA A O 1
ATOM 2856 N N . GLU A 1 354 ? -11.405 14.132 7.845 1.00 91.38 354 GLU A N 1
ATOM 2857 C CA . GLU A 1 354 ? -12.163 14.444 9.071 1.00 91.38 354 GLU A CA 1
ATOM 2858 C C . GLU A 1 354 ? -11.621 13.693 10.297 1.00 91.38 354 GLU A C 1
ATOM 2860 O O . GLU A 1 354 ? -11.870 14.080 11.439 1.00 91.38 354 GLU A O 1
ATOM 2865 N N . GLY A 1 355 ? -10.840 12.644 10.041 1.00 95.00 355 GLY A N 1
ATOM 2866 C CA . GLY A 1 355 ? -10.240 11.750 11.015 1.00 95.00 355 GLY A CA 1
ATOM 2867 C C . GLY A 1 355 ? -9.217 10.830 10.360 1.00 95.00 355 GLY A C 1
ATOM 2868 O O . GLY A 1 355 ? -9.174 10.726 9.135 1.00 95.00 355 GLY A O 1
ATOM 2869 N N . LEU A 1 356 ? -8.413 10.140 11.166 1.00 95.06 356 LEU A N 1
ATOM 2870 C CA . LEU A 1 356 ? -7.491 9.099 10.706 1.00 95.06 356 LEU A CA 1
ATOM 2871 C C . LEU A 1 356 ? -7.784 7.782 11.416 1.00 95.06 356 LEU A C 1
ATOM 2873 O O . LEU A 1 356 ? -7.965 7.764 12.637 1.00 95.06 356 LEU A O 1
ATOM 2877 N N . LEU A 1 357 ? -7.767 6.684 10.660 1.00 94.12 357 LEU A N 1
ATOM 2878 C CA . LEU A 1 357 ? -7.857 5.335 11.210 1.00 94.12 357 LEU A CA 1
ATOM 2879 C C . LEU A 1 357 ? -6.453 4.743 11.309 1.00 94.12 357 LEU A C 1
ATOM 2881 O O . LEU A 1 357 ? -5.771 4.588 10.304 1.00 94.12 357 LEU A O 1
ATOM 2885 N N . TYR A 1 358 ? -6.020 4.406 12.517 1.00 90.12 358 TYR A N 1
ATOM 2886 C CA . TYR A 1 358 ? -4.776 3.695 12.769 1.00 90.12 358 TYR A CA 1
ATOM 2887 C C . TYR A 1 358 ? -5.061 2.203 12.960 1.00 90.12 358 TYR A C 1
ATOM 2889 O O . TYR A 1 358 ? -5.853 1.852 13.828 1.00 90.12 358 TYR A O 1
ATOM 2897 N N . SER A 1 359 ? -4.430 1.326 12.183 1.00 84.31 359 SER A N 1
ATOM 2898 C CA . SER A 1 359 ? -4.538 -0.134 12.316 1.00 84.31 359 SER A CA 1
ATOM 2899 C C . SER A 1 359 ? -3.191 -0.784 12.599 1.00 84.31 359 SER A C 1
ATOM 2901 O O . SER A 1 359 ? -2.146 -0.245 12.239 1.00 84.31 359 SER A O 1
ATOM 2903 N N . ASP A 1 360 ? -3.205 -1.963 13.221 1.00 75.12 360 ASP A N 1
ATOM 2904 C CA . ASP A 1 360 ? -2.002 -2.782 13.432 1.00 75.12 360 ASP A CA 1
ATOM 2905 C C . ASP A 1 360 ? -0.883 -2.073 14.216 1.00 75.12 360 ASP A C 1
ATOM 2907 O O . ASP A 1 360 ? 0.290 -2.435 14.117 1.00 75.12 360 ASP A O 1
ATOM 2911 N N . ILE A 1 361 ? -1.236 -1.068 15.031 1.00 75.38 361 ILE A N 1
ATOM 2912 C CA . ILE A 1 361 ? -0.288 -0.414 15.932 1.00 75.38 361 ILE A CA 1
ATOM 2913 C C . ILE A 1 361 ? -0.306 -1.127 17.285 1.00 75.38 361 ILE A C 1
ATOM 2915 O O . ILE A 1 361 ? -1.299 -1.078 18.008 1.00 75.38 361 ILE A O 1
ATOM 2919 N N . PRO A 1 362 ? 0.786 -1.789 17.666 1.00 61.34 362 PRO A N 1
ATOM 2920 C CA . PRO A 1 362 ? 0.663 -2.957 18.527 1.00 61.34 362 PRO A CA 1
ATOM 2921 C C . PRO A 1 362 ? 1.029 -2.723 19.995 1.00 61.34 362 PRO A C 1
ATOM 2923 O O . PRO A 1 362 ? 0.908 -3.649 20.796 1.00 61.34 362 PRO A O 1
ATOM 2926 N N . CYS A 1 363 ? 1.489 -1.519 20.353 1.00 67.25 363 CYS A N 1
ATOM 2927 C CA . CYS A 1 363 ? 1.829 -1.164 21.728 1.00 67.25 363 CYS A CA 1
ATOM 2928 C C . CYS A 1 363 ? 1.711 0.344 22.005 1.00 67.25 363 CYS A C 1
ATOM 2930 O O . CYS A 1 363 ? 1.703 1.174 21.089 1.00 67.25 363 CYS A O 1
ATOM 2932 N N . LYS A 1 364 ? 1.694 0.686 23.301 1.00 71.94 364 LYS A N 1
ATOM 2933 C CA . LYS A 1 364 ? 1.612 2.061 23.819 1.00 71.94 364 LYS A CA 1
ATOM 2934 C C . LYS A 1 364 ? 2.631 2.996 23.190 1.00 71.94 364 LYS A C 1
ATOM 2936 O O . LYS A 1 364 ? 2.270 4.074 22.723 1.00 71.94 364 LYS A O 1
ATOM 2941 N N . ARG A 1 365 ? 3.903 2.587 23.201 1.00 70.62 365 ARG A N 1
ATOM 2942 C CA . ARG A 1 365 ? 5.011 3.426 22.742 1.00 70.62 365 ARG A CA 1
ATOM 2943 C C . ARG A 1 365 ? 4.825 3.779 21.273 1.00 70.62 365 ARG A C 1
ATOM 2945 O O . ARG A 1 365 ? 4.734 4.960 20.959 1.00 70.62 365 ARG A O 1
ATOM 2952 N N . ALA A 1 366 ? 4.652 2.766 20.423 1.00 72.94 366 ALA A N 1
ATOM 2953 C CA . ALA A 1 366 ? 4.416 2.934 18.993 1.00 72.94 366 ALA A CA 1
ATOM 2954 C C . ALA A 1 366 ? 3.262 3.902 18.711 1.00 72.94 366 ALA A C 1
ATOM 2956 O O . ALA A 1 366 ? 3.444 4.864 17.965 1.00 72.94 366 ALA A O 1
ATOM 2957 N N . LEU A 1 367 ? 2.110 3.694 19.361 1.00 78.25 367 LEU A N 1
ATOM 2958 C CA . LEU A 1 367 ? 0.937 4.544 19.169 1.00 78.25 367 LEU A CA 1
ATOM 2959 C C . LEU A 1 367 ? 1.209 5.988 19.599 1.00 78.25 367 LEU A C 1
ATOM 2961 O O . LEU A 1 367 ? 1.002 6.907 18.812 1.00 78.25 367 LEU A O 1
ATOM 2965 N N . SER A 1 368 ? 1.743 6.188 20.806 1.00 78.50 368 SER A N 1
ATOM 2966 C CA . SER A 1 368 ? 2.041 7.524 21.339 1.00 78.50 368 SER A CA 1
ATOM 2967 C C . SER A 1 368 ? 3.068 8.292 20.501 1.00 78.50 368 SER A C 1
ATOM 2969 O O . SER A 1 368 ? 2.991 9.517 20.378 1.00 78.50 368 SER A O 1
ATOM 2971 N N . THR A 1 369 ? 4.003 7.574 19.871 1.00 80.00 369 THR A N 1
ATOM 2972 C CA . THR A 1 369 ? 4.959 8.159 18.939 1.00 80.00 369 THR A CA 1
ATOM 2973 C C . THR A 1 369 ? 4.255 8.609 17.667 1.00 80.00 369 THR A C 1
ATOM 2975 O O . THR A 1 369 ? 4.325 9.789 17.343 1.00 80.00 369 THR A O 1
ATOM 2978 N N . VAL A 1 370 ? 3.553 7.726 16.952 1.00 84.62 370 VAL A N 1
ATOM 2979 C CA . VAL A 1 370 ? 3.122 8.031 15.575 1.00 84.62 370 VAL A CA 1
ATOM 2980 C C . VAL A 1 370 ? 1.783 8.760 15.470 1.00 84.62 370 VAL A C 1
ATOM 2982 O O . VAL A 1 370 ? 1.560 9.467 14.490 1.00 84.62 370 VAL A O 1
ATOM 2985 N N . VAL A 1 371 ? 0.900 8.637 16.465 1.00 88.12 371 VAL A N 1
ATOM 2986 C CA . VAL A 1 371 ? -0.419 9.279 16.432 1.00 88.12 371 VAL A CA 1
ATOM 2987 C C . VAL A 1 371 ? -0.289 10.767 16.723 1.00 88.12 371 VAL A C 1
ATOM 2989 O O . VAL A 1 371 ? 0.286 11.181 17.734 1.00 88.12 371 VAL A O 1
ATOM 2992 N N . LYS A 1 372 ? -0.842 11.578 15.821 1.00 90.56 372 LYS A N 1
ATOM 2993 C CA . LYS A 1 372 ? -0.969 13.032 15.953 1.00 90.56 372 LYS A CA 1
ATOM 2994 C C . LYS A 1 372 ? -2.369 13.432 15.497 1.00 90.56 372 LYS A C 1
ATOM 2996 O O . LYS A 1 372 ? -2.806 13.050 14.411 1.00 90.56 372 LYS A O 1
ATOM 3001 N N . ARG A 1 373 ? -3.079 14.152 16.364 1.00 92.38 373 ARG A N 1
ATOM 3002 C CA . ARG A 1 373 ? -4.516 14.444 16.257 1.00 92.38 373 ARG A CA 1
ATOM 3003 C C . ARG A 1 373 ? -4.833 15.533 15.232 1.00 92.38 373 ARG A C 1
ATOM 3005 O O . ARG A 1 373 ? -5.966 15.595 14.778 1.00 92.38 373 ARG A O 1
ATOM 3012 N N . ASP A 1 374 ? -3.870 16.381 14.877 1.00 91.25 374 ASP A N 1
ATOM 3013 C CA . ASP A 1 374 ? -4.000 17.389 13.820 1.00 91.25 374 ASP A CA 1
ATOM 3014 C C . ASP A 1 374 ? -2.629 17.954 13.399 1.00 91.25 374 ASP A C 1
ATOM 3016 O O . ASP A 1 374 ? -1.582 17.600 13.950 1.00 91.25 374 ASP A O 1
ATOM 3020 N N . ASN A 1 375 ? -2.645 18.850 12.408 1.00 90.25 375 ASN A N 1
ATOM 3021 C CA . ASN A 1 375 ? -1.449 19.488 11.859 1.00 90.25 375 ASN A CA 1
ATOM 3022 C C . ASN A 1 375 ? -0.668 20.341 12.872 1.00 90.25 375 ASN A C 1
ATOM 3024 O O . ASN A 1 375 ? 0.523 20.545 12.661 1.00 90.25 375 ASN A O 1
ATOM 3028 N N . SER A 1 376 ? -1.280 20.811 13.967 1.00 90.94 376 SER A N 1
ATOM 3029 C CA . SER A 1 376 ? -0.548 21.588 14.979 1.00 90.94 376 SER A CA 1
ATOM 3030 C C . SER A 1 376 ? 0.436 20.713 15.755 1.00 90.94 376 SER A C 1
ATOM 3032 O O . SER A 1 376 ? 1.564 21.123 15.996 1.00 90.94 376 SER A O 1
ATOM 3034 N N . GLN A 1 377 ? 0.058 19.463 16.041 1.00 92.38 377 GLN A N 1
ATOM 3035 C CA . GLN A 1 377 ? 0.937 18.474 16.677 1.00 92.38 377 GLN A CA 1
ATOM 3036 C C . GLN A 1 377 ? 1.996 17.908 15.721 1.00 92.38 377 GLN A C 1
ATOM 3038 O O . GLN A 1 377 ? 2.952 17.276 16.161 1.00 92.38 377 GLN A O 1
ATOM 3043 N N . LEU A 1 378 ? 1.799 18.090 14.415 1.00 92.50 378 LEU A N 1
ATOM 3044 C CA . LEU A 1 378 ? 2.746 17.703 13.370 1.00 92.50 378 LEU A CA 1
ATOM 3045 C C . LEU A 1 378 ? 3.690 18.847 12.995 1.00 92.50 378 LEU A C 1
ATOM 3047 O O . LEU A 1 378 ? 4.660 18.613 12.270 1.00 92.50 378 LEU A O 1
ATOM 3051 N N . ALA A 1 379 ? 3.408 20.071 13.443 1.00 88.19 379 ALA A N 1
ATOM 3052 C CA . ALA A 1 379 ? 4.242 21.223 13.157 1.00 88.19 379 ALA A CA 1
ATOM 3053 C C . ALA A 1 379 ? 5.666 20.958 13.653 1.00 88.19 379 ALA A C 1
ATOM 3055 O O . ALA A 1 379 ? 5.863 20.468 14.761 1.00 88.19 379 ALA A O 1
ATOM 3056 N N . ARG A 1 380 ? 6.653 21.265 12.808 1.00 87.81 380 ARG A N 1
ATOM 3057 C CA . ARG A 1 380 ? 8.081 21.152 13.137 1.00 87.81 380 ARG A CA 1
ATOM 3058 C C . ARG A 1 380 ? 8.594 19.743 13.475 1.00 87.81 380 ARG A C 1
ATOM 3060 O O . ARG A 1 380 ? 9.733 19.598 13.888 1.00 87.81 380 ARG A O 1
ATOM 3067 N N . LEU A 1 381 ? 7.808 18.688 13.246 1.00 89.88 381 LEU A N 1
ATOM 3068 C CA . LEU A 1 381 ? 8.310 17.307 13.253 1.00 89.88 381 LEU A CA 1
ATOM 3069 C C . LEU A 1 381 ? 8.894 16.942 11.889 1.00 89.88 381 LEU A C 1
ATOM 3071 O O . LEU A 1 381 ? 8.279 17.260 10.866 1.00 89.88 381 LEU A O 1
ATOM 3075 N N . ASP A 1 382 ? 10.006 16.205 11.873 1.00 90.06 382 ASP A N 1
ATOM 3076 C CA . ASP A 1 382 ? 10.607 15.708 10.631 1.00 90.06 382 ASP A CA 1
ATOM 3077 C C . ASP A 1 382 ? 9.635 14.809 9.870 1.00 90.06 382 ASP A C 1
ATOM 3079 O O . ASP A 1 382 ? 8.918 13.990 10.457 1.00 90.06 382 ASP A O 1
ATOM 3083 N N . LYS A 1 383 ? 9.613 14.931 8.542 1.00 92.44 383 LYS A N 1
ATOM 3084 C CA . LYS A 1 383 ? 8.667 14.199 7.692 1.00 92.44 383 LYS A CA 1
ATOM 3085 C C . LYS A 1 383 ? 9.335 13.622 6.463 1.00 92.44 383 LYS A C 1
ATOM 3087 O O . LYS A 1 383 ? 10.125 14.283 5.801 1.00 92.44 383 LYS A O 1
ATOM 3092 N N . ARG A 1 384 ? 8.958 12.390 6.120 1.00 92.38 384 ARG A N 1
ATOM 3093 C CA . ARG A 1 384 ? 9.404 11.689 4.912 1.00 92.38 384 ARG A CA 1
ATOM 3094 C C . ARG A 1 384 ? 8.196 11.329 4.055 1.00 92.38 384 ARG A C 1
ATOM 3096 O O . ARG A 1 384 ? 7.512 10.339 4.306 1.00 92.38 384 ARG A O 1
ATOM 3103 N N . TYR A 1 385 ? 7.944 12.132 3.030 1.00 94.62 385 TYR A N 1
ATOM 3104 C CA . TYR A 1 385 ? 6.852 11.928 2.085 1.00 94.62 385 TYR A CA 1
ATOM 3105 C C . TYR A 1 385 ? 7.302 11.004 0.959 1.00 94.62 385 TYR A C 1
ATOM 3107 O O . TYR A 1 385 ? 8.171 11.371 0.176 1.00 94.62 385 TYR A O 1
ATOM 3115 N N . PHE A 1 386 ? 6.704 9.821 0.844 1.00 93.00 386 PHE A N 1
ATOM 3116 C CA . PHE A 1 386 ? 6.912 8.935 -0.303 1.00 93.00 386 PHE A CA 1
ATOM 3117 C C . PHE A 1 386 ? 5.849 9.186 -1.376 1.00 93.00 386 PHE A C 1
ATOM 3119 O O . PHE A 1 386 ? 4.686 9.398 -1.042 1.00 93.00 386 PHE A O 1
ATOM 3126 N N . VAL A 1 387 ? 6.210 9.048 -2.660 1.00 92.06 387 VAL A N 1
ATOM 3127 C CA . VAL A 1 387 ? 5.208 9.006 -3.751 1.00 92.06 387 VAL A CA 1
ATOM 3128 C C . VAL A 1 387 ? 4.202 7.885 -3.529 1.00 92.06 387 VAL A C 1
ATOM 3130 O O . VAL A 1 387 ? 3.015 8.070 -3.770 1.00 92.06 387 VAL A O 1
ATOM 3133 N N . THR A 1 388 ? 4.680 6.723 -3.073 1.00 87.69 388 THR A N 1
ATOM 3134 C CA . THR A 1 388 ? 3.845 5.606 -2.615 1.00 87.69 388 THR A CA 1
ATOM 3135 C C . THR A 1 388 ? 4.155 5.336 -1.148 1.00 87.69 388 THR A C 1
ATOM 3137 O O . THR A 1 388 ? 5.191 4.714 -0.867 1.00 87.69 388 THR A O 1
ATOM 3140 N N . PRO A 1 389 ? 3.295 5.808 -0.221 1.00 81.31 389 PRO A N 1
ATOM 3141 C CA . PRO A 1 389 ? 3.493 5.632 1.211 1.00 81.31 389 PRO A CA 1
ATOM 3142 C C . PRO A 1 389 ? 3.689 4.172 1.587 1.00 81.31 389 PRO A C 1
ATOM 3144 O O . PRO A 1 389 ? 4.710 3.855 2.182 1.00 81.31 389 PRO A O 1
ATOM 3147 N N . PHE A 1 390 ? 2.782 3.283 1.181 1.00 77.94 390 PHE A N 1
ATOM 3148 C CA . PHE A 1 390 ? 2.916 1.836 1.323 1.00 77.94 390 PHE A CA 1
ATOM 3149 C C . PHE A 1 390 ? 1.874 1.109 0.450 1.00 77.94 390 PHE A C 1
ATOM 3151 O O . PHE A 1 390 ? 0.822 1.679 0.190 1.00 77.94 390 PHE A O 1
ATOM 3158 N N . GLN A 1 391 ? 2.163 -0.117 -0.007 1.00 78.44 391 GLN A N 1
ATOM 3159 C CA . GLN A 1 391 ? 1.180 -1.019 -0.628 1.00 78.44 391 GLN A CA 1
ATOM 3160 C C . GLN A 1 391 ? 1.668 -2.478 -0.548 1.00 78.44 391 GLN A C 1
ATOM 3162 O O . GLN A 1 391 ? 2.840 -2.760 -0.807 1.00 78.44 391 GLN A O 1
ATOM 3167 N N . TRP A 1 392 ? 0.790 -3.404 -0.151 1.00 70.19 392 TRP A N 1
ATOM 3168 C CA . TRP A 1 392 ? 1.129 -4.826 0.034 1.00 70.19 392 TRP A CA 1
ATOM 3169 C C . TRP A 1 392 ? 0.926 -5.635 -1.247 1.00 70.19 392 TRP A C 1
ATOM 3171 O O . TRP A 1 392 ? 1.843 -6.321 -1.714 1.00 70.19 392 TRP A O 1
ATOM 3181 N N . GLU A 1 393 ? -0.277 -5.526 -1.808 1.00 67.69 393 GLU A N 1
ATOM 3182 C CA . GLU A 1 393 ? -0.739 -6.248 -2.987 1.00 67.69 393 GLU A CA 1
ATOM 3183 C C . GLU A 1 393 ? -1.134 -5.254 -4.084 1.00 67.69 393 GLU A C 1
ATOM 3185 O O . GLU A 1 393 ? -1.672 -4.172 -3.825 1.00 67.69 393 GLU A O 1
ATOM 3190 N N . GLY A 1 394 ? -0.805 -5.610 -5.326 1.00 73.19 394 GLY A N 1
ATOM 3191 C CA . GLY A 1 394 ? -1.291 -4.880 -6.488 1.00 73.19 394 GLY A CA 1
ATOM 3192 C C . GLY A 1 394 ? -2.781 -5.166 -6.694 1.00 73.19 394 GLY A C 1
ATOM 3193 O O . GLY A 1 394 ? -3.260 -6.225 -6.287 1.00 73.19 394 GLY A O 1
ATOM 3194 N N . PRO A 1 395 ? -3.532 -4.280 -7.355 1.00 78.88 395 PRO A N 1
ATOM 3195 C CA . PRO A 1 395 ? -4.956 -4.508 -7.597 1.00 78.88 395 PRO A CA 1
ATOM 3196 C C . PRO A 1 395 ? -5.248 -5.792 -8.378 1.00 78.88 395 PRO A C 1
ATOM 3198 O O . PRO A 1 395 ? -6.235 -6.475 -8.116 1.00 78.88 395 PRO A O 1
ATOM 3201 N N . SER A 1 396 ? -4.333 -6.200 -9.262 1.00 74.69 396 SER A N 1
ATOM 3202 C CA . SER A 1 396 ? -4.453 -7.477 -9.968 1.00 74.69 396 SER A CA 1
ATOM 3203 C C . SER A 1 396 ? -4.238 -8.729 -9.111 1.00 74.69 396 SER A C 1
ATOM 3205 O O . SER A 1 396 ? -4.303 -9.831 -9.646 1.00 74.69 396 SER A O 1
ATOM 3207 N N . SER A 1 397 ? -4.011 -8.596 -7.800 1.00 75.81 397 SER A N 1
ATOM 3208 C CA . SER A 1 397 ? -4.026 -9.723 -6.858 1.00 75.81 397 SER A CA 1
ATOM 3209 C C . SER A 1 397 ? -5.441 -10.160 -6.465 1.00 75.81 397 SER A C 1
ATOM 3211 O O . SER A 1 397 ? -5.616 -11.316 -6.094 1.00 75.81 397 SER A O 1
ATOM 3213 N N . HIS A 1 398 ? -6.445 -9.276 -6.559 1.00 80.38 398 HIS A N 1
ATOM 3214 C CA . HIS A 1 398 ? -7.826 -9.570 -6.130 1.00 80.38 398 HIS A CA 1
ATOM 3215 C C . HIS A 1 398 ? -8.844 -9.561 -7.276 1.00 80.38 398 HIS A C 1
ATOM 3217 O O . HIS A 1 398 ? -9.951 -10.071 -7.120 1.00 80.38 398 HIS A O 1
ATOM 3223 N N . LEU A 1 399 ? -8.475 -8.990 -8.425 1.00 78.38 399 LEU A N 1
ATOM 3224 C CA . LEU A 1 399 ? -9.320 -8.890 -9.610 1.00 78.38 399 LEU A CA 1
ATOM 3225 C C . LEU A 1 399 ? -8.442 -8.890 -10.865 1.00 78.38 399 LEU A C 1
ATOM 3227 O O . LEU A 1 399 ? -7.500 -8.113 -10.938 1.00 78.38 399 LEU A O 1
ATOM 3231 N N . ALA A 1 400 ? -8.754 -9.689 -11.887 1.00 70.00 400 ALA A N 1
ATOM 3232 C CA . ALA A 1 400 ? -7.906 -9.814 -13.082 1.00 70.00 400 ALA A CA 1
ATOM 3233 C C . ALA A 1 400 ? -7.527 -8.471 -13.732 1.00 70.00 400 ALA A C 1
ATOM 3235 O O . ALA A 1 400 ? -6.348 -8.220 -13.994 1.00 70.00 400 ALA A O 1
ATOM 3236 N N . SER A 1 401 ? -8.509 -7.591 -13.923 1.00 69.25 401 SER A N 1
ATOM 3237 C CA . SER A 1 401 ? -8.365 -6.254 -14.509 1.00 69.25 401 SER A CA 1
ATOM 3238 C C . SER A 1 401 ? -7.904 -5.183 -13.516 1.00 69.25 401 SER A C 1
ATOM 3240 O O . SER A 1 401 ? -7.845 -4.016 -13.880 1.00 69.25 401 SER A O 1
ATOM 3242 N N . GLY A 1 402 ? -7.554 -5.537 -12.276 1.00 75.44 402 GLY A N 1
ATOM 3243 C CA . GLY A 1 402 ? -7.387 -4.576 -11.186 1.00 75.44 402 GLY A CA 1
ATOM 3244 C C . GLY A 1 402 ? -6.481 -3.377 -11.494 1.00 75.44 402 GLY A C 1
ATOM 3245 O O . GLY A 1 402 ? -6.780 -2.258 -11.081 1.00 75.44 402 GLY A O 1
ATOM 3246 N N . GLU A 1 403 ? -5.384 -3.575 -12.230 1.00 75.06 403 GLU A N 1
ATOM 3247 C CA . GLU A 1 403 ? -4.452 -2.492 -12.588 1.00 75.06 403 GLU A CA 1
ATOM 3248 C C . GLU A 1 403 ? -5.102 -1.360 -13.408 1.00 75.06 403 GLU A C 1
ATOM 3250 O O . GLU A 1 403 ? -4.618 -0.229 -13.360 1.00 75.06 403 GLU A O 1
ATOM 3255 N N . SER A 1 404 ? -6.214 -1.608 -14.118 1.00 75.06 404 SER A N 1
ATOM 3256 C CA . SER A 1 404 ? -6.922 -0.563 -14.878 1.00 75.06 404 SER A CA 1
ATOM 3257 C C . SER A 1 404 ? -7.599 0.487 -13.997 1.00 75.06 404 SER A C 1
ATOM 3259 O O . SER A 1 404 ? -7.984 1.538 -14.503 1.00 75.06 404 SER A O 1
ATOM 3261 N N . TYR A 1 405 ? -7.744 0.213 -12.698 1.00 84.31 405 TYR A N 1
ATOM 3262 C CA . TYR A 1 405 ? -8.387 1.103 -11.730 1.00 84.31 405 TYR A CA 1
ATOM 3263 C C . TYR A 1 405 ? -7.410 2.042 -11.018 1.00 84.31 405 TYR A C 1
ATOM 3265 O O . TYR A 1 405 ? -7.836 2.898 -10.242 1.00 84.31 405 TYR A O 1
ATOM 3273 N N . LEU A 1 406 ? -6.105 1.905 -11.268 1.00 81.69 406 LEU A N 1
ATOM 3274 C CA . LEU A 1 406 ? -5.110 2.816 -10.721 1.00 81.69 406 LEU A CA 1
ATOM 3275 C C . LEU A 1 406 ? -5.167 4.172 -11.418 1.00 81.69 406 LEU A C 1
ATOM 3277 O O . LEU A 1 406 ? -4.966 4.280 -12.626 1.00 81.69 406 LEU A O 1
ATOM 3281 N N . THR A 1 407 ? -5.317 5.234 -10.632 1.00 84.31 407 THR A N 1
ATOM 3282 C CA . THR A 1 407 ? -5.166 6.613 -11.125 1.00 84.31 407 THR A CA 1
ATOM 3283 C C . THR A 1 407 ? -3.763 7.171 -10.877 1.00 84.31 407 THR A C 1
ATOM 3285 O O . THR A 1 407 ? -3.438 8.287 -11.293 1.00 84.31 407 THR A O 1
ATOM 3288 N N . ARG A 1 408 ? -2.901 6.381 -10.225 1.00 81.06 408 ARG A N 1
ATOM 3289 C CA . ARG A 1 408 ? -1.507 6.704 -9.914 1.00 81.06 408 ARG A CA 1
ATOM 3290 C C . ARG A 1 408 ? -0.598 5.479 -10.077 1.00 81.06 408 ARG A C 1
ATOM 3292 O O . ARG A 1 408 ? -0.996 4.375 -9.709 1.00 81.06 408 ARG A O 1
ATOM 3299 N N . PRO A 1 409 ? 0.646 5.652 -10.559 1.00 78.44 409 PRO A N 1
ATOM 3300 C CA . PRO A 1 409 ? 1.640 4.588 -10.520 1.00 78.44 409 PRO A CA 1
ATOM 3301 C C . PRO A 1 409 ? 1.962 4.148 -9.087 1.00 78.44 409 PRO A C 1
ATOM 3303 O O . PRO A 1 409 ? 2.133 4.982 -8.195 1.00 78.44 409 PRO A O 1
ATOM 3306 N N . ILE A 1 410 ? 2.122 2.840 -8.893 1.00 78.62 410 ILE A N 1
ATOM 3307 C CA . ILE A 1 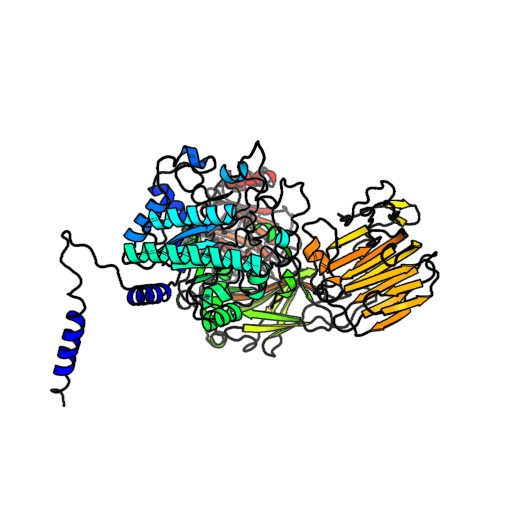410 ? 2.659 2.256 -7.660 1.00 78.62 410 ILE A CA 1
ATOM 3308 C C . ILE A 1 410 ? 4.172 2.140 -7.816 1.00 78.62 410 ILE A C 1
ATOM 3310 O O . ILE A 1 410 ? 4.657 1.561 -8.789 1.00 78.62 410 ILE A O 1
ATOM 3314 N N . ILE A 1 411 ? 4.911 2.683 -6.851 1.00 81.69 411 ILE A N 1
ATOM 3315 C CA . ILE A 1 411 ? 6.377 2.674 -6.844 1.00 81.69 411 ILE A CA 1
ATOM 3316 C C . ILE A 1 411 ? 6.841 2.103 -5.520 1.00 81.69 411 ILE A C 1
ATOM 3318 O O . ILE A 1 411 ? 6.756 2.766 -4.483 1.00 81.69 411 ILE A O 1
ATOM 3322 N N . LEU A 1 412 ? 7.310 0.863 -5.565 1.00 78.19 412 LEU A N 1
ATOM 3323 C CA . LEU A 1 412 ? 7.802 0.159 -4.395 1.00 78.19 412 LEU A CA 1
ATOM 3324 C C . LEU A 1 412 ? 9.067 -0.626 -4.733 1.00 78.19 412 LEU A C 1
ATOM 3326 O O . LEU A 1 412 ? 9.230 -1.070 -5.868 1.00 78.19 412 LEU A O 1
ATOM 3330 N N . PRO A 1 413 ? 9.907 -0.938 -3.736 1.00 75.62 413 PRO A N 1
ATOM 3331 C CA . PRO A 1 413 ? 11.059 -1.816 -3.924 1.00 75.62 413 PRO A CA 1
ATOM 3332 C C . PRO A 1 413 ? 10.719 -3.178 -4.524 1.00 75.62 413 PRO A C 1
ATOM 3334 O O . PRO A 1 413 ? 11.513 -3.743 -5.266 1.00 75.62 413 PRO A O 1
ATOM 3337 N N . THR A 1 414 ? 9.541 -3.708 -4.201 1.00 70.25 414 THR A N 1
ATOM 3338 C CA . THR A 1 414 ? 9.063 -5.001 -4.704 1.00 70.25 414 THR A CA 1
ATOM 3339 C C . THR A 1 414 ? 8.306 -4.911 -6.021 1.00 70.25 414 THR A C 1
ATOM 3341 O O . THR A 1 414 ? 7.986 -5.944 -6.597 1.00 70.25 414 THR A O 1
ATOM 3344 N N . SER A 1 415 ? 8.009 -3.700 -6.485 1.00 71.00 415 SER A N 1
ATOM 3345 C CA . SER A 1 415 ? 7.357 -3.432 -7.766 1.00 71.00 415 SER A CA 1
ATOM 3346 C C . SER A 1 415 ? 7.903 -2.111 -8.326 1.00 71.00 415 SER A C 1
ATOM 3348 O O . SER A 1 415 ? 7.201 -1.094 -8.272 1.00 71.00 415 SER A O 1
ATOM 3350 N N . PRO A 1 416 ? 9.171 -2.088 -8.784 1.00 75.88 416 PRO A N 1
ATOM 3351 C CA . PRO A 1 416 ? 9.793 -0.874 -9.291 1.00 75.88 416 PRO A CA 1
ATOM 3352 C C . PRO A 1 416 ? 9.107 -0.367 -10.566 1.00 75.88 416 PRO A C 1
ATOM 3354 O O . PRO A 1 416 ? 8.637 -1.134 -11.411 1.00 75.88 416 PRO A O 1
ATOM 3357 N N . TYR A 1 417 ? 9.075 0.954 -10.711 1.00 76.69 417 TYR A N 1
ATOM 3358 C CA . TYR A 1 417 ? 8.508 1.644 -11.864 1.00 76.69 417 TYR A CA 1
ATOM 3359 C C . TYR A 1 417 ? 9.611 2.082 -12.829 1.00 76.69 417 TYR A C 1
ATOM 3361 O O . TYR A 1 417 ? 10.612 2.659 -12.417 1.00 76.69 417 TYR A O 1
ATOM 3369 N N . TYR A 1 418 ? 9.442 1.844 -14.122 1.00 75.19 418 TYR A N 1
ATOM 3370 C CA . TYR A 1 418 ? 10.472 2.062 -15.132 1.00 75.19 418 TYR A CA 1
ATOM 3371 C C . TYR A 1 418 ? 10.296 3.403 -15.815 1.00 75.19 418 TYR A C 1
ATOM 3373 O O . TYR A 1 418 ? 9.292 3.676 -16.470 1.00 75.19 418 TYR A O 1
ATOM 3381 N N . ILE A 1 419 ? 11.320 4.240 -15.689 1.00 76.81 419 ILE A N 1
ATOM 3382 C CA . ILE A 1 419 ? 11.392 5.520 -16.379 1.00 76.81 419 ILE A CA 1
ATOM 3383 C C . ILE A 1 419 ? 12.036 5.280 -17.738 1.00 76.81 419 ILE A C 1
ATOM 3385 O O . ILE A 1 419 ? 13.215 4.926 -17.846 1.00 76.81 419 ILE A O 1
ATOM 3389 N N . VAL A 1 420 ? 11.239 5.492 -18.780 1.00 71.88 420 VAL A N 1
ATOM 3390 C CA . VAL A 1 420 ? 11.655 5.319 -20.170 1.00 71.88 420 VAL A CA 1
ATOM 3391 C C . VAL A 1 420 ? 12.511 6.512 -20.625 1.00 71.88 420 VAL A C 1
ATOM 3393 O O . VAL A 1 420 ? 12.096 7.663 -20.442 1.00 71.88 420 VAL A O 1
ATOM 3396 N N . PRO A 1 421 ? 13.685 6.289 -21.247 1.00 69.31 421 PRO A N 1
ATOM 3397 C CA . PRO A 1 421 ? 14.509 7.362 -21.804 1.00 69.31 421 PRO A CA 1
ATOM 3398 C C . PRO A 1 421 ? 13.735 8.233 -22.792 1.00 69.31 421 PRO A C 1
ATOM 3400 O O . PRO A 1 421 ? 12.994 7.733 -23.635 1.00 69.31 421 PRO A O 1
ATOM 3403 N N . GLY A 1 422 ? 13.894 9.551 -22.683 1.00 65.69 422 GLY A N 1
ATOM 3404 C CA . GLY A 1 422 ? 13.193 10.518 -23.529 1.00 65.69 422 GLY A CA 1
ATOM 3405 C C . GLY A 1 422 ? 11.708 10.705 -23.221 1.00 65.69 422 GLY A C 1
ATOM 3406 O O . GLY A 1 422 ? 11.088 11.612 -23.778 1.00 65.69 422 GLY A O 1
ATOM 3407 N N . MET A 1 423 ? 11.132 9.913 -22.315 1.00 72.88 423 MET A N 1
ATOM 3408 C CA . MET A 1 423 ? 9.756 10.085 -21.872 1.00 72.88 423 MET A CA 1
ATOM 3409 C C . MET A 1 423 ? 9.673 10.861 -20.562 1.00 72.88 423 MET A C 1
ATOM 3411 O O . MET A 1 423 ? 10.508 10.727 -19.668 1.00 72.88 423 MET A O 1
ATOM 3415 N N . LYS A 1 424 ? 8.610 11.659 -20.445 1.00 81.25 424 LYS A N 1
ATOM 3416 C CA . LYS A 1 424 ? 8.209 12.274 -19.181 1.00 81.25 424 LYS A CA 1
ATOM 3417 C C . LYS A 1 424 ? 7.355 11.280 -18.407 1.00 81.25 424 LYS A C 1
ATOM 3419 O O . LYS A 1 424 ? 6.293 10.890 -18.881 1.00 81.25 424 LYS A O 1
ATOM 3424 N N . THR A 1 425 ? 7.815 10.906 -17.222 1.00 85.12 425 THR A N 1
ATOM 3425 C CA . THR A 1 425 ? 7.011 10.194 -16.225 1.00 85.12 425 THR A CA 1
ATOM 3426 C C . THR A 1 425 ? 6.483 11.215 -15.229 1.00 85.12 425 THR A C 1
ATOM 3428 O O . THR A 1 425 ? 7.266 12.011 -14.716 1.00 85.12 425 THR A O 1
ATOM 3431 N N . VAL A 1 426 ? 5.176 11.216 -14.963 1.00 89.00 426 VAL A N 1
ATOM 3432 C CA . VAL A 1 426 ? 4.562 12.120 -13.980 1.00 89.00 4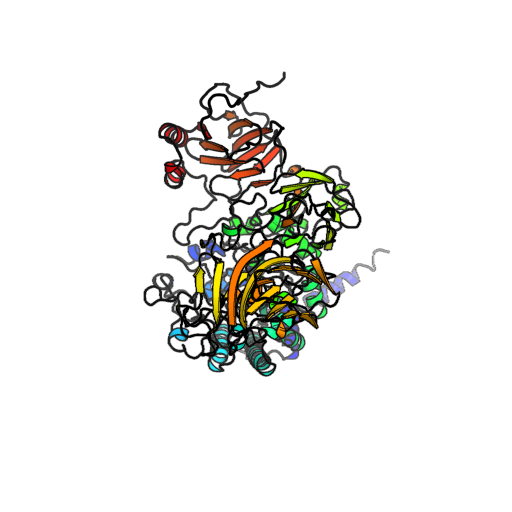26 VAL A CA 1
ATOM 3433 C C . VAL A 1 426 ? 4.113 11.314 -12.772 1.00 89.00 426 VAL A C 1
ATOM 3435 O O . VAL A 1 426 ? 3.311 10.393 -12.902 1.00 89.00 426 VAL A O 1
ATOM 3438 N N . LEU A 1 427 ? 4.636 11.669 -11.603 1.00 92.12 427 LEU A N 1
ATOM 3439 C CA . LEU A 1 427 ? 4.321 11.048 -10.322 1.00 92.12 427 LEU A CA 1
ATOM 3440 C C . LEU A 1 427 ? 3.679 12.074 -9.394 1.00 92.12 427 LEU A C 1
ATOM 3442 O O . LEU A 1 427 ? 4.076 13.236 -9.396 1.00 92.12 427 LEU A O 1
ATOM 3446 N N . LYS A 1 428 ? 2.712 11.649 -8.580 1.00 92.31 428 LYS A N 1
ATOM 3447 C CA . LYS A 1 428 ? 2.020 12.536 -7.638 1.00 92.31 428 LYS A CA 1
ATOM 3448 C C . LYS A 1 428 ? 2.608 12.401 -6.239 1.00 92.31 428 LYS A C 1
ATOM 3450 O O . LYS A 1 428 ? 2.746 11.289 -5.737 1.00 92.31 428 LYS A O 1
ATOM 3455 N N . LEU A 1 429 ? 2.931 13.532 -5.618 1.00 94.19 429 LEU A N 1
ATOM 3456 C CA . LEU A 1 429 ? 3.369 13.621 -4.225 1.00 94.19 429 LEU A CA 1
ATOM 3457 C C . LEU A 1 429 ? 2.438 14.561 -3.456 1.00 94.19 429 LEU A C 1
ATOM 3459 O O . LEU A 1 429 ? 2.279 15.718 -3.839 1.00 94.19 429 LEU A O 1
ATOM 3463 N N . GLU A 1 430 ? 1.837 14.077 -2.375 1.00 93.12 430 GLU A N 1
ATOM 3464 C CA . GLU A 1 430 ? 0.937 14.865 -1.529 1.00 93.12 430 GLU A CA 1
ATOM 3465 C C . GLU A 1 430 ? 1.676 15.340 -0.282 1.00 93.12 430 GLU A C 1
ATOM 3467 O O . GLU A 1 430 ? 2.133 14.528 0.519 1.00 93.12 430 GLU A O 1
ATOM 3472 N N . LEU A 1 431 ? 1.814 16.658 -0.135 1.00 94.50 431 LEU A N 1
ATOM 3473 C CA . LEU A 1 431 ? 2.525 17.291 0.971 1.00 94.50 431 LEU A CA 1
ATOM 3474 C C . LEU A 1 431 ? 1.551 17.932 1.957 1.00 94.50 431 LEU A C 1
ATOM 3476 O O . LEU A 1 431 ? 0.622 18.630 1.552 1.00 94.50 431 LEU A O 1
ATOM 3480 N N . GLY A 1 432 ? 1.802 17.741 3.252 1.00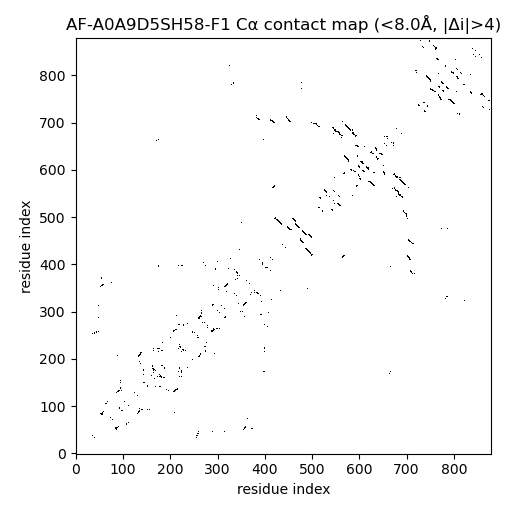 92.75 432 GLY A N 1
ATOM 3481 C CA . GLY A 1 432 ? 1.118 18.488 4.308 1.00 92.75 432 GLY A CA 1
ATOM 3482 C C . GLY A 1 432 ? 1.780 19.824 4.648 1.00 92.75 432 GLY A C 1
ATOM 3483 O O . GLY A 1 432 ? 1.131 20.723 5.183 1.00 92.75 432 GLY A O 1
ATOM 3484 N N . GLU A 1 433 ? 3.062 19.956 4.309 1.00 88.38 433 GLU A N 1
ATOM 3485 C CA . GLU A 1 433 ? 3.855 21.152 4.569 1.00 88.38 433 GLU A CA 1
ATOM 3486 C C . GLU A 1 433 ? 3.454 22.327 3.685 1.00 88.38 433 GLU A C 1
ATOM 3488 O O . GLU A 1 433 ? 3.081 22.150 2.523 1.00 88.38 433 GLU A O 1
ATOM 3493 N N . ASP A 1 434 ? 3.602 23.531 4.234 1.00 84.94 434 ASP A N 1
ATOM 3494 C CA . ASP A 1 434 ? 3.562 24.768 3.467 1.00 84.94 434 ASP A CA 1
ATOM 3495 C C . ASP A 1 434 ? 4.992 25.189 3.090 1.00 84.94 434 ASP A C 1
ATOM 3497 O O . ASP A 1 434 ? 5.765 25.578 3.968 1.00 84.94 434 ASP A O 1
ATOM 3501 N N . PRO A 1 435 ? 5.384 25.128 1.806 1.00 76.00 435 PRO A N 1
ATOM 3502 C CA . PRO A 1 435 ? 6.740 25.470 1.383 1.00 76.00 435 PRO A CA 1
ATOM 3503 C C . PRO A 1 435 ? 7.128 26.934 1.618 1.00 76.00 435 PRO A C 1
ATOM 3505 O O . PRO A 1 435 ? 8.321 27.237 1.583 1.00 76.00 435 PRO A O 1
ATOM 3508 N N . ASP A 1 436 ? 6.180 27.830 1.915 1.00 75.94 436 ASP A N 1
ATOM 3509 C CA . ASP A 1 436 ? 6.492 29.194 2.359 1.00 75.94 436 ASP A CA 1
ATOM 3510 C C . ASP A 1 436 ? 7.179 29.223 3.737 1.00 75.94 436 ASP A C 1
ATOM 3512 O O . ASP A 1 436 ? 7.819 30.211 4.103 1.00 75.94 436 ASP A O 1
ATOM 3516 N N . MET A 1 437 ? 7.160 28.120 4.494 1.00 78.44 437 MET A N 1
ATOM 3517 C CA . MET A 1 437 ? 7.984 27.996 5.699 1.00 78.44 437 MET A CA 1
ATOM 3518 C C . MET A 1 437 ? 9.488 27.981 5.398 1.00 78.44 437 MET A C 1
ATOM 3520 O O . MET A 1 437 ? 10.277 28.319 6.274 1.00 78.44 437 MET A O 1
ATOM 3524 N N . LEU A 1 438 ? 9.891 27.673 4.157 1.00 74.56 438 LEU A N 1
ATOM 3525 C CA . LEU A 1 438 ? 11.295 27.697 3.726 1.00 74.56 438 LEU A CA 1
ATOM 3526 C C . LEU A 1 438 ? 11.888 29.113 3.654 1.00 74.56 438 LEU A C 1
ATOM 3528 O O . LEU A 1 438 ? 13.048 29.282 3.289 1.00 74.56 438 LEU A O 1
ATOM 3532 N N . LEU A 1 439 ? 11.086 30.138 3.947 1.00 71.25 439 LEU A N 1
ATOM 3533 C CA . LEU A 1 439 ? 11.489 31.547 3.936 1.00 71.25 439 LEU A CA 1
ATOM 3534 C C . LEU A 1 439 ? 11.939 32.051 5.297 1.00 71.25 439 LEU A C 1
ATOM 3536 O O . LEU A 1 439 ? 12.427 33.175 5.401 1.00 71.25 439 LEU A O 1
ATOM 3540 N N . LYS A 1 440 ? 11.710 31.254 6.337 1.00 78.19 440 LYS A N 1
ATOM 3541 C CA . LYS A 1 440 ? 11.977 31.644 7.710 1.00 78.19 440 LYS A CA 1
ATOM 3542 C C . LYS A 1 440 ? 13.403 31.240 8.108 1.00 78.19 440 LYS A C 1
ATOM 3544 O O . LYS A 1 440 ? 13.929 30.275 7.556 1.00 78.19 440 LYS A O 1
ATOM 3549 N N . PRO A 1 441 ? 14.039 31.949 9.058 1.00 70.06 441 PRO A N 1
ATOM 3550 C CA . PRO A 1 441 ? 15.378 31.601 9.548 1.00 70.06 441 PRO A CA 1
ATOM 3551 C C . PRO A 1 441 ? 15.471 30.186 10.134 1.00 70.06 441 PRO A C 1
ATOM 3553 O O . PRO A 1 441 ? 16.533 29.578 10.126 1.00 70.06 441 PRO A O 1
ATOM 3556 N N . ASP A 1 442 ? 14.346 29.666 10.618 1.00 75.25 442 ASP A N 1
ATOM 3557 C CA . ASP A 1 442 ? 14.159 28.345 11.211 1.00 75.25 442 ASP A CA 1
ATOM 3558 C C . ASP A 1 442 ? 13.510 27.352 10.224 1.00 75.25 442 ASP A C 1
ATOM 3560 O O . ASP A 1 442 ? 12.778 26.443 10.629 1.00 75.25 442 ASP A O 1
ATOM 3564 N N . ALA A 1 443 ? 13.719 27.553 8.920 1.00 83.25 443 ALA A N 1
ATOM 3565 C CA . ALA A 1 443 ? 13.253 26.655 7.871 1.00 83.25 443 ALA A CA 1
ATOM 3566 C C . ALA A 1 443 ? 13.882 25.255 8.001 1.00 83.25 443 ALA A C 1
ATOM 3568 O O . ALA A 1 443 ? 15.067 25.141 8.321 1.00 83.25 443 ALA A O 1
ATOM 3569 N N . PRO A 1 444 ? 13.135 24.180 7.694 1.00 88.56 444 PRO A N 1
ATOM 3570 C CA . PRO A 1 444 ? 13.734 22.859 7.599 1.00 88.56 444 PRO A CA 1
ATOM 3571 C C . PRO A 1 444 ? 14.636 22.737 6.371 1.00 88.56 444 PRO A C 1
ATOM 3573 O O . PRO A 1 444 ? 14.422 23.376 5.335 1.00 88.56 444 PRO A O 1
ATOM 3576 N N . GLU A 1 445 ? 15.581 21.810 6.453 1.00 87.75 445 GLU A N 1
ATOM 3577 C CA . GLU A 1 445 ? 16.258 21.289 5.278 1.00 87.75 445 GLU A CA 1
ATOM 3578 C C . GLU A 1 445 ? 15.287 20.417 4.470 1.00 87.75 445 GLU A C 1
ATOM 3580 O O . GLU A 1 445 ? 14.563 19.587 5.026 1.00 87.75 445 GLU A O 1
ATOM 3585 N N . VAL A 1 446 ? 15.276 20.602 3.146 1.00 91.69 446 VAL A N 1
ATOM 3586 C CA . VAL A 1 446 ? 14.434 19.822 2.233 1.00 91.69 446 VAL A CA 1
ATOM 3587 C C . VAL A 1 446 ? 15.281 19.100 1.203 1.00 91.69 446 VAL A C 1
ATOM 3589 O O . VAL A 1 446 ? 16.003 19.718 0.412 1.00 91.69 446 VAL A O 1
ATOM 3592 N N . ARG A 1 447 ? 15.119 17.779 1.158 1.00 92.25 447 ARG A N 1
ATOM 3593 C CA . ARG A 1 447 ? 15.890 16.900 0.282 1.00 92.25 447 ARG A CA 1
ATOM 3594 C C . ARG A 1 447 ? 14.992 15.929 -0.467 1.00 92.25 447 ARG A C 1
ATOM 3596 O O . ARG A 1 447 ? 14.144 15.263 0.116 1.00 92.25 447 ARG A O 1
ATOM 3603 N N . GLY A 1 448 ? 15.210 15.812 -1.770 1.00 95.19 448 GLY A N 1
ATOM 3604 C CA . GLY A 1 448 ? 14.655 14.738 -2.586 1.00 95.19 448 GLY A CA 1
ATOM 3605 C C . GLY A 1 448 ? 15.594 13.537 -2.594 1.00 95.19 448 GLY A C 1
ATOM 3606 O O . GLY A 1 448 ? 16.801 13.709 -2.764 1.00 95.19 448 GLY A O 1
ATOM 3607 N N . VAL A 1 449 ? 15.059 12.326 -2.450 1.00 94.25 449 VAL A N 1
ATOM 3608 C CA . VAL A 1 449 ? 15.841 11.086 -2.509 1.00 94.25 449 VAL A CA 1
ATOM 3609 C C . VAL A 1 449 ? 15.166 10.082 -3.434 1.00 94.25 449 VAL A C 1
ATOM 3611 O O . VAL A 1 449 ? 13.983 9.771 -3.294 1.00 94.25 449 VAL A O 1
ATOM 3614 N N . ILE A 1 450 ? 15.937 9.561 -4.381 1.00 93.31 450 ILE A N 1
ATOM 3615 C CA . ILE A 1 450 ? 15.562 8.477 -5.286 1.00 93.31 450 ILE A CA 1
ATOM 3616 C C . ILE A 1 450 ? 16.308 7.217 -4.873 1.00 93.31 450 ILE A C 1
ATOM 3618 O O . ILE A 1 450 ? 17.506 7.276 -4.609 1.00 93.31 450 ILE A O 1
ATOM 3622 N N . ARG A 1 451 ? 15.620 6.073 -4.917 1.00 90.38 451 ARG A N 1
ATOM 3623 C CA . ARG A 1 451 ? 16.238 4.747 -4.950 1.00 90.38 451 ARG A CA 1
ATOM 3624 C C . ARG A 1 451 ? 15.966 4.075 -6.287 1.00 90.38 451 ARG A C 1
ATOM 3626 O O . ARG A 1 451 ? 14.816 3.885 -6.679 1.00 90.38 451 ARG A O 1
ATOM 3633 N N . LYS A 1 452 ? 17.031 3.649 -6.942 1.00 87.94 452 LYS A N 1
ATOM 3634 C CA . LYS A 1 452 ? 17.061 2.816 -8.134 1.00 87.94 452 LYS A CA 1
ATOM 3635 C C . LYS A 1 452 ? 17.198 1.347 -7.736 1.00 87.94 452 LYS A C 1
ATOM 3637 O O . LYS A 1 452 ? 17.851 1.008 -6.752 1.00 87.94 452 LYS A O 1
ATOM 3642 N N . SER A 1 453 ? 16.586 0.474 -8.524 1.00 79.38 453 SER A N 1
ATOM 3643 C CA . SER A 1 453 ? 16.792 -0.983 -8.469 1.00 79.38 453 SER A CA 1
ATOM 3644 C C . SER A 1 453 ? 17.521 -1.520 -9.707 1.00 79.38 453 SER A C 1
ATOM 3646 O O . SER A 1 453 ? 17.860 -2.698 -9.758 1.00 79.38 453 SER A O 1
ATOM 3648 N N . GLY A 1 454 ? 17.804 -0.649 -10.680 1.00 74.94 454 GLY A N 1
ATOM 3649 C CA . GLY A 1 454 ? 18.420 -0.981 -11.959 1.00 74.94 454 GLY A CA 1
ATOM 3650 C C . GLY A 1 454 ? 18.548 0.246 -12.868 1.00 74.94 454 GLY A C 1
ATOM 3651 O O . GLY A 1 454 ? 17.824 1.231 -12.706 1.00 74.94 454 GLY A O 1
ATOM 3652 N N . GLY A 1 455 ? 19.469 0.176 -13.832 1.00 72.25 455 GLY A N 1
ATOM 3653 C CA . GLY A 1 455 ? 19.812 1.278 -14.737 1.00 72.25 455 GLY A CA 1
ATOM 3654 C C . GLY A 1 455 ? 20.915 2.192 -14.187 1.00 72.25 455 GLY A C 1
ATOM 3655 O O . GLY A 1 455 ? 20.913 2.568 -13.018 1.00 72.25 455 GLY A O 1
ATOM 3656 N N . SER A 1 456 ? 21.881 2.547 -15.038 1.00 71.94 456 SER A N 1
ATOM 3657 C CA . SER A 1 456 ? 23.041 3.381 -14.674 1.00 71.94 456 SER A CA 1
ATOM 3658 C C . SER A 1 456 ? 22.848 4.868 -14.970 1.00 71.94 456 SER A C 1
ATOM 3660 O O . SER A 1 456 ? 23.604 5.699 -14.465 1.00 71.94 456 SER A O 1
ATOM 3662 N N . LYS A 1 457 ? 21.846 5.224 -15.785 1.00 82.00 457 LYS A N 1
ATOM 3663 C CA . LYS A 1 457 ? 21.581 6.620 -16.127 1.00 82.00 457 LYS A CA 1
ATOM 3664 C C . LYS A 1 457 ? 21.055 7.394 -14.927 1.00 82.00 457 LYS A C 1
ATOM 3666 O O . LYS A 1 457 ? 20.404 6.851 -14.038 1.00 82.00 457 LYS A O 1
ATOM 3671 N N . LEU A 1 458 ? 21.337 8.689 -14.947 1.00 88.38 458 LEU A N 1
ATOM 3672 C CA . LEU A 1 458 ? 20.901 9.605 -13.911 1.00 88.38 458 LEU A CA 1
ATOM 3673 C C . LEU A 1 458 ? 19.526 10.183 -14.249 1.00 88.38 458 LEU A C 1
ATOM 3675 O O . LEU A 1 458 ? 19.264 10.560 -15.397 1.00 88.38 458 LEU A O 1
ATOM 3679 N N . ILE A 1 459 ? 18.665 10.296 -13.242 1.00 91.25 459 ILE A N 1
ATOM 3680 C CA . ILE A 1 459 ? 17.310 10.829 -13.407 1.00 91.25 459 ILE A CA 1
ATOM 3681 C C . ILE A 1 459 ? 17.340 12.353 -13.270 1.00 91.25 459 ILE A C 1
ATOM 3683 O O . ILE A 1 459 ? 17.965 12.911 -12.366 1.00 91.25 459 ILE A O 1
ATOM 3687 N N . THR A 1 460 ? 16.654 13.048 -14.174 1.00 94.38 460 THR A N 1
ATOM 3688 C CA . THR A 1 460 ? 16.281 14.452 -13.985 1.00 94.38 460 THR A CA 1
ATOM 3689 C C . THR A 1 460 ? 14.880 14.513 -13.405 1.00 94.38 460 THR A C 1
ATOM 3691 O O . THR A 1 460 ? 13.983 13.835 -13.895 1.00 94.38 460 THR A O 1
ATOM 3694 N N . ILE A 1 461 ? 14.688 15.354 -12.394 1.00 97.00 461 ILE A N 1
ATOM 3695 C CA . ILE A 1 461 ? 13.391 15.588 -11.769 1.00 97.00 461 ILE A CA 1
ATOM 3696 C C . ILE A 1 461 ? 13.087 17.086 -11.727 1.00 97.00 461 ILE A C 1
ATOM 3698 O O . ILE A 1 461 ? 13.967 17.920 -11.491 1.00 97.00 461 ILE A O 1
ATOM 3702 N N . SER A 1 462 ? 11.834 17.431 -11.989 1.00 96.56 462 SER A N 1
ATOM 3703 C CA . SER A 1 462 ? 11.283 18.759 -11.761 1.00 96.56 462 SER A CA 1
ATOM 3704 C C . SER A 1 462 ? 9.911 18.659 -11.113 1.00 96.56 462 SER A C 1
ATOM 3706 O O . SER A 1 462 ? 9.222 17.649 -11.230 1.00 96.56 462 SER A O 1
ATOM 3708 N N . SER A 1 463 ? 9.501 19.718 -10.431 1.00 95.94 463 SER A N 1
ATOM 3709 C CA . SER A 1 463 ? 8.157 19.835 -9.877 1.00 95.94 463 SER A CA 1
ATOM 3710 C C . SER A 1 463 ? 7.683 21.274 -9.980 1.00 95.94 463 SER A C 1
ATOM 3712 O O . SER A 1 463 ? 8.481 22.205 -9.849 1.00 95.94 463 SER A O 1
ATOM 3714 N N . ASN A 1 464 ? 6.400 21.455 -10.305 1.00 88.69 464 ASN A N 1
ATOM 3715 C CA . ASN A 1 464 ? 5.783 22.771 -10.526 1.00 88.69 464 ASN A CA 1
ATOM 3716 C C . ASN A 1 464 ? 6.632 23.696 -11.434 1.00 88.69 464 ASN A C 1
ATOM 3718 O O . ASN A 1 464 ? 6.829 24.874 -11.152 1.00 88.69 464 ASN A O 1
ATOM 3722 N N . GLY A 1 465 ? 7.199 23.135 -12.510 1.00 87.81 465 GLY A N 1
ATOM 3723 C CA . GLY A 1 465 ? 8.017 23.870 -13.484 1.00 87.81 465 GLY A CA 1
ATOM 3724 C C . GLY A 1 465 ? 9.476 24.127 -13.083 1.00 87.81 465 GLY A C 1
ATOM 3725 O O . GLY A 1 465 ? 10.233 24.645 -13.901 1.00 87.81 465 GLY A O 1
ATOM 3726 N N . LYS A 1 466 ? 9.919 23.736 -11.879 1.00 94.50 466 LYS A N 1
ATOM 3727 C CA . LYS A 1 466 ? 11.296 23.959 -11.403 1.00 94.50 466 LYS A CA 1
ATOM 3728 C C . LYS A 1 466 ? 12.085 22.658 -11.293 1.00 94.50 466 LYS A C 1
ATOM 3730 O O . LYS A 1 466 ? 11.636 21.693 -10.680 1.00 94.50 466 LYS A O 1
ATOM 3735 N N . LYS A 1 467 ? 13.279 22.630 -11.885 1.00 96.31 467 LYS A N 1
ATOM 3736 C CA . LYS A 1 467 ? 14.185 21.469 -11.888 1.00 96.31 467 LYS A CA 1
ATOM 3737 C C . LYS A 1 467 ? 14.923 21.346 -10.556 1.00 96.31 467 LYS A C 1
ATOM 3739 O O . LYS A 1 467 ? 15.480 22.332 -10.087 1.00 96.31 467 LYS A O 1
ATOM 3744 N N . TRP A 1 468 ? 14.960 20.152 -9.966 1.00 96.75 468 TRP A N 1
ATOM 3745 C CA . TRP A 1 468 ? 15.733 19.914 -8.744 1.00 96.75 468 TRP A CA 1
ATOM 3746 C C . TRP A 1 468 ? 17.226 19.808 -9.068 1.00 96.75 468 TRP A C 1
ATOM 3748 O O . TRP A 1 468 ? 17.613 19.381 -10.162 1.00 96.75 468 TRP A O 1
ATOM 3758 N N . LYS A 1 469 ? 18.079 20.184 -8.113 1.00 95.62 469 LYS A N 1
ATOM 3759 C CA . LYS A 1 469 ? 19.534 20.141 -8.274 1.00 95.62 469 LYS A CA 1
ATOM 3760 C C . LYS A 1 469 ? 20.068 18.879 -7.609 1.00 95.62 469 LYS A C 1
ATOM 3762 O O . LYS A 1 469 ? 19.941 18.722 -6.403 1.00 95.62 469 LYS A O 1
ATOM 3767 N N . ARG A 1 470 ? 20.677 17.980 -8.384 1.00 94.12 470 ARG A N 1
ATOM 3768 C CA . ARG A 1 470 ? 21.323 16.780 -7.832 1.00 94.12 470 ARG A CA 1
ATOM 3769 C C . ARG A 1 470 ? 22.477 17.187 -6.912 1.00 94.12 470 ARG A C 1
ATOM 3771 O O . ARG A 1 470 ? 23.290 18.026 -7.297 1.00 94.12 470 ARG A O 1
ATOM 3778 N N . THR A 1 471 ? 22.535 16.595 -5.726 1.00 91.31 471 THR A N 1
ATOM 3779 C CA . THR A 1 471 ? 23.574 16.827 -4.711 1.00 91.31 471 THR A CA 1
ATOM 3780 C C . THR A 1 471 ? 24.467 15.608 -4.501 1.00 91.31 471 THR A C 1
ATOM 3782 O O . THR A 1 471 ? 25.619 15.778 -4.122 1.00 91.31 471 THR A O 1
ATOM 3785 N N . GLY A 1 472 ? 23.992 14.402 -4.821 1.00 86.44 472 GLY A N 1
ATOM 3786 C CA . GLY A 1 472 ? 24.780 13.172 -4.766 1.00 86.44 472 GLY A CA 1
ATOM 3787 C C . GLY A 1 472 ? 24.160 12.054 -5.603 1.00 86.44 472 GLY A C 1
ATOM 3788 O O . GLY A 1 472 ? 22.967 12.077 -5.916 1.00 86.44 472 GLY A O 1
ATOM 3789 N N . SER A 1 473 ? 24.973 11.080 -6.004 1.00 87.56 473 SER A N 1
ATOM 3790 C CA . SER A 1 473 ? 24.502 9.895 -6.726 1.00 87.56 473 SER A CA 1
ATOM 3791 C C . SER A 1 473 ? 25.474 8.734 -6.641 1.00 87.56 473 SER A C 1
ATOM 3793 O O . SER A 1 473 ? 26.682 8.936 -6.754 1.00 87.56 473 SER A O 1
ATOM 3795 N N . ASP A 1 474 ? 24.931 7.525 -6.592 1.00 83.94 474 ASP A N 1
ATOM 3796 C CA . ASP A 1 474 ? 25.641 6.288 -6.891 1.00 83.94 474 ASP A CA 1
ATOM 3797 C C . ASP A 1 474 ? 24.784 5.361 -7.789 1.00 83.94 474 ASP A C 1
ATOM 3799 O O . ASP A 1 474 ? 23.873 5.805 -8.508 1.00 83.94 474 ASP A O 1
ATOM 3803 N N . SER A 1 475 ? 25.101 4.062 -7.805 1.00 79.06 475 SER A N 1
ATOM 3804 C CA . SER A 1 475 ? 24.352 3.052 -8.563 1.00 79.06 475 SER A CA 1
ATOM 3805 C C . SER A 1 475 ? 22.925 2.828 -8.052 1.00 79.06 475 SER A C 1
ATOM 3807 O O . SER A 1 475 ? 22.070 2.395 -8.821 1.00 79.06 475 SER A O 1
ATOM 3809 N N . THR A 1 476 ? 22.660 3.121 -6.781 1.00 84.19 476 THR A N 1
ATOM 3810 C CA . THR A 1 476 ? 21.431 2.770 -6.063 1.00 84.19 476 THR A CA 1
ATOM 3811 C C . THR A 1 476 ? 20.626 4.000 -5.667 1.00 84.19 476 THR A C 1
ATOM 3813 O O . THR A 1 476 ? 19.408 3.956 -5.743 1.00 84.19 476 THR A O 1
ATOM 3816 N N . TYR A 1 477 ? 21.244 5.105 -5.275 1.00 89.88 477 TYR A N 1
ATOM 3817 C CA . TYR A 1 477 ? 20.564 6.288 -4.767 1.00 89.88 477 TYR A CA 1
ATOM 3818 C C . TYR A 1 477 ? 20.978 7.552 -5.521 1.00 89.88 477 TYR A C 1
ATOM 3820 O O . TYR A 1 477 ? 22.099 7.682 -6.010 1.00 89.88 477 TYR A O 1
ATOM 3828 N N . GLU A 1 478 ? 20.056 8.508 -5.603 1.00 92.06 478 GLU A N 1
ATOM 3829 C CA . GLU A 1 478 ? 20.338 9.886 -6.016 1.00 92.06 478 GLU A CA 1
ATOM 3830 C C . GLU A 1 478 ? 19.680 10.845 -5.025 1.00 92.06 478 GLU A C 1
ATOM 3832 O O . GLU A 1 478 ? 18.517 10.663 -4.660 1.00 92.06 478 GLU A O 1
ATOM 3837 N N . THR A 1 479 ? 20.413 11.867 -4.595 1.00 92.81 479 THR A N 1
ATOM 3838 C CA . THR A 1 479 ? 19.924 12.919 -3.701 1.00 92.81 479 THR A CA 1
ATOM 3839 C C . THR A 1 479 ? 19.854 14.251 -4.436 1.00 92.81 479 THR A C 1
ATOM 3841 O O . THR A 1 479 ? 20.646 14.537 -5.341 1.00 92.81 479 THR A O 1
ATOM 3844 N N . PHE A 1 480 ? 18.877 15.073 -4.063 1.00 94.69 480 PHE A N 1
ATOM 3845 C CA . PHE A 1 480 ? 18.589 16.349 -4.702 1.00 94.69 480 PHE A CA 1
ATOM 3846 C C . PHE A 1 480 ? 18.287 17.416 -3.656 1.00 94.69 480 PHE A C 1
ATOM 3848 O O . PHE A 1 480 ? 17.510 17.174 -2.734 1.00 94.69 480 PHE A O 1
ATOM 3855 N N . SER A 1 481 ? 18.816 18.620 -3.848 1.00 93.56 481 SER A N 1
ATOM 3856 C CA . SER A 1 481 ? 18.249 19.814 -3.235 1.00 93.56 481 SER A CA 1
ATOM 3857 C C . SER A 1 481 ? 17.082 20.321 -4.079 1.00 93.56 481 SER A C 1
ATOM 3859 O O . SER A 1 481 ? 17.109 20.307 -5.319 1.00 93.56 481 SER A O 1
ATOM 3861 N N . ILE A 1 482 ? 16.025 20.747 -3.395 1.00 92.69 482 ILE A N 1
ATOM 3862 C CA . ILE A 1 482 ? 14.776 21.170 -4.023 1.00 92.69 482 ILE A CA 1
ATOM 3863 C C . ILE A 1 482 ? 14.716 22.702 -4.002 1.00 92.69 482 ILE A C 1
ATOM 3865 O O . ILE A 1 482 ? 14.725 23.293 -2.923 1.00 92.69 482 ILE A O 1
ATOM 3869 N N . PRO A 1 483 ? 14.678 23.384 -5.163 1.00 89.62 483 PRO A N 1
ATOM 3870 C CA . PRO A 1 483 ? 14.681 24.839 -5.177 1.00 89.62 483 PRO A CA 1
ATOM 3871 C C . PRO A 1 483 ? 13.358 25.415 -4.666 1.00 89.62 483 PRO A C 1
ATOM 3873 O O . PRO A 1 483 ? 12.284 24.831 -4.830 1.00 89.62 483 PRO A O 1
ATOM 3876 N N . ARG A 1 484 ? 13.429 26.626 -4.108 1.00 84.94 484 ARG A N 1
ATOM 3877 C CA . ARG A 1 484 ? 12.267 27.375 -3.614 1.00 84.94 484 ARG A CA 1
ATOM 3878 C C . ARG A 1 484 ? 11.158 27.455 -4.667 1.00 84.94 484 ARG A C 1
ATOM 3880 O O . ARG A 1 484 ? 11.406 27.791 -5.828 1.00 84.94 484 ARG A O 1
ATOM 3887 N N . GLY A 1 485 ? 9.918 27.198 -4.253 1.00 86.88 485 GLY A N 1
ATOM 3888 C CA . GLY A 1 485 ? 8.735 27.211 -5.120 1.00 86.88 485 GLY A CA 1
ATOM 3889 C C . GLY A 1 485 ? 8.647 26.035 -6.099 1.00 86.88 485 GLY A C 1
ATOM 3890 O O . GLY A 1 485 ? 7.817 26.070 -6.999 1.00 86.88 485 GLY A O 1
ATOM 3891 N N . ALA A 1 486 ? 9.507 25.016 -5.974 1.00 92.06 486 ALA A N 1
ATOM 3892 C CA . ALA A 1 486 ? 9.328 23.759 -6.700 1.00 92.06 486 ALA A CA 1
ATOM 3893 C C . ALA A 1 486 ? 8.241 22.888 -6.061 1.00 92.06 486 ALA A C 1
ATOM 3895 O O . ALA A 1 486 ? 7.666 22.041 -6.736 1.00 92.06 486 ALA A O 1
ATOM 3896 N N . LEU A 1 487 ? 7.935 23.093 -4.781 1.00 93.81 487 LEU A N 1
ATOM 3897 C CA . LEU A 1 487 ? 6.877 22.397 -4.055 1.00 93.81 487 LEU A CA 1
ATOM 3898 C C . LEU A 1 487 ? 5.765 23.382 -3.689 1.00 93.81 487 LEU A C 1
ATOM 3900 O O . LEU A 1 487 ? 6.027 24.572 -3.514 1.00 93.81 487 LEU A O 1
ATOM 3904 N N . LYS A 1 488 ? 4.549 22.862 -3.532 1.00 92.44 488 LYS A N 1
ATOM 3905 C CA . LYS A 1 488 ? 3.386 23.540 -2.944 1.00 92.44 488 LYS A CA 1
ATOM 3906 C C . LYS A 1 488 ? 2.705 22.626 -1.924 1.00 92.44 488 LYS A C 1
ATOM 3908 O O . LYS A 1 488 ? 2.887 21.409 -1.973 1.00 92.44 488 LYS A O 1
ATOM 3913 N N . LYS A 1 489 ? 1.896 23.200 -1.036 1.00 92.88 489 LYS A N 1
ATOM 3914 C CA . LYS A 1 489 ? 1.033 22.427 -0.137 1.00 92.88 489 LYS A CA 1
ATOM 3915 C C . LYS A 1 489 ? 0.026 21.592 -0.944 1.00 92.88 489 LYS A C 1
ATOM 3917 O O . LYS A 1 489 ? -0.506 22.064 -1.950 1.00 92.88 489 LYS A O 1
ATOM 3922 N N . GLY A 1 490 ? -0.234 20.357 -0.519 1.00 93.25 490 GLY A N 1
ATOM 3923 C CA . GLY A 1 490 ? -1.109 19.415 -1.221 1.00 93.25 490 GLY A CA 1
ATOM 3924 C C . GLY A 1 490 ? -0.416 18.678 -2.374 1.00 93.25 490 GLY A C 1
ATOM 3925 O O . GLY A 1 490 ? 0.743 18.277 -2.269 1.00 93.25 490 GLY A O 1
ATOM 3926 N N . VAL A 1 491 ? -1.145 18.441 -3.469 1.00 93.31 491 VAL A N 1
ATOM 3927 C CA . VAL A 1 491 ? -0.690 17.607 -4.597 1.00 93.31 491 VAL A CA 1
ATOM 3928 C C . VAL A 1 491 ? 0.375 18.323 -5.438 1.00 93.31 491 VAL A C 1
ATOM 3930 O O . VAL A 1 491 ? 0.150 19.422 -5.945 1.00 93.31 491 VAL A O 1
ATOM 3933 N N . ASN A 1 492 ? 1.504 17.657 -5.666 1.00 94.31 492 ASN A N 1
ATOM 3934 C CA . ASN A 1 492 ? 2.597 18.084 -6.537 1.00 94.31 492 ASN A CA 1
ATOM 3935 C C . ASN A 1 492 ? 2.800 17.068 -7.661 1.00 94.31 492 ASN A C 1
ATOM 3937 O O . ASN A 1 492 ? 2.925 15.872 -7.393 1.00 94.31 492 ASN A O 1
ATOM 3941 N N . ASP A 1 493 ? 2.897 17.548 -8.901 1.00 93.62 493 ASP A N 1
ATOM 3942 C CA . ASP A 1 493 ? 3.320 16.722 -10.030 1.00 93.62 493 ASP A CA 1
ATOM 3943 C C . ASP A 1 493 ? 4.848 16.755 -10.133 1.00 93.62 493 ASP A C 1
ATOM 3945 O O . ASP A 1 493 ? 5.464 17.805 -10.348 1.00 93.62 493 ASP A O 1
ATOM 3949 N N . LEU A 1 494 ? 5.455 15.585 -9.964 1.00 95.88 494 LEU A N 1
ATOM 3950 C CA . LEU A 1 494 ? 6.879 15.344 -10.119 1.00 95.88 494 LEU A CA 1
ATOM 3951 C C . LEU A 1 494 ? 7.112 14.777 -11.515 1.00 95.88 494 LEU A C 1
ATOM 3953 O O . LEU A 1 494 ? 6.650 13.684 -11.838 1.00 95.88 494 LEU A O 1
ATOM 3957 N N . VAL A 1 495 ? 7.823 15.524 -12.349 1.00 94.94 495 VAL A N 1
ATOM 3958 C CA . VAL A 1 495 ? 8.147 15.140 -13.721 1.00 94.94 495 VAL A CA 1
ATOM 3959 C C . VAL A 1 495 ? 9.559 14.579 -13.745 1.00 94.94 495 VAL A C 1
ATOM 3961 O O . VAL A 1 495 ? 10.529 15.302 -13.522 1.00 94.94 495 VAL A O 1
ATOM 3964 N N . LEU A 1 496 ? 9.669 13.285 -14.024 1.00 92.88 496 LEU A N 1
ATOM 3965 C CA . LEU A 1 496 ? 10.929 12.565 -14.116 1.00 92.88 496 LEU A CA 1
ATOM 3966 C C . LEU A 1 496 ? 11.255 12.285 -15.583 1.00 92.88 496 LEU A C 1
ATOM 3968 O O . LEU A 1 496 ? 10.387 11.876 -16.359 1.00 92.88 496 LEU A O 1
ATOM 3972 N N . THR A 1 497 ? 12.514 12.487 -15.958 1.00 88.31 497 THR A N 1
ATOM 3973 C CA . THR A 1 497 ? 13.041 12.157 -17.283 1.00 88.31 497 THR A CA 1
ATOM 3974 C C . THR A 1 497 ? 14.415 11.513 -17.176 1.00 88.31 497 THR A C 1
ATOM 3976 O O . THR A 1 497 ? 15.196 11.782 -16.261 1.00 88.31 497 THR A O 1
ATOM 3979 N N . VAL A 1 498 ? 14.724 10.676 -18.158 1.00 83.94 498 VAL A N 1
ATOM 3980 C CA . VAL A 1 498 ? 16.056 10.111 -18.379 1.00 83.94 498 VAL A CA 1
ATOM 3981 C C . VAL A 1 498 ? 16.520 10.538 -19.770 1.00 83.94 498 VAL A C 1
ATOM 3983 O O . VAL A 1 498 ? 15.704 10.614 -20.690 1.00 83.94 498 VAL A O 1
ATOM 3986 N N . ASP A 1 499 ? 17.811 10.855 -19.918 1.00 71.75 499 ASP A N 1
ATOM 3987 C CA . ASP A 1 499 ? 18.387 11.355 -21.175 1.00 71.75 499 ASP A CA 1
ATOM 3988 C C . ASP A 1 499 ? 18.030 10.422 -22.357 1.00 71.75 499 ASP A C 1
ATOM 3990 O O . ASP A 1 499 ? 18.314 9.215 -22.279 1.00 71.75 499 ASP A O 1
ATOM 3994 N N . PRO A 1 500 ? 17.410 10.963 -23.431 1.00 61.44 500 PRO A N 1
ATOM 3995 C CA . PRO A 1 500 ? 16.921 10.200 -24.576 1.00 61.44 500 PRO A CA 1
ATOM 3996 C C . PRO A 1 500 ? 18.023 9.560 -25.415 1.00 61.44 500 PRO A C 1
ATOM 3998 O O . PRO A 1 500 ? 17.686 8.746 -26.265 1.00 61.44 500 PRO A O 1
ATOM 4001 N N . ARG A 1 501 ? 19.307 9.909 -25.237 1.00 54.38 501 ARG A N 1
ATOM 4002 C CA . ARG A 1 501 ? 20.416 9.286 -25.973 1.00 54.38 501 ARG A CA 1
ATOM 4003 C C . ARG A 1 501 ? 20.503 7.817 -25.602 1.00 54.38 501 ARG A C 1
ATOM 4005 O O . ARG A 1 501 ? 21.110 7.446 -24.599 1.00 54.38 501 ARG A O 1
ATOM 4012 N N . ILE A 1 502 ? 19.813 6.985 -26.365 1.00 48.19 502 ILE A N 1
ATOM 4013 C CA . ILE A 1 502 ? 19.870 5.536 -26.261 1.00 48.19 502 ILE A CA 1
ATOM 4014 C C . ILE A 1 502 ? 21.261 5.148 -26.749 1.00 48.19 502 ILE A C 1
ATOM 4016 O O . ILE A 1 502 ? 21.544 5.240 -27.940 1.00 48.19 502 ILE A O 1
ATOM 4020 N N . ASP A 1 503 ? 22.141 4.759 -25.830 1.00 45.50 503 ASP A N 1
ATOM 4021 C CA . ASP A 1 503 ? 23.383 4.116 -26.229 1.00 45.50 503 ASP A CA 1
ATOM 4022 C C . ASP A 1 503 ? 23.048 2.688 -26.677 1.00 45.50 503 ASP A C 1
ATOM 4024 O O . ASP A 1 503 ? 23.020 1.742 -25.889 1.00 45.50 503 ASP A O 1
ATOM 4028 N N . VAL A 1 504 ? 22.686 2.561 -27.953 1.00 40.72 504 VAL A N 1
ATOM 4029 C CA . VAL A 1 504 ? 22.376 1.279 -28.598 1.00 40.72 504 VAL A CA 1
ATOM 4030 C C . VAL A 1 504 ? 23.611 0.394 -28.745 1.00 40.72 504 VAL A C 1
ATOM 4032 O O . VAL A 1 504 ? 23.446 -0.811 -28.911 1.00 40.72 504 VAL A O 1
ATOM 4035 N N . SER A 1 505 ? 24.828 0.941 -28.601 1.00 38.41 505 SER A N 1
ATOM 4036 C CA . SER A 1 505 ? 26.053 0.129 -28.614 1.00 38.41 505 SER A CA 1
ATOM 4037 C C . SER A 1 505 ? 26.146 -0.801 -27.397 1.00 38.41 505 SER A C 1
ATOM 4039 O O . SER A 1 505 ? 26.823 -1.824 -27.450 1.00 38.41 505 SER A O 1
ATOM 4041 N N . HIS A 1 506 ? 25.382 -0.494 -26.339 1.00 37.62 506 HIS A N 1
ATOM 4042 C CA . HIS A 1 506 ? 25.303 -1.255 -25.092 1.00 37.62 506 HIS A CA 1
ATOM 4043 C C . HIS A 1 506 ? 23.867 -1.670 -24.739 1.00 37.62 506 HIS A C 1
ATOM 4045 O O . HIS A 1 506 ? 23.547 -1.900 -23.572 1.00 37.62 506 HIS A O 1
ATOM 4051 N N . ALA A 1 507 ? 23.000 -1.889 -25.735 1.00 36.88 507 ALA A N 1
ATOM 4052 C CA . ALA A 1 507 ? 21.768 -2.667 -25.551 1.00 36.88 507 ALA A CA 1
ATOM 4053 C C . ALA A 1 507 ? 22.047 -4.155 -25.217 1.00 36.88 507 ALA A C 1
ATOM 4055 O O . ALA A 1 507 ? 21.227 -5.029 -25.466 1.00 36.88 507 ALA A O 1
ATOM 4056 N N . THR A 1 508 ? 23.189 -4.464 -24.609 1.00 35.72 508 THR A N 1
ATOM 4057 C CA . THR A 1 508 ? 23.500 -5.698 -23.892 1.00 35.72 508 THR A CA 1
ATOM 4058 C C . THR A 1 508 ? 23.006 -5.589 -22.448 1.00 35.72 508 THR A C 1
ATOM 4060 O O . THR A 1 508 ? 23.705 -5.860 -21.480 1.00 35.72 508 THR A O 1
ATOM 4063 N N . GLY A 1 509 ? 21.737 -5.210 -22.310 1.00 37.12 509 GLY A N 1
ATOM 4064 C CA . GLY A 1 509 ? 20.926 -5.477 -21.128 1.00 37.12 509 GLY A CA 1
ATOM 4065 C C . GLY A 1 509 ? 20.101 -6.745 -21.319 1.00 37.12 509 GLY A C 1
ATOM 4066 O O . GLY A 1 509 ? 18.984 -6.820 -20.818 1.00 37.12 509 GLY A O 1
ATOM 4067 N N . LEU A 1 510 ? 20.598 -7.719 -22.091 1.00 33.84 510 LEU A N 1
ATOM 4068 C CA . LEU A 1 510 ? 20.059 -9.066 -22.014 1.00 33.84 510 LEU A CA 1
ATOM 4069 C C . LEU A 1 510 ? 20.316 -9.537 -20.582 1.00 33.84 510 LEU A C 1
ATOM 4071 O O . LEU A 1 510 ? 21.465 -9.758 -20.190 1.00 33.84 510 LEU A O 1
ATOM 4075 N N . PHE A 1 511 ? 19.251 -9.749 -19.806 1.00 41.00 511 PHE A N 1
ATOM 4076 C CA . PHE A 1 511 ? 19.317 -10.815 -18.814 1.00 41.00 511 PHE A CA 1
ATOM 4077 C C . PHE A 1 511 ? 19.950 -12.016 -19.512 1.00 41.00 511 PHE A C 1
ATOM 4079 O O . PHE A 1 511 ? 19.563 -12.323 -20.642 1.00 41.00 511 PHE A O 1
ATOM 4086 N N . ALA A 1 512 ? 20.959 -12.620 -18.874 1.00 37.16 512 ALA A N 1
ATOM 4087 C CA . ALA A 1 512 ? 21.632 -13.794 -19.407 1.00 37.16 512 ALA A CA 1
ATOM 4088 C C . ALA A 1 512 ? 20.580 -14.708 -20.058 1.00 37.16 512 ALA A C 1
ATOM 4090 O O . ALA A 1 512 ? 19.549 -14.941 -19.416 1.00 37.16 512 ALA A O 1
ATOM 4091 N N . PRO A 1 513 ? 20.788 -15.134 -21.316 1.00 40.47 513 PRO A N 1
ATOM 4092 C CA . PRO A 1 513 ? 19.812 -15.911 -22.073 1.00 40.47 513 PRO A CA 1
ATOM 4093 C C . PRO A 1 513 ? 19.161 -16.963 -21.172 1.00 40.47 513 PRO A C 1
ATOM 4095 O O . PRO A 1 513 ? 19.864 -17.666 -20.439 1.00 40.47 513 PRO A O 1
ATOM 4098 N N . LEU A 1 514 ? 17.822 -17.027 -21.192 1.00 48.12 514 LEU A N 1
ATOM 4099 C CA . LEU A 1 514 ? 17.023 -17.924 -20.339 1.00 48.12 514 LEU A CA 1
ATOM 4100 C C . LEU A 1 514 ? 17.534 -19.363 -20.381 1.00 48.12 514 LEU A C 1
ATOM 4102 O O . LEU A 1 514 ? 17.497 -20.081 -19.380 1.00 48.12 514 LEU A O 1
ATOM 4106 N N . PHE A 1 515 ? 18.086 -19.713 -21.538 1.00 49.38 515 PHE A N 1
ATOM 4107 C CA . PHE A 1 515 ? 18.864 -20.893 -21.831 1.00 49.38 515 PHE A CA 1
ATOM 4108 C C . PHE A 1 515 ? 20.018 -20.500 -22.778 1.00 49.38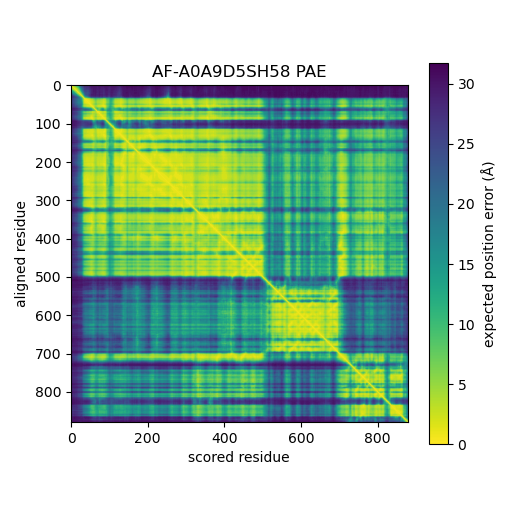 515 PHE A C 1
ATOM 4110 O O . PHE A 1 515 ? 19.803 -19.821 -23.776 1.00 49.38 515 PHE A O 1
ATOM 4117 N N . TRP A 1 516 ? 21.255 -20.915 -22.487 1.00 39.78 516 TRP A N 1
ATOM 4118 C CA . TRP A 1 516 ? 22.403 -20.794 -23.408 1.00 39.78 516 TRP A CA 1
ATOM 4119 C C . TRP A 1 516 ? 23.094 -22.134 -23.516 1.00 39.78 516 TRP A C 1
ATOM 4121 O O . TRP A 1 516 ? 23.423 -22.718 -22.483 1.00 39.78 516 TRP A O 1
ATOM 4131 N N . LYS A 1 517 ? 23.302 -22.624 -24.744 1.00 44.19 517 LYS A N 1
ATOM 4132 C CA . LYS A 1 517 ? 23.884 -23.955 -24.992 1.00 44.19 517 LYS A CA 1
ATOM 4133 C C . LYS A 1 517 ? 23.225 -25.057 -24.137 1.00 44.19 517 LYS A C 1
ATOM 4135 O O . LYS A 1 517 ? 23.907 -25.910 -23.583 1.00 44.19 517 LYS A O 1
ATOM 4140 N N . GLY A 1 518 ? 21.902 -24.996 -23.973 1.00 42.50 518 GLY A N 1
ATOM 4141 C CA . GLY A 1 518 ? 21.148 -26.039 -23.279 1.00 42.50 518 GLY A CA 1
ATOM 4142 C C . GLY A 1 518 ? 21.246 -26.071 -21.748 1.00 42.50 518 GLY A C 1
ATOM 4143 O O . GLY A 1 518 ? 21.046 -27.126 -21.155 1.00 42.50 518 GLY A O 1
ATOM 4144 N N . GLN A 1 519 ? 21.527 -24.947 -21.082 1.00 38.84 519 GLN A N 1
ATOM 4145 C CA . GLN A 1 519 ? 21.441 -24.855 -19.616 1.00 38.84 519 GLN A CA 1
ATOM 4146 C C . GLN A 1 519 ? 20.566 -23.681 -19.160 1.00 38.84 519 GLN A C 1
ATOM 4148 O O . GLN A 1 519 ? 20.772 -22.549 -19.602 1.00 38.84 519 GLN A O 1
ATOM 4153 N N . PHE A 1 520 ? 19.619 -23.949 -18.252 1.00 47.38 520 PHE A N 1
ATOM 4154 C CA . PHE A 1 520 ? 18.780 -22.938 -17.597 1.00 47.38 520 PHE A CA 1
ATOM 4155 C C . PHE A 1 520 ? 19.551 -22.222 -16.477 1.00 47.38 520 PHE A C 1
ATOM 4157 O O . PHE A 1 520 ? 20.212 -22.871 -15.669 1.00 47.38 520 PHE A O 1
ATOM 4164 N N . LYS A 1 521 ? 19.451 -20.887 -16.393 1.00 40.00 521 LYS A N 1
ATOM 4165 C CA . LYS A 1 521 ? 20.174 -20.074 -15.385 1.00 40.00 521 LYS A CA 1
ATOM 4166 C C . LYS A 1 521 ? 19.295 -19.424 -14.301 1.00 40.00 521 LYS A C 1
ATOM 4168 O O . LYS A 1 521 ? 19.837 -18.777 -13.406 1.00 40.00 521 LYS A O 1
ATOM 4173 N N . ARG A 1 522 ? 17.960 -19.546 -14.352 1.00 41.34 522 ARG A N 1
ATOM 4174 C CA . ARG A 1 522 ? 17.035 -18.847 -13.429 1.00 41.34 522 ARG A CA 1
ATOM 4175 C C . ARG A 1 522 ? 15.716 -19.606 -13.228 1.00 41.34 522 ARG A C 1
ATOM 4177 O O . ARG A 1 522 ? 15.404 -20.496 -14.010 1.00 41.34 522 ARG A O 1
ATOM 4184 N N . TYR A 1 523 ? 14.936 -19.218 -12.211 1.00 43.72 523 TYR A N 1
ATOM 4185 C CA . TYR A 1 523 ? 13.550 -19.667 -12.022 1.00 43.72 523 TYR A CA 1
ATOM 4186 C C . TYR A 1 523 ? 12.698 -19.246 -13.226 1.00 43.72 523 TYR A C 1
ATOM 4188 O O . TYR A 1 523 ? 12.297 -18.088 -13.338 1.00 43.72 523 TYR A O 1
ATOM 4196 N N . ILE A 1 524 ? 12.471 -20.179 -14.143 1.00 52.25 524 ILE A N 1
ATOM 4197 C CA . ILE A 1 524 ? 11.569 -20.025 -15.281 1.00 52.25 524 ILE A CA 1
ATOM 4198 C C . ILE A 1 524 ? 10.212 -20.573 -14.861 1.00 52.25 524 ILE A C 1
ATOM 4200 O O . ILE A 1 524 ? 10.121 -21.703 -14.377 1.00 52.25 524 ILE A O 1
ATOM 4204 N N . TYR A 1 525 ? 9.160 -19.775 -15.035 1.00 52.44 525 TYR A N 1
ATOM 4205 C CA . TYR A 1 525 ? 7.806 -20.282 -14.897 1.00 52.44 525 TYR A CA 1
ATOM 4206 C C . TYR A 1 525 ? 7.433 -20.983 -16.202 1.00 52.44 525 TYR A C 1
ATOM 4208 O O . TYR A 1 525 ? 7.464 -20.390 -17.280 1.00 52.44 525 TYR A O 1
ATOM 4216 N N . ARG A 1 526 ? 7.074 -22.262 -16.100 1.00 61.06 526 ARG A N 1
ATOM 4217 C CA . ARG A 1 526 ? 6.282 -22.916 -17.139 1.00 61.06 526 ARG A CA 1
ATOM 4218 C C . ARG A 1 526 ? 4.868 -22.400 -16.988 1.00 61.06 526 ARG A C 1
ATOM 4220 O O . ARG A 1 526 ? 4.238 -22.651 -15.955 1.00 61.06 526 ARG A O 1
ATOM 4227 N N . TRP A 1 527 ? 4.425 -21.613 -17.960 1.00 57.47 527 TRP A N 1
ATOM 4228 C CA . TRP A 1 527 ? 3.093 -21.033 -17.915 1.00 57.47 527 TRP A CA 1
ATOM 4229 C C . TRP A 1 527 ? 2.077 -21.971 -18.506 1.00 57.47 527 TRP A C 1
ATOM 4231 O O . TRP A 1 527 ? 0.940 -21.841 -18.174 1.00 57.47 527 TRP A O 1
ATOM 4241 N N . PHE A 1 528 ? 2.389 -23.016 -19.244 1.00 60.84 528 PHE A N 1
ATOM 4242 C CA . PHE A 1 528 ? 1.468 -24.143 -19.299 1.00 60.84 528 PHE A CA 1
ATOM 4243 C C . PHE A 1 528 ? 2.303 -25.407 -19.237 1.00 60.84 528 PHE A C 1
ATOM 4245 O O . PHE A 1 528 ? 3.339 -25.521 -19.888 1.00 60.84 528 PHE A O 1
ATOM 4252 N N . ALA A 1 529 ? 1.921 -26.297 -18.324 1.00 59.00 529 ALA A N 1
ATOM 4253 C CA . ALA A 1 529 ? 2.542 -27.601 -18.236 1.00 59.00 529 ALA A CA 1
ATOM 4254 C C . ALA A 1 529 ? 1.778 -28.500 -19.196 1.00 59.00 529 ALA A C 1
ATOM 4256 O O . ALA A 1 529 ? 0.635 -28.857 -18.908 1.00 59.00 529 ALA A O 1
ATOM 4257 N N . SER A 1 530 ? 2.413 -28.835 -20.311 1.00 65.75 530 SER A N 1
ATOM 4258 C CA . SER A 1 530 ? 1.914 -29.881 -21.186 1.00 65.75 530 SER A CA 1
ATOM 4259 C C . SER A 1 530 ? 1.838 -31.208 -20.415 1.00 65.75 530 SER A C 1
ATOM 4261 O O . SER A 1 530 ? 2.706 -31.526 -19.592 1.00 65.75 530 SER A O 1
ATOM 4263 N N . GLU A 1 531 ? 0.791 -31.991 -20.678 1.00 64.75 531 GLU A N 1
ATOM 4264 C CA . GLU A 1 531 ? 0.667 -33.372 -20.189 1.00 64.75 531 GLU A CA 1
ATOM 4265 C C . GLU A 1 531 ? 1.587 -34.342 -20.969 1.00 64.75 531 GLU A C 1
ATOM 4267 O O . GLU A 1 531 ? 1.671 -35.525 -20.639 1.00 64.75 531 GLU A O 1
ATOM 4272 N N . HIS A 1 532 ? 2.343 -33.842 -21.957 1.00 70.75 532 HIS A N 1
ATOM 4273 C CA . HIS A 1 532 ? 3.279 -34.599 -22.781 1.00 70.75 532 HIS A CA 1
ATOM 4274 C C . HIS A 1 532 ? 4.728 -34.426 -22.286 1.00 70.75 532 HIS A C 1
ATOM 4276 O O . HIS A 1 532 ? 5.321 -33.354 -22.420 1.00 70.75 532 HIS A O 1
ATOM 4282 N N . PRO A 1 533 ? 5.389 -35.496 -21.801 1.00 66.19 533 PRO A N 1
ATOM 4283 C CA . PRO A 1 533 ? 6.752 -35.422 -21.258 1.00 66.19 533 PRO A CA 1
ATOM 4284 C C . PRO A 1 533 ? 7.835 -34.963 -22.249 1.00 66.19 533 PRO A C 1
ATOM 4286 O O . PRO A 1 533 ? 8.940 -34.632 -21.829 1.00 66.19 533 PRO A O 1
ATOM 4289 N N . GLN A 1 534 ? 7.545 -34.982 -23.554 1.00 73.31 534 GLN A N 1
ATOM 4290 C CA . GLN A 1 534 ? 8.457 -34.567 -24.630 1.00 73.31 534 GLN A CA 1
ATOM 4291 C C . GLN A 1 534 ? 8.167 -33.151 -25.156 1.00 73.31 534 GLN A C 1
ATOM 4293 O O . GLN A 1 534 ? 8.813 -32.721 -26.106 1.00 73.31 534 GLN A O 1
ATOM 4298 N N . ALA A 1 535 ? 7.211 -32.432 -24.560 1.00 79.12 535 ALA A N 1
ATOM 4299 C CA . ALA A 1 535 ? 6.811 -31.092 -24.984 1.00 79.12 535 ALA A CA 1
ATOM 4300 C C . ALA A 1 535 ? 7.930 -30.046 -24.881 1.00 79.12 535 ALA A C 1
ATOM 4302 O O . ALA A 1 535 ? 7.942 -29.063 -25.614 1.00 79.12 535 ALA A O 1
ATOM 4303 N N . GLU A 1 536 ? 8.902 -30.268 -23.997 1.00 80.81 536 GLU A N 1
ATOM 4304 C CA . GLU A 1 536 ? 10.085 -29.426 -23.863 1.00 80.81 536 GLU A CA 1
ATOM 4305 C C . GLU A 1 536 ? 11.340 -30.296 -23.844 1.00 80.81 536 GLU A C 1
ATOM 4307 O O . GLU A 1 536 ? 11.498 -31.158 -22.973 1.00 80.81 536 GLU A O 1
ATOM 4312 N N . LYS A 1 537 ? 12.270 -30.052 -24.769 1.00 81.00 537 LYS A N 1
ATOM 4313 C CA . LYS A 1 537 ? 13.534 -30.792 -24.826 1.00 81.00 537 LYS A CA 1
ATOM 4314 C C . LYS A 1 537 ? 14.697 -29.873 -25.146 1.00 81.00 537 LYS A C 1
ATOM 4316 O O . LYS A 1 537 ? 14.678 -29.113 -26.106 1.00 81.00 537 LYS A O 1
ATOM 4321 N N . ILE A 1 538 ? 15.759 -29.986 -24.363 1.00 78.38 538 ILE A N 1
ATOM 4322 C CA . ILE A 1 538 ? 17.018 -29.322 -24.681 1.00 78.38 538 ILE A CA 1
ATOM 4323 C C . ILE A 1 538 ? 17.723 -30.115 -25.784 1.00 78.38 538 ILE A C 1
ATOM 4325 O O . ILE A 1 538 ? 17.936 -31.320 -25.658 1.00 78.38 538 ILE A O 1
ATOM 4329 N N . THR A 1 539 ? 18.092 -29.427 -26.859 1.00 79.44 539 THR A N 1
ATOM 4330 C CA . THR A 1 539 ? 18.836 -29.973 -28.000 1.00 79.44 539 THR A CA 1
ATOM 4331 C C . THR A 1 539 ? 20.154 -29.206 -28.180 1.00 79.44 539 THR A C 1
ATOM 4333 O O . THR A 1 539 ? 20.301 -28.116 -27.620 1.00 79.44 539 THR A O 1
ATOM 4336 N N . PRO A 1 540 ? 21.114 -29.718 -28.973 1.00 74.56 540 PRO A N 1
ATOM 4337 C CA . PRO A 1 540 ? 22.333 -28.974 -29.302 1.00 74.56 540 PRO A CA 1
ATOM 4338 C C . PRO A 1 540 ? 22.074 -27.615 -29.975 1.00 74.56 540 PRO A C 1
ATOM 4340 O O . PRO A 1 540 ? 22.875 -26.696 -29.821 1.00 74.56 540 PRO A O 1
ATOM 4343 N N . GLU A 1 541 ? 20.955 -27.477 -30.693 1.00 78.12 541 GLU A N 1
ATOM 4344 C CA . GLU A 1 541 ? 20.587 -26.256 -31.421 1.00 78.12 541 GLU A CA 1
ATOM 4345 C C . GLU A 1 541 ? 19.804 -25.241 -30.571 1.00 78.12 541 GLU A C 1
ATOM 4347 O O . GLU A 1 541 ? 19.785 -24.053 -30.890 1.00 78.12 541 GLU A O 1
ATOM 4352 N N . GLY A 1 542 ? 19.165 -25.684 -29.484 1.00 78.56 542 GLY A N 1
ATOM 4353 C CA . GLY A 1 542 ? 18.315 -24.837 -28.648 1.00 78.56 542 GLY A CA 1
ATOM 4354 C C . GLY A 1 542 ? 17.271 -25.608 -27.837 1.00 78.56 542 GLY A C 1
ATOM 4355 O O . GLY A 1 542 ? 17.293 -26.839 -27.758 1.00 78.56 542 GLY A O 1
ATOM 4356 N N . LEU A 1 543 ? 16.346 -24.874 -27.222 1.00 83.88 543 LEU A N 1
ATOM 4357 C CA . LEU A 1 543 ? 15.184 -25.419 -26.526 1.00 83.88 543 LEU A CA 1
ATOM 4358 C C . LEU A 1 543 ? 14.085 -25.740 -27.546 1.00 83.88 543 LEU A C 1
ATOM 4360 O O . LEU A 1 543 ? 13.506 -24.834 -28.137 1.00 83.88 543 LEU A O 1
ATOM 4364 N N . LEU A 1 544 ? 13.794 -27.023 -27.744 1.00 87.38 544 LEU A N 1
ATOM 4365 C CA . LEU A 1 544 ? 12.592 -27.468 -28.439 1.00 87.38 544 LEU A CA 1
ATOM 4366 C C . LEU A 1 544 ? 11.392 -27.245 -27.518 1.00 87.38 544 LEU A C 1
ATOM 4368 O O . LEU A 1 544 ? 11.396 -27.741 -26.390 1.00 87.38 544 LEU A O 1
ATOM 4372 N N . ILE A 1 545 ? 10.386 -26.532 -28.016 1.00 89.25 545 ILE A N 1
ATOM 4373 C CA . ILE A 1 545 ? 9.052 -26.460 -27.417 1.00 89.25 545 ILE A CA 1
ATOM 4374 C C . ILE A 1 545 ? 8.074 -26.980 -28.466 1.00 89.25 545 ILE A C 1
ATOM 4376 O O . ILE A 1 545 ? 8.115 -26.530 -29.614 1.00 89.25 545 ILE A O 1
ATOM 4380 N N . GLN A 1 546 ? 7.233 -27.933 -28.080 1.00 88.31 546 GLN A N 1
ATOM 4381 C CA . GLN A 1 546 ? 6.227 -28.527 -28.945 1.00 88.31 546 GLN A CA 1
ATOM 4382 C C . GLN A 1 546 ? 4.898 -28.718 -28.208 1.00 88.31 546 GLN A C 1
ATOM 4384 O O . GLN A 1 546 ? 4.866 -29.147 -27.057 1.00 88.31 546 GLN A O 1
ATOM 4389 N N . ASP A 1 547 ? 3.829 -28.428 -28.927 1.00 85.94 547 ASP A N 1
ATOM 4390 C CA . ASP A 1 547 ? 2.434 -28.678 -28.606 1.00 85.94 547 ASP A CA 1
ATOM 4391 C C . ASP A 1 547 ? 1.919 -29.657 -29.662 1.00 85.94 547 ASP A C 1
ATOM 4393 O O . ASP A 1 547 ? 2.112 -29.432 -30.860 1.00 85.94 547 ASP A O 1
ATOM 4397 N N . SER A 1 548 ? 1.352 -30.786 -29.243 1.00 79.06 548 SER A N 1
ATOM 4398 C CA . SER A 1 548 ? 0.876 -31.807 -30.175 1.00 79.06 548 SER A CA 1
ATOM 4399 C C . SER A 1 548 ? -0.573 -31.602 -30.614 1.00 79.06 548 SER A C 1
ATOM 4401 O O . SER A 1 548 ? -1.034 -32.351 -31.476 1.00 79.06 548 SER A O 1
ATOM 4403 N N . GLY A 1 549 ? -1.308 -30.652 -30.018 1.00 76.38 549 GLY A N 1
ATOM 4404 C CA . GLY A 1 549 ? -2.720 -30.379 -30.308 1.00 76.38 549 GLY A CA 1
ATOM 4405 C C . GLY A 1 549 ? -3.681 -31.532 -29.975 1.00 76.38 549 GLY A C 1
ATOM 4406 O O . GLY A 1 549 ? -4.872 -31.461 -30.272 1.00 76.38 549 GLY A O 1
ATOM 4407 N N . LYS A 1 550 ? -3.198 -32.627 -29.366 1.00 74.38 550 LYS A N 1
ATOM 4408 C CA . LYS A 1 550 ? -3.987 -33.854 -29.124 1.00 74.38 550 LYS A CA 1
ATOM 4409 C C . LYS A 1 550 ? -4.930 -33.753 -27.927 1.00 74.38 550 LYS A C 1
ATOM 4411 O O . LYS A 1 550 ? -5.883 -34.529 -27.832 1.00 74.38 550 LYS A O 1
ATOM 4416 N N . HIS A 1 551 ? -4.669 -32.824 -27.012 1.00 67.75 551 HIS A N 1
ATOM 4417 C CA . HIS A 1 551 ? -5.463 -32.596 -25.810 1.00 67.75 551 HIS A CA 1
ATOM 4418 C C . HIS A 1 551 ? -5.642 -31.094 -25.589 1.00 67.75 551 HIS A C 1
ATOM 4420 O O . HIS A 1 551 ? -4.683 -30.346 -25.723 1.00 67.75 551 HIS A O 1
ATOM 4426 N N . ASP A 1 552 ? -6.822 -30.664 -25.126 1.00 64.88 552 ASP A N 1
ATOM 4427 C CA . ASP A 1 552 ? -7.150 -29.247 -24.850 1.00 64.88 552 ASP A CA 1
ATOM 4428 C C . ASP A 1 552 ? -6.222 -28.559 -23.812 1.00 64.88 552 ASP A C 1
ATOM 4430 O O . ASP A 1 552 ? -6.356 -27.367 -23.529 1.00 64.88 552 ASP A O 1
ATOM 4434 N N . LYS A 1 553 ? -5.320 -29.322 -23.181 1.00 63.25 553 LYS A N 1
ATOM 4435 C CA . LYS A 1 553 ? -4.350 -28.879 -22.170 1.00 63.25 553 LYS A CA 1
ATOM 4436 C C . LYS A 1 553 ? -2.893 -29.052 -22.605 1.00 63.25 553 LYS A C 1
ATOM 4438 O O . LYS A 1 553 ? -2.007 -28.834 -21.780 1.00 63.25 553 LYS A O 1
ATOM 4443 N N . ASP A 1 554 ? -2.626 -29.435 -23.851 1.00 71.44 554 ASP A N 1
ATOM 4444 C CA . ASP A 1 554 ? -1.269 -29.684 -24.356 1.00 71.44 554 ASP A CA 1
ATOM 4445 C C . ASP A 1 554 ? -0.468 -28.403 -24.655 1.00 71.44 554 ASP A C 1
ATOM 4447 O O . ASP A 1 554 ? 0.352 -28.330 -25.555 1.00 71.44 554 ASP A O 1
ATOM 4451 N N . ILE A 1 555 ? -0.659 -27.364 -23.854 1.00 80.06 555 ILE A N 1
ATOM 4452 C CA . ILE A 1 555 ? -0.033 -26.074 -24.100 1.00 80.06 555 ILE A CA 1
ATOM 4453 C C . ILE A 1 555 ? 1.369 -26.095 -23.485 1.00 80.06 555 ILE A C 1
ATOM 4455 O O . ILE A 1 555 ? 1.521 -26.254 -22.271 1.00 80.06 555 ILE A O 1
ATOM 4459 N N . ALA A 1 556 ? 2.400 -25.920 -24.310 1.00 83.75 556 ALA A N 1
ATOM 4460 C CA . ALA A 1 556 ? 3.795 -25.881 -23.874 1.00 83.75 556 ALA A CA 1
ATOM 4461 C C . ALA A 1 556 ? 4.407 -24.500 -24.121 1.00 83.75 556 ALA A C 1
ATOM 4463 O O . ALA A 1 556 ? 4.496 -24.041 -25.259 1.00 83.75 556 ALA A O 1
ATOM 4464 N N . ASN A 1 557 ? 4.855 -23.821 -23.064 1.00 85.38 557 ASN A N 1
ATOM 4465 C CA . ASN A 1 557 ? 5.515 -22.522 -23.195 1.00 85.38 557 ASN A CA 1
ATOM 4466 C C . ASN A 1 557 ? 6.427 -22.188 -22.019 1.00 85.38 557 ASN A C 1
ATOM 4468 O O . ASN A 1 557 ? 6.282 -22.649 -20.882 1.00 85.38 557 ASN A O 1
ATOM 4472 N N . VAL A 1 558 ? 7.342 -21.278 -22.328 1.00 78.75 558 VAL A N 1
ATOM 4473 C CA . VAL A 1 558 ? 8.195 -20.600 -21.367 1.00 78.75 558 VAL A CA 1
ATOM 4474 C C . VAL A 1 558 ? 7.718 -19.167 -21.252 1.00 78.75 558 VAL A C 1
ATOM 4476 O O . VAL A 1 558 ? 7.584 -18.462 -22.254 1.00 78.75 558 VAL A O 1
ATOM 4479 N N . ALA A 1 559 ? 7.491 -18.715 -20.023 1.00 71.75 559 ALA A N 1
ATOM 4480 C CA . ALA A 1 559 ? 6.947 -17.392 -19.818 1.00 71.75 559 ALA A CA 1
ATOM 4481 C C . ALA A 1 559 ? 7.434 -16.739 -18.533 1.00 71.75 559 ALA A C 1
ATOM 4483 O O . ALA A 1 559 ? 7.749 -17.391 -17.534 1.00 71.75 559 ALA A O 1
ATOM 4484 N N . ILE A 1 560 ? 7.525 -15.413 -18.581 1.00 66.31 560 ILE A N 1
ATOM 4485 C CA . ILE A 1 560 ? 8.184 -14.637 -17.539 1.00 66.31 560 ILE A CA 1
ATOM 4486 C C . ILE A 1 560 ? 7.362 -13.393 -17.242 1.00 66.31 560 ILE A C 1
ATOM 4488 O O . ILE A 1 560 ? 7.168 -12.532 -18.101 1.00 66.31 560 ILE A O 1
ATOM 4492 N N . ALA A 1 561 ? 6.901 -13.305 -15.993 1.00 58.22 561 ALA A N 1
ATOM 4493 C CA . ALA A 1 561 ? 6.378 -12.072 -15.429 1.00 58.22 561 ALA A CA 1
ATOM 4494 C C . ALA A 1 561 ? 7.517 -11.051 -15.356 1.00 58.22 561 ALA A C 1
ATOM 4496 O O . ALA A 1 561 ? 8.568 -11.313 -14.762 1.00 58.22 561 ALA A O 1
ATOM 4497 N N . TYR A 1 562 ? 7.314 -9.895 -15.974 1.00 60.12 562 TYR A N 1
ATOM 4498 C CA . TYR A 1 562 ? 8.284 -8.811 -15.957 1.00 60.12 562 TYR A CA 1
ATOM 4499 C C . TYR A 1 562 ? 7.858 -7.838 -14.849 1.00 60.12 562 TYR A C 1
ATOM 4501 O O . TYR A 1 562 ? 6.803 -7.220 -14.919 1.00 60.12 562 TYR A O 1
ATOM 4509 N N . ASN A 1 563 ? 8.641 -7.748 -13.768 1.00 51.62 563 ASN A N 1
ATOM 4510 C CA . ASN A 1 563 ? 8.291 -6.980 -12.555 1.00 51.62 563 ASN A CA 1
ATOM 4511 C C . ASN A 1 563 ? 8.487 -5.458 -12.714 1.00 51.62 563 ASN A C 1
ATOM 4513 O O . ASN A 1 563 ? 8.618 -4.725 -11.734 1.00 51.62 563 ASN A O 1
ATOM 4517 N N . GLU A 1 564 ? 8.554 -4.989 -13.952 1.00 56.81 564 GLU A N 1
ATOM 4518 C CA . GLU A 1 564 ? 9.116 -3.708 -14.342 1.00 56.81 564 GLU A CA 1
ATOM 4519 C C . GLU A 1 564 ? 8.043 -2.912 -15.111 1.00 56.81 564 GLU A C 1
ATOM 4521 O O . GLU A 1 564 ? 7.767 -3.163 -16.283 1.00 56.81 564 GLU A O 1
ATOM 4526 N N . ARG A 1 565 ? 7.365 -1.973 -14.432 1.00 58.31 565 ARG A N 1
ATOM 4527 C CA . ARG A 1 565 ? 6.231 -1.211 -14.999 1.00 58.31 565 ARG A CA 1
ATOM 4528 C C . ARG A 1 565 ? 6.729 -0.032 -15.839 1.00 58.31 565 ARG A C 1
ATOM 4530 O O . ARG A 1 565 ? 7.095 0.980 -15.256 1.00 58.31 565 ARG A O 1
ATOM 4537 N N . GLY A 1 566 ? 6.768 -0.141 -17.170 1.00 56.91 566 GLY A N 1
ATOM 4538 C CA . GLY A 1 566 ? 7.416 0.877 -18.022 1.00 56.91 566 GLY A CA 1
ATOM 4539 C C . GLY A 1 566 ? 6.623 1.415 -19.211 1.00 56.91 566 GLY A C 1
ATOM 4540 O O . GLY A 1 566 ? 7.132 2.275 -19.918 1.00 56.91 566 GLY A O 1
ATOM 4541 N N . GLU A 1 567 ? 5.415 0.909 -19.483 1.00 66.50 567 GLU A N 1
ATOM 4542 C CA . GLU A 1 567 ? 4.633 1.221 -20.698 1.00 66.50 567 GLU A CA 1
ATOM 4543 C C . GLU A 1 567 ? 5.398 1.003 -22.033 1.00 66.50 567 GLU A C 1
ATOM 4545 O O . GLU A 1 567 ? 4.935 1.416 -23.100 1.00 66.50 567 GLU A O 1
ATOM 4550 N N . ALA A 1 568 ? 6.565 0.351 -21.990 1.00 69.88 568 ALA A N 1
ATOM 4551 C CA . ALA A 1 568 ? 7.442 0.080 -23.120 1.00 69.88 568 ALA A CA 1
ATOM 4552 C C . ALA A 1 568 ? 8.377 -1.113 -22.823 1.00 69.88 568 ALA A C 1
ATOM 4554 O O . ALA A 1 568 ? 8.737 -1.348 -21.671 1.00 69.88 568 ALA A O 1
ATOM 4555 N N . MET A 1 569 ? 8.760 -1.870 -23.853 1.00 76.69 569 MET A N 1
ATOM 4556 C CA . MET A 1 569 ? 9.575 -3.087 -23.766 1.00 76.69 569 MET A CA 1
ATOM 4557 C C . MET A 1 569 ? 10.341 -3.340 -25.071 1.00 76.69 569 MET A C 1
ATOM 4559 O O . MET A 1 569 ? 9.852 -3.023 -26.155 1.00 76.69 569 MET A O 1
ATOM 4563 N N . ASN A 1 570 ? 11.522 -3.954 -24.959 1.00 77.75 570 ASN A N 1
ATOM 4564 C CA . ASN A 1 570 ? 12.275 -4.516 -26.079 1.00 77.75 570 ASN A CA 1
ATOM 4565 C C . ASN A 1 570 ? 12.420 -6.030 -25.881 1.00 77.75 570 ASN A C 1
ATOM 4567 O O . ASN A 1 570 ? 13.115 -6.465 -24.960 1.00 77.75 570 ASN A O 1
ATOM 4571 N N . PHE A 1 571 ? 11.769 -6.809 -26.739 1.00 84.69 571 PHE A N 1
ATOM 4572 C CA . PHE A 1 571 ? 11.768 -8.264 -26.690 1.00 84.69 571 PHE A CA 1
ATOM 4573 C C . PHE A 1 571 ? 12.465 -8.832 -27.928 1.00 84.69 571 PHE A C 1
ATOM 4575 O O . PHE A 1 571 ? 12.070 -8.534 -29.051 1.00 84.69 571 PHE A O 1
ATOM 4582 N N . VAL A 1 572 ? 13.515 -9.626 -27.722 1.00 84.00 572 VAL A N 1
ATOM 4583 C CA . VAL A 1 572 ? 14.347 -10.205 -28.783 1.00 84.00 572 VAL A CA 1
ATOM 4584 C C . VAL A 1 572 ? 14.387 -11.719 -28.620 1.00 84.00 572 VAL A C 1
ATOM 4586 O O . VAL A 1 572 ? 14.626 -12.222 -27.522 1.00 84.00 572 VAL A O 1
ATOM 4589 N N . PHE A 1 573 ? 14.184 -12.458 -29.703 1.00 88.56 573 PHE A N 1
ATOM 4590 C CA . PHE A 1 573 ? 14.270 -13.916 -29.697 1.00 88.56 573 PHE A CA 1
ATOM 4591 C C . PHE A 1 573 ? 14.771 -14.449 -31.039 1.00 88.56 573 PHE A C 1
ATOM 4593 O O . PHE A 1 573 ? 14.614 -13.810 -32.072 1.00 88.56 573 PHE A O 1
ATOM 4600 N N . GLU A 1 574 ? 15.391 -15.624 -31.015 1.00 91.38 574 GLU A N 1
ATOM 4601 C CA . GLU A 1 574 ? 15.879 -16.325 -32.202 1.00 91.38 574 GLU A CA 1
ATOM 4602 C C . GLU A 1 574 ? 15.314 -17.743 -32.202 1.00 91.38 574 GLU A C 1
ATOM 4604 O O . GLU A 1 574 ? 15.515 -18.500 -31.243 1.00 91.38 574 GLU A O 1
ATOM 4609 N N . CYS A 1 575 ? 14.600 -18.108 -33.263 1.00 94.31 575 CYS A N 1
ATOM 4610 C CA . CYS A 1 575 ? 13.975 -19.420 -33.380 1.00 94.31 575 CYS A CA 1
ATOM 4611 C C . CYS A 1 575 ? 13.823 -19.862 -34.835 1.00 94.31 575 CYS A C 1
ATOM 4613 O O . CYS A 1 575 ? 13.871 -19.042 -35.753 1.00 94.31 575 CYS A O 1
ATOM 4615 N N . LYS A 1 576 ? 13.605 -21.167 -35.007 1.00 95.81 576 LYS A N 1
ATOM 4616 C CA . LYS A 1 576 ? 13.145 -21.788 -36.251 1.00 95.81 576 LYS A CA 1
ATOM 4617 C C . LYS A 1 576 ? 11.906 -22.640 -35.983 1.00 95.81 576 LYS A C 1
ATOM 4619 O O . LYS A 1 576 ? 11.834 -23.316 -34.951 1.00 95.81 576 LYS A O 1
ATOM 4624 N N . VAL A 1 577 ? 10.951 -22.620 -36.900 1.00 97.12 577 VAL A N 1
ATOM 4625 C CA . VAL A 1 577 ? 9.710 -23.395 -36.835 1.00 97.12 577 VAL A CA 1
ATOM 4626 C C . VAL A 1 577 ? 9.942 -24.763 -37.474 1.00 97.12 577 VAL A C 1
ATOM 4628 O O . VAL A 1 577 ? 10.443 -24.859 -38.589 1.00 97.12 577 VAL A O 1
ATOM 4631 N N . ILE A 1 578 ? 9.578 -25.831 -36.769 1.00 95.56 578 ILE A N 1
ATOM 4632 C CA . ILE A 1 578 ? 9.532 -27.192 -37.320 1.00 95.56 578 ILE A CA 1
ATOM 4633 C C . ILE A 1 578 ? 8.145 -27.443 -37.913 1.00 95.56 578 ILE A C 1
ATOM 4635 O O . ILE A 1 578 ? 8.040 -27.908 -39.046 1.00 95.56 578 ILE A O 1
ATOM 4639 N N . ASP A 1 579 ? 7.088 -27.122 -37.162 1.00 92.94 579 ASP A N 1
ATOM 4640 C CA . ASP A 1 579 ? 5.698 -27.210 -37.608 1.00 92.94 579 ASP A CA 1
ATOM 4641 C C . ASP A 1 579 ? 4.791 -26.220 -36.876 1.00 92.94 579 ASP A C 1
ATOM 4643 O O . ASP A 1 579 ? 5.124 -25.778 -35.782 1.00 92.94 579 ASP A O 1
ATOM 4647 N N . SER A 1 580 ? 3.673 -25.840 -37.491 1.00 93.12 580 SER A N 1
ATOM 4648 C CA . SER A 1 580 ? 2.679 -24.935 -36.902 1.00 93.12 580 SER A CA 1
ATOM 4649 C C . SER A 1 580 ? 1.402 -24.960 -37.743 1.00 93.12 580 SER A C 1
ATOM 4651 O O . SER A 1 580 ? 1.435 -24.575 -38.920 1.00 93.12 580 SER A O 1
ATOM 4653 N N . ASP A 1 581 ? 0.287 -25.415 -37.163 1.00 92.75 581 ASP A N 1
ATOM 4654 C CA . ASP A 1 581 ? -1.034 -25.472 -37.808 1.00 92.75 581 ASP A CA 1
ATOM 4655 C C . ASP A 1 581 ? -1.992 -24.344 -37.361 1.00 92.75 581 ASP A C 1
ATOM 4657 O O . ASP A 1 581 ? -2.889 -23.966 -38.121 1.00 92.75 581 ASP A O 1
ATOM 4661 N N . ASP A 1 582 ? -1.698 -23.679 -36.242 1.00 92.19 582 ASP A N 1
ATOM 4662 C CA . ASP A 1 582 ? -2.458 -22.575 -35.647 1.00 92.19 582 ASP A CA 1
ATOM 4663 C C . ASP A 1 582 ? -1.561 -21.359 -35.339 1.00 92.19 582 ASP A C 1
ATOM 4665 O O . ASP A 1 582 ? -0.378 -21.490 -35.028 1.00 92.19 582 ASP A O 1
ATOM 4669 N N . ASP A 1 583 ? -2.112 -20.145 -35.434 1.00 93.62 583 ASP A N 1
ATOM 4670 C CA . ASP A 1 583 ? -1.352 -18.898 -35.234 1.00 93.62 583 ASP A CA 1
ATOM 4671 C C . ASP A 1 583 ? -0.801 -18.746 -33.803 1.00 93.62 583 ASP A C 1
ATOM 4673 O O . ASP A 1 583 ? 0.167 -18.016 -33.582 1.00 93.62 583 ASP A O 1
ATOM 4677 N N . LEU A 1 584 ? -1.378 -19.443 -32.823 1.00 91.88 584 LEU A N 1
ATOM 4678 C CA . LEU A 1 584 ? -0.887 -19.453 -31.449 1.00 91.88 584 LEU A CA 1
ATOM 4679 C C . LEU A 1 584 ? -0.053 -20.697 -31.119 1.00 91.88 584 LEU A C 1
ATOM 4681 O O . LEU A 1 584 ? 0.497 -20.748 -30.022 1.00 91.88 584 LEU A O 1
ATOM 4685 N N . ALA A 1 585 ? 0.079 -21.676 -32.023 1.00 91.50 585 ALA A N 1
ATOM 4686 C CA . ALA A 1 585 ? 0.800 -22.924 -31.741 1.00 91.50 585 ALA A CA 1
ATOM 4687 C C . ALA A 1 585 ? 2.323 -22.725 -31.670 1.00 91.50 585 ALA A C 1
ATOM 4689 O O . ALA A 1 585 ? 3.012 -23.379 -30.887 1.00 91.50 585 ALA A O 1
ATOM 4690 N N . VAL A 1 586 ? 2.851 -21.770 -32.440 1.00 95.19 586 VAL A N 1
ATOM 4691 C CA . VAL A 1 586 ? 4.215 -21.253 -32.278 1.00 95.19 586 VAL A CA 1
ATOM 4692 C C . VAL A 1 586 ? 4.159 -19.732 -32.293 1.00 95.19 586 VAL A C 1
ATOM 4694 O O . VAL A 1 586 ? 4.044 -19.103 -33.344 1.00 95.19 586 VAL A O 1
ATOM 4697 N N . CYS A 1 587 ? 4.241 -19.123 -31.114 1.00 95.06 587 CYS A N 1
ATOM 4698 C CA . CYS A 1 587 ? 4.126 -17.682 -30.961 1.00 95.06 587 CYS A CA 1
ATOM 4699 C C . CYS A 1 587 ? 5.097 -17.108 -29.925 1.00 95.06 587 CYS A C 1
ATOM 4701 O O . CYS A 1 587 ? 5.667 -17.809 -29.081 1.00 95.06 587 CYS A O 1
ATOM 4703 N N . ALA A 1 588 ? 5.274 -15.791 -30.002 1.00 93.81 588 ALA A N 1
ATOM 4704 C CA . ALA A 1 588 ? 5.992 -14.996 -29.027 1.00 93.81 588 ALA A CA 1
ATOM 4705 C C . ALA A 1 588 ? 5.134 -13.785 -28.625 1.00 93.81 588 ALA A C 1
ATOM 4707 O O . ALA A 1 588 ? 4.846 -12.915 -29.447 1.00 93.81 588 ALA A O 1
ATOM 4708 N N . ARG A 1 589 ? 4.706 -13.712 -27.361 1.00 91.88 589 ARG A N 1
ATOM 4709 C CA . ARG A 1 589 ? 3.861 -12.622 -26.838 1.00 91.88 589 ARG A CA 1
ATOM 4710 C C . ARG A 1 589 ? 4.672 -11.680 -25.966 1.00 91.88 589 ARG A C 1
ATOM 4712 O O . ARG A 1 589 ? 5.531 -12.124 -25.211 1.00 91.88 589 ARG A O 1
ATOM 4719 N N . ALA A 1 590 ? 4.343 -10.394 -26.011 1.00 88.31 590 ALA A N 1
ATOM 4720 C CA . ALA A 1 590 ? 5.002 -9.349 -25.243 1.00 88.31 590 ALA A CA 1
ATOM 4721 C C . ALA A 1 590 ? 3.980 -8.315 -24.733 1.00 88.31 590 ALA A C 1
ATOM 4723 O O . ALA A 1 590 ? 3.232 -7.758 -25.528 1.00 88.31 590 ALA A O 1
ATOM 4724 N N . ALA A 1 591 ? 3.959 -8.034 -23.425 1.00 83.50 591 ALA A N 1
ATOM 4725 C CA . ALA A 1 591 ? 3.058 -7.083 -22.769 1.00 83.50 591 ALA A CA 1
ATOM 4726 C C . ALA A 1 591 ? 3.814 -6.141 -21.810 1.00 83.50 591 ALA A C 1
ATOM 4728 O O . ALA A 1 591 ? 4.663 -6.584 -21.037 1.00 83.50 591 ALA A O 1
ATOM 4729 N N . THR A 1 592 ? 3.516 -4.836 -21.861 1.00 75.69 592 THR A N 1
ATOM 4730 C CA . THR A 1 592 ? 4.315 -3.753 -21.233 1.00 75.69 592 THR A CA 1
ATOM 4731 C C . THR A 1 592 ? 3.705 -3.122 -19.977 1.00 75.69 592 THR A C 1
ATOM 4733 O O . THR A 1 592 ? 4.252 -2.174 -19.410 1.00 75.69 592 THR A O 1
ATOM 4736 N N . GLY A 1 593 ? 2.525 -3.582 -19.584 1.00 71.56 593 GLY A N 1
ATOM 4737 C CA . GLY A 1 593 ? 1.630 -3.002 -18.577 1.00 71.56 593 GLY A CA 1
ATOM 4738 C C . GLY A 1 593 ? 0.497 -2.203 -19.191 1.00 71.56 593 GLY A C 1
ATOM 4739 O O . GLY A 1 593 ? -0.591 -2.143 -18.629 1.00 71.56 593 GLY A O 1
ATOM 4740 N N . LYS A 1 594 ? 0.734 -1.636 -20.376 1.00 75.56 594 LYS A N 1
ATOM 4741 C CA . LYS A 1 594 ? -0.239 -0.802 -21.082 1.00 75.56 594 LYS A CA 1
ATOM 4742 C C . LYS A 1 594 ? -0.611 -1.349 -22.440 1.00 75.56 594 LYS A C 1
ATOM 4744 O O . LYS A 1 594 ? -1.785 -1.298 -22.789 1.00 75.56 594 LYS A O 1
ATOM 4749 N N . TYR A 1 595 ? 0.368 -1.866 -23.175 1.00 85.31 595 TYR A N 1
ATOM 4750 C CA . TYR A 1 595 ? 0.180 -2.392 -24.519 1.00 85.31 595 TYR A CA 1
ATOM 4751 C C . TYR A 1 595 ? 0.764 -3.794 -24.644 1.00 85.31 595 TYR A C 1
ATOM 4753 O O . TYR A 1 595 ? 1.735 -4.116 -23.956 1.00 85.31 595 TYR A O 1
ATOM 4761 N N . TYR A 1 596 ? 0.200 -4.605 -25.533 1.00 89.56 596 TYR A N 1
ATOM 4762 C CA . TYR A 1 596 ? 0.724 -5.927 -25.851 1.00 89.56 596 TYR A CA 1
ATOM 4763 C C . TYR A 1 596 ? 0.643 -6.227 -27.347 1.00 89.56 596 TYR A C 1
ATOM 4765 O O . TYR A 1 596 ? -0.125 -5.602 -28.076 1.00 89.56 596 TYR A O 1
ATOM 4773 N N . GLU A 1 597 ? 1.449 -7.191 -27.779 1.00 93.69 597 GLU A N 1
ATOM 4774 C CA . GLU A 1 597 ? 1.421 -7.763 -29.123 1.00 93.69 597 GLU A CA 1
ATOM 4775 C C . GLU A 1 597 ? 1.808 -9.246 -29.072 1.00 93.69 597 GLU A C 1
ATOM 4777 O O . GLU A 1 597 ? 2.548 -9.680 -28.178 1.00 93.69 597 GLU A O 1
ATOM 4782 N N . THR A 1 598 ? 1.316 -10.010 -30.047 1.00 94.88 598 THR A N 1
ATOM 4783 C CA . THR A 1 598 ? 1.650 -11.419 -30.249 1.00 94.88 598 THR A CA 1
ATOM 4784 C C . THR A 1 598 ? 2.197 -11.638 -31.656 1.00 94.88 598 THR A C 1
ATOM 4786 O O . THR A 1 598 ? 1.509 -11.402 -32.648 1.00 94.88 598 THR A O 1
ATOM 4789 N N . VAL A 1 599 ? 3.437 -12.120 -31.734 1.00 97.25 599 VAL A N 1
ATOM 4790 C CA . VAL A 1 599 ? 4.072 -12.573 -32.973 1.00 97.25 599 VAL A CA 1
ATOM 4791 C C . VAL A 1 599 ? 3.697 -14.035 -33.196 1.00 97.25 599 VAL A C 1
ATOM 4793 O O . VAL A 1 599 ? 4.063 -14.883 -32.386 1.00 97.25 599 VAL A O 1
ATOM 4796 N N . ALA A 1 600 ? 2.984 -14.335 -34.275 1.00 97.25 600 ALA A N 1
ATOM 4797 C CA . ALA A 1 600 ? 2.689 -15.695 -34.716 1.00 97.25 600 ALA A CA 1
ATOM 4798 C C . ALA A 1 600 ? 3.704 -16.139 -35.774 1.00 97.25 600 ALA A C 1
ATOM 4800 O O . ALA A 1 600 ? 4.024 -15.376 -36.690 1.00 97.25 600 ALA A O 1
ATOM 4801 N N . LEU A 1 601 ? 4.204 -17.368 -35.647 1.00 97.38 601 LEU A N 1
ATOM 4802 C CA . LEU A 1 601 ? 5.230 -17.939 -36.514 1.00 97.38 601 LEU A CA 1
ATOM 4803 C C . LEU A 1 601 ? 4.673 -19.192 -37.205 1.00 97.38 601 LEU A C 1
ATOM 4805 O O . LEU A 1 601 ? 4.347 -20.197 -36.569 1.00 97.38 601 LEU A O 1
ATOM 4809 N N . ARG A 1 602 ? 4.570 -19.130 -38.530 1.00 95.50 602 ARG A N 1
ATOM 4810 C CA . ARG A 1 602 ? 4.181 -20.234 -39.417 1.00 95.50 602 ARG A CA 1
ATOM 4811 C C . ARG A 1 602 ? 5.365 -20.585 -40.302 1.00 95.50 602 ARG A C 1
ATOM 4813 O O . ARG A 1 602 ? 6.236 -19.747 -40.502 1.00 95.50 602 ARG A O 1
ATOM 4820 N N . LYS A 1 603 ? 5.393 -21.794 -40.865 1.00 95.25 603 LYS A N 1
ATOM 4821 C CA . LYS A 1 603 ? 6.501 -22.271 -41.720 1.00 95.25 603 LYS A CA 1
ATOM 4822 C C . LYS A 1 603 ? 6.887 -21.292 -42.836 1.00 95.25 603 LYS A C 1
ATOM 4824 O O . LYS A 1 603 ? 8.064 -21.134 -43.130 1.00 95.25 603 LYS A O 1
ATOM 4829 N N . ASP A 1 604 ? 5.893 -20.642 -43.424 1.00 95.44 604 ASP A N 1
ATOM 4830 C CA . ASP A 1 604 ? 5.997 -19.788 -44.605 1.00 95.44 604 ASP A CA 1
ATOM 4831 C C . ASP A 1 604 ? 5.791 -18.294 -44.311 1.00 95.44 604 ASP A C 1
ATOM 4833 O O . ASP A 1 604 ? 5.949 -17.463 -45.205 1.00 95.44 604 ASP A O 1
ATOM 4837 N N . LYS A 1 605 ? 5.445 -17.918 -43.073 1.00 96.31 605 LYS A N 1
ATOM 4838 C CA . LYS A 1 605 ? 5.139 -16.523 -42.736 1.00 96.31 605 LYS A CA 1
ATOM 4839 C C . LYS A 1 605 ? 5.222 -16.185 -41.257 1.00 96.31 605 LYS A C 1
ATOM 4841 O O . LYS A 1 605 ? 5.134 -17.034 -40.372 1.00 96.31 605 LYS A O 1
ATOM 4846 N N . VAL A 1 606 ? 5.281 -14.886 -41.002 1.00 97.38 606 VAL A N 1
ATOM 4847 C CA . VAL A 1 606 ? 5.172 -14.273 -39.681 1.00 97.38 606 VAL A CA 1
ATOM 4848 C C . VAL A 1 606 ? 4.017 -13.283 -39.656 1.00 97.38 606 VAL A C 1
ATOM 4850 O O . VAL A 1 606 ? 3.816 -12.539 -40.616 1.00 97.38 606 VAL A O 1
ATOM 4853 N N . LYS A 1 607 ? 3.273 -13.247 -38.544 1.00 97.50 607 LYS A N 1
ATOM 4854 C CA . LYS A 1 607 ? 2.165 -12.306 -38.334 1.00 97.50 607 LYS A CA 1
ATOM 4855 C C . LYS A 1 607 ? 2.281 -11.576 -37.000 1.00 97.50 607 LYS A C 1
ATOM 4857 O O . LYS A 1 607 ? 2.758 -12.141 -36.021 1.00 97.50 607 LYS A O 1
ATOM 4862 N N . LEU A 1 608 ? 1.781 -10.344 -36.946 1.00 96.31 608 LEU A N 1
ATOM 4863 C CA . LEU A 1 608 ? 1.459 -9.645 -35.699 1.00 96.31 608 LEU A CA 1
ATOM 4864 C C . LEU A 1 608 ? -0.056 -9.666 -35.524 1.00 96.31 608 LEU A C 1
ATOM 4866 O O . LEU A 1 608 ? -0.778 -9.021 -36.288 1.00 96.31 608 LEU A O 1
ATOM 4870 N N . LEU A 1 609 ? -0.538 -10.432 -34.548 1.00 93.81 609 LEU A N 1
ATOM 4871 C CA . LEU A 1 609 ? -1.960 -10.755 -34.426 1.00 93.81 609 LEU A CA 1
ATOM 4872 C C . LEU A 1 609 ? -2.816 -9.559 -34.008 1.00 93.81 609 LEU A C 1
ATOM 4874 O O . LEU A 1 609 ? -3.981 -9.478 -34.387 1.00 93.81 609 LEU A O 1
ATOM 4878 N N . ASN A 1 610 ? -2.258 -8.629 -33.233 1.00 91.62 610 ASN A N 1
ATOM 4879 C CA . ASN A 1 610 ? -3.000 -7.497 -32.695 1.00 91.62 610 ASN A CA 1
ATOM 4880 C C . ASN A 1 610 ? -2.856 -6.237 -33.562 1.00 91.62 610 ASN A C 1
ATOM 4882 O O . ASN A 1 610 ? -3.794 -5.446 -33.620 1.00 91.62 610 ASN A O 1
ATOM 4886 N N . SER A 1 611 ? -1.720 -6.068 -34.247 1.00 89.81 611 SER A N 1
ATOM 4887 C CA . SER A 1 611 ? -1.460 -4.927 -35.142 1.00 89.81 611 SER A CA 1
ATOM 4888 C C . SER A 1 611 ? -1.694 -5.210 -36.632 1.00 89.81 611 SER A C 1
ATOM 4890 O O . SER A 1 611 ? -1.481 -4.309 -37.444 1.00 89.81 611 SER A O 1
ATOM 4892 N N . GLY A 1 612 ? -2.086 -6.435 -37.003 1.00 86.12 612 GLY A N 1
ATOM 4893 C CA . GLY A 1 612 ? -2.534 -6.792 -38.356 1.00 86.12 612 GLY A CA 1
ATOM 4894 C C . GLY A 1 612 ? -1.444 -6.870 -39.434 1.00 86.12 612 GLY A C 1
ATOM 4895 O O . GLY A 1 612 ? -1.749 -6.685 -40.608 1.00 86.12 612 GLY A O 1
ATOM 4896 N N . PHE A 1 613 ? -0.183 -7.116 -39.064 1.00 94.31 613 PHE A N 1
ATOM 4897 C CA . PHE A 1 613 ? 0.928 -7.288 -40.015 1.00 94.31 613 PHE A CA 1
ATOM 4898 C C . PHE A 1 613 ? 1.079 -8.757 -40.430 1.00 94.31 613 PHE A C 1
ATOM 4900 O O . PHE A 1 613 ? 0.975 -9.637 -39.579 1.00 94.31 613 PHE A O 1
ATOM 4907 N N . GLU A 1 614 ? 1.385 -9.017 -41.702 1.00 96.69 614 GLU A N 1
ATOM 4908 C CA . GLU A 1 614 ? 1.745 -10.339 -42.231 1.00 96.69 614 GLU A CA 1
ATOM 4909 C C . GLU A 1 614 ? 2.939 -10.199 -43.187 1.00 96.69 614 GLU A C 1
ATOM 4911 O O . GLU A 1 614 ? 2.991 -9.267 -43.990 1.00 96.69 614 GLU A O 1
ATOM 4916 N N . TYR A 1 615 ? 3.903 -11.115 -43.088 1.00 96.19 615 TYR A N 1
ATOM 4917 C CA . TYR A 1 615 ? 5.143 -11.098 -43.861 1.00 96.19 615 TYR A CA 1
ATOM 4918 C C . TYR A 1 615 ? 5.544 -12.513 -44.269 1.00 96.19 615 TYR A C 1
ATOM 4920 O O . TYR A 1 615 ? 5.647 -13.398 -43.419 1.00 96.19 615 TYR A O 1
ATOM 4928 N N . GLN A 1 616 ? 5.774 -12.719 -45.564 1.00 97.38 616 GLN A N 1
ATOM 4929 C CA . GLN A 1 616 ? 6.208 -14.004 -46.113 1.00 97.38 616 GLN A CA 1
ATOM 4930 C C . GLN A 1 616 ? 7.682 -14.238 -45.774 1.00 97.38 616 GLN A C 1
ATOM 4932 O O . GLN A 1 616 ? 8.538 -13.411 -46.090 1.00 97.38 616 GLN A O 1
ATOM 4937 N N . LEU A 1 617 ? 7.972 -15.348 -45.103 1.00 96.44 617 LEU A N 1
ATOM 4938 C CA . LEU A 1 617 ? 9.304 -15.681 -44.612 1.00 96.44 617 LEU A CA 1
ATOM 4939 C C . LEU A 1 617 ? 9.409 -17.187 -44.397 1.00 96.44 617 LEU A C 1
ATOM 4941 O O . LEU A 1 617 ? 8.597 -17.764 -43.683 1.00 96.44 617 LEU A O 1
ATOM 4945 N N . ASP A 1 618 ? 10.451 -17.807 -44.941 1.00 97.12 618 ASP A N 1
ATOM 4946 C CA . ASP A 1 618 ? 10.803 -19.179 -44.581 1.00 97.12 618 ASP A CA 1
ATOM 4947 C C . ASP A 1 618 ? 11.319 -19.220 -43.136 1.00 97.12 618 ASP A C 1
ATOM 4949 O O . ASP A 1 618 ? 12.482 -18.923 -42.865 1.00 97.12 618 ASP A O 1
ATOM 4953 N N . THR A 1 619 ? 10.449 -19.586 -42.196 1.00 97.00 619 THR A N 1
ATOM 4954 C CA . THR A 1 619 ? 10.794 -19.661 -40.771 1.00 97.00 619 THR A CA 1
ATOM 4955 C C . THR A 1 619 ? 11.398 -21.008 -40.379 1.00 97.00 619 THR A C 1
ATOM 4957 O O . THR A 1 619 ? 11.706 -21.219 -39.204 1.00 97.00 619 THR A O 1
ATOM 4960 N N . THR A 1 620 ? 11.597 -21.930 -41.332 1.00 96.56 620 THR A N 1
ATOM 4961 C CA . THR A 1 620 ? 12.183 -23.255 -41.060 1.00 96.56 620 THR A CA 1
ATOM 4962 C C . THR A 1 620 ? 13.687 -23.200 -40.777 1.00 96.56 620 THR A C 1
ATOM 4964 O O . THR A 1 620 ? 14.266 -24.137 -40.216 1.00 96.56 620 THR A O 1
ATOM 4967 N N . ARG A 1 621 ? 14.316 -22.056 -41.067 1.00 95.44 621 ARG A N 1
ATOM 4968 C CA . ARG A 1 621 ? 15.664 -21.675 -40.628 1.00 95.44 621 ARG A CA 1
ATOM 4969 C C . ARG A 1 621 ? 15.616 -20.678 -39.468 1.00 95.44 621 ARG A C 1
ATOM 4971 O O . ARG A 1 621 ? 14.586 -20.077 -39.178 1.00 95.44 621 ARG A O 1
ATOM 4978 N N . PHE A 1 622 ? 16.747 -20.506 -38.787 1.00 94.94 622 PHE A N 1
ATOM 4979 C CA . PHE A 1 622 ? 16.832 -19.544 -37.690 1.00 94.94 622 PHE A CA 1
ATOM 4980 C C . PHE A 1 622 ? 16.747 -18.110 -38.202 1.00 94.94 622 PHE A C 1
ATOM 4982 O O . PHE A 1 622 ? 17.512 -17.718 -39.079 1.00 94.94 622 PHE A O 1
ATOM 4989 N N . HIS A 1 623 ? 15.863 -17.344 -37.573 1.00 97.06 623 HIS A N 1
ATOM 4990 C CA . HIS A 1 623 ? 15.720 -15.907 -37.756 1.00 97.06 623 HIS A CA 1
ATOM 4991 C C . HIS A 1 623 ? 15.769 -15.209 -36.403 1.00 97.06 623 HIS A C 1
ATOM 4993 O O . HIS A 1 623 ? 15.288 -15.747 -35.397 1.00 97.06 623 HIS A O 1
ATOM 4999 N N . LYS A 1 624 ? 16.339 -14.003 -36.380 1.00 92.38 624 LYS A N 1
ATOM 5000 C CA . LYS A 1 624 ? 16.345 -13.130 -35.206 1.00 92.38 624 LYS A CA 1
ATOM 5001 C C . LYS A 1 624 ? 15.178 -12.159 -35.302 1.00 92.38 624 LYS A C 1
ATOM 5003 O O . LYS A 1 624 ? 15.120 -11.329 -36.200 1.00 92.38 624 LYS A O 1
ATOM 5008 N N . TYR A 1 625 ? 14.290 -12.208 -34.325 1.00 94.88 625 TYR A N 1
ATOM 5009 C CA . TYR A 1 625 ? 13.133 -11.334 -34.225 1.00 94.88 625 TYR A CA 1
ATOM 5010 C C . TYR A 1 625 ? 13.336 -10.323 -33.105 1.00 94.88 625 TYR A C 1
ATOM 5012 O O . TYR A 1 625 ? 13.817 -10.660 -32.019 1.00 94.88 625 TYR A O 1
ATOM 5020 N N . GLN A 1 626 ? 12.936 -9.079 -33.346 1.00 90.56 626 GLN A N 1
ATOM 5021 C CA . GLN A 1 626 ? 12.925 -8.034 -32.332 1.00 90.56 626 GLN A CA 1
ATOM 5022 C C . GLN A 1 626 ? 11.604 -7.266 -32.379 1.00 90.56 626 GLN A C 1
ATOM 5024 O O . GLN A 1 626 ? 11.230 -6.693 -33.399 1.00 90.56 626 GLN A O 1
ATOM 5029 N N . LEU A 1 627 ? 10.932 -7.206 -31.234 1.00 90.00 627 LEU A N 1
ATOM 5030 C CA . LEU A 1 627 ? 9.699 -6.469 -31.020 1.00 90.00 627 LEU A CA 1
ATOM 5031 C C . LEU A 1 627 ? 9.940 -5.356 -29.996 1.00 90.00 627 LEU A C 1
ATOM 5033 O O . LEU A 1 627 ? 10.209 -5.610 -28.820 1.00 90.00 627 LEU A O 1
ATOM 5037 N N . VAL A 1 628 ? 9.821 -4.108 -30.445 1.00 84.00 628 VAL A N 1
ATOM 5038 C CA . VAL A 1 628 ? 9.916 -2.922 -29.590 1.00 84.00 628 VAL A CA 1
ATOM 5039 C C . VAL A 1 628 ? 8.529 -2.315 -29.452 1.00 84.00 628 VAL A C 1
ATOM 5041 O O . VAL A 1 628 ? 8.010 -1.703 -30.385 1.00 84.00 628 VAL A O 1
ATOM 5044 N N . ILE A 1 629 ? 7.938 -2.453 -28.270 1.00 83.38 629 ILE A N 1
ATOM 5045 C CA . ILE A 1 629 ? 6.670 -1.813 -27.922 1.00 83.38 629 ILE A CA 1
ATOM 5046 C C . ILE A 1 629 ? 7.002 -0.573 -27.102 1.00 83.38 629 ILE A C 1
ATOM 5048 O O . ILE A 1 629 ? 7.714 -0.645 -26.107 1.00 83.38 629 ILE A O 1
ATOM 5052 N N . SER A 1 630 ? 6.486 0.579 -27.501 1.00 74.00 630 SER A N 1
ATOM 5053 C CA . SER A 1 630 ? 6.597 1.829 -26.752 1.00 74.00 630 SER A CA 1
ATOM 5054 C C . SER A 1 630 ? 5.224 2.460 -26.577 1.00 74.00 630 SER A C 1
ATOM 5056 O O . SER A 1 630 ? 4.232 1.976 -27.112 1.00 74.00 630 SER A O 1
ATOM 5058 N N . THR A 1 631 ? 5.158 3.598 -25.895 1.00 67.25 631 THR A N 1
ATOM 5059 C CA . THR A 1 631 ? 3.886 4.307 -25.705 1.00 67.25 631 THR A CA 1
ATOM 5060 C C . THR A 1 631 ? 3.287 4.912 -26.967 1.00 67.25 631 THR A C 1
ATOM 5062 O O . THR A 1 631 ? 2.123 5.312 -26.952 1.00 67.25 631 THR A O 1
ATOM 5065 N N . ARG A 1 632 ? 4.081 5.020 -28.038 1.00 72.19 632 ARG A N 1
ATOM 5066 C CA . ARG A 1 632 ? 3.684 5.662 -29.299 1.00 72.19 632 ARG A CA 1
ATOM 5067 C C . ARG A 1 632 ? 3.798 4.761 -30.511 1.00 72.19 632 ARG A C 1
ATOM 5069 O O . ARG A 1 632 ? 3.109 5.009 -31.490 1.00 72.19 632 ARG A O 1
ATOM 5076 N N . ASN A 1 633 ? 4.715 3.801 -30.478 1.00 81.94 633 ASN A N 1
ATOM 5077 C CA . ASN A 1 633 ? 5.009 2.961 -31.625 1.00 81.94 633 ASN A CA 1
ATOM 5078 C C . ASN A 1 633 ? 5.210 1.513 -31.205 1.00 81.94 633 ASN A C 1
ATOM 5080 O O . ASN A 1 633 ? 5.820 1.248 -30.165 1.00 81.94 633 ASN A O 1
ATOM 5084 N N . LEU A 1 634 ? 4.791 0.623 -32.088 1.00 90.56 634 LEU A N 1
ATOM 5085 C CA . LEU A 1 634 ? 5.254 -0.746 -32.166 1.00 90.56 634 LEU A CA 1
ATOM 5086 C C . LEU A 1 634 ? 6.181 -0.852 -33.373 1.00 90.56 634 LEU A C 1
ATOM 5088 O O . LEU A 1 634 ? 5.841 -0.367 -34.452 1.00 90.56 634 LEU A O 1
ATOM 5092 N N . ILE A 1 635 ? 7.359 -1.435 -33.171 1.00 89.81 635 ILE A N 1
ATOM 5093 C CA . ILE A 1 635 ? 8.359 -1.674 -34.213 1.00 89.81 635 ILE A CA 1
ATOM 5094 C C . ILE A 1 635 ? 8.682 -3.160 -34.202 1.00 89.81 635 ILE A C 1
ATOM 5096 O O . ILE A 1 635 ? 8.961 -3.718 -33.138 1.00 89.81 635 ILE A O 1
ATOM 5100 N N . PHE A 1 636 ? 8.678 -3.774 -35.377 1.00 95.06 636 PHE A N 1
ATOM 5101 C CA . PHE A 1 636 ? 9.033 -5.172 -35.549 1.00 95.06 636 PHE A CA 1
ATOM 5102 C C . PHE A 1 636 ? 10.174 -5.310 -36.555 1.00 95.06 636 PHE A C 1
ATOM 5104 O O . PHE A 1 636 ? 10.174 -4.675 -37.614 1.00 95.06 636 PHE A O 1
ATOM 5111 N N . ARG A 1 637 ? 11.168 -6.113 -36.177 1.00 93.75 637 ARG A N 1
ATOM 5112 C CA . ARG A 1 637 ? 12.389 -6.356 -36.936 1.00 93.75 637 ARG A CA 1
ATOM 5113 C C . ARG A 1 637 ? 12.644 -7.840 -37.109 1.00 93.75 637 ARG A C 1
ATOM 5115 O O . ARG A 1 637 ? 12.406 -8.613 -36.178 1.00 93.75 637 ARG A O 1
ATOM 5122 N N . ILE A 1 638 ? 13.181 -8.189 -38.270 1.00 95.44 638 ILE A N 1
ATOM 5123 C CA . ILE A 1 638 ? 13.622 -9.535 -38.631 1.00 95.44 638 ILE A CA 1
ATOM 5124 C C . ILE A 1 638 ? 15.055 -9.401 -39.144 1.00 95.44 638 ILE A C 1
ATOM 5126 O O . ILE A 1 638 ? 15.319 -8.552 -39.986 1.00 95.44 638 ILE A O 1
ATOM 5130 N N . ASP A 1 639 ? 15.978 -10.178 -38.583 1.00 92.38 639 ASP A N 1
ATOM 5131 C CA . ASP A 1 639 ? 17.412 -10.158 -38.900 1.00 92.38 639 ASP A CA 1
ATOM 5132 C C . ASP A 1 639 ? 18.014 -8.744 -38.896 1.00 92.38 639 ASP A C 1
ATOM 5134 O O . ASP A 1 639 ? 18.780 -8.354 -39.769 1.00 92.38 639 ASP A O 1
ATOM 5138 N N . ASP A 1 640 ? 17.645 -7.979 -37.864 1.00 85.25 640 ASP A N 1
ATOM 5139 C CA . ASP A 1 640 ? 18.049 -6.587 -37.627 1.00 85.25 640 ASP A CA 1
ATOM 5140 C C . ASP A 1 640 ? 17.491 -5.544 -38.624 1.00 85.25 640 ASP A C 1
ATOM 5142 O O . ASP A 1 640 ? 17.687 -4.342 -38.416 1.00 85.25 640 ASP A O 1
ATOM 5146 N N . GLU A 1 641 ? 16.682 -5.953 -39.606 1.00 88.25 641 GLU A N 1
ATOM 5147 C CA . GLU A 1 641 ? 15.955 -5.055 -40.512 1.00 88.25 641 GLU A CA 1
ATOM 5148 C C . GLU A 1 641 ? 14.558 -4.706 -39.986 1.00 88.25 641 GLU A C 1
ATOM 5150 O O . GLU A 1 641 ? 13.816 -5.562 -39.507 1.00 88.25 641 GLU A O 1
ATOM 5155 N N . GLU A 1 642 ? 14.173 -3.428 -40.063 1.00 92.50 642 GLU A N 1
ATOM 5156 C CA . GLU A 1 642 ? 12.830 -2.968 -39.687 1.00 92.50 642 GLU A CA 1
ATOM 5157 C C . GLU A 1 642 ? 11.823 -3.277 -40.792 1.00 92.50 642 GLU A C 1
ATOM 5159 O O . GLU A 1 642 ? 11.797 -2.606 -41.819 1.00 92.50 642 GLU A O 1
ATOM 5164 N N . VAL A 1 643 ? 10.968 -4.269 -40.546 1.00 95.25 643 VAL A N 1
ATOM 5165 C CA . VAL A 1 643 ? 9.955 -4.729 -41.508 1.00 95.25 643 VAL A CA 1
ATOM 5166 C C . VAL A 1 643 ? 8.575 -4.120 -41.252 1.00 95.25 643 VAL A C 1
ATOM 5168 O O . VAL A 1 643 ? 7.736 -4.097 -42.149 1.00 95.25 643 VAL A O 1
ATOM 5171 N N . TYR A 1 644 ? 8.315 -3.618 -40.037 1.00 96.44 644 TYR A N 1
ATOM 5172 C CA . TYR A 1 644 ? 7.028 -3.013 -39.694 1.00 96.44 644 TYR A CA 1
ATOM 5173 C C . TYR A 1 644 ? 7.122 -1.962 -38.589 1.00 96.44 644 TYR A C 1
ATOM 5175 O O . TYR A 1 644 ? 7.855 -2.110 -37.605 1.00 96.44 644 TYR A O 1
ATOM 5183 N N . ARG A 1 645 ? 6.296 -0.919 -38.722 1.00 93.56 645 ARG A N 1
ATOM 5184 C CA . ARG A 1 645 ? 6.088 0.126 -37.719 1.00 93.56 645 ARG A CA 1
ATOM 5185 C C . ARG A 1 645 ? 4.638 0.585 -37.728 1.00 93.56 645 ARG A C 1
ATOM 5187 O O . ARG A 1 645 ? 4.113 0.963 -38.769 1.00 93.56 645 ARG A O 1
ATOM 5194 N N . THR A 1 646 ? 4.027 0.675 -36.552 1.00 92.81 646 THR A N 1
ATOM 5195 C CA . THR A 1 646 ? 2.679 1.237 -36.400 1.00 92.81 646 THR A CA 1
ATOM 5196 C C . THR A 1 646 ? 2.552 2.099 -35.150 1.00 92.81 646 THR A C 1
ATOM 5198 O O . THR A 1 646 ? 3.327 1.970 -34.201 1.00 92.81 646 THR A O 1
ATOM 5201 N N . ARG A 1 647 ? 1.553 2.988 -35.155 1.00 86.81 647 ARG A N 1
ATOM 5202 C CA . ARG A 1 647 ? 1.083 3.738 -33.977 1.00 86.81 647 ARG A CA 1
ATOM 5203 C C . ARG A 1 647 ? -0.199 3.155 -33.375 1.00 86.81 647 ARG A C 1
ATOM 5205 O O . ARG A 1 647 ? -0.658 3.645 -32.347 1.00 86.81 647 ARG A O 1
ATOM 5212 N N . GLN A 1 648 ? -0.789 2.150 -34.019 1.00 87.81 648 GLN A N 1
ATOM 5213 C CA . GLN A 1 648 ? -1.937 1.424 -33.489 1.00 87.81 648 GLN A CA 1
ATOM 5214 C C . GLN A 1 648 ? -1.422 0.420 -32.459 1.00 87.81 648 GLN A C 1
ATOM 5216 O O . GLN A 1 648 ? -0.650 -0.471 -32.792 1.00 87.81 648 GLN A O 1
ATOM 5221 N N . LEU A 1 649 ? -1.782 0.632 -31.194 1.00 87.50 649 LEU A N 1
ATOM 5222 C CA . LEU A 1 649 ? -1.306 -0.161 -30.065 1.00 87.50 649 LEU A CA 1
ATOM 5223 C C . LEU A 1 649 ? -2.497 -0.770 -29.332 1.00 87.50 649 LEU A C 1
ATOM 5225 O O . LEU A 1 649 ? -3.426 -0.052 -28.948 1.00 87.50 649 LEU A O 1
ATOM 5229 N N . THR A 1 650 ? -2.440 -2.072 -29.078 1.00 88.62 650 THR A N 1
ATOM 5230 C CA . THR A 1 650 ? -3.524 -2.804 -28.415 1.00 88.62 650 THR A CA 1
ATOM 5231 C C . THR A 1 650 ? -3.317 -2.801 -26.908 1.00 88.62 650 THR A C 1
ATOM 5233 O O . THR A 1 650 ? -2.237 -3.132 -26.419 1.00 88.62 650 THR A O 1
ATOM 5236 N N . LYS A 1 651 ? -4.335 -2.372 -26.151 1.00 84.69 651 LYS A N 1
ATOM 5237 C CA . LYS A 1 651 ? -4.227 -2.178 -24.699 1.00 84.69 651 LYS A CA 1
ATOM 5238 C C . LYS A 1 651 ? -4.285 -3.497 -23.930 1.00 84.69 651 LYS A C 1
ATOM 5240 O O . LYS A 1 651 ? -5.138 -4.335 -24.205 1.00 84.69 651 LYS A O 1
ATOM 5245 N N . CYS A 1 652 ? -3.484 -3.613 -22.871 1.00 76.81 652 CYS A N 1
ATOM 5246 C CA . CYS A 1 652 ? -3.517 -4.751 -21.944 1.00 76.81 652 CYS A CA 1
ATOM 5247 C C . CYS A 1 652 ? -4.802 -4.843 -21.104 1.00 76.81 652 CYS A C 1
ATOM 5249 O O . CYS A 1 652 ? -5.031 -5.851 -20.449 1.00 76.81 652 CYS A O 1
ATOM 5251 N N . THR A 1 653 ? -5.622 -3.791 -21.081 1.00 66.88 653 THR A N 1
ATOM 5252 C CA . THR A 1 653 ? -6.890 -3.749 -20.334 1.00 66.88 653 THR A CA 1
ATOM 5253 C C . THR A 1 653 ? -8.054 -4.376 -21.101 1.00 66.88 653 THR A C 1
ATOM 5255 O O . THR A 1 653 ? -9.190 -4.316 -20.643 1.00 66.88 653 THR A O 1
ATOM 5258 N N . THR A 1 654 ? -7.801 -4.900 -22.299 1.00 71.50 654 THR A N 1
ATOM 5259 C CA . THR A 1 654 ? -8.816 -5.562 -23.119 1.00 71.50 654 THR A CA 1
ATOM 5260 C C . THR A 1 654 ? -8.959 -7.030 -22.696 1.00 71.50 654 THR A C 1
ATOM 5262 O O . THR A 1 654 ? -7.955 -7.648 -22.331 1.00 71.50 654 THR A O 1
ATOM 5265 N N . PRO A 1 655 ? -10.168 -7.622 -22.730 1.00 65.00 655 PRO A N 1
ATOM 5266 C CA . PRO A 1 655 ? -10.356 -9.046 -22.438 1.00 65.00 655 PRO A CA 1
ATOM 5267 C C . PRO A 1 655 ? -9.490 -9.976 -23.302 1.00 65.00 655 PRO A C 1
ATOM 5269 O O . PRO A 1 655 ? -9.102 -11.054 -22.856 1.00 65.00 655 PRO A O 1
ATOM 5272 N N . GLU A 1 656 ? -9.146 -9.559 -24.520 1.00 73.44 656 GLU A N 1
ATOM 5273 C CA . GLU A 1 656 ? -8.295 -10.289 -25.466 1.00 73.44 656 GLU A CA 1
ATOM 5274 C C . GLU A 1 656 ? -6.824 -10.332 -25.029 1.00 73.44 656 GLU A C 1
ATOM 5276 O O . GLU A 1 656 ? -6.081 -11.219 -25.449 1.00 73.44 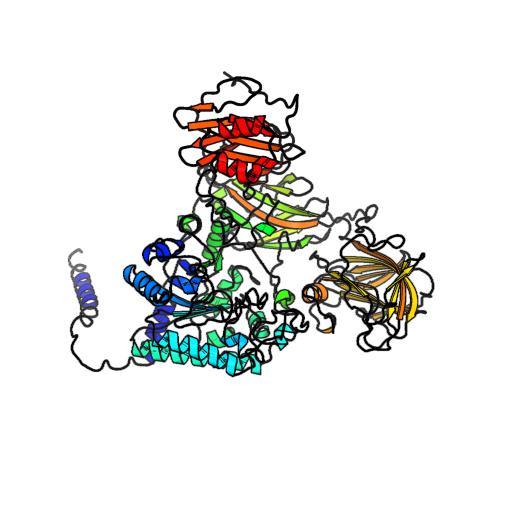656 GLU A O 1
ATOM 5281 N N . ALA A 1 657 ? -6.394 -9.396 -24.177 1.00 73.69 657 ALA A N 1
ATOM 5282 C CA . ALA A 1 657 ? -5.058 -9.399 -23.593 1.00 73.69 657 ALA A CA 1
ATOM 5283 C C . ALA A 1 657 ? -4.899 -10.472 -22.511 1.00 73.69 657 ALA A C 1
ATOM 5285 O O . ALA A 1 657 ? -3.768 -10.881 -22.225 1.00 73.69 657 ALA A O 1
ATOM 5286 N N . CYS A 1 658 ? -6.010 -10.901 -21.903 1.00 70.62 658 CYS A N 1
ATOM 5287 C CA . CYS A 1 658 ? -6.020 -11.895 -20.843 1.00 70.62 658 CYS A CA 1
ATOM 5288 C C . CYS A 1 658 ? -5.651 -13.266 -21.400 1.00 70.62 658 CYS A C 1
ATOM 5290 O O . CYS A 1 658 ? -6.300 -13.801 -22.300 1.00 70.62 658 CYS A O 1
ATOM 5292 N N . ILE A 1 659 ? -4.622 -13.866 -20.815 1.00 73.31 659 ILE A N 1
ATOM 5293 C CA . ILE A 1 659 ? -4.188 -15.202 -21.194 1.00 73.31 659 ILE A CA 1
ATOM 5294 C C . ILE A 1 659 ? -5.127 -16.198 -20.533 1.00 73.31 659 ILE A C 1
ATOM 5296 O O . ILE A 1 659 ? -5.260 -16.255 -19.310 1.00 73.31 659 ILE A O 1
ATOM 5300 N N . LYS A 1 660 ? -5.834 -16.948 -21.373 1.00 65.62 660 LYS A N 1
ATOM 5301 C CA . LYS A 1 660 ? -6.925 -17.831 -20.965 1.00 65.62 660 LYS A CA 1
ATOM 5302 C C . LYS A 1 660 ? -6.364 -19.156 -20.446 1.00 65.62 660 LYS A C 1
ATOM 5304 O O . LYS A 1 660 ? -5.350 -19.619 -20.937 1.00 65.62 660 LYS A O 1
ATOM 5309 N N . ASN A 1 661 ? -7.052 -19.797 -19.502 1.00 57.72 661 ASN A N 1
ATOM 5310 C CA . ASN A 1 661 ? -6.821 -21.193 -19.092 1.00 57.72 661 ASN A CA 1
ATOM 5311 C C . ASN A 1 661 ? -5.519 -21.526 -18.318 1.00 57.72 661 ASN A C 1
ATOM 5313 O O . ASN A 1 661 ? -5.251 -22.713 -18.123 1.00 57.72 661 ASN A O 1
ATOM 5317 N N . PHE A 1 662 ? -4.748 -20.550 -17.804 1.00 54.12 662 PHE A N 1
ATOM 5318 C CA . PHE A 1 662 ? -3.593 -20.833 -16.927 1.00 54.12 662 PHE A CA 1
ATOM 5319 C C . PHE A 1 662 ? -3.758 -20.449 -15.452 1.00 54.12 662 PHE A C 1
ATOM 5321 O O . PHE A 1 662 ? -4.477 -19.525 -15.092 1.00 54.12 662 PHE A O 1
ATOM 5328 N N . LYS A 1 663 ? -3.015 -21.183 -14.612 1.00 51.31 663 LYS A N 1
ATOM 5329 C CA . LYS A 1 663 ? -3.112 -21.305 -13.172 1.00 51.31 663 LYS A CA 1
ATOM 5330 C C . LYS A 1 663 ? -1.841 -20.876 -12.421 1.00 51.31 663 LYS A C 1
ATOM 5332 O O . LYS A 1 663 ? -1.024 -21.723 -12.060 1.00 51.31 663 LYS A O 1
ATOM 5337 N N . SER A 1 664 ? -1.696 -19.578 -12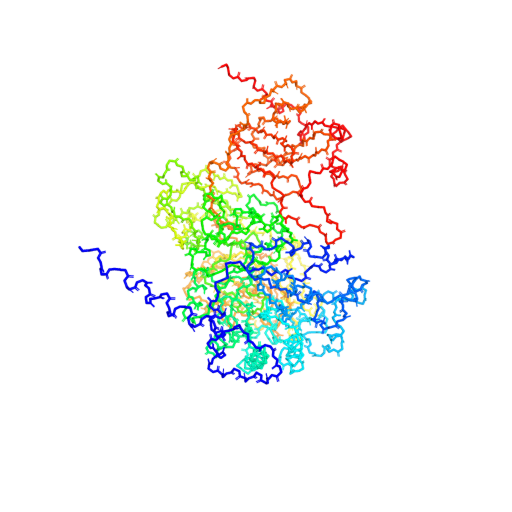.127 1.00 48.28 664 SER A N 1
ATOM 5338 C CA . SER A 1 664 ? -0.653 -19.047 -11.221 1.00 48.28 664 SER A CA 1
ATOM 5339 C C . SER A 1 664 ? -1.067 -17.732 -10.529 1.00 48.28 664 SER A C 1
ATOM 5341 O O . SER A 1 664 ? -1.714 -16.907 -11.174 1.00 48.28 664 SER A O 1
ATOM 5343 N N . PRO A 1 665 ? -0.625 -17.455 -9.282 1.00 44.03 665 PRO A N 1
ATOM 5344 C CA . PRO A 1 665 ? -0.756 -16.133 -8.648 1.00 44.03 665 PRO A CA 1
ATOM 5345 C C . PRO A 1 665 ? -0.142 -14.985 -9.469 1.00 44.03 665 PRO A C 1
ATOM 5347 O O . PRO A 1 665 ? -0.504 -13.827 -9.298 1.00 44.03 665 PRO A O 1
ATOM 5350 N N . ALA A 1 666 ? 0.786 -15.291 -10.383 1.00 50.53 666 ALA A N 1
ATOM 5351 C CA . ALA A 1 666 ? 1.392 -14.298 -11.264 1.00 50.53 666 ALA A CA 1
ATOM 5352 C C . ALA A 1 666 ? 0.490 -13.889 -12.447 1.00 50.53 666 ALA A C 1
ATOM 5354 O O . ALA A 1 666 ? 0.788 -12.888 -13.089 1.00 50.53 666 ALA A O 1
ATOM 5355 N N . THR A 1 667 ? -0.599 -14.621 -12.740 1.00 57.31 667 THR A N 1
ATOM 5356 C CA . THR A 1 667 ? -1.389 -14.493 -13.990 1.00 57.31 667 THR A CA 1
ATOM 5357 C C . THR A 1 667 ? -1.982 -13.094 -14.186 1.00 57.31 667 THR A C 1
ATOM 5359 O O . THR A 1 667 ? -1.961 -12.578 -15.298 1.00 57.31 667 THR A O 1
ATOM 5362 N N . GLY A 1 668 ? -2.416 -12.421 -13.113 1.00 58.12 668 GLY A N 1
ATOM 5363 C CA . GLY A 1 668 ? -2.897 -11.033 -13.182 1.00 58.12 668 GLY A CA 1
ATOM 5364 C C . GLY A 1 668 ? -1.835 -10.038 -13.654 1.00 58.12 668 GLY A C 1
ATOM 5365 O O . GLY A 1 668 ? -2.062 -9.278 -14.594 1.00 58.12 668 GLY A O 1
ATOM 5366 N N . ILE A 1 669 ? -0.645 -10.089 -13.049 1.00 59.81 669 ILE A N 1
ATOM 5367 C CA . ILE A 1 669 ? 0.503 -9.263 -13.461 1.00 59.81 669 ILE A CA 1
ATOM 5368 C C . ILE A 1 669 ? 0.903 -9.618 -14.887 1.00 59.81 669 ILE A C 1
ATOM 5370 O O . ILE A 1 669 ? 1.200 -8.760 -15.698 1.00 59.81 669 ILE A O 1
ATOM 5374 N N . MET A 1 670 ? 0.879 -10.898 -15.201 1.00 67.44 670 MET A N 1
ATOM 5375 C CA . MET A 1 670 ? 1.335 -11.463 -16.451 1.00 67.44 670 MET A CA 1
ATOM 5376 C C . MET A 1 670 ? 0.424 -11.149 -17.654 1.00 67.44 670 MET A C 1
ATOM 5378 O O . MET A 1 670 ? 0.924 -10.999 -18.772 1.00 67.44 670 MET A O 1
ATOM 5382 N N . ASN A 1 671 ? -0.884 -10.970 -17.448 1.00 71.19 671 ASN A N 1
ATOM 5383 C CA . ASN A 1 671 ? -1.791 -10.448 -18.479 1.00 71.19 671 ASN A CA 1
ATOM 5384 C C . ASN A 1 671 ? -1.333 -9.072 -18.960 1.00 71.19 671 ASN A C 1
ATOM 5386 O O . ASN A 1 671 ? -1.341 -8.783 -20.158 1.00 71.19 671 ASN A O 1
ATOM 5390 N N . THR A 1 672 ? -0.885 -8.242 -18.022 1.00 68.56 672 THR A N 1
ATOM 5391 C CA . THR A 1 672 ? -0.531 -6.860 -18.306 1.00 68.56 672 THR A CA 1
ATOM 5392 C C . THR A 1 672 ? 0.952 -6.692 -18.612 1.00 68.56 672 THR A C 1
ATOM 5394 O O . THR A 1 672 ? 1.267 -5.914 -19.503 1.00 68.56 672 THR A O 1
ATOM 5397 N N . ILE A 1 673 ? 1.851 -7.445 -17.974 1.00 72.81 673 ILE A N 1
ATOM 5398 C CA . ILE A 1 673 ? 3.311 -7.290 -18.034 1.00 72.81 673 ILE A CA 1
ATOM 5399 C C . ILE A 1 673 ? 4.011 -8.661 -18.105 1.00 72.81 673 ILE A C 1
ATOM 5401 O O . ILE A 1 673 ? 4.207 -9.347 -17.096 1.00 72.81 673 ILE A O 1
ATOM 5405 N N . SER A 1 674 ? 4.412 -9.083 -19.304 1.00 76.62 674 SER A N 1
ATOM 5406 C CA . SER A 1 674 ? 5.085 -10.373 -19.515 1.00 76.62 674 SER A CA 1
ATOM 5407 C C . SER A 1 674 ? 5.749 -10.485 -20.880 1.00 76.62 674 SER A C 1
ATOM 5409 O O . SER A 1 674 ? 5.479 -9.704 -21.792 1.00 76.62 674 SER A O 1
ATOM 5411 N N . PHE A 1 675 ? 6.573 -11.515 -21.042 1.00 81.19 675 PHE A N 1
ATOM 5412 C CA . PHE A 1 675 ? 6.882 -12.063 -22.355 1.00 81.19 675 PHE A CA 1
ATOM 5413 C C . PHE A 1 675 ? 6.827 -13.596 -22.328 1.00 81.19 675 PHE A C 1
ATOM 5415 O O . PHE A 1 675 ? 7.090 -14.219 -21.293 1.00 81.19 675 PHE A O 1
ATOM 5422 N N . ILE A 1 676 ? 6.426 -14.190 -23.451 1.00 85.00 676 ILE A N 1
ATOM 5423 C CA . ILE A 1 676 ? 6.091 -15.614 -23.595 1.00 85.00 676 ILE A CA 1
ATOM 5424 C C . ILE A 1 676 ? 6.643 -16.117 -24.921 1.00 85.00 676 ILE A C 1
ATOM 5426 O O . ILE A 1 676 ? 6.552 -15.397 -25.912 1.00 85.00 676 ILE A O 1
ATOM 5430 N N . ILE A 1 677 ? 7.167 -17.342 -24.936 1.00 89.50 677 ILE A N 1
ATOM 5431 C CA . ILE A 1 677 ? 7.514 -18.093 -26.148 1.00 89.50 677 ILE A CA 1
ATOM 5432 C C . ILE A 1 677 ? 6.943 -19.511 -26.074 1.00 89.50 677 ILE A C 1
ATOM 5434 O O . ILE A 1 677 ? 6.898 -20.103 -24.992 1.00 89.50 677 ILE A O 1
ATOM 5438 N N . GLY A 1 678 ? 6.557 -20.073 -27.215 1.00 90.75 678 GLY A N 1
ATOM 5439 C CA . GLY A 1 678 ? 6.017 -21.432 -27.327 1.00 90.75 678 GLY A CA 1
ATOM 5440 C C . GLY A 1 678 ? 4.587 -21.424 -27.857 1.00 90.75 678 GLY A C 1
ATOM 5441 O O . GLY A 1 678 ? 4.254 -20.600 -28.706 1.00 90.75 678 GLY A O 1
ATOM 5442 N N . SER A 1 679 ? 3.753 -22.326 -27.351 1.00 89.31 679 SER A N 1
ATOM 5443 C CA . SER A 1 679 ? 2.335 -22.390 -27.689 1.00 89.31 679 SER A CA 1
ATOM 5444 C C . SER A 1 679 ? 1.488 -21.601 -26.693 1.00 89.31 679 SER A C 1
ATOM 5446 O O . SER A 1 679 ? 1.685 -21.673 -25.478 1.00 89.31 679 SER A O 1
ATOM 5448 N N . LEU A 1 680 ? 0.526 -20.850 -27.217 1.00 86.56 680 LEU A N 1
ATOM 5449 C CA . LEU A 1 680 ? -0.665 -20.363 -26.518 1.00 86.56 680 LEU A CA 1
ATOM 5450 C C . LEU A 1 680 ? -1.941 -20.956 -27.139 1.00 86.56 680 LEU A C 1
ATOM 5452 O O . LEU A 1 680 ? -3.047 -20.528 -26.799 1.00 86.56 680 LEU A O 1
ATOM 5456 N N . SER A 1 681 ? -1.791 -21.903 -28.068 1.00 83.00 681 SER A N 1
ATOM 5457 C CA . SER A 1 681 ? -2.908 -22.606 -28.682 1.00 83.00 681 SER A CA 1
ATOM 5458 C C . SER A 1 681 ? -3.422 -23.675 -27.730 1.00 83.00 681 SER A C 1
ATOM 5460 O O . SER A 1 681 ? -2.645 -24.278 -27.008 1.00 83.00 681 SER A O 1
ATOM 5462 N N . GLY A 1 682 ? -4.739 -23.882 -27.686 1.00 73.31 682 GLY A N 1
ATOM 5463 C CA . GLY A 1 682 ? -5.331 -24.982 -26.914 1.00 73.31 682 GLY A CA 1
ATOM 5464 C C . GLY A 1 682 ? -5.531 -26.257 -27.732 1.00 73.31 682 GLY A C 1
ATOM 5465 O O . GLY A 1 682 ? -5.479 -27.346 -27.179 1.00 73.31 682 GLY A O 1
ATOM 5466 N N . LYS A 1 683 ? -5.799 -26.117 -29.036 1.00 76.50 683 LYS A N 1
ATOM 5467 C CA . LYS A 1 683 ? -6.114 -27.227 -29.954 1.00 76.50 683 LYS A CA 1
ATOM 5468 C C . LYS A 1 683 ? -5.166 -27.323 -31.152 1.00 76.50 683 LYS A C 1
ATOM 5470 O O . LYS A 1 683 ? -5.247 -28.301 -31.885 1.00 76.50 683 LYS A O 1
ATOM 5475 N N . GLY A 1 684 ? -4.336 -26.307 -31.385 1.00 83.75 684 GLY A N 1
ATOM 5476 C CA . GLY A 1 684 ? -3.364 -26.306 -32.472 1.00 83.75 684 GLY A CA 1
ATOM 5477 C C . GLY A 1 684 ? -2.099 -27.075 -32.111 1.00 83.75 684 GLY A C 1
ATOM 5478 O O . GLY A 1 684 ? -1.700 -27.111 -30.953 1.00 83.75 684 GLY A O 1
ATOM 5479 N N . SER A 1 685 ? -1.463 -27.664 -33.116 1.00 88.88 685 SER A N 1
ATOM 5480 C CA . SER A 1 685 ? -0.177 -28.345 -33.046 1.00 88.88 685 SER A CA 1
ATOM 5481 C C . SER A 1 685 ? 0.937 -27.455 -33.600 1.00 88.88 685 SER A C 1
ATOM 5483 O O . SER A 1 685 ? 0.844 -26.876 -34.687 1.00 88.88 685 SER A O 1
ATOM 5485 N N . GLY A 1 686 ? 2.047 -27.371 -32.873 1.00 91.94 686 GLY A N 1
ATOM 5486 C CA . GLY A 1 686 ? 3.191 -26.556 -33.261 1.00 91.94 686 GLY A CA 1
ATOM 5487 C C . GLY A 1 686 ? 4.474 -27.003 -32.588 1.00 91.94 686 GLY A C 1
ATOM 5488 O O . GLY A 1 686 ? 4.481 -27.466 -31.456 1.00 91.94 686 GLY A O 1
ATOM 5489 N N . SER A 1 687 ? 5.594 -26.876 -33.287 1.00 93.56 687 SER A N 1
ATOM 5490 C CA . SER A 1 687 ? 6.913 -27.212 -32.766 1.00 93.56 687 SER A CA 1
ATOM 5491 C C . SER A 1 687 ? 7.959 -26.247 -33.301 1.00 93.56 687 SER A C 1
ATOM 5493 O O . SER A 1 687 ? 7.990 -25.922 -34.488 1.00 93.56 687 SER A O 1
ATOM 5495 N N . ALA A 1 688 ? 8.835 -25.777 -32.419 1.00 95.12 688 ALA A N 1
ATOM 5496 C CA . ALA A 1 688 ? 9.907 -24.860 -32.778 1.00 95.12 688 ALA A CA 1
ATOM 5497 C C . ALA A 1 688 ? 11.131 -25.051 -31.888 1.00 95.12 688 ALA A C 1
ATOM 5499 O O . ALA A 1 688 ? 11.024 -25.388 -30.705 1.00 95.12 688 ALA A O 1
ATOM 5500 N N . VAL A 1 689 ? 12.304 -24.787 -32.462 1.00 91.12 689 VAL A N 1
ATOM 5501 C CA . VAL A 1 689 ? 13.559 -24.718 -31.712 1.00 91.12 689 VAL A CA 1
ATOM 5502 C C . VAL A 1 689 ? 13.876 -23.257 -31.452 1.00 91.12 689 VAL A C 1
ATOM 5504 O O . VAL A 1 689 ? 14.095 -22.473 -32.375 1.00 91.12 689 VAL A O 1
ATOM 5507 N N . TRP A 1 690 ? 13.926 -22.903 -30.176 1.00 89.94 690 TRP A N 1
ATOM 5508 C CA . TRP A 1 690 ? 14.281 -21.580 -29.692 1.00 89.94 690 TRP A CA 1
ATOM 5509 C C . TRP A 1 690 ? 15.758 -21.599 -29.324 1.00 89.94 690 TRP A C 1
ATOM 5511 O O . TRP A 1 690 ? 16.175 -22.390 -28.480 1.00 89.94 690 TRP A O 1
ATOM 5521 N N . LYS A 1 691 ? 16.569 -20.754 -29.959 1.00 83.38 691 LYS A N 1
ATOM 5522 C CA . LYS A 1 691 ? 18.018 -20.667 -29.717 1.00 83.38 691 LYS A CA 1
ATOM 5523 C C . LYS A 1 691 ? 18.365 -19.602 -28.688 1.00 83.38 691 LYS A C 1
ATOM 5525 O O . LYS A 1 691 ? 19.283 -19.793 -27.891 1.00 83.38 691 LYS A O 1
ATOM 5530 N N . SER A 1 692 ? 17.598 -18.516 -28.652 1.00 77.56 692 SER A N 1
ATOM 5531 C CA . SER A 1 692 ? 17.665 -17.526 -27.581 1.00 77.56 692 SER A CA 1
ATOM 5532 C C . SER A 1 692 ? 16.339 -16.786 -27.428 1.00 77.56 692 SER A C 1
ATOM 5534 O O . SER A 1 692 ? 15.570 -16.656 -28.376 1.00 77.56 692 SER A O 1
ATOM 5536 N N . ALA A 1 693 ? 16.064 -16.301 -26.222 1.00 76.19 693 ALA A N 1
ATOM 5537 C CA . ALA A 1 693 ? 14.989 -15.356 -25.961 1.00 76.19 693 ALA A CA 1
ATOM 5538 C C . ALA A 1 693 ? 15.390 -14.471 -24.786 1.00 76.19 693 ALA A C 1
ATOM 5540 O O . ALA A 1 693 ? 15.884 -14.961 -23.762 1.00 76.19 693 ALA A O 1
ATOM 5541 N N . ALA A 1 694 ? 15.191 -13.170 -24.945 1.00 70.12 694 ALA A N 1
ATOM 5542 C CA . ALA A 1 694 ? 15.515 -12.190 -23.935 1.00 70.12 694 ALA A CA 1
ATOM 5543 C C . ALA A 1 694 ? 14.642 -10.950 -24.058 1.00 70.12 694 ALA A C 1
ATOM 5545 O O . ALA A 1 694 ? 14.397 -10.424 -25.140 1.00 70.12 694 ALA A O 1
ATOM 5546 N N . SER A 1 695 ? 14.234 -10.449 -22.904 1.00 67.81 695 SER A N 1
ATOM 5547 C CA . SER A 1 695 ? 13.709 -9.103 -22.763 1.00 67.81 695 SER A CA 1
ATOM 5548 C C . SER A 1 695 ? 14.715 -8.290 -21.962 1.00 67.81 695 SER A C 1
ATOM 5550 O O . SER A 1 695 ? 15.371 -8.815 -21.054 1.00 67.81 695 SER A O 1
ATOM 5552 N N . GLY A 1 696 ? 14.871 -7.028 -22.332 1.00 56.84 696 GLY A N 1
ATOM 5553 C CA . GLY A 1 696 ? 15.746 -6.092 -21.646 1.00 56.84 696 GLY A CA 1
ATOM 5554 C C . GLY A 1 696 ? 14.984 -4.853 -21.220 1.00 56.84 696 GLY A C 1
ATOM 5555 O O . GLY A 1 696 ? 13.984 -4.468 -21.836 1.00 56.84 696 GLY A O 1
ATOM 5556 N N . THR A 1 697 ? 15.524 -4.179 -20.206 1.00 52.16 697 THR A N 1
ATOM 5557 C CA . THR A 1 697 ? 15.217 -2.767 -20.004 1.00 52.16 697 THR A CA 1
ATOM 5558 C C . THR A 1 697 ? 15.476 -2.028 -21.309 1.00 52.16 697 THR A C 1
ATOM 5560 O O . THR A 1 697 ? 16.432 -2.322 -22.033 1.00 52.16 697 THR A O 1
ATOM 5563 N N . ILE A 1 698 ? 14.611 -1.069 -21.636 1.00 55.41 698 ILE A N 1
ATOM 5564 C CA . ILE A 1 698 ? 14.848 -0.151 -22.753 1.00 55.41 698 ILE A CA 1
ATOM 5565 C C . ILE A 1 698 ? 16.272 0.379 -22.578 1.00 55.41 698 ILE A C 1
ATOM 5567 O O . ILE A 1 698 ? 16.556 0.881 -21.488 1.00 55.41 698 ILE A O 1
ATOM 5571 N N . PRO A 1 699 ? 17.178 0.246 -23.561 1.00 51.12 699 PRO A N 1
ATOM 5572 C CA . PRO A 1 699 ? 18.569 0.613 -23.351 1.00 51.12 699 PRO A CA 1
ATOM 5573 C C . PRO A 1 699 ? 18.678 2.047 -22.815 1.00 51.12 699 PRO A C 1
ATOM 5575 O O . PRO A 1 699 ? 18.191 3.012 -23.409 1.00 51.12 699 PRO A O 1
ATOM 5578 N N . GLY A 1 700 ? 19.253 2.172 -21.619 1.00 58.09 700 GLY A N 1
ATOM 5579 C CA . GLY A 1 700 ? 19.346 3.429 -20.883 1.00 58.09 700 GLY A CA 1
ATOM 5580 C C . GLY A 1 700 ? 18.170 3.790 -19.964 1.00 58.09 700 GLY A C 1
ATOM 5581 O O . GLY A 1 700 ? 18.206 4.879 -19.408 1.00 58.09 700 GLY A O 1
ATOM 5582 N N . GLY A 1 701 ? 17.145 2.954 -19.788 1.00 70.00 701 GLY A N 1
ATOM 5583 C CA . GLY A 1 701 ? 16.057 3.173 -18.824 1.00 70.00 701 GLY A CA 1
ATOM 5584 C C . GLY A 1 701 ? 16.502 3.016 -17.369 1.00 70.00 701 GLY A C 1
ATOM 5585 O O . GLY A 1 701 ? 17.558 2.446 -17.089 1.00 70.00 701 GLY A O 1
ATOM 5586 N N . VAL A 1 702 ? 15.698 3.538 -16.437 1.00 78.12 702 VAL A N 1
ATOM 5587 C CA . VAL A 1 702 ? 15.993 3.483 -14.994 1.00 78.12 702 VAL A CA 1
ATOM 5588 C C . VAL A 1 702 ? 14.817 2.896 -14.223 1.00 78.12 702 VAL A C 1
ATOM 5590 O O . VAL A 1 702 ? 13.684 3.352 -14.365 1.00 78.12 702 VAL A O 1
ATOM 5593 N N . ALA A 1 703 ? 15.107 1.906 -13.385 1.00 78.81 703 ALA A N 1
ATOM 5594 C CA . ALA A 1 703 ? 14.154 1.239 -12.512 1.00 78.81 703 ALA A CA 1
ATOM 5595 C C . ALA A 1 703 ? 14.024 1.988 -11.183 1.00 78.81 703 ALA A C 1
ATOM 5597 O O . ALA A 1 703 ? 14.893 1.885 -10.314 1.00 78.81 703 ALA A O 1
ATOM 5598 N N . LEU A 1 704 ? 12.944 2.734 -10.996 1.00 85.56 704 LEU A N 1
ATOM 5599 C CA . LEU A 1 704 ? 12.665 3.496 -9.786 1.00 85.56 704 LEU A CA 1
ATOM 5600 C C . LEU A 1 704 ? 11.992 2.607 -8.731 1.00 85.56 704 LEU A C 1
ATOM 5602 O O . LEU A 1 704 ? 10.852 2.185 -8.896 1.00 85.56 704 LEU A O 1
ATOM 5606 N N . ALA A 1 705 ? 12.694 2.338 -7.634 1.00 85.38 705 ALA A N 1
ATOM 5607 C CA . ALA A 1 705 ? 12.182 1.577 -6.494 1.00 85.38 705 ALA A CA 1
ATOM 5608 C C . ALA A 1 705 ? 11.510 2.473 -5.444 1.00 85.38 705 ALA A C 1
ATOM 5610 O O . ALA A 1 705 ? 10.488 2.089 -4.884 1.00 85.38 705 ALA A O 1
ATOM 5611 N N . ASP A 1 706 ? 12.067 3.660 -5.183 1.00 90.06 706 ASP A N 1
ATOM 5612 C CA . ASP A 1 706 ? 11.506 4.644 -4.253 1.00 90.06 706 ASP A CA 1
ATOM 5613 C C . ASP A 1 706 ? 11.765 6.074 -4.736 1.00 90.06 706 ASP A C 1
ATOM 5615 O O . ASP A 1 706 ? 12.810 6.369 -5.317 1.00 90.06 706 ASP A O 1
ATOM 5619 N N . LEU A 1 707 ? 10.836 6.976 -4.418 1.00 93.94 707 LEU A N 1
ATOM 5620 C CA . LEU A 1 707 ? 11.026 8.424 -4.467 1.00 93.94 707 LEU A CA 1
ATOM 5621 C C . LEU A 1 707 ? 10.426 9.023 -3.193 1.00 93.94 707 LEU A C 1
ATOM 5623 O O . LEU A 1 707 ? 9.236 8.819 -2.923 1.00 93.94 707 LEU A O 1
ATOM 5627 N N . ALA A 1 708 ? 11.242 9.755 -2.439 1.00 94.69 708 ALA A N 1
ATOM 5628 C CA . ALA A 1 708 ? 10.836 10.432 -1.217 1.00 94.69 708 ALA A CA 1
ATOM 5629 C C . ALA A 1 708 ? 11.297 11.897 -1.185 1.00 94.69 708 ALA A C 1
ATOM 5631 O O . ALA A 1 708 ? 12.311 12.253 -1.786 1.00 94.69 708 ALA A O 1
ATOM 5632 N N . VAL A 1 709 ? 10.557 12.732 -0.458 1.00 95.38 709 VAL A N 1
ATOM 5633 C CA . VAL A 1 709 ? 10.956 14.087 -0.065 1.00 95.38 709 VAL A CA 1
ATOM 5634 C C . VAL A 1 709 ? 10.997 14.151 1.455 1.00 95.38 709 VAL A C 1
ATOM 5636 O O . VAL A 1 709 ? 10.012 13.840 2.126 1.00 95.38 709 VAL A O 1
ATOM 5639 N N . GLU A 1 710 ? 12.150 14.529 1.984 1.00 92.88 710 GLU A N 1
ATOM 5640 C CA . GLU A 1 710 ? 12.429 14.632 3.410 1.00 92.88 710 GLU A CA 1
ATOM 5641 C C . GLU A 1 710 ? 12.447 16.099 3.830 1.00 92.88 710 GLU A C 1
ATOM 5643 O O . GLU A 1 710 ? 13.054 16.927 3.151 1.00 92.88 710 GLU A O 1
ATOM 5648 N N . PHE A 1 711 ? 11.770 16.391 4.937 1.00 92.31 711 PHE A N 1
ATOM 5649 C CA . PHE A 1 711 ? 11.805 17.653 5.661 1.00 92.31 711 PHE A CA 1
ATOM 5650 C C . PHE A 1 711 ? 12.435 17.380 7.022 1.00 92.31 711 PHE A C 1
ATOM 5652 O O . PHE A 1 711 ? 11.889 16.577 7.786 1.00 92.31 711 PHE A O 1
ATOM 5659 N N . THR A 1 712 ? 13.547 18.047 7.305 1.00 88.12 712 THR A N 1
ATOM 5660 C CA . THR A 1 712 ? 14.337 17.863 8.524 1.00 88.12 712 THR A CA 1
ATOM 5661 C C . THR A 1 712 ? 14.464 19.197 9.241 1.00 88.12 712 THR A C 1
ATOM 5663 O O . THR A 1 712 ? 14.967 20.159 8.661 1.00 88.12 712 THR A O 1
ATOM 5666 N N . TYR A 1 713 ? 13.999 19.279 10.483 1.00 86.31 713 TYR A N 1
ATOM 5667 C CA . TYR A 1 713 ? 14.024 20.517 11.256 1.00 86.31 713 TYR A CA 1
ATOM 5668 C C . TYR A 1 713 ? 15.270 20.562 12.147 1.00 86.31 713 TYR A C 1
ATOM 5670 O O . TYR A 1 713 ? 15.417 19.686 12.999 1.00 86.31 713 TYR A O 1
ATOM 5678 N N . PRO A 1 714 ? 16.164 21.557 11.991 1.00 82.81 714 PRO A N 1
ATOM 5679 C CA . PRO A 1 714 ? 17.438 21.596 12.711 1.00 82.81 714 PRO A CA 1
ATOM 5680 C C . PRO A 1 714 ? 17.321 21.456 14.235 1.00 82.81 714 PRO A C 1
ATOM 5682 O O . PRO A 1 714 ? 18.167 20.824 14.857 1.00 82.81 714 PRO A O 1
ATOM 5685 N N . GLU A 1 715 ? 16.262 21.979 14.853 1.00 82.81 715 GLU A N 1
ATOM 5686 C CA . GLU A 1 715 ? 16.045 21.868 16.299 1.00 82.81 715 GLU A CA 1
ATOM 5687 C C . GLU A 1 715 ? 15.742 20.441 16.788 1.00 82.81 715 GLU A C 1
ATOM 5689 O O . GLU A 1 715 ? 16.005 20.132 17.948 1.00 82.81 715 GLU A O 1
ATOM 5694 N N . ASN A 1 716 ? 15.240 19.558 15.916 1.00 81.19 716 ASN A N 1
ATOM 5695 C CA . ASN A 1 716 ? 15.087 18.130 16.221 1.00 81.19 716 ASN A CA 1
ATOM 5696 C C . ASN A 1 716 ? 16.426 17.387 16.147 1.00 81.19 716 ASN A C 1
ATOM 5698 O O . ASN A 1 716 ? 16.516 16.230 16.559 1.00 81.19 716 ASN A O 1
ATOM 5702 N N . HIS A 1 717 ? 17.458 18.056 15.628 1.00 79.00 717 HIS A N 1
ATOM 5703 C CA . HIS A 1 717 ? 18.799 17.538 15.426 1.00 79.00 717 HIS A CA 1
ATOM 5704 C C . HIS A 1 717 ? 19.832 18.361 16.216 1.00 79.00 717 HIS A C 1
ATOM 5706 O O . HIS A 1 717 ? 20.743 18.940 15.618 1.00 79.00 717 HIS A O 1
ATOM 5712 N N . PRO A 1 718 ? 19.703 18.440 17.558 1.00 79.06 718 PRO A N 1
ATOM 5713 C CA . PRO A 1 718 ? 20.600 19.233 18.387 1.00 79.06 718 PRO A CA 1
ATOM 5714 C C . PRO A 1 718 ? 22.058 18.803 18.212 1.00 79.06 718 PRO A C 1
ATOM 5716 O O . PRO A 1 718 ? 22.361 17.657 17.862 1.00 79.06 718 PRO A O 1
ATOM 5719 N N . ALA A 1 719 ? 22.964 19.739 18.484 1.00 80.50 719 ALA A N 1
ATOM 5720 C CA . ALA A 1 719 ? 24.386 19.447 18.509 1.00 80.50 719 ALA A CA 1
ATOM 5721 C C . ALA A 1 719 ? 24.724 18.423 19.608 1.00 80.50 719 ALA A C 1
ATOM 5723 O O . ALA A 1 719 ? 23.987 18.265 20.587 1.00 80.50 719 ALA A O 1
ATOM 5724 N N . ALA A 1 720 ? 25.839 17.717 19.440 1.00 73.06 720 ALA A N 1
ATOM 5725 C CA . ALA A 1 720 ? 26.396 16.881 20.497 1.00 73.06 720 ALA A CA 1
ATOM 5726 C C . ALA A 1 720 ? 26.742 17.740 21.738 1.00 73.06 720 ALA A C 1
ATOM 5728 O O . ALA A 1 720 ? 27.177 18.880 21.567 1.00 73.06 720 ALA A O 1
ATOM 5729 N N . PRO A 1 721 ? 26.577 17.221 22.971 1.00 72.81 721 PRO A N 1
ATOM 5730 C CA . PRO A 1 721 ? 27.045 17.882 24.190 1.00 72.81 721 PRO A CA 1
ATOM 5731 C C . PRO A 1 721 ? 28.533 18.263 24.111 1.00 72.81 721 PRO A C 1
ATOM 5733 O O . PRO A 1 721 ? 29.366 17.455 23.699 1.00 72.81 721 PRO A O 1
ATOM 5736 N N . GLU A 1 722 ? 28.864 19.493 24.514 1.00 64.25 722 GLU A N 1
ATOM 5737 C CA . GLU A 1 722 ? 30.221 20.060 24.422 1.00 64.25 722 GLU A CA 1
ATOM 5738 C C . GLU A 1 722 ? 31.191 19.528 25.504 1.00 64.25 722 GLU A C 1
ATOM 5740 O O . GLU A 1 722 ? 32.402 19.698 25.387 1.00 64.25 722 GLU A O 1
ATOM 5745 N N . ASP A 1 723 ? 30.688 18.857 26.547 1.00 62.16 723 ASP A N 1
ATOM 5746 C CA . ASP A 1 723 ? 31.420 18.418 27.747 1.00 62.16 723 ASP A CA 1
ATOM 5747 C C . ASP A 1 723 ? 31.999 16.987 27.671 1.00 62.16 723 ASP A C 1
ATOM 5749 O O . ASP A 1 723 ? 32.445 16.427 28.679 1.00 62.16 723 ASP A O 1
ATOM 5753 N N . LEU A 1 724 ? 32.030 16.375 26.483 1.00 59.62 724 LEU A N 1
ATOM 5754 C CA . LEU A 1 724 ? 32.642 15.059 26.275 1.00 59.62 724 LEU A CA 1
ATOM 5755 C C . LEU A 1 724 ? 34.169 15.114 26.441 1.00 59.62 724 LEU A C 1
ATOM 5757 O O . LEU A 1 724 ? 34.876 15.719 25.637 1.00 59.62 724 LEU A O 1
ATOM 5761 N N . GLN A 1 725 ? 34.708 14.440 27.466 1.00 52.53 725 GLN A N 1
ATOM 5762 C CA . GLN A 1 725 ? 36.157 14.329 27.650 1.00 52.53 725 GLN A CA 1
ATOM 5763 C C . GLN A 1 725 ? 36.733 13.184 26.803 1.00 52.53 725 GLN A C 1
ATOM 5765 O O . GLN A 1 725 ? 36.429 12.004 26.998 1.00 52.53 725 GLN A O 1
ATOM 5770 N N . PHE A 1 726 ? 37.606 13.542 25.859 1.00 50.16 726 PHE A N 1
ATOM 5771 C CA . PHE A 1 726 ? 38.251 12.612 24.934 1.00 50.16 726 PHE A CA 1
ATOM 5772 C C . PHE A 1 726 ? 39.534 12.022 25.539 1.00 50.16 726 PHE A C 1
ATOM 5774 O O . PHE A 1 726 ? 40.576 12.677 25.564 1.00 50.16 726 PHE A O 1
ATOM 5781 N N . VAL A 1 727 ? 39.487 10.773 26.016 1.00 40.06 727 VAL A N 1
ATOM 5782 C CA . VAL A 1 727 ? 40.684 10.065 26.507 1.00 40.06 727 VAL A CA 1
ATOM 5783 C C . VAL A 1 727 ? 41.362 9.343 25.343 1.00 40.06 727 VAL A C 1
ATOM 5785 O O . VAL A 1 727 ? 40.819 8.406 24.760 1.00 40.06 727 VAL A O 1
ATOM 5788 N N . ASN A 1 728 ? 42.564 9.790 24.991 1.00 36.44 728 ASN A N 1
ATOM 5789 C CA . ASN A 1 728 ? 43.322 9.280 23.853 1.00 36.44 728 ASN A CA 1
ATOM 5790 C C . ASN A 1 728 ? 44.061 7.979 24.223 1.00 36.44 728 ASN A C 1
ATOM 5792 O O . ASN A 1 728 ? 44.976 8.000 25.045 1.00 36.44 728 ASN A O 1
ATOM 5796 N N . SER A 1 729 ? 43.717 6.847 23.603 1.00 36.34 729 SER A N 1
ATOM 5797 C CA . SER A 1 729 ? 44.650 5.718 23.502 1.00 36.34 729 SER A CA 1
ATOM 5798 C C . SER A 1 729 ? 44.386 4.911 22.237 1.00 36.34 729 SER A C 1
ATOM 5800 O O . SER A 1 729 ? 43.278 4.422 22.010 1.00 36.34 729 SER A O 1
ATOM 5802 N N . ASN A 1 730 ? 45.423 4.794 21.412 1.00 39.31 730 ASN A N 1
ATOM 5803 C CA . ASN A 1 730 ? 45.424 3.989 20.203 1.00 39.31 730 ASN A CA 1
ATOM 5804 C C . ASN A 1 730 ? 45.206 2.503 20.546 1.00 39.31 730 ASN A C 1
ATOM 5806 O O . ASN A 1 730 ? 45.713 2.016 21.549 1.00 39.31 730 ASN A O 1
ATOM 5810 N N . THR A 1 731 ? 44.467 1.831 19.658 1.00 44.12 731 THR A N 1
ATOM 5811 C CA . THR A 1 731 ? 44.333 0.374 19.436 1.00 44.12 731 THR A CA 1
ATOM 5812 C C . THR A 1 731 ? 43.316 -0.489 20.197 1.00 44.12 731 THR A C 1
ATOM 5814 O O . THR A 1 731 ? 43.074 -1.597 19.731 1.00 44.12 731 THR A O 1
ATOM 5817 N N . THR A 1 732 ? 42.554 0.005 21.175 1.00 49.97 732 THR A N 1
ATOM 5818 C CA . THR A 1 732 ? 41.284 -0.640 21.607 1.00 49.97 732 THR A CA 1
ATOM 5819 C C . THR A 1 732 ? 40.366 0.415 22.220 1.00 49.97 732 THR A C 1
ATOM 5821 O O . THR A 1 732 ? 40.649 0.898 23.314 1.00 49.97 732 THR A O 1
ATOM 5824 N N . GLY A 1 733 ? 39.311 0.821 21.502 1.00 53.41 733 GLY A N 1
ATOM 5825 C CA . GLY A 1 733 ? 38.487 1.985 21.849 1.00 53.41 733 GLY A CA 1
ATOM 5826 C C . GLY A 1 733 ? 37.776 1.822 23.192 1.00 53.41 733 GLY A C 1
ATOM 5827 O O . GLY A 1 733 ? 36.774 1.111 23.288 1.00 53.41 733 GLY A O 1
ATOM 5828 N N . LYS A 1 734 ? 38.298 2.475 24.235 1.00 56.19 734 LYS A N 1
ATOM 5829 C CA . LYS A 1 734 ? 37.583 2.665 25.500 1.00 56.19 734 LYS A CA 1
ATOM 5830 C C . LYS A 1 734 ? 36.462 3.686 25.301 1.00 56.19 734 LYS A C 1
ATOM 5832 O O . LYS A 1 734 ? 36.599 4.614 24.509 1.00 56.19 734 LYS A O 1
ATOM 5837 N N . MET A 1 735 ? 35.368 3.488 26.029 1.00 58.00 735 MET A N 1
ATOM 5838 C CA . MET A 1 735 ? 34.257 4.433 26.095 1.00 58.00 735 MET A CA 1
ATOM 5839 C C . MET A 1 735 ? 34.746 5.781 26.648 1.00 58.00 735 MET A C 1
ATOM 5841 O O . MET A 1 735 ? 35.470 5.821 27.642 1.00 58.00 735 MET A O 1
ATOM 5845 N N . LEU A 1 736 ? 34.350 6.868 25.995 1.00 63.81 736 LEU A N 1
ATOM 5846 C CA . LEU A 1 736 ? 34.479 8.247 26.457 1.00 63.81 736 LEU A CA 1
ATOM 5847 C C . LEU A 1 736 ? 33.534 8.472 27.638 1.00 63.81 736 LEU A C 1
ATOM 5849 O O . LEU A 1 736 ? 32.460 7.873 27.669 1.00 63.81 736 LEU A O 1
ATOM 5853 N N . GLN A 1 737 ? 33.907 9.331 28.583 1.00 58.03 737 GLN A N 1
ATOM 5854 C CA . GLN A 1 737 ? 33.092 9.663 29.752 1.00 58.03 737 GLN A CA 1
ATOM 5855 C C . GLN A 1 737 ? 32.912 11.181 29.848 1.00 58.03 737 GLN A C 1
ATOM 5857 O O . GLN A 1 737 ? 33.827 11.945 29.553 1.00 58.03 737 GLN A O 1
ATOM 5862 N N . SER A 1 738 ? 31.725 11.610 30.264 1.00 56.88 738 SER A N 1
ATOM 5863 C CA . SER A 1 738 ? 31.367 13.009 30.508 1.00 56.88 738 SER A CA 1
ATOM 5864 C C . SER A 1 738 ? 30.447 13.121 31.717 1.00 56.88 738 SER A C 1
ATOM 5866 O O . SER A 1 738 ? 29.984 12.107 32.247 1.00 56.88 738 SER A O 1
ATOM 5868 N N . SER A 1 739 ? 30.143 14.352 32.124 1.00 54.66 739 SER A N 1
ATOM 5869 C CA . SER A 1 739 ? 29.083 14.640 33.094 1.00 54.66 739 SER A CA 1
ATOM 5870 C C . SER A 1 739 ? 27.691 14.204 32.619 1.00 54.66 739 SER A C 1
ATOM 5872 O O . SER A 1 739 ? 26.835 13.956 33.461 1.00 54.66 739 SER A O 1
ATOM 5874 N N . ALA A 1 740 ? 27.472 14.085 31.304 1.00 54.47 740 ALA A N 1
ATOM 5875 C CA . ALA A 1 740 ? 26.176 13.779 30.694 1.00 54.47 740 ALA A CA 1
ATOM 5876 C C . ALA A 1 740 ? 25.990 12.308 30.252 1.00 54.47 740 ALA A C 1
ATOM 5878 O O . ALA A 1 740 ? 24.879 11.914 29.902 1.00 54.47 740 ALA A O 1
ATOM 5879 N N . GLY A 1 741 ? 27.045 11.480 30.242 1.00 66.88 741 GLY A N 1
ATOM 5880 C CA . GLY A 1 741 ? 26.979 10.079 29.797 1.00 66.88 741 GLY A CA 1
ATOM 5881 C C . GLY A 1 741 ? 28.303 9.515 29.269 1.00 66.88 741 GLY A C 1
ATOM 5882 O O . GLY A 1 741 ? 29.367 10.119 29.440 1.00 66.88 741 GLY A O 1
ATOM 5883 N N . PHE A 1 742 ? 28.238 8.353 28.607 1.00 70.25 742 PHE A N 1
ATOM 5884 C CA . PHE A 1 742 ? 29.397 7.678 28.002 1.00 70.25 742 PHE A CA 1
ATOM 5885 C C . PHE A 1 742 ? 29.251 7.563 26.484 1.00 70.25 742 PHE A C 1
ATOM 5887 O O . PHE A 1 742 ? 28.137 7.445 25.988 1.00 70.25 742 PHE A O 1
ATOM 5894 N N . GLY A 1 743 ? 30.344 7.533 25.721 1.00 73.19 743 GLY A N 1
ATOM 5895 C CA . GLY A 1 743 ? 30.247 7.478 24.260 1.00 73.19 743 GLY A CA 1
ATOM 5896 C C . GLY A 1 743 ? 31.435 6.862 23.536 1.00 73.19 743 GLY A C 1
ATOM 5897 O O . GLY A 1 743 ? 32.403 6.431 24.148 1.00 73.19 743 GLY A O 1
ATOM 5898 N N . ALA A 1 744 ? 31.370 6.807 22.214 1.00 75.88 744 ALA A N 1
ATOM 5899 C CA . ALA A 1 744 ? 32.476 6.401 21.356 1.00 75.88 744 ALA A CA 1
ATOM 5900 C C . ALA A 1 744 ? 32.546 7.339 20.150 1.00 75.88 744 ALA A C 1
ATOM 5902 O O . ALA A 1 744 ? 31.509 7.757 19.644 1.00 75.88 744 ALA A O 1
ATOM 5903 N N . GLU A 1 745 ? 33.750 7.644 19.672 1.00 76.94 745 GLU A N 1
ATOM 5904 C CA . GLU A 1 745 ? 33.964 8.470 18.483 1.00 76.94 745 GLU A CA 1
ATOM 5905 C C . GLU A 1 745 ? 34.764 7.704 17.425 1.00 76.94 745 GLU A C 1
ATOM 5907 O O . GLU A 1 745 ? 35.688 6.949 17.734 1.00 76.94 745 GLU A O 1
ATOM 5912 N N . MET A 1 746 ? 34.414 7.914 16.161 1.00 75.50 746 MET A N 1
ATOM 5913 C CA . MET A 1 746 ? 35.141 7.419 15.005 1.00 75.50 746 MET A CA 1
ATOM 5914 C C . MET A 1 746 ? 35.125 8.477 13.903 1.00 75.50 746 MET A C 1
ATOM 5916 O O . MET A 1 746 ? 34.069 8.842 13.400 1.00 75.50 746 MET A O 1
ATOM 5920 N N . THR A 1 747 ? 36.296 8.894 13.428 1.00 72.88 747 THR A N 1
ATOM 5921 C CA . THR A 1 747 ? 36.390 9.635 12.163 1.00 72.88 747 THR A CA 1
ATOM 5922 C C . THR A 1 747 ? 36.630 8.655 11.021 1.00 72.88 747 THR A C 1
ATOM 5924 O O . THR A 1 747 ? 37.632 7.937 11.014 1.00 72.88 747 THR A O 1
ATOM 5927 N N . ALA A 1 748 ? 35.719 8.608 10.051 1.00 69.31 748 ALA A N 1
ATOM 5928 C CA . ALA A 1 748 ? 35.829 7.705 8.911 1.00 69.31 748 ALA A CA 1
ATOM 5929 C C . ALA A 1 748 ? 35.163 8.278 7.654 1.00 69.31 748 ALA A C 1
ATOM 5931 O O . ALA A 1 748 ? 34.211 9.053 7.723 1.00 69.31 748 ALA A O 1
ATOM 5932 N N . LYS A 1 749 ? 35.652 7.851 6.484 1.00 71.06 749 LYS A N 1
ATOM 5933 C CA . LYS A 1 749 ? 34.906 7.979 5.224 1.00 71.06 749 LYS A CA 1
ATOM 5934 C C . LYS A 1 749 ? 33.840 6.891 5.156 1.00 71.06 749 LYS A C 1
ATOM 5936 O O . LYS A 1 749 ? 34.035 5.811 5.724 1.00 71.06 749 LYS A O 1
ATOM 5941 N N . HIS A 1 750 ? 32.776 7.125 4.392 1.00 71.38 750 HIS A N 1
ATOM 5942 C CA . HIS A 1 750 ? 31.830 6.062 4.061 1.00 71.38 750 HIS A CA 1
ATOM 5943 C C . HIS A 1 750 ? 32.555 4.911 3.349 1.00 71.38 750 HIS A C 1
ATOM 5945 O O . HIS A 1 750 ? 33.170 5.120 2.298 1.00 71.38 750 HIS A O 1
ATOM 5951 N N . PRO A 1 751 ? 32.561 3.694 3.923 1.00 66.75 751 PRO A N 1
ATOM 5952 C CA . PRO A 1 751 ? 33.405 2.634 3.411 1.00 66.75 751 PRO A CA 1
ATOM 5953 C C . PRO A 1 751 ? 32.776 2.004 2.164 1.00 66.75 751 PRO A C 1
ATOM 5955 O O . PRO A 1 751 ? 31.567 1.789 2.090 1.00 66.75 751 PRO A O 1
ATOM 5958 N N . VAL A 1 752 ? 33.617 1.637 1.193 1.00 63.22 752 VAL A N 1
ATOM 5959 C CA . VAL A 1 752 ? 33.178 0.942 -0.033 1.00 63.22 752 VAL A CA 1
ATOM 5960 C C . VAL A 1 752 ? 32.557 -0.426 0.288 1.00 63.22 752 VAL A C 1
ATOM 5962 O O . VAL A 1 752 ? 31.635 -0.866 -0.394 1.00 63.22 752 VAL A O 1
ATOM 5965 N N . LYS A 1 753 ? 33.043 -1.096 1.341 1.00 69.69 753 LYS A N 1
ATOM 5966 C CA . LYS A 1 753 ? 32.462 -2.330 1.888 1.00 69.69 753 LYS A CA 1
ATOM 5967 C C . LYS A 1 753 ? 31.812 -2.040 3.241 1.00 69.69 753 LYS A C 1
ATOM 5969 O O . LYS A 1 753 ? 32.400 -1.272 4.000 1.00 69.69 753 LYS A O 1
ATOM 5974 N N . PRO A 1 754 ? 30.673 -2.673 3.576 1.00 75.69 754 PRO A N 1
ATOM 5975 C CA . PRO A 1 754 ? 30.044 -2.493 4.876 1.00 75.69 754 PRO A CA 1
ATOM 5976 C C . PRO A 1 754 ? 31.024 -2.735 6.028 1.00 75.69 754 PRO A C 1
ATOM 5978 O O . PRO A 1 754 ? 31.760 -3.724 6.019 1.00 75.69 754 PRO A O 1
ATOM 5981 N N . ARG A 1 755 ? 31.026 -1.834 7.010 1.00 78.56 755 ARG A N 1
ATOM 5982 C CA . ARG A 1 755 ? 31.777 -1.972 8.263 1.00 78.56 755 ARG A CA 1
ATOM 5983 C C . ARG A 1 755 ? 30.825 -1.918 9.439 1.00 78.56 755 ARG A C 1
ATOM 5985 O O . ARG A 1 755 ? 29.910 -1.098 9.432 1.00 78.56 755 ARG A O 1
ATOM 5992 N N . HIS A 1 756 ? 31.051 -2.749 10.451 1.00 80.94 756 HIS A N 1
ATOM 5993 C CA . HIS A 1 756 ? 30.212 -2.746 11.651 1.00 80.94 756 HIS A CA 1
ATOM 5994 C C . HIS A 1 756 ? 30.966 -2.135 12.822 1.00 80.94 756 HIS A C 1
ATOM 5996 O O . HIS A 1 756 ? 32.030 -2.640 13.163 1.00 80.94 756 HIS A O 1
ATOM 6002 N N . TRP A 1 757 ? 30.412 -1.090 13.428 1.00 83.31 757 TRP A N 1
ATOM 6003 C CA . TRP A 1 757 ? 30.898 -0.449 14.643 1.00 83.31 757 TRP A CA 1
ATOM 6004 C C . TRP A 1 757 ? 30.044 -0.908 15.822 1.00 83.31 757 TRP A C 1
ATOM 6006 O O . TRP A 1 757 ? 28.844 -0.649 15.840 1.00 83.31 757 TRP A O 1
ATOM 6016 N N . ILE A 1 758 ? 30.640 -1.627 16.769 1.00 83.19 758 ILE A N 1
ATOM 6017 C CA . ILE A 1 758 ? 29.968 -2.141 17.967 1.00 83.19 758 ILE A CA 1
ATOM 6018 C C . ILE A 1 758 ? 30.450 -1.352 19.178 1.00 83.19 758 ILE A C 1
ATOM 6020 O O . ILE A 1 758 ? 31.640 -1.049 19.289 1.00 83.19 758 ILE A O 1
ATOM 6024 N N . ILE A 1 759 ? 29.525 -1.005 20.068 1.00 80.81 759 ILE A N 1
ATOM 6025 C CA . ILE A 1 759 ? 29.759 -0.173 21.248 1.00 80.81 759 ILE A CA 1
ATOM 6026 C C . ILE A 1 759 ? 29.003 -0.800 22.421 1.00 80.81 759 ILE A C 1
ATOM 6028 O O . ILE A 1 759 ? 27.813 -1.091 22.307 1.00 80.81 759 ILE A O 1
ATOM 6032 N N . SER A 1 760 ? 29.695 -1.028 23.534 1.00 80.00 760 SER A N 1
ATOM 6033 C CA . SER A 1 760 ? 29.141 -1.599 24.760 1.00 80.00 760 SER A CA 1
ATOM 6034 C C . SER A 1 760 ? 29.586 -0.792 25.977 1.00 80.00 760 SER A C 1
ATOM 6036 O O . SER A 1 760 ? 30.754 -0.423 26.064 1.00 80.00 760 SER A O 1
ATOM 6038 N N . ASP A 1 761 ? 28.697 -0.569 26.942 1.00 75.19 761 ASP A N 1
ATOM 6039 C CA . ASP A 1 761 ? 29.046 -0.029 28.269 1.00 75.19 761 ASP A CA 1
ATOM 6040 C C . ASP A 1 761 ? 29.202 -1.144 29.334 1.00 75.19 761 ASP A C 1
ATOM 6042 O O . ASP A 1 761 ? 29.369 -0.868 30.520 1.00 75.19 761 ASP A O 1
ATOM 6046 N N . GLY A 1 762 ? 29.130 -2.418 28.919 1.00 76.31 762 GLY A N 1
ATOM 6047 C CA . GLY A 1 762 ? 29.154 -3.591 29.802 1.00 76.31 762 GLY A CA 1
ATOM 6048 C C . GLY A 1 762 ? 27.786 -3.974 30.385 1.00 76.31 762 GLY A C 1
ATOM 6049 O O . GLY A 1 762 ? 27.627 -5.083 30.895 1.00 76.31 762 GLY A O 1
ATOM 6050 N N . LYS A 1 763 ? 26.772 -3.112 30.257 1.00 77.12 763 LYS A N 1
ATOM 6051 C CA . LYS A 1 763 ? 25.361 -3.375 30.602 1.00 77.12 763 LYS A CA 1
ATOM 6052 C C . LYS A 1 763 ? 24.468 -3.430 29.363 1.00 77.12 763 LYS A C 1
ATOM 6054 O O . LYS A 1 763 ? 23.515 -4.205 29.315 1.00 77.12 763 LYS A O 1
ATOM 6059 N N . HIS A 1 764 ? 24.833 -2.674 28.341 1.00 77.62 764 HIS A N 1
ATOM 6060 C CA . HIS A 1 764 ? 24.088 -2.375 27.136 1.00 77.62 764 HIS A CA 1
ATOM 6061 C C . HIS A 1 764 ? 25.013 -2.427 25.922 1.00 77.62 764 HIS A C 1
ATOM 6063 O O . HIS A 1 764 ? 26.179 -2.043 26.001 1.00 77.62 764 HIS A O 1
ATOM 6069 N N . VAL A 1 765 ? 24.483 -2.861 24.779 1.00 77.88 765 VAL A N 1
ATOM 6070 C CA . VAL A 1 765 ? 25.212 -2.913 23.507 1.00 77.88 765 VAL A CA 1
ATOM 6071 C C . VAL A 1 765 ? 24.392 -2.255 22.409 1.00 77.88 765 VAL A C 1
ATOM 6073 O O . VAL A 1 765 ? 23.211 -2.557 22.235 1.00 77.88 765 VAL A O 1
ATOM 6076 N N . THR A 1 766 ? 25.047 -1.412 21.616 1.00 78.62 766 THR A N 1
ATOM 6077 C CA . THR A 1 766 ? 24.535 -0.922 20.337 1.00 78.62 766 THR A CA 1
ATOM 6078 C C . THR A 1 766 ? 25.537 -1.208 19.224 1.00 78.62 766 THR A C 1
ATOM 6080 O O . THR A 1 766 ? 26.734 -1.397 19.454 1.00 78.62 766 THR A O 1
ATOM 6083 N N . GLY A 1 767 ? 25.050 -1.270 17.992 1.00 79.31 767 GLY A N 1
ATOM 6084 C CA . GLY A 1 767 ? 25.897 -1.476 16.833 1.00 79.31 767 GLY A CA 1
ATOM 6085 C C . GLY A 1 767 ? 25.379 -0.716 15.630 1.00 79.31 767 GLY A C 1
ATOM 6086 O O . GLY A 1 767 ? 24.174 -0.541 15.469 1.00 79.31 767 GLY A O 1
ATOM 6087 N N . TYR A 1 768 ? 26.287 -0.318 14.750 1.00 80.31 768 TYR A N 1
ATOM 6088 C CA . TYR A 1 768 ? 25.979 0.393 13.518 1.00 80.31 768 TYR A CA 1
ATOM 6089 C C . TYR A 1 768 ? 26.706 -0.251 12.348 1.00 80.31 768 TYR A C 1
ATOM 6091 O O . TYR A 1 768 ? 27.863 -0.638 12.459 1.00 80.31 768 TYR A O 1
ATOM 6099 N N . THR A 1 769 ? 26.038 -0.372 11.208 1.00 80.38 769 THR A N 1
ATOM 6100 C CA . THR A 1 769 ? 26.639 -0.793 9.945 1.00 80.38 769 THR A CA 1
ATOM 6101 C C . THR A 1 769 ? 26.754 0.416 9.032 1.00 80.38 769 THR A C 1
ATOM 6103 O O . THR A 1 769 ? 25.739 0.951 8.587 1.00 80.38 769 THR A O 1
ATOM 6106 N N . PHE A 1 770 ? 27.984 0.822 8.739 1.00 79.12 770 PHE A N 1
ATOM 6107 C CA . PHE A 1 770 ? 28.307 1.881 7.790 1.00 79.12 770 PHE A CA 1
ATOM 6108 C C . PHE A 1 770 ? 28.511 1.268 6.417 1.00 79.12 770 PHE A C 1
ATOM 6110 O O . PHE A 1 770 ? 29.323 0.356 6.263 1.00 79.12 770 PHE A O 1
ATOM 6117 N N . ALA A 1 771 ? 27.788 1.770 5.426 1.00 77.81 771 ALA A N 1
ATOM 6118 C CA . ALA A 1 771 ? 27.963 1.418 4.027 1.00 77.81 771 ALA A CA 1
ATOM 6119 C C . ALA A 1 771 ? 28.251 2.679 3.205 1.00 77.81 771 ALA A C 1
ATOM 6121 O O . ALA A 1 771 ? 28.252 3.796 3.731 1.00 77.81 771 ALA A O 1
ATOM 6122 N N . ARG A 1 772 ? 28.498 2.482 1.910 1.00 76.69 772 ARG A N 1
ATOM 6123 C CA . ARG A 1 772 ? 28.793 3.554 0.955 1.00 76.69 772 ARG A CA 1
ATOM 6124 C C . ARG A 1 772 ? 27.691 4.620 0.888 1.00 76.69 772 ARG A C 1
ATOM 6126 O O . ARG A 1 772 ? 27.990 5.784 0.664 1.00 76.69 772 ARG A O 1
ATOM 6133 N N . ASP A 1 773 ? 26.446 4.201 1.070 1.00 75.12 773 ASP A N 1
ATOM 6134 C CA . ASP A 1 773 ? 25.213 4.938 0.791 1.00 75.12 773 ASP A CA 1
ATOM 6135 C C . ASP A 1 773 ? 24.395 5.297 2.044 1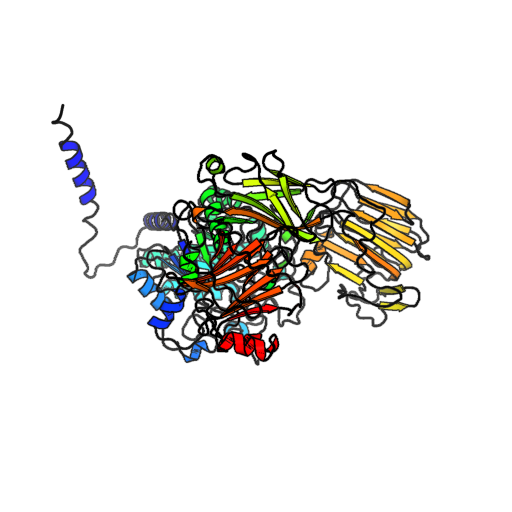.00 75.12 773 ASP A C 1
ATOM 6137 O O . ASP A 1 773 ? 23.343 5.936 1.943 1.00 75.12 773 ASP A O 1
ATOM 6141 N N . GLY A 1 774 ? 24.863 4.916 3.238 1.00 80.31 774 GLY A N 1
ATOM 6142 C CA . GLY A 1 774 ? 24.204 5.276 4.493 1.00 80.31 774 GLY A CA 1
ATOM 6143 C C . GLY A 1 774 ? 24.650 4.474 5.716 1.00 80.31 774 GLY A C 1
ATOM 6144 O O . GLY A 1 774 ? 25.632 3.726 5.689 1.00 80.31 774 GLY A O 1
ATOM 6145 N N . VAL A 1 775 ? 23.890 4.628 6.808 1.00 77.38 775 VAL A N 1
ATOM 6146 C CA . VAL A 1 775 ? 24.122 3.954 8.102 1.00 77.38 775 VAL A CA 1
ATOM 6147 C C . VAL A 1 775 ? 22.886 3.163 8.550 1.00 77.38 775 VAL A C 1
ATOM 6149 O O . VAL A 1 775 ? 21.747 3.593 8.356 1.00 77.38 775 VAL A O 1
ATOM 6152 N N . LYS A 1 776 ? 23.094 1.965 9.106 1.00 76.44 776 LYS A N 1
ATOM 6153 C CA . LYS A 1 776 ? 22.042 1.097 9.673 1.00 76.44 776 LYS A CA 1
ATOM 6154 C C . LYS A 1 776 ? 22.341 0.809 11.136 1.00 76.44 776 LYS A C 1
ATOM 6156 O O . LYS A 1 776 ? 23.505 0.612 11.464 1.00 76.44 776 LYS A O 1
ATOM 6161 N N . VAL A 1 777 ? 21.327 0.688 11.988 1.00 74.38 777 VAL A N 1
ATOM 6162 C CA . VAL A 1 777 ? 21.514 0.103 13.324 1.00 74.38 777 VAL A CA 1
ATOM 6163 C C . VAL A 1 777 ? 21.583 -1.424 13.190 1.00 74.38 777 VAL A C 1
ATOM 6165 O O . VAL A 1 777 ? 20.859 -2.035 12.402 1.00 74.38 777 VAL A O 1
ATOM 6168 N N . TYR A 1 778 ? 22.483 -2.056 13.932 1.00 65.19 778 TYR A N 1
ATOM 6169 C CA . TYR A 1 778 ? 22.632 -3.504 13.999 1.00 65.19 778 TYR A CA 1
ATOM 6170 C C . TYR A 1 778 ? 21.325 -4.100 14.557 1.00 65.19 778 TYR A C 1
ATOM 6172 O O . TYR A 1 778 ? 20.902 -3.732 15.648 1.00 65.19 778 TYR A O 1
ATOM 6180 N N . ASN A 1 779 ? 20.673 -4.988 13.791 1.00 54.59 779 ASN A N 1
ATOM 6181 C CA . ASN A 1 779 ? 19.365 -5.630 14.082 1.00 54.59 779 ASN A CA 1
ATOM 6182 C C . ASN A 1 779 ? 18.120 -4.774 13.874 1.00 54.59 779 ASN A C 1
ATOM 6184 O O . ASN A 1 779 ? 17.042 -5.139 14.333 1.00 54.59 779 ASN A O 1
ATOM 6188 N N . SER A 1 780 ? 18.256 -3.650 13.188 1.00 53.91 780 SER A N 1
ATOM 6189 C CA . SER A 1 780 ? 17.173 -2.691 13.039 1.00 53.91 780 SER A CA 1
ATOM 6190 C C . SER A 1 780 ? 17.110 -2.160 11.609 1.00 53.91 780 SER A C 1
ATOM 6192 O O . SER A 1 780 ? 17.912 -2.514 10.735 1.00 53.91 780 SER A O 1
ATOM 6194 N N . MET A 1 781 ? 16.090 -1.351 11.348 1.00 54.50 781 MET A N 1
ATOM 6195 C CA . MET A 1 781 ? 15.896 -0.721 10.058 1.00 54.50 781 MET A CA 1
ATOM 6196 C C . MET A 1 781 ? 16.995 0.312 9.770 1.00 54.50 781 MET A C 1
ATOM 6198 O O . MET A 1 781 ? 17.618 0.858 10.684 1.00 54.50 781 MET A O 1
ATOM 6202 N N . PRO A 1 782 ? 17.268 0.589 8.489 1.00 58.31 782 PRO A N 1
ATOM 6203 C CA . PRO A 1 782 ? 18.247 1.599 8.109 1.00 58.31 782 PRO A CA 1
ATOM 6204 C C . PRO A 1 782 ? 17.860 2.997 8.593 1.00 58.31 782 PRO A C 1
ATOM 6206 O O . PRO A 1 782 ? 16.684 3.314 8.704 1.00 58.31 782 PRO A O 1
ATOM 6209 N N . ILE A 1 783 ? 18.849 3.839 8.870 1.00 64.81 783 ILE A N 1
ATOM 6210 C CA . ILE A 1 783 ? 18.622 5.139 9.511 1.00 64.81 783 ILE A CA 1
ATOM 6211 C C . ILE A 1 783 ? 18.349 6.221 8.455 1.00 64.81 783 ILE A C 1
ATOM 6213 O O . ILE A 1 783 ? 17.361 6.950 8.540 1.00 64.81 783 ILE A O 1
ATOM 6217 N N . GLY A 1 784 ? 19.194 6.300 7.424 1.00 70.62 784 GLY A N 1
ATOM 6218 C CA . GLY A 1 784 ? 19.069 7.300 6.365 1.00 70.62 784 GLY A CA 1
ATOM 6219 C C . GLY A 1 784 ? 20.094 7.137 5.243 1.00 70.62 784 GLY A C 1
ATOM 6220 O O . GLY A 1 784 ? 21.086 6.420 5.397 1.00 70.62 784 GLY A O 1
ATOM 6221 N N . VAL A 1 785 ? 19.825 7.804 4.115 1.00 78.25 785 VAL A N 1
ATOM 6222 C CA . VAL A 1 785 ? 20.701 7.870 2.931 1.00 78.25 785 VAL A CA 1
ATOM 6223 C C . VAL A 1 785 ? 21.696 9.019 3.088 1.00 78.25 785 VAL A C 1
ATOM 6225 O O . VAL A 1 785 ? 21.288 10.160 3.330 1.00 78.25 785 VAL A O 1
ATOM 6228 N N . MET A 1 786 ? 22.985 8.733 2.890 1.00 77.12 786 MET A N 1
ATOM 6229 C CA . MET A 1 786 ? 24.049 9.736 2.784 1.00 77.12 786 MET A CA 1
ATOM 6230 C C . MET A 1 786 ? 24.974 9.389 1.624 1.00 77.12 786 MET A C 1
ATOM 6232 O O . MET A 1 786 ? 25.568 8.317 1.597 1.00 77.12 786 MET A O 1
ATOM 6236 N N . LEU A 1 787 ? 25.088 10.303 0.660 1.00 70.00 787 LEU A N 1
ATOM 6237 C CA . LEU A 1 787 ? 25.901 10.118 -0.539 1.00 70.00 787 LEU A CA 1
ATOM 6238 C C . LEU A 1 787 ? 27.032 11.147 -0.556 1.00 70.00 787 LEU A C 1
ATOM 6240 O O . LEU A 1 787 ? 26.836 12.257 -1.044 1.00 70.00 787 LEU A O 1
ATOM 6244 N N . ASN A 1 788 ? 28.197 10.770 -0.017 1.00 65.12 788 ASN A N 1
ATOM 6245 C CA . ASN A 1 788 ? 29.483 11.440 -0.243 1.00 65.12 788 ASN A CA 1
ATOM 6246 C C . ASN A 1 788 ? 30.645 10.514 0.182 1.00 65.12 788 ASN A C 1
ATOM 6248 O O . ASN A 1 788 ? 30.945 10.385 1.366 1.00 65.12 788 ASN A O 1
ATOM 6252 N N . ASP A 1 789 ? 31.302 9.838 -0.766 1.00 57.41 789 ASP A N 1
ATOM 6253 C CA . ASP A 1 789 ? 32.340 8.834 -0.465 1.00 57.41 789 ASP A CA 1
ATOM 6254 C C . ASP A 1 789 ? 33.746 9.425 -0.241 1.00 57.41 789 ASP A C 1
ATOM 6256 O O . ASP A 1 789 ? 34.673 8.707 0.150 1.00 57.41 789 ASP A O 1
ATOM 6260 N N . GLN A 1 790 ? 33.918 10.738 -0.426 1.00 61.16 790 GLN A N 1
ATOM 6261 C CA . GLN A 1 790 ? 35.221 11.395 -0.279 1.00 61.16 790 GLN A CA 1
ATOM 6262 C C . GLN A 1 790 ? 35.382 12.201 1.011 1.00 61.16 790 GLN A C 1
ATOM 6264 O O . GLN A 1 790 ? 36.522 12.456 1.417 1.00 61.16 790 GLN A O 1
ATOM 6269 N N . GLN A 1 791 ? 34.280 12.547 1.679 1.00 71.62 791 GLN A N 1
ATOM 6270 C CA . GLN A 1 791 ? 34.289 13.328 2.911 1.00 71.62 791 GLN A CA 1
ATOM 6271 C C . GLN A 1 791 ? 34.580 12.443 4.133 1.00 71.62 791 GLN A C 1
ATOM 6273 O O . GLN A 1 791 ? 34.060 11.335 4.270 1.00 71.62 791 GLN A O 1
ATOM 6278 N N . LEU A 1 792 ? 35.469 12.924 5.006 1.00 73.31 792 LEU A N 1
ATOM 6279 C CA . LEU A 1 792 ? 35.635 12.369 6.347 1.00 73.31 792 LEU A CA 1
ATOM 6280 C C . LEU A 1 792 ? 34.515 12.927 7.218 1.00 73.31 792 LEU A C 1
ATOM 6282 O O . LEU A 1 792 ? 34.362 14.144 7.281 1.00 73.31 792 LEU A O 1
ATOM 6286 N N . HIS A 1 793 ? 33.789 12.038 7.884 1.00 76.31 793 HIS A N 1
ATOM 6287 C CA . HIS A 1 793 ? 32.773 12.398 8.860 1.00 76.31 793 HIS A CA 1
ATOM 6288 C C . HIS A 1 793 ? 33.244 11.988 10.254 1.00 76.31 793 HIS A C 1
ATOM 6290 O O . HIS A 1 793 ? 33.791 10.890 10.429 1.00 76.31 793 HIS A O 1
ATOM 6296 N N . CYS A 1 794 ? 33.040 12.867 11.231 1.00 78.38 794 CYS A N 1
ATOM 6297 C CA . CYS A 1 794 ? 33.206 12.544 12.640 1.00 78.38 794 CYS A CA 1
ATOM 6298 C C . CYS A 1 794 ? 31.905 11.931 13.162 1.00 78.38 794 CYS A C 1
ATOM 6300 O O . CYS A 1 794 ? 30.875 12.598 13.221 1.00 78.38 794 CYS A O 1
ATOM 6302 N N . TRP A 1 795 ? 31.943 10.654 13.519 1.00 79.44 795 TRP A N 1
ATOM 6303 C CA . TRP A 1 795 ? 30.807 9.934 14.071 1.00 79.44 795 TRP A CA 1
ATOM 6304 C C . TRP A 1 795 ? 30.961 9.789 15.568 1.00 79.44 795 TRP A C 1
ATOM 6306 O O . TRP A 1 795 ? 31.978 9.276 16.027 1.00 79.44 795 TRP A O 1
ATOM 6316 N N . GLN A 1 796 ? 29.938 10.166 16.322 1.00 78.56 796 GLN A N 1
ATOM 6317 C CA . GLN A 1 796 ? 29.932 10.027 17.775 1.00 78.56 796 GLN A CA 1
ATOM 6318 C C . GLN A 1 796 ? 28.686 9.262 18.188 1.00 78.56 796 GLN A C 1
ATOM 6320 O O . GLN A 1 796 ? 27.595 9.557 17.721 1.00 78.56 796 GLN A O 1
ATOM 6325 N N . VAL A 1 797 ? 28.825 8.269 19.054 1.00 79.62 797 VAL A N 1
ATOM 6326 C CA . VAL A 1 797 ? 27.688 7.627 19.711 1.00 79.62 797 VAL A CA 1
ATOM 6327 C C . VAL A 1 797 ? 27.722 8.011 21.169 1.00 79.62 797 VAL A C 1
ATOM 6329 O O . VAL A 1 797 ? 28.736 7.798 21.821 1.00 79.62 797 VAL A O 1
ATOM 6332 N N . ILE A 1 798 ? 26.618 8.540 21.676 1.00 77.38 798 ILE A N 1
ATOM 6333 C CA . ILE A 1 798 ? 26.462 8.959 23.065 1.00 77.38 798 ILE A CA 1
ATOM 6334 C C . ILE A 1 798 ? 25.355 8.114 23.686 1.00 77.38 798 ILE A C 1
ATOM 6336 O O . ILE A 1 798 ? 24.241 8.061 23.175 1.00 77.38 798 ILE A O 1
ATOM 6340 N N . MET A 1 799 ? 25.682 7.420 24.767 1.00 72.69 799 MET A N 1
ATOM 6341 C CA . MET A 1 799 ? 24.774 6.621 25.580 1.00 72.69 799 MET A CA 1
ATOM 6342 C C . MET A 1 799 ? 24.260 7.521 26.707 1.00 72.69 799 MET A C 1
ATOM 6344 O O . MET A 1 799 ? 24.976 7.772 27.679 1.00 72.69 799 MET A O 1
ATOM 6348 N N . LEU A 1 800 ? 23.042 8.034 26.552 1.00 66.25 800 LEU A N 1
ATOM 6349 C CA . LEU A 1 800 ? 22.362 8.861 27.550 1.00 66.25 800 LEU A CA 1
ATOM 6350 C C . LEU A 1 800 ? 21.341 7.977 28.254 1.00 66.25 800 LEU A C 1
ATOM 6352 O O . LEU A 1 800 ? 20.494 7.474 27.534 1.00 66.25 800 LEU A O 1
ATOM 6356 N N . GLU A 1 801 ? 21.455 7.788 29.577 1.00 56.53 801 GLU A N 1
ATOM 6357 C CA . GLU A 1 801 ? 20.567 7.126 30.577 1.00 56.53 801 GLU A CA 1
ATOM 6358 C C . GLU A 1 801 ? 19.642 5.947 30.147 1.00 56.53 801 GLU A C 1
ATOM 6360 O O . GLU A 1 801 ? 19.546 4.967 30.884 1.00 56.53 801 GLU A O 1
ATOM 6365 N N . ASP A 1 802 ? 19.000 5.983 28.975 1.00 54.66 802 ASP A N 1
ATOM 6366 C CA . ASP A 1 802 ? 18.142 4.959 28.370 1.00 54.66 802 ASP A CA 1
ATOM 6367 C C . ASP A 1 802 ? 18.287 4.752 26.830 1.00 54.66 802 ASP A C 1
ATOM 6369 O O . ASP A 1 802 ? 17.686 3.809 26.306 1.00 54.66 802 ASP A O 1
ATOM 6373 N N . ARG A 1 803 ? 19.054 5.569 26.078 1.00 65.56 803 ARG A N 1
ATOM 6374 C CA . ARG A 1 803 ? 19.119 5.525 24.597 1.00 65.56 803 ARG A CA 1
ATOM 6375 C C . ARG A 1 803 ? 20.481 5.918 23.989 1.00 65.56 803 ARG A C 1
ATOM 6377 O O . ARG A 1 803 ? 21.080 6.914 24.392 1.00 65.56 803 ARG A O 1
ATOM 6384 N N . PRO A 1 804 ? 20.960 5.195 22.953 1.00 74.56 804 PRO A N 1
ATOM 6385 C CA . PRO A 1 804 ? 22.096 5.631 22.151 1.00 74.56 804 PRO A CA 1
ATOM 6386 C C . PRO A 1 804 ? 21.683 6.693 21.122 1.00 74.56 804 PRO A C 1
ATOM 6388 O O . PRO A 1 804 ? 20.737 6.511 20.353 1.00 74.56 804 PRO A O 1
ATOM 6391 N N . ALA A 1 805 ? 22.451 7.769 21.044 1.00 78.12 805 ALA A N 1
ATOM 6392 C CA . ALA A 1 805 ? 22.339 8.814 20.040 1.00 78.12 805 ALA A CA 1
ATOM 6393 C C . ALA A 1 805 ? 23.593 8.801 19.157 1.00 78.12 805 ALA A C 1
ATOM 6395 O O . ALA A 1 805 ? 24.703 8.920 19.659 1.00 78.12 805 ALA A O 1
ATOM 6396 N N . LEU A 1 806 ? 23.429 8.621 17.851 1.00 81.19 806 LEU A N 1
ATOM 6397 C CA . LEU A 1 806 ? 24.485 8.734 16.851 1.00 81.19 806 LEU A CA 1
ATOM 6398 C C . LEU A 1 806 ? 24.481 10.155 16.283 1.00 81.19 806 LEU A C 1
ATOM 6400 O O . LEU A 1 806 ? 23.469 10.617 15.761 1.00 81.19 806 LEU A O 1
ATOM 6404 N N . TYR A 1 807 ? 25.628 10.808 16.323 1.00 81.25 807 TYR A N 1
ATOM 6405 C CA . TYR A 1 807 ? 25.908 12.115 15.753 1.00 81.25 807 TYR A CA 1
ATOM 6406 C C . TYR A 1 807 ? 26.865 11.962 14.572 1.00 81.25 807 TYR A C 1
ATOM 6408 O O . TYR A 1 807 ? 27.721 11.074 14.568 1.00 81.25 807 TYR A O 1
ATOM 6416 N N . CYS A 1 808 ? 26.713 12.833 13.580 1.00 82.56 808 CYS A N 1
ATOM 6417 C CA . CYS A 1 808 ? 27.595 12.972 12.429 1.00 82.56 808 CYS A CA 1
ATOM 6418 C C . CYS A 1 808 ? 28.014 14.439 12.326 1.00 82.56 808 CYS A C 1
ATOM 6420 O O . CYS A 1 808 ? 27.157 15.316 12.278 1.00 82.56 808 CYS A O 1
ATOM 6422 N N . ASP A 1 809 ? 29.319 14.704 12.314 1.00 81.25 809 ASP A N 1
ATOM 6423 C CA . ASP A 1 809 ? 29.908 16.048 12.287 1.00 81.25 809 ASP A CA 1
ATOM 6424 C C . ASP A 1 809 ? 29.314 16.986 13.353 1.00 81.25 809 ASP A C 1
ATOM 6426 O O . ASP A 1 809 ? 29.040 18.159 13.106 1.00 81.25 809 ASP A O 1
ATOM 6430 N N . GLY A 1 810 ? 29.095 16.441 14.553 1.00 76.19 810 GLY A N 1
ATOM 6431 C CA . GLY A 1 810 ? 28.560 17.171 15.701 1.00 76.19 810 GLY A CA 1
ATOM 6432 C C . GLY A 1 810 ? 27.047 17.398 15.682 1.00 76.19 810 GLY A C 1
ATOM 6433 O O . GLY A 1 810 ? 26.528 17.942 16.648 1.00 76.19 810 GLY A O 1
ATOM 6434 N N . GLN A 1 811 ? 26.320 16.965 14.647 1.00 81.12 811 GLN A N 1
ATOM 6435 C CA . GLN A 1 811 ? 24.856 17.059 14.578 1.00 81.12 811 GLN A CA 1
ATOM 6436 C C . GLN A 1 811 ? 24.200 15.705 14.826 1.00 81.12 811 GLN A C 1
ATOM 6438 O O . GLN A 1 811 ? 24.698 14.675 14.366 1.00 81.12 811 GLN A O 1
ATOM 6443 N N . LEU A 1 812 ? 23.073 15.689 15.544 1.00 80.12 812 LEU A N 1
ATOM 6444 C CA . LEU A 1 812 ? 22.335 14.455 15.800 1.00 80.12 812 LEU A CA 1
ATOM 6445 C C . LEU A 1 812 ? 21.891 13.833 14.472 1.00 80.12 812 LEU A C 1
ATOM 6447 O O . LEU A 1 812 ? 21.070 14.383 13.746 1.00 80.12 812 LEU A O 1
ATOM 6451 N N . PHE A 1 813 ? 22.415 12.653 14.165 1.00 78.00 813 PHE A N 1
ATOM 6452 C CA . PHE A 1 813 ? 22.108 11.924 12.940 1.00 78.00 813 PHE A CA 1
ATOM 6453 C C . PHE A 1 813 ? 21.007 10.884 13.164 1.00 78.00 813 PHE A C 1
ATOM 6455 O O . PHE A 1 813 ? 20.135 10.673 12.322 1.00 78.00 813 PHE A O 1
ATOM 6462 N N . HIS A 1 814 ? 21.036 10.227 14.320 1.00 75.69 814 HIS A N 1
ATOM 6463 C CA .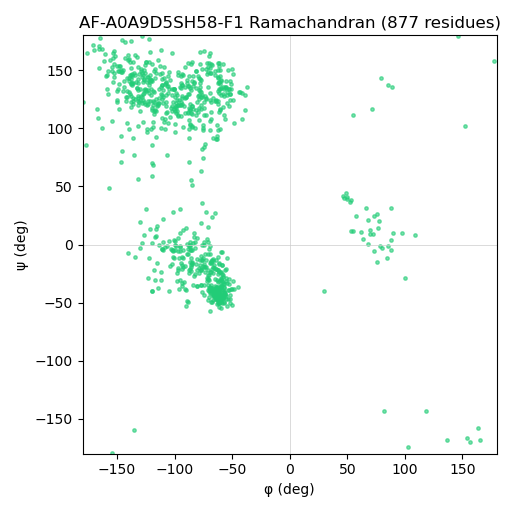 HIS A 1 814 ? 20.029 9.272 14.740 1.00 75.69 814 HIS A CA 1
ATOM 6464 C C . HIS A 1 814 ? 19.916 9.264 16.247 1.00 75.69 814 HIS A C 1
ATOM 6466 O O . HIS A 1 814 ? 20.874 8.966 16.947 1.00 75.69 814 HIS A O 1
ATOM 6472 N N . HIS A 1 815 ? 18.715 9.483 16.746 1.00 69.19 815 HIS A N 1
ATOM 6473 C CA . HIS A 1 815 ? 18.385 9.096 18.100 1.00 69.19 815 HIS A CA 1
ATOM 6474 C C . HIS A 1 815 ? 17.743 7.718 18.034 1.00 69.19 815 HIS A C 1
ATOM 6476 O O . HIS A 1 815 ? 16.745 7.559 17.322 1.00 69.19 815 HIS A O 1
ATOM 6482 N N . ALA A 1 816 ? 18.299 6.723 18.729 1.00 57.44 816 ALA A N 1
ATOM 6483 C CA . ALA A 1 816 ? 17.693 5.403 18.767 1.00 57.44 816 ALA A CA 1
ATOM 6484 C C . ALA A 1 816 ? 16.316 5.499 19.421 1.00 57.44 816 ALA A C 1
ATOM 6486 O O . ALA A 1 816 ? 16.136 5.546 20.638 1.00 57.44 816 ALA A O 1
ATOM 6487 N N . MET A 1 817 ? 15.312 5.545 18.563 1.00 51.09 817 MET A N 1
ATOM 6488 C CA . MET A 1 817 ? 13.969 5.148 18.900 1.00 51.09 817 MET A CA 1
ATOM 6489 C C . MET A 1 817 ? 13.852 3.692 18.497 1.00 51.09 817 MET A C 1
ATOM 6491 O O . MET A 1 817 ? 14.351 3.319 17.433 1.00 51.09 817 MET A O 1
ATOM 6495 N N . ALA A 1 818 ? 13.224 2.886 19.352 1.00 43.06 818 ALA A N 1
ATOM 6496 C CA . ALA A 1 818 ? 12.870 1.513 19.038 1.00 43.06 818 ALA A CA 1
ATOM 6497 C C . ALA A 1 818 ? 12.392 1.448 17.573 1.00 43.06 818 ALA A C 1
ATOM 6499 O O . ALA A 1 818 ? 11.395 2.109 17.247 1.00 43.06 818 ALA A O 1
ATOM 6500 N N . PRO A 1 819 ? 13.086 0.743 16.653 1.00 43.19 819 PRO A N 1
ATOM 6501 C CA . PRO A 1 819 ? 12.446 0.373 15.402 1.00 43.19 819 PRO A CA 1
ATOM 6502 C C . PRO A 1 819 ? 11.118 -0.284 15.765 1.00 43.19 819 PRO A C 1
ATOM 6504 O O . PRO A 1 819 ? 11.049 -1.095 16.689 1.00 43.19 819 PRO A O 1
ATOM 6507 N N . LEU A 1 820 ? 10.062 0.041 15.032 1.00 45.88 820 LEU A N 1
ATOM 6508 C CA . LEU A 1 820 ? 8.753 -0.585 15.199 1.00 45.88 820 LEU A CA 1
ATOM 6509 C C . LEU A 1 820 ? 8.787 -2.078 14.776 1.00 45.88 820 LEU A C 1
ATOM 6511 O O . LEU A 1 820 ? 7.775 -2.597 14.330 1.00 45.88 820 LEU A O 1
ATOM 6515 N N . ASP A 1 821 ? 9.939 -2.761 14.788 1.00 41.22 821 ASP A N 1
ATOM 6516 C CA . ASP A 1 821 ? 10.129 -4.040 14.104 1.00 41.22 821 ASP A CA 1
ATOM 6517 C C . ASP A 1 821 ? 9.697 -5.252 14.941 1.00 41.22 821 ASP A C 1
ATOM 6519 O O . ASP A 1 821 ? 10.021 -5.399 16.120 1.00 41.22 821 ASP A O 1
ATOM 6523 N N . TYR A 1 822 ? 8.944 -6.110 14.256 1.00 47.97 822 TYR A N 1
ATOM 6524 C CA . TYR A 1 822 ? 8.224 -7.284 14.723 1.00 47.97 822 TYR A CA 1
ATOM 6525 C C . TYR A 1 822 ? 8.960 -8.517 14.234 1.00 47.97 822 TYR A C 1
ATOM 6527 O O . TYR A 1 822 ? 8.928 -8.800 13.035 1.00 47.97 822 TYR A O 1
ATOM 6535 N N . LYS A 1 823 ? 9.545 -9.314 15.135 1.00 37.00 823 LYS A N 1
ATOM 6536 C CA . LYS A 1 823 ? 9.892 -10.694 14.785 1.00 37.00 823 LYS A CA 1
ATOM 6537 C C . LYS A 1 823 ? 9.429 -11.698 15.833 1.00 37.00 823 LYS A C 1
ATOM 6539 O O . LYS A 1 823 ? 9.863 -11.684 16.973 1.00 37.00 823 LYS A O 1
ATOM 6544 N N . ASP A 1 824 ? 8.589 -12.589 15.316 1.00 33.69 824 ASP A N 1
ATOM 6545 C CA . ASP A 1 824 ? 8.032 -13.816 15.873 1.00 33.69 824 ASP A CA 1
ATOM 6546 C C . ASP A 1 824 ? 6.978 -13.659 16.994 1.00 33.69 824 ASP A C 1
ATOM 6548 O O . ASP A 1 824 ? 7.299 -13.212 18.096 1.00 33.69 824 ASP A O 1
ATOM 6552 N N . PRO A 1 825 ? 5.716 -14.090 16.781 1.00 36.66 825 PRO A N 1
ATOM 6553 C CA . PRO A 1 825 ? 4.682 -14.093 17.824 1.00 36.66 825 PRO A CA 1
ATOM 6554 C C . PRO A 1 825 ? 5.010 -14.937 19.071 1.00 36.66 825 PRO A C 1
ATOM 6556 O O . PRO A 1 825 ? 4.237 -14.901 20.031 1.00 36.66 825 PRO A O 1
ATOM 6559 N N . GLY A 1 826 ? 6.114 -15.695 19.058 1.00 31.73 826 GLY A N 1
ATOM 6560 C CA . GLY A 1 826 ? 6.598 -16.503 20.178 1.00 31.73 826 GLY A CA 1
ATOM 6561 C C . GLY A 1 826 ? 7.743 -15.907 21.009 1.00 31.73 826 GLY A C 1
ATOM 6562 O O . GLY A 1 826 ? 8.012 -16.442 22.078 1.00 31.73 826 GLY A O 1
ATOM 6563 N N . PHE A 1 827 ? 8.413 -14.827 20.587 1.00 30.97 827 PHE A N 1
ATOM 6564 C CA . PHE A 1 827 ? 9.525 -14.239 21.355 1.00 30.97 827 PHE A CA 1
ATOM 6565 C C . PHE A 1 827 ? 9.562 -12.714 21.207 1.00 30.97 827 PHE A C 1
ATOM 6567 O O . PHE A 1 827 ? 10.354 -12.130 20.475 1.00 30.97 827 PHE A O 1
ATOM 6574 N N . TRP A 1 828 ? 8.694 -12.071 21.979 1.00 40.78 828 TRP A N 1
ATOM 6575 C CA . TRP A 1 828 ? 8.671 -10.635 22.218 1.00 40.78 828 TRP A CA 1
ATOM 6576 C C . TRP A 1 828 ? 9.952 -10.196 22.933 1.00 40.78 828 TRP A C 1
ATOM 6578 O O . TRP A 1 828 ? 10.031 -10.238 24.160 1.00 40.78 828 TRP A O 1
ATOM 6588 N N . ARG A 1 829 ? 10.969 -9.768 22.183 1.00 33.34 829 ARG A N 1
ATOM 6589 C CA . ARG A 1 829 ? 11.977 -8.856 22.727 1.00 33.34 829 ARG A CA 1
ATOM 6590 C C . ARG A 1 829 ? 11.741 -7.480 22.148 1.00 33.34 829 ARG A C 1
ATOM 6592 O O . ARG A 1 829 ? 11.984 -7.222 20.975 1.00 33.34 829 ARG A O 1
ATOM 6599 N N . TRP A 1 830 ? 11.181 -6.650 23.011 1.00 35.41 830 TRP A N 1
ATOM 6600 C CA . TRP A 1 830 ? 10.942 -5.239 22.819 1.00 35.41 830 TRP A CA 1
ATOM 6601 C C . TRP A 1 830 ? 12.239 -4.565 22.376 1.00 35.41 830 TRP A C 1
ATOM 6603 O O . TRP A 1 830 ? 13.261 -4.693 23.043 1.00 35.41 830 TRP A O 1
ATOM 6613 N N . ALA A 1 831 ? 12.191 -3.788 21.297 1.00 40.53 831 ALA A N 1
ATOM 6614 C CA . ALA A 1 831 ? 13.246 -2.826 20.976 1.00 40.53 831 ALA A CA 1
ATOM 6615 C C . ALA A 1 831 ? 13.242 -1.616 21.942 1.00 40.53 831 ALA A C 1
ATOM 6617 O O . ALA A 1 831 ? 13.851 -0.587 21.656 1.00 40.53 831 ALA A O 1
ATOM 6618 N N . ASP A 1 832 ? 12.536 -1.739 23.071 1.00 36.38 832 ASP A N 1
ATOM 6619 C CA . ASP A 1 832 ? 12.434 -0.732 24.119 1.00 36.38 832 ASP A CA 1
ATOM 6620 C C . ASP A 1 832 ? 13.572 -0.809 25.137 1.00 36.38 832 ASP A C 1
ATOM 6622 O O . ASP A 1 832 ? 13.754 0.140 25.893 1.00 36.38 832 ASP A O 1
ATOM 6626 N N . GLU A 1 833 ? 14.363 -1.880 25.122 1.00 44.75 833 GLU A N 1
ATOM 6627 C CA . GLU A 1 833 ? 15.474 -2.085 26.043 1.00 44.75 833 GLU A CA 1
ATOM 6628 C C . GLU A 1 833 ? 16.765 -2.228 25.239 1.00 44.75 833 GLU A C 1
ATOM 6630 O O . GLU A 1 833 ? 16.825 -2.951 24.238 1.00 44.75 833 GLU A O 1
ATOM 6635 N N . PHE A 1 834 ? 17.816 -1.528 25.666 1.00 56.25 834 PHE A N 1
ATOM 6636 C CA . PHE A 1 834 ? 19.173 -1.853 25.254 1.00 56.25 834 PHE A CA 1
ATOM 6637 C C . PHE A 1 834 ? 19.375 -3.372 25.291 1.00 56.25 834 PHE A C 1
ATOM 6639 O O . PHE A 1 834 ? 19.077 -4.019 26.297 1.00 56.25 834 PHE A O 1
ATOM 6646 N N . MET A 1 835 ? 19.921 -3.956 24.222 1.00 69.88 835 MET A N 1
ATOM 6647 C CA . MET A 1 835 ? 20.305 -5.359 24.305 1.00 69.88 835 MET A CA 1
ATOM 6648 C C . MET A 1 835 ? 21.402 -5.483 25.353 1.00 69.88 835 MET A C 1
ATOM 6650 O O . MET A 1 835 ? 22.452 -4.844 25.241 1.00 69.88 835 MET A O 1
ATOM 6654 N N . THR A 1 836 ? 21.185 -6.343 26.342 1.00 81.06 836 THR A N 1
ATOM 6655 C CA . THR A 1 836 ? 22.278 -6.739 27.222 1.00 81.06 836 THR A CA 1
ATOM 6656 C C . THR A 1 836 ? 23.377 -7.405 26.382 1.00 81.06 836 THR A C 1
ATOM 6658 O O . THR A 1 836 ? 23.076 -8.061 25.372 1.00 81.06 836 THR A O 1
ATOM 6661 N N . PRO A 1 837 ? 24.659 -7.310 26.775 1.00 84.88 837 PRO A N 1
ATOM 6662 C CA . PRO A 1 837 ? 25.734 -8.058 26.134 1.00 84.88 837 PRO A CA 1
ATOM 6663 C C . PRO A 1 837 ? 25.426 -9.546 25.957 1.00 84.88 837 PRO A C 1
ATOM 6665 O O . PRO A 1 837 ? 25.743 -10.127 24.920 1.00 84.88 837 PRO A O 1
ATOM 6668 N N . ALA A 1 838 ? 24.760 -10.164 26.937 1.00 84.50 838 ALA A N 1
ATOM 6669 C CA . ALA A 1 838 ? 24.355 -11.563 26.872 1.00 84.50 838 ALA A CA 1
ATOM 6670 C C . ALA A 1 838 ? 23.358 -11.821 25.732 1.00 84.50 838 ALA A C 1
ATOM 6672 O O . ALA A 1 838 ? 23.537 -12.755 24.948 1.00 84.50 838 ALA A O 1
ATOM 6673 N N . ASP A 1 839 ? 22.345 -10.970 25.600 1.00 81.31 839 ASP A N 1
ATOM 6674 C CA . ASP A 1 839 ? 21.311 -11.091 24.577 1.00 81.31 839 ASP A CA 1
ATOM 6675 C C . ASP A 1 839 ? 21.841 -10.813 23.177 1.00 81.31 839 ASP A C 1
ATOM 6677 O O . ASP A 1 839 ? 21.541 -11.552 22.234 1.00 81.31 839 ASP A O 1
ATOM 6681 N N . PHE A 1 840 ? 22.681 -9.786 23.053 1.00 81.56 840 PHE A N 1
ATOM 6682 C CA . PHE A 1 840 ? 23.359 -9.458 21.809 1.00 81.56 840 PHE A CA 1
ATOM 6683 C C . PHE A 1 840 ? 24.250 -10.619 21.355 1.00 81.56 840 PHE A C 1
ATOM 6685 O O . PHE A 1 840 ? 24.181 -11.062 20.209 1.00 81.56 840 PHE A O 1
ATOM 6692 N N . LEU A 1 841 ? 25.044 -11.191 22.262 1.00 86.19 841 LEU A N 1
ATOM 6693 C CA . LEU A 1 841 ? 25.908 -12.327 21.945 1.00 86.19 841 LEU A CA 1
ATOM 6694 C C . LEU A 1 841 ? 25.135 -13.627 21.710 1.00 86.19 841 LEU A C 1
ATOM 6696 O O . LEU A 1 841 ? 25.577 -14.446 20.905 1.00 86.19 841 LEU A O 1
ATOM 6700 N N . LYS A 1 842 ? 23.978 -13.822 22.346 1.00 83.44 842 LYS A N 1
ATOM 6701 C CA . LYS A 1 842 ? 23.094 -14.956 22.047 1.00 83.44 842 LYS A CA 1
ATOM 6702 C C . LYS A 1 842 ? 22.599 -14.898 20.603 1.00 83.44 842 LYS A C 1
ATOM 6704 O O . LYS A 1 842 ? 22.596 -15.919 19.920 1.00 83.44 842 LYS A O 1
ATOM 6709 N N . ALA A 1 843 ? 22.209 -13.714 20.139 1.00 76.38 843 ALA A N 1
ATOM 6710 C CA . ALA A 1 843 ? 21.674 -13.534 18.796 1.00 76.38 843 ALA A CA 1
ATOM 6711 C C . ALA A 1 843 ? 22.772 -13.444 17.713 1.00 76.38 843 ALA A C 1
ATOM 6713 O O . ALA A 1 843 ? 22.596 -13.987 16.623 1.00 76.38 843 ALA A O 1
ATOM 6714 N N . TYR A 1 844 ? 23.927 -12.836 18.016 1.00 81.69 844 TYR A N 1
ATOM 6715 C CA . TYR A 1 844 ? 24.942 -12.468 17.011 1.00 81.69 844 TYR A CA 1
ATOM 6716 C C . TYR A 1 844 ? 26.356 -12.944 17.314 1.00 81.69 844 TYR A C 1
ATOM 6718 O O . TYR A 1 844 ? 27.270 -12.712 16.527 1.00 81.69 844 TYR A O 1
ATOM 6726 N N . GLY A 1 845 ? 26.569 -13.657 18.418 1.00 82.25 845 GLY A N 1
ATOM 6727 C CA . GLY A 1 845 ? 27.894 -14.091 18.859 1.00 82.25 845 GLY A CA 1
ATOM 6728 C C . GLY A 1 845 ? 28.642 -14.961 17.848 1.00 82.25 845 GLY A C 1
ATOM 6729 O O . GLY A 1 845 ? 29.855 -15.087 17.947 1.00 82.25 845 GLY A O 1
ATOM 6730 N N . LYS A 1 846 ? 27.972 -15.552 16.855 1.00 84.38 846 LYS A N 1
ATOM 6731 C CA . LYS A 1 846 ? 28.645 -16.284 15.769 1.00 84.38 846 LYS A CA 1
ATOM 6732 C C . LYS A 1 846 ? 29.466 -15.372 14.844 1.00 84.38 846 LYS A C 1
ATOM 6734 O O . LYS A 1 846 ? 30.388 -15.859 14.206 1.00 84.38 846 LYS A O 1
ATOM 6739 N N . ASN A 1 847 ? 29.171 -14.071 14.817 1.00 82.06 847 ASN A N 1
ATOM 6740 C CA . ASN A 1 847 ? 29.811 -13.091 13.934 1.00 82.06 847 ASN A CA 1
ATOM 6741 C C . ASN A 1 847 ? 31.083 -12.462 14.530 1.00 82.06 847 ASN A C 1
ATOM 6743 O O . ASN A 1 847 ? 31.726 -11.659 13.862 1.00 82.06 847 ASN A O 1
ATOM 6747 N N . PHE A 1 848 ? 31.430 -12.787 15.780 1.00 84.56 848 PHE A N 1
ATOM 6748 C CA . PHE A 1 848 ? 32.487 -12.107 16.531 1.00 84.56 848 PHE A CA 1
ATOM 6749 C C . PHE A 1 848 ? 33.556 -13.084 17.027 1.00 84.56 848 PHE A C 1
ATOM 6751 O O . PHE A 1 848 ? 33.244 -14.208 17.433 1.00 84.56 848 PHE A O 1
ATOM 6758 N N . THR A 1 849 ? 34.816 -12.644 17.044 1.00 87.62 849 THR A N 1
ATOM 6759 C CA . THR A 1 849 ? 35.944 -13.401 17.618 1.00 87.62 849 THR A CA 1
ATOM 6760 C C . THR A 1 849 ? 35.831 -13.489 19.144 1.00 87.62 849 THR A C 1
ATOM 6762 O O . THR A 1 849 ? 35.074 -12.746 19.769 1.00 87.62 849 THR A O 1
ATOM 6765 N N . ALA A 1 850 ? 36.585 -14.388 19.787 1.00 85.31 850 ALA A N 1
ATOM 6766 C CA . ALA A 1 850 ? 36.592 -14.490 21.252 1.00 85.31 850 ALA A CA 1
ATOM 6767 C C . ALA A 1 850 ? 36.980 -13.160 21.933 1.00 85.31 850 ALA A C 1
ATOM 6769 O O . ALA A 1 850 ? 36.339 -12.766 22.909 1.00 85.31 850 ALA A O 1
ATOM 6770 N N . ALA A 1 851 ? 37.953 -12.436 21.369 1.00 82.38 851 ALA A N 1
ATOM 6771 C CA . ALA A 1 851 ? 38.375 -11.121 21.851 1.00 82.38 851 ALA A CA 1
ATOM 6772 C C . ALA A 1 851 ? 37.247 -10.080 21.748 1.00 82.38 851 ALA A C 1
ATOM 6774 O O . ALA A 1 851 ? 36.941 -9.397 22.722 1.00 82.38 851 ALA A O 1
ATOM 6775 N N . GLN A 1 852 ? 36.551 -10.024 20.610 1.00 85.69 852 GLN A N 1
ATOM 6776 C CA . GLN A 1 852 ? 35.420 -9.113 20.402 1.00 85.69 852 GLN A CA 1
ATOM 6777 C C . GLN A 1 852 ? 34.252 -9.420 21.345 1.00 85.69 852 GLN A C 1
ATOM 6779 O O . GLN A 1 852 ? 33.668 -8.508 21.924 1.00 85.69 852 GLN A O 1
ATOM 6784 N N . LYS A 1 853 ? 33.942 -10.703 21.583 1.00 89.19 853 LYS A N 1
ATOM 6785 C CA . LYS A 1 853 ? 32.933 -11.093 22.585 1.00 89.19 853 LYS A CA 1
ATOM 6786 C C . LYS A 1 853 ? 33.308 -10.613 23.983 1.00 89.19 853 LYS A C 1
ATOM 6788 O O . LYS A 1 853 ? 32.419 -10.248 24.745 1.00 89.19 853 LYS A O 1
ATOM 6793 N N . ASN A 1 854 ? 34.596 -10.623 24.320 1.00 82.94 854 ASN A N 1
ATOM 6794 C CA . ASN A 1 854 ? 35.077 -10.135 25.606 1.00 82.94 854 ASN A CA 1
ATOM 6795 C C . ASN A 1 854 ? 34.920 -8.610 25.731 1.00 82.94 854 ASN A C 1
ATOM 6797 O O . ASN A 1 854 ? 34.439 -8.141 26.757 1.00 82.94 854 ASN A O 1
ATOM 6801 N N . ILE A 1 855 ? 35.228 -7.855 24.668 1.00 80.25 855 ILE A N 1
ATOM 6802 C CA . ILE A 1 855 ? 34.984 -6.400 24.604 1.00 80.25 855 ILE A CA 1
ATOM 6803 C C . ILE A 1 855 ? 33.489 -6.098 24.790 1.00 80.25 855 ILE A C 1
ATOM 6805 O O . ILE A 1 855 ? 33.124 -5.240 25.584 1.00 80.25 855 ILE A O 1
ATOM 6809 N N . ILE A 1 856 ? 32.609 -6.853 24.120 1.00 83.88 856 ILE A N 1
ATOM 6810 C CA . ILE A 1 856 ? 31.154 -6.685 24.254 1.00 83.88 856 ILE A CA 1
ATOM 6811 C C . ILE A 1 856 ? 30.694 -6.925 25.700 1.00 83.88 856 ILE A C 1
ATOM 6813 O O . ILE A 1 856 ? 29.887 -6.153 26.210 1.00 83.88 856 ILE A O 1
ATOM 6817 N N . LYS A 1 857 ? 31.196 -7.973 26.366 1.00 84.75 857 LYS A N 1
ATOM 6818 C CA . LYS A 1 857 ? 30.801 -8.322 27.743 1.00 84.75 857 LYS A CA 1
ATOM 6819 C C . LYS A 1 857 ? 31.279 -7.320 28.790 1.00 84.75 857 LYS A C 1
ATOM 6821 O O . LYS A 1 857 ? 30.542 -7.058 29.728 1.00 84.75 857 LYS A O 1
ATOM 6826 N N . ASN A 1 858 ? 32.491 -6.793 28.633 1.00 79.56 858 ASN A N 1
ATOM 6827 C CA . ASN A 1 858 ? 33.146 -5.986 29.667 1.00 79.56 858 ASN A CA 1
ATOM 6828 C C . ASN A 1 858 ? 33.050 -4.472 29.420 1.00 79.56 858 ASN A C 1
ATOM 6830 O O . ASN A 1 858 ? 33.570 -3.697 30.217 1.00 79.56 858 ASN A O 1
ATOM 6834 N N . GLY A 1 859 ? 32.403 -4.061 28.327 1.00 76.19 859 GLY A N 1
ATOM 6835 C CA . GLY A 1 859 ? 32.345 -2.670 27.890 1.00 76.19 859 GLY A CA 1
ATOM 6836 C C . GLY A 1 859 ? 33.554 -2.274 27.035 1.00 76.19 859 GLY A C 1
ATOM 6837 O O . GLY A 1 859 ? 34.697 -2.634 27.314 1.00 76.19 859 GLY A O 1
ATOM 6838 N N . GLY A 1 860 ? 33.292 -1.535 25.959 1.00 76.25 860 GLY A N 1
ATOM 6839 C CA . GLY A 1 860 ? 34.268 -1.079 24.972 1.00 76.25 860 GLY A CA 1
ATOM 6840 C C . GLY A 1 860 ? 33.681 -1.005 23.561 1.00 76.25 860 GLY A C 1
ATOM 6841 O O . GLY A 1 860 ? 32.514 -1.328 23.329 1.00 76.25 860 GLY A O 1
ATOM 6842 N N . SER A 1 861 ? 34.499 -0.584 22.595 1.00 78.50 861 SER A N 1
ATOM 6843 C CA . SER A 1 861 ? 34.074 -0.402 21.208 1.00 78.50 861 SER A CA 1
ATOM 6844 C C . SER A 1 861 ? 35.092 -0.924 20.186 1.00 78.50 861 SER A C 1
ATOM 6846 O O . SER A 1 861 ? 36.302 -0.875 20.412 1.00 78.50 861 SER A O 1
ATOM 6848 N N . PHE A 1 862 ? 34.604 -1.436 19.050 1.00 77.44 862 PHE A N 1
ATOM 6849 C CA . PHE A 1 862 ? 35.435 -1.916 17.938 1.00 77.44 862 PHE A CA 1
ATOM 6850 C C . PHE A 1 862 ? 34.714 -1.843 16.581 1.00 77.44 862 PHE A C 1
ATOM 6852 O O . PHE A 1 862 ? 33.485 -1.800 16.518 1.00 77.44 862 PHE A O 1
ATOM 6859 N N . VAL A 1 863 ? 35.485 -1.871 15.485 1.00 77.69 863 VAL A N 1
ATOM 6860 C CA . VAL A 1 863 ? 34.984 -1.860 14.098 1.00 77.69 863 VAL A CA 1
ATOM 6861 C C . VAL A 1 863 ? 35.429 -3.125 13.356 1.00 77.69 863 VAL A C 1
ATOM 6863 O O . VAL A 1 863 ? 36.565 -3.563 13.509 1.00 77.69 863 VAL A O 1
ATOM 6866 N N . THR A 1 864 ? 34.559 -3.708 12.528 1.00 73.75 864 THR A N 1
ATOM 6867 C CA . THR A 1 864 ? 34.849 -4.912 11.721 1.00 73.75 864 THR A CA 1
ATOM 6868 C C . THR A 1 864 ? 34.792 -4.639 10.207 1.00 73.75 864 THR A C 1
ATOM 6870 O O . THR A 1 864 ? 33.974 -3.813 9.784 1.00 73.75 864 THR A O 1
ATOM 6873 N N . PRO A 1 865 ? 35.609 -5.334 9.375 1.00 61.22 865 PRO A N 1
ATOM 6874 C CA . PRO A 1 865 ? 36.679 -6.268 9.758 1.00 61.22 865 PRO A CA 1
ATOM 6875 C C . PRO A 1 865 ? 37.903 -5.538 10.339 1.00 61.22 865 PRO A C 1
ATOM 6877 O O . PRO A 1 865 ? 38.175 -4.394 9.971 1.00 61.22 865 PRO A O 1
ATOM 6880 N N . GLU A 1 866 ? 38.642 -6.207 11.232 1.00 56.88 866 GLU A N 1
ATOM 6881 C CA . GLU A 1 866 ? 39.907 -5.693 11.775 1.00 56.88 866 GLU A CA 1
ATOM 6882 C C . GLU A 1 866 ? 40.856 -5.406 10.606 1.00 56.88 866 GLU A C 1
ATOM 6884 O O . GLU A 1 866 ? 41.260 -6.316 9.886 1.00 56.88 866 GLU A O 1
ATOM 6889 N N . THR A 1 867 ? 41.155 -4.131 10.351 1.00 43.41 867 THR A N 1
ATOM 6890 C CA . THR A 1 867 ? 42.100 -3.751 9.296 1.00 43.41 867 THR A CA 1
ATOM 6891 C C . THR A 1 867 ? 43.308 -3.080 9.941 1.00 43.41 867 THR A C 1
ATOM 6893 O O . THR A 1 867 ? 43.143 -2.035 10.575 1.00 43.41 867 THR A O 1
ATOM 6896 N N . PRO A 1 868 ? 44.527 -3.606 9.759 1.00 37.00 868 PRO A N 1
ATOM 6897 C CA . PRO A 1 868 ? 45.741 -2.840 10.004 1.00 37.00 868 PRO A CA 1
ATOM 6898 C C . PRO A 1 868 ? 45.767 -1.643 9.040 1.00 37.00 868 PRO A C 1
ATOM 6900 O O . PRO A 1 868 ? 45.659 -1.824 7.829 1.00 37.00 868 PRO A O 1
ATOM 6903 N N . GLY A 1 869 ? 45.873 -0.415 9.554 1.00 37.91 869 GLY A N 1
ATOM 6904 C CA . GLY A 1 869 ? 46.103 0.774 8.720 1.00 37.91 869 GLY A CA 1
ATOM 6905 C C . GLY A 1 869 ? 44.871 1.514 8.179 1.00 37.91 869 GLY A C 1
ATOM 6906 O O . GLY A 1 869 ? 45.036 2.448 7.396 1.00 37.91 869 GLY A O 1
ATOM 6907 N N . SER A 1 870 ? 43.639 1.208 8.610 1.00 37.91 870 SER A N 1
ATOM 6908 C CA . SER A 1 870 ? 42.584 2.227 8.513 1.00 37.91 870 SER A CA 1
ATOM 6909 C C . SER A 1 870 ? 42.912 3.335 9.506 1.00 37.91 870 SER A C 1
ATOM 6911 O O . SER A 1 870 ? 42.811 3.124 10.712 1.00 37.91 870 SER A O 1
ATOM 6913 N N . VAL A 1 871 ? 43.336 4.493 9.005 1.00 38.69 871 VAL A N 1
ATOM 6914 C CA . VAL A 1 871 ? 43.598 5.679 9.820 1.00 38.69 871 VAL A CA 1
ATOM 6915 C C . VAL A 1 871 ? 42.281 6.128 10.463 1.00 38.69 871 VAL A C 1
ATOM 6917 O O . VAL A 1 871 ? 41.521 6.895 9.882 1.00 38.69 871 VAL A O 1
ATOM 6920 N N . ILE A 1 872 ? 42.003 5.623 11.665 1.00 42.66 872 ILE A N 1
ATOM 6921 C CA . ILE A 1 872 ? 41.191 6.314 12.664 1.00 42.66 872 ILE A CA 1
ATOM 6922 C C . ILE A 1 872 ? 42.121 7.411 13.188 1.00 42.66 872 ILE A C 1
ATOM 6924 O O . ILE A 1 872 ? 42.868 7.195 14.138 1.00 42.66 872 ILE A O 1
ATOM 6928 N N . SER A 1 873 ? 42.198 8.556 12.502 1.00 37.97 873 SER A N 1
ATOM 6929 C CA . SER A 1 873 ? 42.916 9.697 13.071 1.00 37.97 873 SER A CA 1
ATOM 6930 C C . SER A 1 873 ? 42.030 10.296 14.155 1.00 37.97 873 SER A C 1
ATOM 6932 O O . SER A 1 873 ? 41.097 11.036 13.845 1.00 37.97 873 SER A O 1
ATOM 6934 N N . LEU A 1 874 ? 42.318 9.981 15.413 1.00 38.91 874 LEU A N 1
ATOM 6935 C CA . LEU A 1 874 ? 41.871 10.777 16.551 1.00 38.91 874 LEU A CA 1
ATOM 6936 C C . LEU A 1 874 ? 42.600 12.122 16.446 1.00 38.91 874 LEU A C 1
ATOM 6938 O O . LEU A 1 874 ? 43.753 12.253 16.858 1.00 38.91 874 LEU A O 1
ATOM 6942 N N . LYS A 1 875 ? 41.994 13.110 15.780 1.00 33.16 875 LYS A N 1
ATOM 6943 C CA . LYS A 1 875 ? 42.530 14.471 15.803 1.00 33.16 875 LYS A CA 1
ATOM 6944 C C . LYS A 1 875 ? 42.239 15.037 17.187 1.00 33.16 875 LYS A C 1
ATOM 6946 O O . LYS A 1 875 ? 41.091 15.320 17.501 1.00 33.16 875 LYS A O 1
ATOM 6951 N N . ALA A 1 876 ? 43.286 15.239 17.983 1.00 32.56 876 ALA A N 1
ATOM 6952 C CA . ALA A 1 876 ? 43.236 16.226 19.052 1.00 32.56 876 ALA A CA 1
ATOM 6953 C C . ALA A 1 876 ? 42.768 17.556 18.436 1.00 32.56 876 ALA A C 1
ATOM 6955 O O . ALA A 1 876 ? 43.270 17.956 17.377 1.00 32.56 876 ALA A O 1
ATOM 6956 N N . GLY A 1 877 ? 41.754 18.172 19.043 1.00 31.34 877 GLY A N 1
ATOM 6957 C CA . GLY A 1 877 ? 41.112 19.381 18.541 1.00 31.34 877 GLY A CA 1
ATOM 6958 C C . GLY A 1 877 ? 42.106 20.489 18.185 1.00 31.34 877 GLY A C 1
ATOM 6959 O O . GLY A 1 877 ? 43.197 20.597 18.752 1.00 31.34 877 GLY A O 1
ATOM 6960 N N . ARG A 1 878 ? 41.713 21.327 17.220 1.00 27.81 878 ARG A N 1
ATOM 6961 C CA . ARG A 1 878 ? 42.315 22.654 17.053 1.00 27.81 878 ARG A CA 1
ATOM 6962 C C . ARG A 1 878 ? 42.131 23.427 18.366 1.00 27.81 878 ARG A C 1
ATOM 6964 O O . ARG A 1 878 ? 41.050 23.357 18.943 1.00 27.81 878 ARG A O 1
ATOM 6971 N N . LYS A 1 879 ? 43.202 24.100 18.798 1.00 28.78 879 LYS A N 1
ATOM 6972 C CA . LYS A 1 879 ? 43.184 25.105 19.869 1.00 28.78 879 LYS A CA 1
ATOM 6973 C C . LYS A 1 879 ? 42.173 26.205 19.591 1.00 28.78 879 LYS A C 1
ATOM 6975 O O . LYS A 1 879 ? 42.028 26.546 18.392 1.00 28.78 879 LYS A O 1
#

Solvent-accessible surface area (backbone atoms only — not comparable to full-atom values): 46752 Å² total; per-residue (Å²): 143,86,81,78,70,65,62,65,63,55,57,60,58,55,64,62,51,66,74,66,61,80,79,74,88,83,94,72,97,65,85,76,75,75,65,50,70,70,59,46,51,51,49,33,52,55,59,56,70,50,85,39,45,26,32,40,34,54,67,27,68,80,55,80,59,82,62,57,76,68,58,51,35,59,46,70,48,68,73,36,67,96,68,40,42,30,43,32,45,29,74,47,59,58,18,58,72,63,82,77,86,56,58,80,62,81,34,38,78,49,49,70,85,60,63,60,70,58,52,51,43,54,52,23,62,78,57,79,31,42,36,24,48,28,41,63,69,26,36,44,73,21,51,76,50,39,92,94,47,75,38,53,29,73,67,52,69,76,44,52,85,48,27,51,33,87,41,85,81,54,62,69,40,48,16,43,55,29,56,23,51,21,56,81,39,65,70,52,48,50,51,53,48,49,56,52,49,50,46,55,70,75,48,94,53,45,23,40,30,43,28,35,67,34,35,64,39,36,32,46,56,19,9,54,48,42,66,41,51,73,68,54,21,48,56,45,50,52,50,45,48,52,49,37,53,51,34,48,54,45,12,44,80,64,77,45,56,43,44,34,32,36,28,45,57,55,40,62,70,61,29,34,35,37,24,43,52,58,63,56,33,51,76,71,62,47,50,44,34,42,24,31,40,51,46,37,73,38,50,56,68,49,54,39,44,51,54,31,54,77,72,72,42,49,41,28,59,38,41,62,63,67,64,60,63,72,75,47,66,93,36,42,75,60,58,76,41,59,29,28,43,42,23,54,51,29,21,39,52,61,46,61,44,66,23,35,30,38,32,61,62,74,33,58,65,63,42,67,67,45,63,64,76,48,63,78,75,48,56,84,56,45,26,37,35,39,54,44,71,58,67,65,60,61,50,26,50,41,28,44,67,28,63,75,63,46,80,55,86,69,38,31,74,90,38,23,27,33,45,43,44,64,37,81,44,80,44,62,36,59,30,45,55,60,56,75,50,64,75,45,98,84,33,50,52,54,40,37,40,37,31,39,78,39,47,87,58,69,78,47,45,28,19,72,91,33,66,48,45,77,70,30,71,65,76,42,40,38,34,25,41,64,50,90,73,25,60,52,56,32,78,34,57,36,41,35,35,26,68,55,76,55,53,67,94,59,56,78,44,55,52,74,46,59,37,54,93,60,43,74,79,66,96,73,44,66,61,34,72,37,85,47,90,74,23,60,42,75,40,95,80,18,42,34,32,30,18,76,28,83,40,79,58,28,20,15,28,49,33,43,72,49,71,59,48,34,44,39,39,36,40,38,37,28,37,20,35,77,43,40,78,30,66,34,8,26,26,41,38,43,25,19,53,45,34,42,47,37,40,21,43,33,51,58,29,39,32,33,75,68,72,72,46,77,44,85,37,74,28,62,47,78,44,40,40,37,42,36,42,43,88,63,39,40,37,35,27,51,71,87,40,80,79,46,74,42,65,73,74,43,49,24,84,40,79,84,38,49,74,77,98,61,75,46,78,58,47,29,54,34,29,20,17,21,42,36,42,30,25,77,23,44,62,29,30,9,27,32,38,36,48,38,48,36,56,29,68,49,47,57,22,31,27,33,16,40,49,36,41,36,40,41,35,62,84,84,32,49,65,61,77,88,68,65,46,85,78,88,62,90,94,63,44,65,64,30,52,36,97,78,38,39,27,49,76,47,44,45,50,40,32,90,57,73,30,40,41,39,40,17,76,39,64,33,42,53,37,35,36,38,28,46,54,27,42,25,42,62,96,50,65,36,73,34,70,44,64,56,64,82,50,74,38,42,35,35,37,39,41,38,102,82,40,51,31,35,24,48,70,51,29,46,69,40,72,62,62,54,55,85,74,85,67,61,102,86,52,87,72,65,57,81,53,68,38,32,33,67,57,47,40,70,77,48,41,89,81,48,53,75,68,54,50,47,34,37,49,68,29,19,38,53,61,39,76,86,61,92,83,68,74,64,63,82,70,78,76,84,130